Protein 2LT1 (pdb70)

Structure (mmCIF, N/CA/C/O backbone):
data_2LT1
#
_entry.id   2LT1
#
loop_
_atom_site.group_PDB
_atom_site.id
_atom_site.type_symbol
_atom_site.label_atom_id
_atom_site.label_alt_id
_atom_site.label_comp_id
_atom_site.label_asym_id
_atom_site.label_entity_id
_atom_site.label_seq_id
_atom_site.pdbx_PDB_ins_code
_atom_site.Cartn_x
_atom_site.Cartn_y
_atom_site.Cartn_z
_atom_site.occupancy
_atom_site.B_iso_or_equiv
_atom_site.auth_seq_id
_atom_site.auth_comp_id
_atom_site.auth_asym_id
_atom_site.auth_atom_id
_atom_site.pdbx_PDB_model_num
ATOM 1 N N . ALA A 1 1 ? -13.438 17.058 -4.491 1.00 0.00 1 ALA A N 1
ATOM 2 C CA . ALA A 1 1 ? -12.615 17.085 -5.724 1.00 0.00 1 ALA A CA 1
ATOM 3 C C . ALA A 1 1 ? -11.891 15.751 -5.941 1.00 0.00 1 ALA A C 1
ATOM 4 O O . ALA A 1 1 ? -11.588 15.036 -4.982 1.00 0.00 1 ALA A O 1
ATOM 13 N N . GLY A 1 2 ? -11.613 15.413 -7.206 1.00 0.00 2 GLY A N 1
ATOM 14 C CA . GLY A 1 2 ? -11.056 14.123 -7.640 1.00 0.00 2 GLY A CA 1
ATOM 15 C C . GLY A 1 2 ? -12.089 12.985 -7.618 1.00 0.00 2 GLY A C 1
ATOM 16 O O . GLY A 1 2 ? -13.070 13.025 -6.869 1.00 0.00 2 GLY A O 1
ATOM 20 N N . HIS A 1 3 ? -11.872 11.952 -8.440 1.00 0.00 3 HIS A N 1
ATOM 21 C CA . HIS A 1 3 ? -12.715 10.744 -8.451 1.00 0.00 3 HIS A CA 1
ATOM 22 C C . HIS A 1 3 ? -12.339 9.816 -7.286 1.00 0.00 3 HIS A C 1
ATOM 23 O O . HIS A 1 3 ? -11.164 9.701 -6.927 1.00 0.00 3 HIS A O 1
ATOM 38 N N . MET A 1 4 ? -13.333 9.145 -6.702 1.00 0.00 4 MET A N 1
ATOM 39 C CA . MET A 1 4 ? -13.123 8.155 -5.637 1.00 0.00 4 MET A CA 1
ATOM 40 C C . MET A 1 4 ? -12.539 6.828 -6.169 1.00 0.00 4 MET A C 1
ATOM 41 O O . MET A 1 4 ? -12.614 6.557 -7.373 1.00 0.00 4 MET A O 1
ATOM 55 N N . PRO A 1 5 ? -11.980 5.979 -5.282 1.00 0.00 5 PRO A N 1
ATOM 56 C CA . PRO A 1 5 ? -11.477 4.643 -5.609 1.00 0.00 5 PRO A CA 1
ATOM 57 C C . PRO A 1 5 ? -12.615 3.651 -5.927 1.00 0.00 5 PRO A C 1
ATOM 58 O O . PRO A 1 5 ? -13.026 2.847 -5.088 1.00 0.00 5 PRO A O 1
ATOM 69 N N . GLU A 1 6 ? -13.151 3.718 -7.150 1.00 0.00 6 GLU A N 1
ATOM 70 C CA . GLU A 1 6 ? -14.168 2.782 -7.658 1.00 0.00 6 GLU A CA 1
ATOM 71 C C . GLU A 1 6 ? -13.578 1.379 -7.939 1.00 0.00 6 GLU A C 1
ATOM 72 O O . GLU A 1 6 ? -12.360 1.189 -7.876 1.00 0.00 6 GLU A O 1
ATOM 84 N N . GLY A 1 7 ? -14.428 0.407 -8.305 1.00 0.00 7 GLY A N 1
ATOM 85 C CA . GLY A 1 7 ? -14.029 -0.975 -8.603 1.00 0.00 7 GLY A CA 1
ATOM 86 C C . GLY A 1 7 ? -14.581 -1.534 -9.913 1.00 0.00 7 GLY A C 1
ATOM 87 O O . GLY A 1 7 ? -15.794 -1.553 -10.132 1.00 0.00 7 GLY A O 1
ATOM 91 N N . SER A 1 8 ? -13.671 -1.997 -10.780 1.00 0.00 8 SER A N 1
ATOM 92 C CA . SER A 1 8 ? -13.968 -2.553 -12.113 1.00 0.00 8 SER A CA 1
ATOM 93 C C . SER A 1 8 ? -12.919 -3.577 -12.610 1.00 0.00 8 SER A C 1
ATOM 94 O O . SER A 1 8 ? -12.823 -3.853 -13.809 1.00 0.00 8 SER A O 1
ATOM 102 N N . ALA A 1 9 ? -12.113 -4.136 -11.697 1.00 0.00 9 ALA A N 1
ATOM 103 C CA . ALA A 1 9 ? -11.012 -5.074 -11.967 1.00 0.00 9 ALA A CA 1
ATOM 104 C C . ALA A 1 9 ? -11.182 -6.413 -11.207 1.00 0.00 9 ALA A C 1
ATOM 105 O O . ALA A 1 9 ? -12.246 -6.692 -10.643 1.00 0.00 9 ALA A O 1
ATOM 112 N N . SER A 1 10 ? -10.144 -7.256 -11.216 1.00 0.00 10 SER A N 1
ATOM 113 C CA . SER A 1 10 ? -10.047 -8.531 -10.479 1.00 0.00 10 SER A CA 1
ATOM 114 C C . SER A 1 10 ? -10.123 -8.346 -8.948 1.00 0.00 10 SER A C 1
ATOM 115 O O . SER A 1 10 ? -10.182 -7.222 -8.450 1.00 0.00 10 SER A O 1
ATOM 123 N N . LEU A 1 11 ? -10.106 -9.444 -8.181 1.00 0.00 11 LEU A N 1
ATOM 124 C CA . LEU A 1 11 ? -10.145 -9.418 -6.709 1.00 0.00 11 LEU A CA 1
ATOM 125 C C . LEU A 1 11 ? -8.871 -8.795 -6.116 1.00 0.00 11 LEU A C 1
ATOM 126 O O . LEU A 1 11 ? -8.916 -7.670 -5.628 1.00 0.00 11 LEU A O 1
ATOM 142 N N . GLN A 1 12 ? -7.743 -9.511 -6.147 1.00 0.00 12 GLN A N 1
ATOM 143 C CA . GLN A 1 12 ? -6.446 -9.020 -5.661 1.00 0.00 12 GLN A CA 1
ATOM 144 C C . GLN A 1 12 ? -6.040 -7.698 -6.330 1.00 0.00 12 GLN A C 1
ATOM 145 O O . GLN A 1 12 ? -6.227 -7.505 -7.536 1.00 0.00 12 GLN A O 1
ATOM 159 N N . LEU A 1 13 ? -5.456 -6.795 -5.537 1.00 0.00 13 LEU A N 1
ATOM 160 C CA . LEU A 1 13 ? -4.919 -5.523 -6.015 1.00 0.00 13 LEU A CA 1
ATOM 161 C C . LEU A 1 13 ? -3.758 -5.744 -7.007 1.00 0.00 13 LEU A C 1
ATOM 162 O O . LEU A 1 13 ? -2.987 -6.699 -6.878 1.00 0.00 13 LEU A O 1
ATOM 178 N N . ALA A 1 14 ? -3.612 -4.831 -7.967 1.00 0.00 14 ALA A N 1
ATOM 179 C CA . ALA A 1 14 ? -2.568 -4.831 -8.990 1.00 0.00 14 ALA A CA 1
ATOM 180 C C . ALA A 1 14 ? -1.850 -3.468 -9.085 1.00 0.00 14 ALA A C 1
ATOM 181 O O . ALA A 1 14 ? -2.164 -2.517 -8.364 1.00 0.00 14 ALA A O 1
ATOM 188 N N . VAL A 1 15 ? -0.860 -3.360 -9.972 1.00 0.00 15 VAL A N 1
ATOM 189 C CA . VAL A 1 15 ? -0.162 -2.093 -10.245 1.00 0.00 15 VAL A CA 1
ATOM 190 C C . VAL A 1 15 ? -1.111 -1.087 -10.912 1.00 0.00 15 VAL A C 1
ATOM 191 O O . VAL A 1 15 ? -1.832 -1.425 -11.852 1.00 0.00 15 VAL A O 1
ATOM 204 N N . GLY A 1 16 ? -1.118 0.155 -10.417 1.00 0.00 16 GLY A N 1
ATOM 205 C CA . GLY A 1 16 ? -1.978 1.245 -10.902 1.00 0.00 16 GLY A CA 1
ATOM 206 C C . GLY A 1 16 ? -3.373 1.295 -10.270 1.00 0.00 16 GLY A C 1
ATOM 207 O O . GLY A 1 16 ? -4.167 2.175 -10.606 1.00 0.00 16 GLY A O 1
ATOM 211 N N . ASP A 1 17 ? -3.683 0.369 -9.360 1.00 0.00 17 ASP A N 1
ATOM 212 C CA . ASP A 1 17 ? -4.930 0.347 -8.595 1.00 0.00 17 ASP A CA 1
ATOM 213 C C . ASP A 1 17 ? -5.049 1.548 -7.627 1.00 0.00 17 ASP A C 1
ATOM 214 O O . ASP A 1 17 ? -4.098 2.316 -7.421 1.00 0.00 17 ASP A O 1
ATOM 223 N N . ARG A 1 18 ? -6.225 1.713 -7.016 1.00 0.00 18 ARG A N 1
ATOM 224 C CA . ARG A 1 18 ? -6.568 2.820 -6.123 1.00 0.00 18 ARG A CA 1
ATOM 225 C C . ARG A 1 18 ? -6.628 2.363 -4.671 1.00 0.00 18 ARG A C 1
ATOM 226 O O . ARG A 1 18 ? -7.067 1.255 -4.366 1.00 0.00 18 ARG A O 1
ATOM 247 N N . VAL A 1 19 ? -6.201 3.240 -3.767 1.00 0.00 19 VAL A N 1
ATOM 248 C CA . VAL A 1 19 ? -6.117 2.947 -2.331 1.00 0.00 19 VAL A CA 1
ATOM 249 C C . VAL A 1 19 ? -6.596 4.151 -1.531 1.00 0.00 19 VAL A C 1
ATOM 250 O O . VAL A 1 19 ? -6.392 5.302 -1.923 1.00 0.00 19 VAL A O 1
ATOM 263 N N . VAL A 1 20 ? -7.254 3.885 -0.411 1.00 0.00 20 VAL A N 1
ATOM 264 C CA . VAL A 1 20 ? -7.716 4.897 0.540 1.00 0.00 20 VAL A CA 1
ATOM 265 C C . VAL A 1 20 ? -7.433 4.424 1.959 1.00 0.00 20 VAL A C 1
ATOM 266 O O . VAL A 1 20 ? -7.534 3.239 2.277 1.00 0.00 20 VAL A O 1
ATOM 279 N N . TYR A 1 21 ? -7.016 5.356 2.804 1.00 0.00 21 TYR A N 1
ATOM 280 C CA . TYR A 1 21 ? -6.762 5.131 4.220 1.00 0.00 21 TYR A CA 1
ATOM 281 C C . TYR A 1 21 ? -8.011 5.441 5.065 1.00 0.00 21 TYR A C 1
ATOM 282 O O . TYR A 1 21 ? -8.885 6.196 4.626 1.00 0.00 21 TYR A O 1
ATOM 300 N N . PRO A 1 22 ? -8.083 4.942 6.313 1.00 0.00 22 PRO A N 1
ATOM 301 C CA . PRO A 1 22 ? -9.204 5.218 7.215 1.00 0.00 22 PRO A CA 1
ATOM 302 C C . PRO A 1 22 ? -9.278 6.691 7.679 1.00 0.00 22 PRO A C 1
ATOM 303 O O . PRO A 1 22 ? -10.311 7.114 8.200 1.00 0.00 22 PRO A O 1
ATOM 314 N N . ASN A 1 23 ? -8.209 7.478 7.475 1.00 0.00 23 ASN A N 1
ATOM 315 C CA . ASN A 1 23 ? 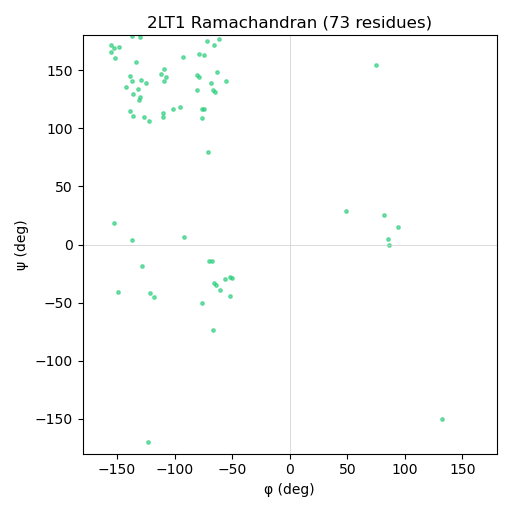-8.114 8.912 7.797 1.00 0.00 23 ASN A CA 1
ATOM 316 C C . ASN A 1 23 ? -7.191 9.720 6.850 1.00 0.00 23 ASN A C 1
ATOM 317 O O . ASN A 1 23 ? -7.534 10.842 6.476 1.00 0.00 23 ASN A O 1
ATOM 328 N N . GLN A 1 24 ? -6.028 9.169 6.466 1.00 0.00 24 GLN A N 1
ATOM 329 C CA . GLN A 1 24 ? -4.949 9.828 5.693 1.00 0.00 24 GLN A CA 1
ATOM 330 C C . GLN A 1 24 ? -5.427 10.495 4.386 1.00 0.00 24 GLN A C 1
ATOM 331 O O . GLN A 1 24 ? -5.027 11.621 4.078 1.00 0.00 24 GLN A O 1
ATOM 345 N N . GLY A 1 25 ? -6.274 9.798 3.621 1.00 0.00 25 GLY A N 1
ATOM 346 C CA . GLY A 1 25 ? -6.817 10.226 2.327 1.00 0.00 25 GLY A CA 1
ATOM 347 C C . GLY A 1 25 ? -6.704 9.124 1.273 1.00 0.00 25 GLY A C 1
ATOM 348 O O . GLY A 1 25 ? -6.756 7.940 1.608 1.00 0.00 25 GLY A O 1
ATOM 352 N N . VAL A 1 26 ? -6.570 9.506 0.002 1.00 0.00 26 VAL A N 1
ATOM 353 C CA . VAL A 1 26 ? -6.471 8.600 -1.160 1.00 0.00 26 VAL A CA 1
ATOM 354 C C . VAL A 1 26 ? -5.074 8.668 -1.790 1.00 0.00 26 VAL A C 1
ATOM 355 O O . VAL A 1 26 ? -4.455 9.733 -1.803 1.00 0.00 26 VAL A O 1
ATOM 368 N N . CYS A 1 27 ? -4.584 7.548 -2.329 1.00 0.00 27 CYS A N 1
ATOM 369 C CA . CYS A 1 27 ? -3.317 7.428 -3.068 1.00 0.00 27 CYS A CA 1
ATOM 370 C C . CYS A 1 27 ? -3.503 6.545 -4.330 1.00 0.00 27 CYS A C 1
ATOM 371 O O . CYS A 1 27 ? -4.599 6.042 -4.601 1.00 0.00 27 CYS A O 1
ATOM 379 N N . ARG A 1 28 ? -2.434 6.345 -5.115 1.00 0.00 28 ARG A N 1
ATOM 380 C CA . ARG A 1 28 ? -2.429 5.550 -6.360 1.00 0.00 28 ARG A CA 1
ATOM 381 C C . ARG A 1 28 ? -1.197 4.648 -6.426 1.00 0.00 28 ARG A C 1
ATOM 382 O O . ARG A 1 28 ? -0.082 5.106 -6.182 1.00 0.00 28 ARG A O 1
ATOM 403 N N . VAL A 1 29 ? -1.383 3.357 -6.696 1.00 0.00 29 VAL A N 1
ATOM 404 C CA . VAL A 1 29 ? -0.289 2.361 -6.701 1.00 0.00 29 VAL A CA 1
ATOM 405 C C . VAL A 1 29 ? 0.664 2.613 -7.877 1.00 0.00 29 VAL A C 1
ATOM 406 O O . VAL A 1 29 ? 0.220 2.918 -8.985 1.00 0.00 29 VAL A O 1
ATOM 419 N N . SER A 1 30 ? 1.973 2.479 -7.642 1.00 0.00 30 SER A N 1
ATOM 420 C CA . SER A 1 30 ? 3.027 2.696 -8.648 1.00 0.00 30 SER A CA 1
ATOM 421 C C . SER A 1 30 ? 3.845 1.432 -8.927 1.00 0.00 30 SER A C 1
ATOM 422 O O . SER A 1 30 ? 4.074 1.094 -10.089 1.00 0.00 30 SER A O 1
ATOM 430 N N . ALA A 1 31 ? 4.259 0.713 -7.879 1.00 0.00 31 ALA A N 1
ATOM 431 C CA . ALA A 1 31 ? 4.967 -0.564 -7.978 1.00 0.00 31 ALA A CA 1
ATOM 432 C C . ALA A 1 31 ? 4.699 -1.441 -6.744 1.00 0.00 31 ALA A C 1
ATOM 433 O O . ALA A 1 31 ? 4.276 -0.949 -5.700 1.00 0.00 31 ALA A O 1
ATOM 440 N N . ILE A 1 32 ? 4.934 -2.748 -6.850 1.00 0.00 32 ILE A N 1
ATOM 441 C CA . ILE A 1 32 ? 4.733 -3.725 -5.768 1.00 0.00 32 ILE A CA 1
ATOM 442 C C . ILE A 1 32 ? 5.861 -4.759 -5.826 1.00 0.00 32 ILE A C 1
ATOM 443 O O . ILE A 1 32 ? 6.197 -5.244 -6.909 1.00 0.00 32 ILE A O 1
ATOM 459 N N . ASP A 1 33 ? 6.441 -5.112 -4.677 1.00 0.00 33 ASP A N 1
ATOM 460 C CA . ASP A 1 33 ? 7.463 -6.162 -4.575 1.00 0.00 33 ASP A CA 1
ATOM 461 C C . ASP A 1 33 ? 7.396 -6.891 -3.218 1.00 0.00 33 ASP A C 1
ATOM 462 O O . ASP A 1 33 ? 6.691 -6.457 -2.308 1.00 0.00 33 ASP A O 1
ATOM 471 N N . VAL A 1 34 ? 8.117 -8.002 -3.053 1.00 0.00 34 VAL A N 1
ATOM 472 C CA . VAL A 1 34 ? 8.191 -8.749 -1.781 1.00 0.00 34 VAL A CA 1
ATOM 473 C C . VAL A 1 34 ? 9.578 -8.589 -1.154 1.00 0.00 34 VAL A C 1
ATOM 474 O O . VAL A 1 34 ? 10.590 -8.600 -1.860 1.00 0.00 34 VAL A O 1
ATOM 487 N N . LYS A 1 35 ? 9.647 -8.440 0.173 1.00 0.00 35 LYS A N 1
ATOM 488 C CA . LYS A 1 35 ? 10.915 -8.346 0.918 1.00 0.00 35 LYS A CA 1
ATOM 489 C C . LYS A 1 35 ? 10.772 -8.841 2.351 1.00 0.00 35 LYS A C 1
ATOM 490 O O . LYS A 1 35 ? 9.660 -9.059 2.823 1.00 0.00 35 LYS A O 1
ATOM 509 N N . GLU A 1 36 ? 11.901 -9.001 3.036 1.00 0.00 36 GLU A N 1
ATOM 510 C CA . GLU A 1 36 ? 11.985 -9.365 4.452 1.00 0.00 36 GLU A CA 1
ATOM 511 C C . GLU A 1 36 ? 12.288 -8.115 5.292 1.00 0.00 36 GLU A C 1
ATOM 512 O O . GLU A 1 36 ? 13.334 -7.484 5.119 1.00 0.00 36 GLU A O 1
ATOM 524 N N . VAL A 1 37 ? 11.362 -7.725 6.172 1.00 0.00 37 VAL A N 1
ATOM 525 C CA . VAL A 1 37 ? 11.540 -6.611 7.128 1.00 0.00 37 VAL A CA 1
ATOM 526 C C . VAL A 1 37 ? 11.290 -7.111 8.548 1.00 0.00 37 VAL A C 1
ATOM 527 O O . VAL A 1 37 ? 10.381 -7.910 8.763 1.00 0.00 37 VAL A O 1
ATOM 540 N N . ALA A 1 38 ? 12.097 -6.675 9.521 1.00 0.00 38 ALA A N 1
ATOM 541 C CA . ALA A 1 38 ? 11.996 -7.074 10.934 1.00 0.00 38 ALA A CA 1
ATOM 542 C C . ALA A 1 38 ? 11.877 -8.609 11.170 1.00 0.00 38 ALA A C 1
ATOM 543 O O . ALA A 1 38 ? 11.270 -9.053 12.148 1.00 0.00 38 ALA A O 1
ATOM 550 N N . GLY A 1 39 ? 12.446 -9.427 10.271 1.00 0.00 39 GLY A N 1
ATOM 551 C CA . GLY A 1 39 ? 12.359 -10.895 10.291 1.00 0.00 39 GLY A CA 1
ATOM 552 C C . GLY A 1 39 ? 11.074 -11.489 9.686 1.00 0.00 39 GLY A C 1
ATOM 553 O O . GLY A 1 39 ? 10.676 -12.590 10.072 1.00 0.00 39 GLY A O 1
ATOM 557 N N . GLN A 1 40 ? 10.401 -10.780 8.769 1.00 0.00 40 GLN A N 1
ATOM 558 C CA . GLN A 1 40 ? 9.092 -11.129 8.203 1.00 0.00 40 GLN A CA 1
ATOM 559 C C . GLN A 1 40 ? 9.047 -10.864 6.691 1.00 0.00 40 GLN A C 1
ATOM 560 O O . GLN A 1 40 ? 9.142 -9.714 6.255 1.00 0.00 40 GLN A O 1
ATOM 574 N N . LYS A 1 41 ? 8.900 -11.927 5.890 1.00 0.00 41 LYS A N 1
ATOM 575 C CA . LYS A 1 41 ? 8.815 -11.863 4.423 1.00 0.00 41 LYS A CA 1
ATOM 576 C C . LYS A 1 41 ? 7.367 -11.833 3.940 1.00 0.00 41 LYS A C 1
ATOM 577 O O . LYS A 1 41 ? 6.618 -12.777 4.203 1.00 0.00 41 LYS A O 1
ATOM 596 N N . LEU A 1 42 ? 6.964 -10.758 3.258 1.00 0.00 42 LEU A N 1
ATOM 597 C CA . LEU A 1 42 ? 5.614 -10.618 2.695 1.00 0.00 42 LEU A CA 1
ATOM 598 C C . LEU A 1 42 ? 5.593 -9.638 1.500 1.00 0.00 42 LEU A C 1
ATOM 599 O O . LEU A 1 42 ? 6.592 -8.973 1.214 1.00 0.00 42 LEU A O 1
ATOM 615 N N . THR A 1 43 ? 4.466 -9.550 0.789 1.00 0.00 43 THR A N 1
ATOM 616 C CA . THR A 1 43 ? 4.257 -8.598 -0.319 1.00 0.00 43 THR A CA 1
ATOM 617 C C . THR A 1 43 ? 4.041 -7.177 0.203 1.00 0.00 43 THR A C 1
ATOM 618 O O . THR A 1 43 ? 3.041 -6.899 0.859 1.00 0.00 43 THR A O 1
ATOM 629 N N . PHE A 1 44 ? 4.937 -6.247 -0.120 1.00 0.00 44 PHE A N 1
ATOM 630 C CA . PHE A 1 44 ? 4.853 -4.840 0.272 1.00 0.00 44 PHE A CA 1
ATOM 631 C C . PHE A 1 44 ? 4.550 -3.969 -0.950 1.00 0.00 44 PHE A C 1
ATOM 632 O O . PHE A 1 44 ? 5.338 -3.851 -1.892 1.00 0.00 44 PHE A O 1
ATOM 649 N N . VAL A 1 45 ? 3.362 -3.371 -0.947 1.00 0.00 45 VAL A N 1
ATOM 650 C CA . VAL A 1 45 ? 2.895 -2.495 -2.027 1.00 0.00 45 VAL A CA 1
ATOM 651 C C . VAL A 1 45 ? 3.481 -1.092 -1.887 1.00 0.00 45 VAL A C 1
ATOM 652 O O . VAL A 1 45 ? 3.652 -0.617 -0.770 1.00 0.00 45 VAL A O 1
ATOM 665 N N . THR A 1 46 ? 3.769 -0.408 -2.995 1.00 0.00 46 THR A N 1
ATOM 666 C CA . THR A 1 46 ? 4.319 0.958 -2.989 1.00 0.00 46 THR A CA 1
ATOM 667 C C . THR A 1 46 ? 3.466 1.895 -3.844 1.00 0.00 46 THR A C 1
ATOM 668 O O . THR A 1 46 ? 3.410 1.796 -5.074 1.00 0.00 46 THR A O 1
ATOM 679 N N . MET A 1 47 ? 2.768 2.811 -3.179 1.00 0.00 47 MET A N 1
ATOM 680 C CA . MET A 1 47 ? 1.865 3.787 -3.784 1.00 0.00 47 MET A CA 1
ATOM 681 C C . MET A 1 47 ? 2.467 5.189 -3.689 1.00 0.00 47 MET A C 1
ATOM 682 O O . MET A 1 47 ? 3.233 5.488 -2.771 1.00 0.00 47 MET A O 1
ATOM 696 N N . ARG A 1 48 ? 2.131 6.060 -4.642 1.00 0.00 48 ARG A N 1
ATOM 697 C CA . ARG A 1 48 ? 2.669 7.423 -4.757 1.00 0.00 48 ARG A CA 1
ATOM 698 C C . ARG A 1 48 ? 1.540 8.395 -5.069 1.00 0.00 48 ARG A C 1
ATOM 699 O O . ARG A 1 48 ? 0.948 8.338 -6.147 1.00 0.00 48 ARG A O 1
ATOM 720 N N . ARG A 1 49 ? 1.193 9.252 -4.107 1.00 0.00 49 ARG A N 1
ATOM 721 C CA . ARG A 1 49 ? 0.156 10.269 -4.290 1.00 0.00 49 ARG A CA 1
ATOM 722 C C . ARG A 1 49 ? 0.715 11.421 -5.128 1.00 0.00 49 ARG A C 1
ATOM 723 O O . ARG A 1 49 ? 1.477 12.250 -4.636 1.00 0.00 49 ARG A O 1
ATOM 744 N N . GLU A 1 50 ? 0.253 11.537 -6.367 1.00 0.00 50 GLU A N 1
ATOM 745 C CA . GLU A 1 50 ? 0.609 12.628 -7.292 1.00 0.00 50 GLU A CA 1
ATOM 746 C C . GLU A 1 50 ? 0.025 14.000 -6.892 1.00 0.00 50 GLU A C 1
ATOM 747 O O . GLU A 1 50 ? 0.468 15.035 -7.392 1.00 0.00 50 GLU A O 1
ATOM 759 N N . GLU A 1 51 ? -0.938 14.020 -5.962 1.00 0.00 51 GLU A N 1
ATOM 760 C CA . GLU A 1 51 ? -1.585 15.228 -5.426 1.00 0.00 51 GLU A CA 1
ATOM 761 C C . GLU A 1 51 ? -0.587 16.184 -4.736 1.00 0.00 51 GLU A C 1
ATOM 762 O O . GLU A 1 51 ? -0.688 17.403 -4.881 1.00 0.00 51 GLU A O 1
ATOM 774 N N . ASP A 1 52 ? 0.380 15.626 -3.994 1.00 0.00 52 ASP A N 1
ATOM 775 C CA . ASP A 1 52 ? 1.450 16.353 -3.281 1.00 0.00 52 ASP A CA 1
ATOM 776 C C . ASP A 1 52 ? 2.873 15.824 -3.578 1.00 0.00 52 ASP A C 1
ATOM 777 O O . ASP A 1 52 ? 3.859 16.531 -3.358 1.00 0.00 52 ASP A O 1
ATOM 786 N N . GLY A 1 53 ? 3.000 14.594 -4.093 1.00 0.00 53 GLY A N 1
ATOM 787 C CA . GLY A 1 53 ? 4.273 13.922 -4.391 1.00 0.00 53 GLY A CA 1
ATOM 788 C C . GLY A 1 53 ? 4.797 13.010 -3.271 1.00 0.00 53 GLY A C 1
ATOM 789 O O . GLY A 1 53 ? 5.976 12.648 -3.279 1.00 0.00 53 GLY A O 1
ATOM 793 N N . ALA A 1 54 ? 3.954 12.651 -2.295 1.00 0.00 54 ALA A N 1
ATOM 794 C CA . ALA A 1 54 ? 4.285 11.711 -1.220 1.00 0.00 54 ALA A CA 1
ATOM 795 C C . ALA A 1 54 ? 4.222 10.244 -1.684 1.00 0.00 54 ALA A C 1
ATOM 796 O O . ALA A 1 54 ? 3.599 9.917 -2.697 1.00 0.00 54 ALA A O 1
ATOM 803 N N . VAL A 1 55 ? 4.815 9.344 -0.897 1.00 0.00 55 VAL A N 1
ATOM 804 C CA . VAL A 1 55 ? 4.789 7.890 -1.106 1.00 0.00 55 VAL A CA 1
ATOM 805 C C . VAL A 1 55 ? 4.356 7.170 0.169 1.00 0.00 55 VAL A C 1
ATOM 806 O O . VAL A 1 55 ? 4.725 7.569 1.276 1.00 0.00 55 VAL A O 1
ATOM 819 N N . VAL A 1 56 ? 3.569 6.106 0.014 1.00 0.00 56 VAL A N 1
ATOM 820 C CA . VAL A 1 56 ? 3.082 5.251 1.102 1.00 0.00 56 VAL A CA 1
ATOM 821 C C . VAL A 1 56 ? 3.317 3.789 0.720 1.00 0.00 56 VAL A C 1
ATOM 822 O O . VAL A 1 56 ? 3.051 3.380 -0.410 1.00 0.00 56 VAL A O 1
ATOM 835 N N . MET A 1 57 ? 3.853 2.999 1.646 1.00 0.00 57 MET A N 1
ATOM 836 C CA . MET A 1 57 ? 4.088 1.565 1.470 1.00 0.00 57 MET A CA 1
ATOM 837 C C . MET A 1 57 ? 3.507 0.817 2.660 1.00 0.00 57 MET A C 1
ATOM 838 O O . MET A 1 57 ? 3.810 1.154 3.806 1.00 0.00 57 MET A O 1
ATOM 852 N N . VAL A 1 58 ? 2.664 -0.182 2.386 1.00 0.00 58 VAL A N 1
ATOM 853 C CA . VAL A 1 58 ? 2.037 -1.040 3.403 1.00 0.00 58 VAL A CA 1
ATOM 854 C C . VAL A 1 58 ? 2.124 -2.527 3.022 1.00 0.00 58 VAL A C 1
ATOM 855 O O . VAL A 1 58 ? 2.274 -2.876 1.849 1.00 0.00 58 VAL A O 1
ATOM 868 N N . PRO A 1 59 ? 2.047 -3.429 4.006 1.00 0.00 59 PRO A N 1
ATOM 869 C CA . PRO A 1 59 ? 2.039 -4.872 3.780 1.00 0.00 59 PRO A CA 1
ATOM 870 C C . PRO A 1 59 ? 0.705 -5.430 3.264 1.00 0.00 59 PRO A C 1
ATOM 871 O O . PRO A 1 59 ? -0.277 -5.445 3.998 1.00 0.00 59 PRO A O 1
ATOM 882 N N . GLU A 1 60 ? 0.658 -5.997 2.057 1.00 0.00 60 GLU A N 1
ATOM 883 C CA . GLU A 1 60 ? -0.568 -6.604 1.496 1.00 0.00 60 GLU A CA 1
ATOM 884 C C . GLU A 1 60 ? -1.083 -7.820 2.286 1.00 0.00 60 GLU A C 1
ATOM 885 O O . GLU A 1 60 ? -2.290 -8.011 2.415 1.00 0.00 60 GLU A O 1
ATOM 897 N N . GLY A 1 61 ? -0.181 -8.630 2.849 1.00 0.00 61 GLY A N 1
ATOM 898 C CA . GLY A 1 61 ? -0.521 -9.787 3.695 1.00 0.00 61 GLY A CA 1
ATOM 899 C C . GLY A 1 61 ? -0.590 -9.485 5.193 1.00 0.00 61 GLY A C 1
ATOM 900 O O . GLY A 1 61 ? -0.737 -10.407 5.997 1.00 0.00 61 GLY A O 1
ATOM 904 N N . LYS A 1 62 ? -0.481 -8.206 5.575 1.00 0.00 62 LYS A N 1
ATOM 905 C CA . LYS A 1 62 ? -0.499 -7.731 6.970 1.00 0.00 62 LYS A CA 1
ATOM 906 C C . LYS A 1 62 ? -1.351 -6.477 7.182 1.00 0.00 62 LYS A C 1
ATOM 907 O O . LYS A 1 62 ? -1.430 -5.988 8.305 1.00 0.00 62 LYS A O 1
ATOM 926 N N . VAL A 1 63 ? -2.044 -5.990 6.144 1.00 0.00 63 VAL A N 1
ATOM 927 C CA . VAL A 1 63 ? -2.983 -4.854 6.197 1.00 0.00 63 VAL A CA 1
ATOM 928 C C . VAL A 1 63 ? -4.011 -4.967 7.324 1.00 0.00 63 VAL A C 1
ATOM 929 O O . VAL A 1 63 ? -4.439 -3.952 7.871 1.00 0.00 63 VAL A O 1
ATOM 942 N N . LEU A 1 64 ? -4.352 -6.198 7.715 1.00 0.00 64 LEU A N 1
ATOM 943 C CA . LEU A 1 64 ? -5.255 -6.526 8.817 1.00 0.00 64 LEU A CA 1
ATOM 944 C C . LEU A 1 64 ? -4.795 -5.906 10.157 1.00 0.00 64 LEU A C 1
ATOM 945 O O . LEU A 1 64 ? -5.627 -5.573 11.003 1.00 0.00 64 LEU A O 1
ATOM 961 N N . ALA A 1 65 ? -3.480 -5.721 10.338 1.00 0.00 65 ALA A N 1
ATOM 962 C CA . ALA A 1 65 ? -2.857 -5.081 11.497 1.00 0.00 65 ALA A CA 1
ATOM 963 C C . ALA A 1 65 ? -2.992 -3.541 11.466 1.00 0.00 65 ALA A C 1
ATOM 964 O O . ALA A 1 65 ? -3.420 -2.936 12.451 1.00 0.00 65 ALA A O 1
ATOM 971 N N . ILE A 1 66 ? -2.643 -2.903 10.337 1.00 0.00 66 ILE A N 1
ATOM 972 C CA . ILE A 1 66 ? -2.761 -1.442 10.129 1.00 0.00 66 ILE A CA 1
ATOM 973 C C . ILE A 1 66 ? -4.231 -0.983 10.127 1.00 0.00 66 ILE A C 1
ATOM 974 O O . ILE A 1 66 ? -4.544 0.123 10.569 1.00 0.00 66 ILE A O 1
ATOM 990 N N . GLY A 1 67 ? -5.141 -1.833 9.639 1.00 0.00 67 GLY A N 1
ATOM 991 C CA . GLY A 1 67 ? -6.570 -1.545 9.473 1.00 0.00 67 GLY A CA 1
ATOM 992 C C . GLY A 1 67 ? -6.918 -0.837 8.155 1.00 0.00 67 GLY A C 1
ATOM 993 O O . GLY A 1 67 ? -8.073 -0.464 7.943 1.00 0.00 67 GLY A O 1
ATOM 997 N N . VAL A 1 68 ? -5.936 -0.637 7.267 1.00 0.00 68 VAL A N 1
ATOM 998 C CA . VAL A 1 68 ? -6.119 -0.064 5.924 1.00 0.00 68 VAL A CA 1
ATOM 999 C C . VAL A 1 68 ? -6.620 -1.123 4.940 1.00 0.00 68 VAL A C 1
ATOM 1000 O O . VAL A 1 68 ? -6.081 -2.224 4.885 1.00 0.00 68 VAL A O 1
ATOM 1013 N N . ARG A 1 69 ? -7.647 -0.813 4.145 1.00 0.00 69 ARG A N 1
ATOM 1014 C CA . ARG A 1 69 ? -8.153 -1.700 3.086 1.00 0.00 69 ARG A CA 1
ATOM 1015 C C . ARG A 1 69 ? -7.800 -1.085 1.738 1.00 0.00 69 ARG A C 1
ATOM 1016 O O . ARG A 1 69 ? -8.356 -0.068 1.332 1.00 0.00 69 ARG A O 1
ATOM 1037 N N . LYS A 1 70 ? -6.856 -1.719 1.041 1.00 0.00 70 LYS A N 1
ATOM 1038 C CA . LYS A 1 70 ? -6.424 -1.319 -0.300 1.00 0.00 70 LYS A CA 1
ATOM 1039 C C . LYS A 1 70 ? -6.618 -2.486 -1.262 1.00 0.00 70 LYS A C 1
ATOM 1040 O O . LYS A 1 70 ? -5.838 -3.433 -1.272 1.00 0.00 70 LYS A O 1
ATOM 1059 N N . VAL A 1 71 ? -7.626 -2.388 -2.121 1.00 0.00 71 VAL A N 1
ATOM 1060 C CA . VAL A 1 71 ? -7.989 -3.415 -3.110 1.00 0.00 71 VAL A CA 1
ATOM 1061 C C . VAL A 1 71 ? -8.739 -2.754 -4.275 1.00 0.00 71 VAL A C 1
ATOM 1062 O O . VAL A 1 71 ? -9.235 -1.635 -4.133 1.00 0.00 71 VAL A O 1
ATOM 1075 N N . ALA A 1 72 ? -8.888 -3.461 -5.400 1.00 0.00 72 ALA A N 1
ATOM 1076 C CA . ALA A 1 72 ? -9.667 -3.012 -6.557 1.00 0.00 72 ALA A CA 1
ATOM 1077 C C . ALA A 1 72 ? -11.096 -2.568 -6.204 1.00 0.00 72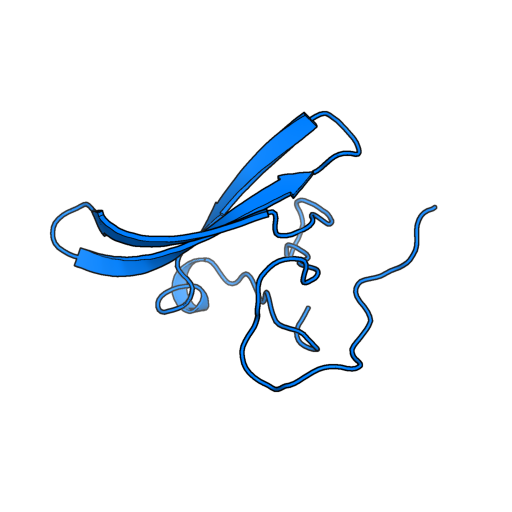 ALA A C 1
ATOM 1078 O O . ALA A 1 72 ? -11.640 -1.709 -6.887 1.00 0.00 72 ALA A O 1
ATOM 1085 N N . SER A 1 73 ? -11.693 -3.115 -5.138 1.00 0.00 73 SER A N 1
ATOM 1086 C CA . SER A 1 73 ? -13.022 -2.728 -4.639 1.00 0.00 73 SER A CA 1
ATOM 1087 C C . SER A 1 73 ? -13.003 -2.225 -3.185 1.00 0.00 73 SER A C 1
ATOM 1088 O O . SER A 1 73 ? -13.664 -1.235 -2.867 1.00 0.00 73 SER A O 1
ATOM 1096 N N . ALA A 1 74 ? -12.239 -2.878 -2.295 1.00 0.00 74 ALA A N 1
ATOM 1097 C CA . ALA A 1 74 ? -12.136 -2.513 -0.878 1.00 0.00 74 ALA A CA 1
ATOM 1098 C C . ALA A 1 74 ? -11.499 -1.124 -0.649 1.00 0.00 74 ALA A C 1
ATOM 1099 O O . ALA A 1 74 ? -10.426 -0.812 -1.175 1.00 0.00 74 ALA A O 1
ATOM 1106 N N . GLU A 1 75 ? -12.166 -0.327 0.191 1.00 0.00 75 GLU A N 1
ATOM 1107 C CA . GLU A 1 75 ? -11.781 1.003 0.695 1.00 0.00 75 GLU A CA 1
ATOM 1108 C C . GLU A 1 75 ? -11.542 0.985 2.221 1.00 0.00 75 GLU A C 1
ATOM 1109 O O . GLU A 1 75 ? -12.339 0.333 2.937 1.00 0.00 75 GLU A O 1
ATOM 1122 N N . ALA A 1 1 ? -13.335 19.262 -6.825 1.00 0.00 1 ALA A N 2
ATOM 1123 C CA . ALA A 1 1 ? -14.114 19.177 -5.565 1.00 0.00 1 ALA A CA 2
ATOM 1124 C C . ALA A 1 1 ? -13.592 18.052 -4.659 1.00 0.00 1 ALA A C 2
ATOM 1125 O O . ALA A 1 1 ? -12.923 18.338 -3.663 1.00 0.00 1 ALA A O 2
ATOM 1134 N N . GLY A 1 2 ? -13.859 16.779 -4.985 1.00 0.00 2 GLY A N 2
ATOM 1135 C CA . GLY A 1 2 ? -13.434 15.612 -4.195 1.00 0.00 2 GLY A CA 2
ATOM 1136 C C . GLY A 1 2 ? -13.379 14.327 -5.024 1.00 0.00 2 GLY A C 2
ATOM 1137 O O . GLY A 1 2 ? -14.417 13.845 -5.485 1.00 0.00 2 GLY A O 2
ATOM 1141 N N . HIS A 1 3 ? -12.177 13.773 -5.230 1.00 0.00 3 HIS A N 2
ATOM 1142 C CA . HIS A 1 3 ? -11.969 12.486 -5.911 1.00 0.00 3 HIS A CA 2
ATOM 1143 C C . HIS A 1 3 ? -11.922 11.336 -4.899 1.00 0.00 3 HIS A C 2
ATOM 1144 O O . HIS A 1 3 ? -10.935 11.163 -4.180 1.00 0.00 3 HIS A O 2
ATOM 1159 N N . MET A 1 4 ? -12.995 10.547 -4.852 1.00 0.00 4 MET A N 2
ATOM 1160 C CA . MET A 1 4 ? -13.105 9.335 -4.031 1.00 0.00 4 MET A CA 2
ATOM 1161 C C . MET A 1 4 ? -12.539 8.114 -4.786 1.00 0.00 4 MET A C 2
ATOM 1162 O O . MET A 1 4 ? -12.408 8.155 -6.015 1.00 0.00 4 MET A O 2
ATOM 1176 N N . PRO A 1 5 ? -12.217 7.011 -4.083 1.00 0.00 5 PRO A N 2
ATOM 1177 C CA . PRO A 1 5 ? -11.776 5.772 -4.717 1.00 0.00 5 PRO A CA 2
ATOM 1178 C C . PRO A 1 5 ? -12.948 5.132 -5.483 1.00 0.00 5 PRO A C 2
ATOM 1179 O O . PRO A 1 5 ? -14.078 5.082 -4.992 1.00 0.00 5 PRO A O 2
ATOM 1190 N N . GLU A 1 6 ? -12.673 4.663 -6.700 1.00 0.00 6 GLU A N 2
ATOM 1191 C CA . GLU A 1 6 ? -13.599 3.954 -7.600 1.00 0.00 6 GLU A CA 2
ATOM 1192 C C . GLU A 1 6 ? -12.867 2.831 -8.357 1.00 0.00 6 GLU A C 2
ATOM 1193 O O . GLU A 1 6 ? -11.634 2.768 -8.363 1.00 0.00 6 GLU A O 2
ATOM 1205 N N . GLY A 1 7 ? -13.612 1.963 -9.038 1.00 0.00 7 GLY A N 2
ATOM 1206 C CA . GLY A 1 7 ? -13.094 0.827 -9.809 1.00 0.00 7 GLY A CA 2
ATOM 1207 C C . GLY A 1 7 ? -14.233 -0.015 -10.393 1.00 0.00 7 GLY A C 2
ATOM 1208 O O . GLY A 1 7 ? -15.287 0.526 -10.739 1.00 0.00 7 GLY A O 2
ATOM 1212 N N . SER A 1 8 ? -14.026 -1.330 -10.517 1.00 0.00 8 SER A N 2
ATOM 1213 C CA . SER A 1 8 ? -15.029 -2.272 -11.041 1.00 0.00 8 SER A CA 2
ATOM 1214 C C . SER A 1 8 ? -15.191 -3.501 -10.130 1.00 0.00 8 SER A C 2
ATOM 1215 O O . SER A 1 8 ? -16.176 -3.595 -9.392 1.00 0.00 8 SER A O 2
ATOM 1223 N N . ALA A 1 9 ? -14.223 -4.425 -10.145 1.00 0.00 9 ALA A N 2
ATOM 1224 C CA . ALA A 1 9 ? -14.165 -5.635 -9.315 1.00 0.00 9 ALA A CA 2
ATOM 1225 C C . ALA A 1 9 ? -12.752 -6.252 -9.366 1.00 0.00 9 ALA A C 2
ATOM 1226 O O . ALA A 1 9 ? -12.283 -6.643 -10.440 1.00 0.00 9 ALA A O 2
ATOM 1233 N N . SER A 1 10 ? -12.077 -6.337 -8.214 1.00 0.00 10 SER A N 2
ATOM 1234 C CA . SER A 1 10 ? -10.728 -6.921 -8.074 1.00 0.00 10 SER A CA 2
ATOM 1235 C C . SER A 1 10 ? -10.560 -7.613 -6.713 1.00 0.00 10 SER A C 2
ATOM 1236 O O . SER A 1 10 ? -11.271 -7.283 -5.759 1.00 0.00 10 SER A O 2
ATOM 1244 N N . LEU A 1 11 ? -9.603 -8.547 -6.605 1.00 0.00 11 LEU A N 2
ATOM 1245 C CA . LEU A 1 11 ? -9.316 -9.313 -5.381 1.00 0.00 11 LEU A CA 2
ATOM 1246 C C . LEU A 1 11 ? -7.908 -8.996 -4.846 1.00 0.00 11 LEU A C 2
ATOM 1247 O O . LEU A 1 11 ? -7.767 -8.326 -3.820 1.00 0.00 11 LEU A O 2
ATOM 1263 N N . GLN A 1 12 ? -6.867 -9.468 -5.538 1.00 0.00 12 GLN A N 2
ATOM 1264 C CA . GLN A 1 12 ? -5.459 -9.192 -5.229 1.00 0.00 12 GLN A CA 2
ATOM 1265 C C . GLN A 1 12 ? -5.039 -7.788 -5.698 1.00 0.00 12 GLN A C 2
ATOM 1266 O O . GLN A 1 12 ? -5.517 -7.293 -6.722 1.00 0.00 12 GLN A O 2
ATOM 1280 N N . LEU A 1 13 ? -4.105 -7.167 -4.975 1.00 0.00 13 LEU A N 2
ATOM 1281 C CA . LEU A 1 13 ? -3.504 -5.875 -5.323 1.00 0.00 13 LEU A CA 2
ATOM 1282 C C . LEU A 1 13 ? -2.375 -6.056 -6.344 1.00 0.00 13 LEU A C 2
ATOM 1283 O O . LEU A 1 13 ? -1.458 -6.856 -6.141 1.00 0.00 13 LEU A O 2
ATOM 1299 N N . ALA A 1 14 ? -2.437 -5.285 -7.427 1.00 0.00 14 ALA A N 2
ATOM 1300 C CA . ALA A 1 14 ? -1.440 -5.239 -8.494 1.00 0.00 14 ALA A CA 2
ATOM 1301 C C . ALA A 1 14 ? -1.226 -3.799 -9.002 1.00 0.00 14 ALA A C 2
ATOM 1302 O O . ALA A 1 14 ? -1.921 -2.863 -8.595 1.00 0.00 14 ALA A O 2
ATOM 1309 N N . VAL A 1 15 ? -0.257 -3.609 -9.900 1.00 0.00 15 VAL A N 2
ATOM 1310 C CA . VAL A 1 15 ? 0.040 -2.306 -10.519 1.00 0.00 15 VAL A CA 2
ATOM 1311 C C . VAL A 1 15 ? -1.173 -1.787 -11.304 1.00 0.00 15 VAL A C 2
ATOM 1312 O O . VAL A 1 15 ? -1.730 -2.492 -12.148 1.00 0.00 15 VAL A O 2
ATOM 1325 N N . GLY A 1 16 ? -1.599 -0.558 -10.996 1.00 0.00 16 GLY A N 2
ATOM 1326 C CA . GLY A 1 16 ? -2.781 0.095 -11.571 1.00 0.00 16 GLY A CA 2
ATOM 1327 C C . GLY A 1 16 ? -4.078 -0.071 -10.763 1.00 0.00 16 GLY A C 2
ATOM 1328 O O . GLY A 1 16 ? -5.074 0.578 -11.087 1.00 0.00 16 GLY A O 2
ATOM 1332 N N . ASP A 1 17 ? -4.097 -0.916 -9.725 1.00 0.00 17 ASP A N 2
ATOM 1333 C CA . ASP A 1 17 ? -5.254 -1.063 -8.826 1.00 0.00 17 ASP A CA 2
ATOM 1334 C C . ASP A 1 17 ? -5.422 0.177 -7.914 1.00 0.00 17 ASP A C 2
ATOM 1335 O O . ASP A 1 17 ? -4.524 1.026 -7.817 1.00 0.00 17 ASP A O 2
ATOM 1344 N N . ARG A 1 18 ? -6.567 0.294 -7.232 1.00 0.00 18 ARG A N 2
ATOM 1345 C CA . ARG A 1 18 ? -6.882 1.419 -6.340 1.00 0.00 18 ARG A CA 2
ATOM 1346 C C . ARG A 1 18 ? -6.494 1.124 -4.894 1.00 0.00 18 ARG A C 2
ATOM 1347 O O . ARG A 1 18 ? -6.513 -0.019 -4.435 1.00 0.00 18 ARG A O 2
ATOM 1368 N N . VAL A 1 19 ? -6.178 2.186 -4.160 1.00 0.00 19 VAL A N 2
ATOM 1369 C CA . VAL A 1 19 ? -5.804 2.145 -2.748 1.00 0.00 19 VAL A CA 2
ATOM 1370 C C . VAL A 1 19 ? -6.169 3.451 -2.059 1.00 0.00 19 VAL A C 2
ATOM 1371 O O . VAL A 1 19 ? -5.875 4.543 -2.536 1.00 0.00 19 VAL A O 2
ATOM 1384 N N . VAL A 1 20 ? -6.850 3.322 -0.931 1.00 0.00 20 VAL A N 2
ATOM 1385 C CA . VAL A 1 20 ? -7.228 4.408 -0.032 1.00 0.00 20 VAL A CA 2
ATOM 1386 C C . VAL A 1 20 ? -6.983 3.952 1.411 1.00 0.00 20 VAL A C 2
ATOM 1387 O O . VAL A 1 20 ? -6.927 2.753 1.694 1.00 0.00 20 VAL A O 2
ATOM 1400 N N . TYR A 1 21 ? -6.788 4.904 2.316 1.00 0.00 21 TYR A N 2
ATOM 1401 C CA . TYR A 1 21 ? -6.640 4.678 3.758 1.00 0.00 21 TYR A CA 2
ATOM 1402 C C . TYR A 1 21 ? -7.940 5.001 4.512 1.00 0.00 21 TYR A C 2
ATOM 1403 O O . TYR A 1 21 ? -8.721 5.836 4.045 1.00 0.00 21 TYR A O 2
ATOM 1421 N N . PRO A 1 22 ? -8.137 4.461 5.728 1.00 0.00 22 PRO A N 2
ATOM 1422 C CA . PRO A 1 22 ? -9.366 4.644 6.491 1.00 0.00 22 PRO A CA 2
ATOM 1423 C C . PRO A 1 22 ? -9.549 6.093 6.971 1.00 0.00 22 PRO A C 2
ATOM 1424 O O . PRO A 1 22 ? -10.677 6.504 7.249 1.00 0.00 22 PRO A O 2
ATOM 1435 N N . ASN A 1 23 ? -8.461 6.879 7.054 1.00 0.00 23 ASN A N 2
ATOM 1436 C CA . ASN A 1 23 ? -8.477 8.296 7.432 1.00 0.00 23 ASN A CA 2
ATOM 1437 C C . ASN A 1 23 ? -7.201 9.060 6.972 1.00 0.00 23 ASN A C 2
ATOM 1438 O O . ASN A 1 23 ? -6.540 9.710 7.786 1.00 0.00 23 ASN A O 2
ATOM 1449 N N . GLN A 1 24 ? -6.815 8.968 5.688 1.00 0.00 24 GLN A N 2
ATOM 1450 C CA . GLN A 1 24 ? -5.589 9.614 5.159 1.00 0.00 24 GLN A CA 2
ATOM 1451 C C . GLN A 1 24 ? -5.782 10.220 3.754 1.00 0.00 24 GLN A C 2
ATOM 1452 O O . GLN A 1 24 ? -5.657 11.434 3.588 1.00 0.00 24 GLN A O 2
ATOM 1466 N N . GLY A 1 25 ? -6.106 9.399 2.747 1.00 0.00 25 GLY A N 2
ATOM 1467 C CA . GLY A 1 25 ? -6.348 9.823 1.359 1.00 0.00 25 GLY A CA 2
ATOM 1468 C C . GLY A 1 25 ? -6.279 8.675 0.344 1.00 0.00 25 GLY A C 2
ATOM 1469 O O . GLY A 1 25 ? -5.962 7.536 0.699 1.00 0.00 25 GLY A O 2
ATOM 1473 N N . VAL A 1 26 ? -6.592 8.976 -0.921 1.00 0.00 26 VAL A N 2
ATOM 1474 C CA . VAL A 1 26 ? -6.518 8.046 -2.067 1.00 0.00 26 VAL A CA 2
ATOM 1475 C C . VAL A 1 26 ? -5.143 8.138 -2.736 1.00 0.00 26 VAL A C 2
ATOM 1476 O O . VAL A 1 26 ? -4.594 9.230 -2.906 1.00 0.00 26 VAL A O 2
ATOM 1489 N N . CYS A 1 27 ? -4.605 6.991 -3.147 1.00 0.00 27 CYS A N 2
ATOM 1490 C CA . CYS A 1 27 ? -3.324 6.834 -3.836 1.00 0.00 27 CYS A CA 2
ATOM 1491 C C . CYS A 1 27 ? -3.500 5.958 -5.096 1.00 0.00 27 CYS A C 2
ATOM 1492 O O . CYS A 1 27 ? -4.610 5.521 -5.419 1.00 0.00 27 CYS A O 2
ATOM 1500 N N . ARG A 1 28 ? -2.406 5.681 -5.818 1.00 0.00 28 ARG A N 2
ATOM 1501 C CA . ARG A 1 28 ? -2.399 4.805 -7.005 1.00 0.00 28 ARG A CA 2
ATOM 1502 C C . ARG A 1 28 ? -1.125 3.959 -7.044 1.00 0.00 28 ARG A C 2
ATOM 1503 O O . ARG A 1 28 ? -0.025 4.507 -6.947 1.00 0.00 28 ARG A O 2
ATOM 1524 N N . VAL A 1 29 ? -1.268 2.632 -7.111 1.00 0.00 29 VAL A N 2
ATOM 1525 C CA . VAL A 1 29 ? -0.136 1.681 -7.117 1.00 0.00 29 VAL A CA 2
ATOM 1526 C C . VAL A 1 29 ? 0.807 1.964 -8.292 1.00 0.00 29 VAL A C 2
ATOM 1527 O O . VAL A 1 29 ? 0.392 1.919 -9.451 1.00 0.00 29 VAL A O 2
ATOM 1540 N N . SER A 1 30 ? 2.077 2.241 -7.980 1.00 0.00 30 SER A N 2
ATOM 1541 C CA . SER A 1 30 ? 3.125 2.633 -8.936 1.00 0.00 30 SER A CA 2
ATOM 1542 C C . SER A 1 30 ? 4.262 1.601 -9.006 1.00 0.00 30 SER A C 2
ATOM 1543 O O . SER A 1 30 ? 4.801 1.353 -10.087 1.00 0.00 30 SER A O 2
ATOM 1551 N N . ALA A 1 31 ? 4.606 0.966 -7.879 1.00 0.00 31 ALA A N 2
ATOM 1552 C CA . ALA A 1 31 ? 5.591 -0.115 -7.786 1.00 0.00 31 ALA A CA 2
ATOM 1553 C C . ALA A 1 31 ? 5.216 -1.107 -6.665 1.00 0.00 31 ALA A C 2
ATOM 1554 O O . ALA A 1 31 ? 4.485 -0.761 -5.739 1.00 0.00 31 ALA A O 2
ATOM 1561 N N . ILE A 1 32 ? 5.711 -2.344 -6.719 1.00 0.00 32 ILE A N 2
ATOM 1562 C CA . ILE A 1 32 ? 5.522 -3.365 -5.671 1.00 0.00 32 ILE A CA 2
ATOM 1563 C C . ILE A 1 32 ? 6.818 -4.183 -5.557 1.00 0.00 32 ILE A C 2
ATOM 1564 O O . ILE A 1 32 ? 7.363 -4.627 -6.571 1.00 0.00 32 ILE A O 2
ATOM 1580 N N . ASP A 1 33 ? 7.307 -4.396 -4.335 1.00 0.00 33 ASP A N 2
ATOM 1581 C CA . ASP A 1 33 ? 8.472 -5.236 -4.022 1.00 0.00 33 ASP A CA 2
ATOM 1582 C C . ASP A 1 33 ? 8.229 -6.088 -2.762 1.00 0.00 33 ASP A C 2
ATOM 1583 O O . ASP A 1 33 ? 7.220 -5.936 -2.075 1.00 0.00 33 ASP A O 2
ATOM 1592 N N . VAL A 1 34 ? 9.140 -7.012 -2.453 1.00 0.00 34 VAL A N 2
ATOM 1593 C CA . VAL A 1 34 ? 9.064 -7.905 -1.281 1.00 0.00 34 VAL A CA 2
ATOM 1594 C C . VAL A 1 34 ? 10.391 -7.857 -0.522 1.00 0.00 34 VAL A C 2
ATOM 1595 O O . VAL A 1 34 ? 11.462 -7.896 -1.132 1.00 0.00 34 VAL A O 2
ATOM 1608 N N . LYS A 1 35 ? 10.323 -7.789 0.811 1.00 0.00 35 LYS A N 2
ATOM 1609 C CA . LYS A 1 35 ? 11.493 -7.787 1.714 1.00 0.00 35 LYS A CA 2
ATOM 1610 C C . LYS A 1 35 ? 11.209 -8.538 3.012 1.00 0.00 35 LYS A C 2
ATOM 1611 O O . LYS A 1 35 ? 10.052 -8.764 3.355 1.00 0.00 35 LYS A O 2
ATOM 1630 N N . GLU A 1 36 ? 12.260 -8.923 3.731 1.00 0.00 36 GLU A N 2
ATOM 1631 C CA . GLU A 1 36 ? 12.175 -9.562 5.050 1.00 0.00 36 GLU A CA 2
ATOM 1632 C C . GLU A 1 36 ? 12.192 -8.486 6.147 1.00 0.00 36 GLU A C 2
ATOM 1633 O O . GLU A 1 36 ? 13.172 -7.752 6.298 1.00 0.00 36 GLU A O 2
ATOM 1645 N N . VAL A 1 37 ? 11.098 -8.375 6.905 1.00 0.00 37 VAL A N 2
ATOM 1646 C CA . VAL A 1 37 ? 10.955 -7.485 8.069 1.00 0.00 37 VAL A CA 2
ATOM 1647 C C . VAL A 1 37 ? 10.837 -8.328 9.340 1.00 0.00 37 VAL A C 2
ATOM 1648 O O . VAL A 1 37 ? 10.039 -9.260 9.395 1.00 0.00 37 VAL A O 2
ATOM 1661 N N . ALA A 1 38 ? 11.659 -8.041 10.354 1.00 0.00 38 ALA A N 2
ATOM 1662 C CA . ALA A 1 38 ? 11.689 -8.758 11.638 1.00 0.00 38 ALA A CA 2
ATOM 1663 C C . ALA A 1 38 ? 11.768 -10.308 11.519 1.00 0.00 38 ALA A C 2
ATOM 1664 O O . ALA A 1 38 ? 11.273 -11.033 12.388 1.00 0.00 38 ALA A O 2
ATOM 1671 N N . GLY A 1 39 ? 12.376 -10.827 10.441 1.00 0.00 39 GLY A N 2
ATOM 1672 C CA . GLY A 1 39 ? 12.447 -12.265 10.131 1.00 0.00 39 GLY A CA 2
ATOM 1673 C C . GLY A 1 39 ? 11.208 -12.849 9.424 1.00 0.00 39 GLY A C 2
ATOM 1674 O O . GLY A 1 39 ? 10.959 -14.052 9.528 1.00 0.00 39 GLY A O 2
ATOM 1678 N N . GLN A 1 40 ? 10.416 -12.022 8.729 1.00 0.00 40 GLN A N 2
ATOM 1679 C CA . GLN A 1 40 ? 9.216 -12.401 7.969 1.00 0.00 40 GLN A CA 2
ATOM 1680 C C . GLN A 1 40 ? 9.155 -11.664 6.625 1.00 0.00 40 GLN A C 2
ATOM 1681 O O . GLN A 1 40 ? 9.107 -10.433 6.581 1.00 0.00 40 GLN A O 2
ATOM 1695 N N . LYS A 1 41 ? 9.170 -12.410 5.515 1.00 0.00 41 LYS A N 2
ATOM 1696 C CA . LYS A 1 41 ? 9.030 -11.863 4.157 1.00 0.00 41 LYS A CA 2
ATOM 1697 C C . LYS A 1 41 ? 7.559 -11.709 3.765 1.00 0.00 41 LYS A C 2
ATOM 1698 O O . LYS A 1 41 ? 6.770 -12.626 4.007 1.00 0.00 41 LYS A O 2
ATOM 1717 N N . LEU A 1 42 ? 7.185 -10.578 3.156 1.00 0.00 42 LEU A N 2
ATOM 1718 C CA . LEU A 1 42 ? 5.811 -10.341 2.689 1.00 0.00 42 LEU A CA 2
ATOM 1719 C C . LEU A 1 42 ? 5.766 -9.319 1.529 1.00 0.00 42 LEU A C 2
ATOM 1720 O O . LEU A 1 42 ? 6.693 -8.529 1.356 1.00 0.00 42 LEU A O 2
ATOM 1736 N N . THR A 1 43 ? 4.691 -9.319 0.737 1.00 0.00 43 THR A N 2
ATOM 1737 C CA . THR A 1 43 ? 4.488 -8.376 -0.383 1.00 0.00 43 THR A CA 2
ATOM 1738 C C . THR A 1 43 ? 4.252 -6.949 0.111 1.00 0.00 43 THR A C 2
ATOM 1739 O O . THR A 1 43 ? 3.254 -6.702 0.777 1.00 0.00 43 THR A O 2
ATOM 1750 N N . PHE A 1 44 ? 5.124 -5.990 -0.201 1.00 0.00 44 PHE A N 2
ATOM 1751 C CA . PHE A 1 44 ? 4.939 -4.573 0.131 1.00 0.00 44 PHE A CA 2
ATOM 1752 C C . PHE A 1 44 ? 4.538 -3.770 -1.114 1.00 0.00 44 PHE A C 2
ATOM 1753 O O . PHE A 1 44 ? 5.316 -3.611 -2.059 1.00 0.00 44 PHE A O 2
ATOM 1770 N N . VAL A 1 45 ? 3.308 -3.260 -1.114 1.00 0.00 45 VAL A N 2
ATOM 1771 C CA . VAL A 1 45 ? 2.768 -2.431 -2.198 1.00 0.00 45 VAL A CA 2
ATOM 1772 C C . VAL A 1 45 ? 3.169 -0.962 -2.009 1.00 0.00 45 VAL A C 2
ATOM 1773 O O . VAL A 1 45 ? 3.093 -0.447 -0.891 1.00 0.00 45 VAL A O 2
ATOM 1786 N N . THR A 1 46 ? 3.580 -0.279 -3.085 1.00 0.00 46 THR A N 2
ATOM 1787 C CA . THR A 1 46 ? 4.056 1.119 -3.068 1.00 0.00 46 THR A CA 2
ATOM 1788 C C . THR A 1 46 ? 3.299 1.991 -4.071 1.00 0.00 46 THR A C 2
ATOM 1789 O O . THR A 1 46 ? 3.114 1.657 -5.245 1.00 0.00 46 THR A O 2
ATOM 1800 N N . MET A 1 47 ? 2.854 3.151 -3.607 1.00 0.00 47 MET A N 2
ATOM 1801 C CA . MET A 1 47 ? 2.008 4.084 -4.347 1.00 0.00 47 MET A CA 2
ATOM 1802 C C . MET A 1 47 ? 2.583 5.494 -4.288 1.00 0.00 47 MET A C 2
ATOM 1803 O O . MET A 1 47 ? 3.376 5.809 -3.399 1.00 0.00 47 MET A O 2
ATOM 1817 N N . ARG A 1 48 ? 2.139 6.358 -5.204 1.00 0.00 48 ARG A N 2
ATOM 1818 C CA . ARG A 1 48 ? 2.571 7.757 -5.319 1.00 0.00 48 ARG A CA 2
ATOM 1819 C C . ARG A 1 48 ? 1.362 8.680 -5.429 1.00 0.00 48 ARG A C 2
ATOM 1820 O O . ARG A 1 48 ? 0.708 8.733 -6.472 1.00 0.00 48 ARG A O 2
ATOM 1841 N N . ARG A 1 49 ? 1.028 9.360 -4.326 1.00 0.00 49 ARG A N 2
ATOM 1842 C CA . ARG A 1 49 ? -0.073 10.334 -4.272 1.00 0.00 49 ARG A CA 2
ATOM 1843 C C . ARG A 1 49 ? 0.360 11.672 -4.859 1.00 0.00 49 ARG A C 2
ATOM 1844 O O . ARG A 1 49 ? 1.112 12.423 -4.241 1.00 0.00 49 ARG A O 2
ATOM 1865 N N . GLU A 1 50 ? -0.176 11.994 -6.032 1.00 0.00 50 GLU A N 2
ATOM 1866 C CA . GLU A 1 50 ? 0.081 13.248 -6.760 1.00 0.00 50 GLU A CA 2
ATOM 1867 C C . GLU A 1 50 ? -0.408 14.494 -5.992 1.00 0.00 50 GLU A C 2
ATOM 1868 O O . GLU A 1 50 ? 0.070 15.602 -6.233 1.00 0.00 50 GLU A O 2
ATOM 1880 N N . GLU A 1 51 ? -1.331 14.310 -5.041 1.00 0.00 51 GLU A N 2
ATOM 1881 C CA . GLU A 1 51 ? -1.954 15.359 -4.221 1.00 0.00 51 GLU A CA 2
ATOM 1882 C C . GLU A 1 51 ? -0.936 16.181 -3.403 1.00 0.00 51 GLU A C 2
ATOM 1883 O O . GLU A 1 51 ? -1.057 17.404 -3.302 1.00 0.00 51 GLU A O 2
ATOM 1895 N N . ASP A 1 52 ? 0.098 15.520 -2.870 1.00 0.00 52 ASP A N 2
ATOM 1896 C CA . ASP A 1 52 ? 1.232 16.129 -2.147 1.00 0.00 52 ASP A CA 2
ATOM 1897 C C . ASP A 1 52 ? 2.603 15.669 -2.692 1.00 0.00 52 ASP A C 2
ATOM 1898 O O . ASP A 1 52 ? 3.651 16.022 -2.143 1.00 0.00 52 ASP A O 2
ATOM 1907 N N . GLY A 1 53 ? 2.611 14.8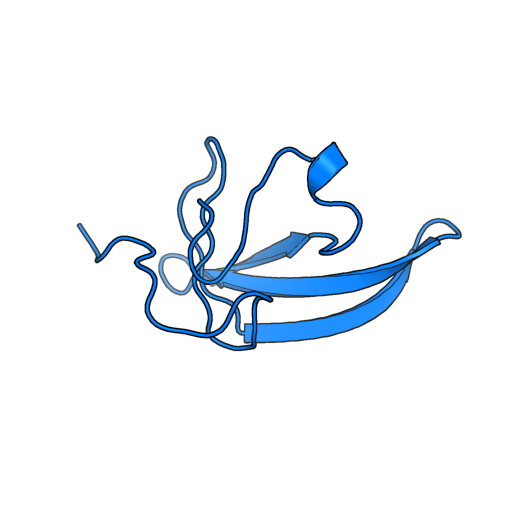74 -3.769 1.00 0.00 53 GLY A N 2
ATOM 1908 C CA . GLY A 1 53 ? 3.799 14.245 -4.355 1.00 0.00 53 GLY A CA 2
ATOM 1909 C C . GLY A 1 53 ? 4.498 13.254 -3.417 1.00 0.00 53 GLY A C 2
ATOM 1910 O O . GLY A 1 53 ? 5.722 13.115 -3.488 1.00 0.00 53 GLY A O 2
ATOM 1914 N N . ALA A 1 54 ? 3.754 12.597 -2.517 1.00 0.00 54 ALA A N 2
ATOM 1915 C CA . ALA A 1 54 ? 4.324 11.712 -1.496 1.00 0.00 54 ALA A CA 2
ATOM 1916 C C . ALA A 1 54 ? 4.237 10.238 -1.920 1.00 0.00 54 ALA A C 2
ATOM 1917 O O . ALA A 1 54 ? 3.572 9.898 -2.903 1.00 0.00 54 ALA A O 2
ATOM 1924 N N . VAL A 1 55 ? 4.865 9.350 -1.147 1.00 0.00 55 VAL A N 2
ATOM 1925 C CA . VAL A 1 55 ? 4.790 7.896 -1.353 1.00 0.00 55 VAL A CA 2
ATOM 1926 C C . VAL A 1 55 ? 4.080 7.211 -0.186 1.00 0.00 55 VAL A C 2
ATOM 1927 O O . VAL A 1 55 ? 4.223 7.616 0.970 1.00 0.00 55 VAL A O 2
ATOM 1940 N N . VAL A 1 56 ? 3.314 6.164 -0.490 1.00 0.00 56 VAL A N 2
ATOM 1941 C CA . VAL A 1 56 ? 2.604 5.321 0.483 1.00 0.00 56 VAL A CA 2
ATOM 1942 C C . VAL A 1 56 ? 3.034 3.878 0.257 1.00 0.00 56 VAL A C 2
ATOM 1943 O O . VAL A 1 56 ? 2.761 3.310 -0.795 1.00 0.00 56 VAL A O 2
ATOM 1956 N N . MET A 1 57 ? 3.761 3.308 1.218 1.00 0.00 57 MET A N 2
ATOM 1957 C CA . MET A 1 57 ? 4.266 1.935 1.172 1.00 0.00 57 MET A CA 2
ATOM 1958 C C . MET A 1 57 ? 3.722 1.146 2.359 1.00 0.00 57 MET A C 2
ATOM 1959 O O . MET A 1 57 ? 3.974 1.513 3.511 1.00 0.00 57 MET A O 2
ATOM 1973 N N . VAL A 1 58 ? 2.963 0.082 2.087 1.00 0.00 58 VAL A N 2
ATOM 1974 C CA . VAL A 1 58 ? 2.351 -0.757 3.129 1.00 0.00 58 VAL A CA 2
ATOM 1975 C C . VAL A 1 58 ? 2.466 -2.257 2.828 1.00 0.00 58 VAL A C 2
ATOM 1976 O O . VAL A 1 58 ? 2.615 -2.657 1.670 1.00 0.00 58 VAL A O 2
ATOM 1989 N N . PRO A 1 59 ? 2.363 -3.110 3.857 1.00 0.00 59 PRO A N 2
ATOM 1990 C CA . PRO A 1 59 ? 2.388 -4.560 3.698 1.00 0.00 59 PRO A CA 2
ATOM 1991 C C . PRO A 1 59 ? 1.063 -5.173 3.214 1.00 0.00 59 PRO A C 2
ATOM 1992 O O . PRO A 1 59 ? 0.103 -5.257 3.972 1.00 0.00 59 PRO A O 2
ATOM 2003 N N . GLU A 1 60 ? 1.008 -5.707 1.995 1.00 0.00 60 GLU A N 2
ATOM 2004 C CA . GLU A 1 60 ? -0.189 -6.358 1.427 1.00 0.00 60 GLU A CA 2
ATOM 2005 C C . GLU A 1 60 ? -0.661 -7.589 2.229 1.00 0.00 60 GLU A C 2
ATOM 2006 O O . GLU A 1 60 ? -1.859 -7.827 2.366 1.00 0.00 60 GLU A O 2
ATOM 2018 N N . GLY A 1 61 ? 0.272 -8.360 2.796 1.00 0.00 61 GLY A N 2
ATOM 2019 C CA . GLY A 1 61 ? -0.014 -9.528 3.649 1.00 0.00 61 GLY A CA 2
ATOM 2020 C C . GLY A 1 61 ? -0.093 -9.229 5.149 1.00 0.00 61 GLY A C 2
ATOM 2021 O O . GLY A 1 61 ? -0.217 -10.159 5.949 1.00 0.00 61 GLY A O 2
ATOM 2025 N N . LYS A 1 62 ? -0.018 -7.950 5.541 1.00 0.00 62 LYS A N 2
ATOM 2026 C CA . LYS A 1 62 ? -0.042 -7.487 6.941 1.00 0.00 62 LYS A CA 2
ATOM 2027 C C . LYS A 1 62 ? -0.955 -6.275 7.165 1.00 0.00 62 LYS A C 2
ATOM 2028 O O . LYS A 1 62 ? -1.085 -5.830 8.301 1.00 0.00 62 LYS A O 2
ATOM 2047 N N . VAL A 1 63 ? -1.647 -5.778 6.130 1.00 0.00 63 VAL A N 2
ATOM 2048 C CA . VAL A 1 63 ? -2.620 -4.667 6.191 1.00 0.00 63 VAL A CA 2
ATOM 2049 C C . VAL A 1 63 ? -3.670 -4.816 7.289 1.00 0.00 63 VAL A C 2
ATOM 2050 O O . VAL A 1 63 ? -4.145 -3.819 7.828 1.00 0.00 63 VAL A O 2
ATOM 2063 N N . LEU A 1 64 ? -3.985 -6.059 7.656 1.00 0.00 64 LEU A N 2
ATOM 2064 C CA . LEU A 1 64 ? -4.891 -6.432 8.738 1.00 0.00 64 LEU A CA 2
ATOM 2065 C C . LEU A 1 64 ? -4.465 -5.817 10.090 1.00 0.00 64 LEU A C 2
ATOM 2066 O O . LEU A 1 64 ? -5.317 -5.438 10.895 1.00 0.00 64 LEU A O 2
ATOM 2082 N N . ALA A 1 65 ? -3.152 -5.686 10.324 1.00 0.00 65 ALA A N 2
ATOM 2083 C CA . ALA A 1 65 ? -2.551 -5.074 11.510 1.00 0.00 65 ALA A CA 2
ATOM 2084 C C . ALA A 1 65 ? -2.724 -3.542 11.538 1.00 0.00 65 ALA A C 2
ATOM 2085 O O . ALA A 1 65 ? -3.149 -2.985 12.553 1.00 0.00 65 ALA A O 2
ATOM 2092 N N . ILE A 1 66 ? -2.411 -2.855 10.428 1.00 0.00 66 ILE A N 2
ATOM 2093 C CA . ILE A 1 66 ? -2.596 -1.397 10.280 1.00 0.00 66 ILE A CA 2
ATOM 2094 C C . ILE A 1 66 ? -4.094 -1.017 10.244 1.00 0.00 66 ILE A C 2
ATOM 2095 O O . ILE A 1 66 ? -4.474 0.076 10.667 1.00 0.00 66 ILE A O 2
ATOM 2111 N N . GLY A 1 67 ? -4.959 -1.928 9.781 1.00 0.00 67 GLY A N 2
ATOM 2112 C CA . GLY A 1 67 ? -6.410 -1.735 9.648 1.00 0.00 67 GLY A CA 2
ATOM 2113 C C . GLY A 1 67 ? -6.824 -1.006 8.362 1.00 0.00 67 GLY A C 2
ATOM 2114 O O . GLY A 1 67 ? -7.919 -0.444 8.293 1.00 0.00 67 GLY A O 2
ATOM 2118 N N . VAL A 1 68 ? -5.947 -0.985 7.353 1.00 0.00 68 VAL A N 2
ATOM 2119 C CA . VAL A 1 68 ? -6.106 -0.268 6.074 1.00 0.00 68 VAL A CA 2
ATOM 2120 C C . VAL A 1 68 ? -6.671 -1.191 4.993 1.00 0.00 68 VAL A C 2
ATOM 2121 O O . VAL A 1 68 ? -6.088 -2.237 4.703 1.00 0.00 68 VAL A O 2
ATOM 2134 N N . ARG A 1 69 ? -7.803 -0.834 4.378 1.00 0.00 69 ARG A N 2
ATOM 2135 C CA . ARG A 1 69 ? -8.450 -1.638 3.326 1.00 0.00 69 ARG A CA 2
ATOM 2136 C C . ARG A 1 69 ? -8.258 -0.946 1.981 1.00 0.00 69 ARG A C 2
ATOM 2137 O O . ARG A 1 69 ? -8.851 0.094 1.732 1.00 0.00 69 ARG A O 2
ATOM 2158 N N . LYS A 1 70 ? -7.430 -1.505 1.098 1.00 0.00 70 LYS A N 2
ATOM 2159 C CA . LYS A 1 70 ? -7.169 -0.904 -0.221 1.00 0.00 70 LYS A CA 2
ATOM 2160 C C . LYS A 1 70 ? -7.975 -1.617 -1.304 1.00 0.00 70 LYS A C 2
ATOM 2161 O O . LYS A 1 70 ? -7.667 -2.740 -1.687 1.00 0.00 70 LYS A O 2
ATOM 2180 N N . VAL A 1 71 ? -9.019 -0.957 -1.798 1.00 0.00 71 VAL A N 2
ATOM 2181 C CA . VAL A 1 71 ? -9.949 -1.532 -2.782 1.00 0.00 71 VAL A CA 2
ATOM 2182 C C . VAL A 1 71 ? -10.600 -0.415 -3.611 1.00 0.00 71 VAL A C 2
ATOM 2183 O O . VAL A 1 71 ? -10.396 0.773 -3.354 1.00 0.00 71 VAL A O 2
ATOM 2196 N N . ALA A 1 72 ? -11.420 -0.790 -4.594 1.00 0.00 72 ALA A N 2
ATOM 2197 C CA . ALA A 1 72 ? -12.211 0.122 -5.422 1.00 0.00 72 ALA A CA 2
ATOM 2198 C C . ALA A 1 72 ? -13.249 0.959 -4.634 1.00 0.00 72 ALA A C 2
ATOM 2199 O O . ALA A 1 72 ? -13.687 1.991 -5.132 1.00 0.00 72 ALA A O 2
ATOM 2206 N N . SER A 1 73 ? -13.628 0.541 -3.417 1.00 0.00 73 SER A N 2
ATOM 2207 C CA . SER A 1 73 ? -14.578 1.241 -2.527 1.00 0.00 73 SER A CA 2
ATOM 2208 C C . SER A 1 73 ? -14.141 1.246 -1.056 1.00 0.00 73 SER A C 2
ATOM 2209 O O . SER A 1 73 ? -14.123 2.308 -0.431 1.00 0.00 73 SER A O 2
ATOM 2217 N N . ALA A 1 74 ? -13.807 0.077 -0.491 1.00 0.00 74 ALA A N 2
ATOM 2218 C CA . ALA A 1 74 ? -13.309 -0.061 0.883 1.00 0.00 74 ALA A CA 2
ATOM 2219 C C . ALA A 1 74 ? -12.054 0.800 1.146 1.00 0.00 74 ALA A C 2
ATOM 2220 O O . ALA A 1 74 ? -11.235 0.999 0.244 1.00 0.00 74 ALA A O 2
ATOM 2227 N N . GLU A 1 75 ? -11.931 1.284 2.390 1.00 0.00 75 GLU A N 2
ATOM 2228 C CA . GLU A 1 75 ? -10.870 2.162 2.925 1.00 0.00 75 GLU A CA 2
ATOM 2229 C C . GLU A 1 75 ? -10.288 1.662 4.266 1.00 0.00 75 GLU A C 2
ATOM 2230 O O . GLU A 1 75 ? -11.065 1.148 5.107 1.00 0.00 75 GLU A O 2
ATOM 2243 N N . ALA A 1 1 ? -15.200 14.691 4.369 1.00 0.00 1 ALA A N 3
ATOM 2244 C CA . ALA A 1 1 ? -16.081 15.008 3.217 1.00 0.00 1 ALA A CA 3
ATOM 2245 C C . ALA A 1 1 ? -15.251 15.488 2.020 1.00 0.00 1 ALA A C 3
ATOM 2246 O O . ALA A 1 1 ? -14.348 16.313 2.182 1.00 0.00 1 ALA A O 3
ATOM 2255 N N . GLY A 1 2 ? -15.536 14.977 0.817 1.00 0.00 2 GLY A N 3
ATOM 2256 C CA . GLY A 1 2 ? -14.821 15.300 -0.429 1.00 0.00 2 GLY A CA 3
ATOM 2257 C C . GLY A 1 2 ? -14.967 14.210 -1.500 1.00 0.00 2 GLY A C 3
ATOM 2258 O O . GLY A 1 2 ? -15.788 13.298 -1.359 1.00 0.00 2 GLY A O 3
ATOM 2262 N N . HIS A 1 3 ? -14.176 14.297 -2.578 1.00 0.00 3 HIS A N 3
ATOM 2263 C CA . HIS A 1 3 ? -14.118 13.277 -3.641 1.00 0.00 3 HIS A CA 3
ATOM 2264 C C . HIS A 1 3 ? -13.758 11.888 -3.087 1.00 0.00 3 HIS A C 3
ATOM 2265 O O . HIS A 1 3 ? -12.819 11.742 -2.301 1.00 0.00 3 HIS A O 3
ATOM 2280 N N . MET A 1 4 ? -14.499 10.868 -3.522 1.00 0.00 4 MET A N 3
ATOM 2281 C CA . MET A 1 4 ? -14.278 9.454 -3.191 1.00 0.00 4 MET A CA 3
ATOM 2282 C C . MET A 1 4 ? -13.306 8.764 -4.173 1.00 0.00 4 MET A C 3
ATOM 2283 O O . MET A 1 4 ? -13.061 9.280 -5.268 1.00 0.00 4 MET A O 3
ATOM 2297 N N . PRO A 1 5 ? -12.756 7.589 -3.809 1.00 0.00 5 PRO A N 3
ATOM 2298 C CA . PRO A 1 5 ? -11.906 6.777 -4.681 1.00 0.00 5 PRO A CA 3
ATOM 2299 C C . PRO A 1 5 ? -12.737 6.106 -5.789 1.00 0.00 5 PRO A C 3
ATOM 2300 O O . PRO A 1 5 ? -13.707 5.398 -5.514 1.00 0.00 5 PRO A O 3
ATOM 2311 N N . GLU A 1 6 ? -12.359 6.326 -7.050 1.00 0.00 6 GLU A N 3
ATOM 2312 C CA . GLU A 1 6 ? -13.018 5.762 -8.239 1.00 0.00 6 GLU A CA 3
ATOM 2313 C C . GLU A 1 6 ? -11.970 5.220 -9.229 1.00 0.00 6 GLU A C 3
ATOM 2314 O O . GLU A 1 6 ? -11.133 5.974 -9.733 1.00 0.00 6 GLU A O 3
ATOM 2326 N N . GLY A 1 7 ? -11.986 3.908 -9.480 1.00 0.00 7 GLY A N 3
ATOM 2327 C CA . GLY A 1 7 ? -11.050 3.201 -10.363 1.00 0.00 7 GLY A CA 3
ATOM 2328 C C . GLY A 1 7 ? -11.556 1.815 -10.783 1.00 0.00 7 GLY A C 3
ATOM 2329 O O . GLY A 1 7 ? -12.707 1.457 -10.518 1.00 0.00 7 GLY A O 3
ATOM 2333 N N . SER A 1 8 ? -10.702 1.041 -11.456 1.00 0.00 8 SER A N 3
ATOM 2334 C CA . SER A 1 8 ? -10.976 -0.301 -12.001 1.00 0.00 8 SER A CA 3
ATOM 2335 C C . SER A 1 8 ? -11.398 -1.315 -10.917 1.00 0.00 8 SER A C 3
ATOM 2336 O O . SER A 1 8 ? -10.548 -1.908 -10.253 1.00 0.00 8 SER A O 3
ATOM 2344 N N . ALA A 1 9 ? -12.704 -1.517 -10.712 1.00 0.00 9 ALA A N 3
ATOM 2345 C CA . ALA A 1 9 ? -13.232 -2.395 -9.660 1.00 0.00 9 ALA A CA 3
ATOM 2346 C C . ALA A 1 9 ? -12.790 -3.864 -9.842 1.00 0.00 9 ALA A C 3
ATOM 2347 O O . ALA A 1 9 ? -12.985 -4.452 -10.912 1.00 0.00 9 ALA A O 3
ATOM 2354 N N . SER A 1 10 ? -12.193 -4.461 -8.803 1.00 0.00 10 SER A N 3
ATOM 2355 C CA . SER A 1 10 ? -11.740 -5.862 -8.784 1.00 0.00 10 SER A CA 3
ATOM 2356 C C . SER A 1 10 ? -11.684 -6.439 -7.359 1.00 0.00 10 SER A C 3
ATOM 2357 O O . SER A 1 10 ? -11.823 -5.704 -6.377 1.00 0.00 10 SER A O 3
ATOM 2365 N N . LEU A 1 11 ? -11.487 -7.757 -7.239 1.00 0.00 11 LEU A N 3
ATOM 2366 C CA . LEU A 1 11 ? -11.339 -8.471 -5.963 1.00 0.00 11 LEU A CA 3
ATOM 2367 C C . LEU A 1 11 ? -9.915 -8.313 -5.400 1.00 0.00 11 LEU A C 3
ATOM 2368 O O . LEU A 1 11 ? -9.725 -7.791 -4.300 1.00 0.00 11 LEU A O 3
ATOM 2384 N N . GLN A 1 12 ? -8.921 -8.798 -6.150 1.00 0.00 12 GLN A N 3
ATOM 2385 C CA . GLN A 1 12 ? -7.492 -8.715 -5.828 1.00 0.00 12 GLN A CA 3
ATOM 2386 C C . GLN A 1 12 ? -6.921 -7.313 -6.128 1.00 0.00 12 GLN A C 3
ATOM 2387 O O . GLN A 1 12 ? -7.626 -6.442 -6.645 1.00 0.00 12 GLN A O 3
ATOM 2401 N N . LEU A 1 13 ? -5.637 -7.094 -5.825 1.00 0.00 13 LEU A N 3
ATOM 2402 C CA . LEU A 1 13 ? -4.932 -5.825 -6.041 1.00 0.00 13 LEU A CA 3
ATOM 2403 C C . LEU A 1 13 ? -3.765 -6.015 -7.023 1.00 0.00 13 LEU A C 3
ATOM 2404 O O . LEU A 1 13 ? -2.896 -6.866 -6.813 1.00 0.00 13 LEU A O 3
ATOM 2420 N N . ALA A 1 14 ? -3.762 -5.226 -8.098 1.00 0.00 14 ALA A N 3
ATOM 2421 C CA . ALA A 1 14 ? -2.741 -5.209 -9.148 1.00 0.00 14 ALA A CA 3
ATOM 2422 C C . ALA A 1 14 ? -2.209 -3.787 -9.415 1.00 0.00 14 ALA A C 3
ATOM 2423 O O . ALA A 1 14 ? -2.758 -2.790 -8.938 1.00 0.00 14 ALA A O 3
ATOM 2430 N N . VAL A 1 15 ? -1.132 -3.677 -10.195 1.00 0.00 15 VAL A N 3
ATOM 2431 C CA . VAL A 1 15 ? -0.521 -2.385 -10.554 1.00 0.00 15 VAL A CA 3
ATOM 2432 C C . VAL A 1 15 ? -1.496 -1.535 -11.382 1.00 0.00 15 VAL A C 3
ATOM 2433 O O . VAL A 1 15 ? -2.088 -2.012 -12.352 1.00 0.00 15 VAL A O 3
ATOM 2446 N N . GLY A 1 16 ? -1.672 -0.272 -10.982 1.00 0.00 16 GLY A N 3
ATOM 2447 C CA . GLY A 1 16 ? -2.597 0.689 -11.595 1.00 0.00 16 GLY A CA 3
ATOM 2448 C C . GLY A 1 16 ? -3.989 0.739 -10.950 1.00 0.00 16 GLY A C 3
ATOM 2449 O O . GLY A 1 16 ? -4.776 1.627 -11.282 1.00 0.00 16 GLY A O 3
ATOM 2453 N N . ASP A 1 17 ? -4.313 -0.183 -10.036 1.00 0.00 17 ASP A N 3
ATOM 2454 C CA . ASP A 1 17 ? -5.575 -0.157 -9.287 1.00 0.00 17 ASP A CA 3
ATOM 2455 C C . ASP A 1 17 ? -5.616 1.052 -8.319 1.00 0.00 17 ASP A C 3
ATOM 2456 O O . ASP A 1 17 ? -4.574 1.574 -7.900 1.00 0.00 17 ASP A O 3
ATOM 2465 N N . ARG A 1 18 ? -6.818 1.517 -7.963 1.00 0.00 18 ARG A N 3
ATOM 2466 C CA . ARG A 1 18 ? -7.020 2.586 -6.971 1.00 0.00 18 ARG A CA 3
ATOM 2467 C C . ARG A 1 18 ? -6.792 2.043 -5.563 1.00 0.00 18 ARG A C 3
ATOM 2468 O O . ARG A 1 18 ? -6.917 0.843 -5.314 1.00 0.00 18 ARG A O 3
ATOM 2489 N N . VAL A 1 19 ? -6.482 2.948 -4.639 1.00 0.00 19 VAL A N 3
ATOM 2490 C CA . VAL A 1 19 ? -6.238 2.647 -3.227 1.00 0.00 19 VAL A CA 3
ATOM 2491 C C . VAL A 1 19 ? -6.653 3.826 -2.351 1.00 0.00 19 VAL A C 3
ATOM 2492 O O . VAL A 1 19 ? -6.384 4.982 -2.675 1.00 0.00 19 VAL A O 3
ATOM 2505 N N . VAL A 1 20 ? -7.297 3.540 -1.225 1.00 0.00 20 VAL A N 3
ATOM 2506 C CA . VAL A 1 20 ? -7.735 4.521 -0.224 1.00 0.00 20 VAL A CA 3
ATOM 2507 C C . VAL A 1 20 ? -7.433 3.989 1.183 1.00 0.00 20 VAL A C 3
ATOM 2508 O O . VAL A 1 20 ? -7.258 2.788 1.377 1.00 0.00 20 VAL A O 3
ATOM 2521 N N . TYR A 1 21 ? -7.333 4.881 2.165 1.00 0.00 21 TYR A N 3
ATOM 2522 C CA . TYR A 1 21 ? -7.153 4.552 3.583 1.00 0.00 21 TYR A CA 3
ATOM 2523 C C . TYR A 1 21 ? -8.467 4.705 4.376 1.00 0.00 21 TYR A C 3
ATOM 2524 O O . TYR A 1 21 ? -9.354 5.458 3.960 1.00 0.00 21 TYR A O 3
ATOM 2542 N N . PRO A 1 22 ? -8.580 4.077 5.560 1.00 0.00 22 PRO A N 3
ATOM 2543 C CA . PRO A 1 22 ? -9.796 4.077 6.366 1.00 0.00 22 PRO A CA 3
ATOM 2544 C C . PRO A 1 22 ? -10.099 5.463 6.955 1.00 0.00 22 PRO A C 3
ATOM 2545 O O . PRO A 1 22 ? -11.266 5.796 7.176 1.00 0.00 22 PRO A O 3
ATOM 2556 N N . ASN A 1 23 ? -9.063 6.285 7.186 1.00 0.00 23 ASN A N 3
ATOM 2557 C CA . ASN A 1 23 ? -9.187 7.651 7.703 1.00 0.00 23 ASN A CA 3
ATOM 2558 C C . ASN A 1 23 ? -7.950 8.532 7.381 1.00 0.00 23 ASN A C 3
ATOM 2559 O O . ASN A 1 23 ? -7.307 9.063 8.291 1.00 0.00 23 ASN A O 3
ATOM 2570 N N . GLN A 1 24 ? -7.568 8.658 6.098 1.00 0.00 24 GLN A N 3
ATOM 2571 C CA . GLN A 1 24 ? -6.345 9.381 5.677 1.00 0.00 24 GLN A CA 3
ATOM 2572 C C . GLN A 1 24 ? -6.491 10.087 4.313 1.00 0.00 24 GLN A C 3
ATOM 2573 O O . GLN A 1 24 ? -6.376 11.313 4.241 1.00 0.00 24 GLN A O 3
ATOM 2587 N N . GLY A 1 25 ? -6.754 9.336 3.236 1.00 0.00 25 GLY A N 3
ATOM 2588 C CA . GLY A 1 25 ? -6.869 9.849 1.862 1.00 0.00 25 GLY A CA 3
ATOM 2589 C C . GLY A 1 25 ? -6.749 8.759 0.787 1.00 0.00 25 GLY A C 3
ATOM 2590 O O . GLY A 1 25 ? -6.709 7.567 1.099 1.00 0.00 25 GLY A O 3
ATOM 2594 N N . VAL A 1 26 ? -6.707 9.176 -0.482 1.00 0.00 26 VAL A N 3
ATOM 2595 C CA . VAL A 1 26 ? -6.516 8.328 -1.677 1.00 0.00 26 VAL A CA 3
ATOM 2596 C C . VAL A 1 26 ? -5.061 8.395 -2.172 1.00 0.00 26 VAL A C 3
ATOM 2597 O O . VAL A 1 26 ? -4.423 9.449 -2.093 1.00 0.00 26 VAL A O 3
ATOM 2610 N N . CYS A 1 27 ? -4.532 7.283 -2.692 1.00 0.00 27 CYS A N 3
ATOM 2611 C CA . CYS A 1 27 ? -3.194 7.176 -3.303 1.00 0.00 27 CYS A CA 3
ATOM 2612 C C . CYS A 1 27 ? -3.283 6.451 -4.667 1.00 0.00 27 CYS A C 3
ATOM 2613 O O . CYS A 1 27 ? -4.381 6.118 -5.126 1.00 0.00 27 CYS A O 3
ATOM 2621 N N . ARG A 1 28 ? -2.146 6.188 -5.330 1.00 0.00 28 ARG A N 3
ATOM 2622 C CA . ARG A 1 28 ? -2.094 5.446 -6.609 1.00 0.00 28 ARG A CA 3
ATOM 2623 C C . ARG A 1 28 ? -0.937 4.439 -6.632 1.00 0.00 28 ARG A C 3
ATOM 2624 O O . ARG A 1 28 ? 0.206 4.814 -6.374 1.00 0.00 28 ARG A O 3
ATOM 2645 N N . VAL A 1 29 ? -1.223 3.162 -6.893 1.00 0.00 29 VAL A N 3
ATOM 2646 C CA . VAL A 1 29 ? -0.219 2.070 -6.940 1.00 0.00 29 VAL A CA 3
ATOM 2647 C C . VAL A 1 29 ? 0.770 2.294 -8.089 1.00 0.00 29 VAL A C 3
ATOM 2648 O O . VAL A 1 29 ? 0.356 2.615 -9.205 1.00 0.00 29 VAL A O 3
ATOM 2661 N N . SER A 1 30 ? 2.065 2.093 -7.830 1.00 0.00 30 SER A N 3
ATOM 2662 C CA . SER A 1 30 ? 3.148 2.251 -8.812 1.00 0.00 30 SER A CA 3
ATOM 2663 C C . SER A 1 30 ? 3.872 0.936 -9.123 1.00 0.00 30 SER A C 3
ATOM 2664 O O . SER A 1 30 ? 4.096 0.620 -10.294 1.00 0.00 30 SER A O 3
ATOM 2672 N N . ALA A 1 31 ? 4.204 0.150 -8.094 1.00 0.00 31 ALA A N 3
ATOM 2673 C CA . ALA A 1 31 ? 4.839 -1.166 -8.178 1.00 0.00 31 ALA A CA 3
ATOM 2674 C C . ALA A 1 31 ? 4.582 -1.981 -6.894 1.00 0.00 31 ALA A C 3
ATOM 2675 O O . ALA A 1 31 ? 4.199 -1.425 -5.866 1.00 0.00 31 ALA A O 3
ATOM 2682 N N . ILE A 1 32 ? 4.793 -3.300 -6.924 1.00 0.00 32 ILE A N 3
ATOM 2683 C CA . ILE A 1 32 ? 4.611 -4.203 -5.771 1.00 0.00 32 ILE A CA 3
ATOM 2684 C C . ILE A 1 32 ? 5.721 -5.265 -5.788 1.00 0.00 32 ILE A C 3
ATOM 2685 O O . ILE A 1 32 ? 5.981 -5.866 -6.833 1.00 0.00 32 ILE A O 3
ATOM 2701 N N . ASP A 1 33 ? 6.372 -5.513 -4.648 1.00 0.00 33 ASP A N 3
ATOM 2702 C CA . ASP A 1 33 ? 7.395 -6.563 -4.505 1.00 0.00 33 ASP A CA 3
ATOM 2703 C C . ASP A 1 33 ? 7.410 -7.186 -3.097 1.00 0.00 33 ASP A C 3
ATOM 2704 O O . ASP A 1 33 ? 6.810 -6.649 -2.166 1.00 0.00 33 ASP A O 3
ATOM 2713 N N . VAL A 1 34 ? 8.103 -8.314 -2.913 1.00 0.00 34 VAL A N 3
ATOM 2714 C CA . VAL A 1 34 ? 8.275 -8.964 -1.596 1.00 0.00 34 VAL A CA 3
ATOM 2715 C C . VAL A 1 34 ? 9.676 -8.693 -1.037 1.00 0.00 34 VAL A C 3
ATOM 2716 O O . VAL A 1 34 ? 10.657 -8.675 -1.787 1.00 0.00 34 VAL A O 3
ATOM 2729 N N . LYS A 1 35 ? 9.787 -8.481 0.282 1.00 0.00 35 LYS A N 3
ATOM 2730 C CA . LYS A 1 35 ? 11.069 -8.302 0.989 1.00 0.00 35 LYS A CA 3
ATOM 2731 C C . LYS A 1 35 ? 10.974 -8.686 2.464 1.00 0.00 35 LYS A C 3
ATOM 2732 O O . LYS A 1 35 ? 9.882 -8.905 2.982 1.00 0.00 35 LYS A O 3
ATOM 2751 N N . GLU A 1 36 ? 12.122 -8.751 3.134 1.00 0.00 36 GLU A N 3
ATOM 2752 C CA . GLU A 1 36 ? 12.268 -8.997 4.574 1.00 0.00 36 GLU A CA 3
ATOM 2753 C C . GLU A 1 36 ? 12.566 -7.673 5.295 1.00 0.00 36 GLU A C 3
ATOM 2754 O O . GLU A 1 36 ? 13.589 -7.035 5.032 1.00 0.00 36 GLU A O 3
ATOM 2766 N N . VAL A 1 37 ? 11.664 -7.233 6.178 1.00 0.00 37 VAL A N 3
ATOM 2767 C CA . VAL A 1 37 ? 11.856 -6.038 7.027 1.00 0.00 37 VAL A CA 3
ATOM 2768 C C . VAL A 1 37 ? 11.635 -6.398 8.494 1.00 0.00 37 VAL A C 3
ATOM 2769 O O . VAL A 1 37 ? 10.721 -7.160 8.808 1.00 0.00 37 VAL A O 3
ATOM 2782 N N . ALA A 1 38 ? 12.483 -5.890 9.393 1.00 0.00 38 ALA A N 3
ATOM 2783 C CA . ALA A 1 38 ? 12.450 -6.167 10.837 1.00 0.00 38 ALA A CA 3
ATOM 2784 C C . ALA A 1 38 ? 12.341 -7.676 11.207 1.00 0.00 38 ALA A C 3
ATOM 2785 O O . ALA A 1 38 ? 11.786 -8.032 12.251 1.00 0.00 38 ALA A O 3
ATOM 2792 N N . GLY A 1 39 ? 12.863 -8.568 10.352 1.00 0.00 39 GLY A N 3
ATOM 2793 C CA . GLY A 1 39 ? 12.789 -10.028 10.502 1.00 0.00 39 GLY A CA 3
ATOM 2794 C C . GLY A 1 39 ? 11.501 -10.683 9.978 1.00 0.00 39 GLY A C 3
ATOM 2795 O O . GLY A 1 39 ? 11.151 -11.774 10.436 1.00 0.00 39 GLY A O 3
ATOM 2799 N N . GLN A 1 40 ? 10.775 -10.042 9.052 1.00 0.00 40 GLN A N 3
ATOM 2800 C CA . GLN A 1 40 ? 9.462 -10.476 8.557 1.00 0.00 40 GLN A CA 3
ATOM 2801 C C . GLN A 1 40 ? 9.360 -10.345 7.030 1.00 0.00 40 GLN A C 3
ATOM 2802 O O . GLN A 1 40 ? 9.410 -9.236 6.489 1.00 0.00 40 GLN A O 3
ATOM 2816 N N . LYS A 1 41 ? 9.250 -11.486 6.331 1.00 0.00 41 LYS A N 3
ATOM 2817 C CA . LYS A 1 41 ? 9.180 -11.575 4.863 1.00 0.00 41 LYS A CA 3
ATOM 2818 C C . LYS A 1 41 ? 7.736 -11.621 4.367 1.00 0.00 41 LYS A C 3
ATOM 2819 O O . LYS A 1 41 ? 7.016 -12.572 4.679 1.00 0.00 41 LYS A O 3
ATOM 2838 N N . LEU A 1 42 ? 7.307 -10.607 3.612 1.00 0.00 42 LEU A N 3
ATOM 2839 C CA . LEU A 1 42 ? 5.960 -10.546 3.030 1.00 0.00 42 LEU A CA 3
ATOM 2840 C C . LEU A 1 42 ? 5.907 -9.616 1.795 1.00 0.00 42 LEU A C 3
ATOM 2841 O O . LEU A 1 42 ? 6.887 -8.941 1.470 1.00 0.00 42 LEU A O 3
ATOM 2857 N N . THR A 1 43 ? 4.771 -9.583 1.094 1.00 0.00 43 THR A N 3
ATOM 2858 C CA . THR A 1 43 ? 4.506 -8.681 -0.045 1.00 0.00 43 THR A CA 3
ATOM 2859 C C . THR A 1 43 ? 4.261 -7.243 0.427 1.00 0.00 43 THR A C 3
ATOM 2860 O O . THR A 1 43 ? 3.265 -6.975 1.091 1.00 0.00 43 THR A O 3
ATOM 2871 N N . PHE A 1 44 ? 5.111 -6.289 0.055 1.00 0.00 44 PHE A N 3
ATOM 2872 C CA . PHE A 1 44 ? 4.964 -4.866 0.385 1.00 0.00 44 PHE A CA 3
ATOM 2873 C C . PHE A 1 44 ? 4.603 -4.070 -0.878 1.00 0.00 44 PHE A C 3
ATOM 2874 O O . PHE A 1 44 ? 5.388 -3.980 -1.828 1.00 0.00 44 PHE A O 3
ATOM 2891 N N . VAL A 1 45 ? 3.386 -3.519 -0.915 1.00 0.00 45 VAL A N 3
ATOM 2892 C CA . VAL A 1 45 ? 2.928 -2.691 -2.044 1.00 0.00 45 VAL A CA 3
ATOM 2893 C C . VAL A 1 45 ? 3.601 -1.319 -2.022 1.00 0.00 45 VAL A C 3
ATOM 2894 O O . VAL A 1 45 ? 3.901 -0.810 -0.946 1.00 0.00 45 VAL A O 3
ATOM 2907 N N . THR A 1 46 ? 3.798 -0.685 -3.177 1.00 0.00 46 THR A N 3
ATOM 2908 C CA . THR A 1 46 ? 4.375 0.665 -3.282 1.00 0.00 46 THR A CA 3
ATOM 2909 C C . THR A 1 46 ? 3.459 1.573 -4.096 1.00 0.00 46 THR A C 3
ATOM 2910 O O . THR A 1 46 ? 3.127 1.293 -5.251 1.00 0.00 46 THR A O 3
ATOM 2921 N N . MET A 1 47 ? 3.019 2.663 -3.475 1.00 0.00 47 MET A N 3
ATOM 2922 C CA . MET A 1 47 ? 2.133 3.671 -4.047 1.00 0.00 47 MET A CA 3
ATOM 2923 C C . MET A 1 47 ? 2.771 5.062 -3.954 1.00 0.00 47 MET A C 3
ATOM 2924 O O . MET A 1 47 ? 3.642 5.310 -3.115 1.00 0.00 47 MET A O 3
ATOM 2938 N N . ARG A 1 48 ? 2.304 5.987 -4.793 1.00 0.00 48 ARG A N 3
ATOM 2939 C CA . ARG A 1 48 ? 2.786 7.370 -4.911 1.00 0.00 48 ARG A CA 3
ATOM 2940 C C . ARG A 1 48 ? 1.606 8.336 -5.014 1.00 0.00 48 ARG A C 3
ATOM 2941 O O . ARG A 1 48 ? 0.850 8.300 -5.985 1.00 0.00 48 ARG A O 3
ATOM 2962 N N . ARG A 1 49 ? 1.397 9.156 -3.980 1.00 0.00 49 ARG A N 3
ATOM 2963 C CA . ARG A 1 49 ? 0.346 10.188 -3.967 1.00 0.00 49 ARG A CA 3
ATOM 2964 C C . ARG A 1 49 ? 0.873 11.477 -4.597 1.00 0.00 49 ARG A C 3
ATOM 2965 O O . ARG A 1 49 ? 1.653 12.210 -3.991 1.00 0.00 49 ARG A O 3
ATOM 2986 N N . GLU A 1 50 ? 0.383 11.806 -5.790 1.00 0.00 50 GLU A N 3
ATOM 2987 C CA . GLU A 1 50 ? 0.751 13.037 -6.510 1.00 0.00 50 GLU A CA 3
ATOM 2988 C C . GLU A 1 50 ? 0.296 14.324 -5.792 1.00 0.00 50 GLU A C 3
ATOM 2989 O O . GLU A 1 50 ? 0.837 15.402 -6.041 1.00 0.00 50 GLU A O 3
ATOM 3001 N N . GLU A 1 51 ? -0.661 14.210 -4.865 1.00 0.00 51 GLU A N 3
ATOM 3002 C CA . GLU A 1 51 ? -1.238 15.309 -4.079 1.00 0.00 51 GLU A CA 3
ATOM 3003 C C . GLU A 1 51 ? -0.197 16.063 -3.224 1.00 0.00 51 GLU A C 3
ATOM 3004 O O . GLU A 1 51 ? -0.284 17.282 -3.075 1.00 0.00 51 GLU A O 3
ATOM 3016 N N . ASP A 1 52 ? 0.789 15.349 -2.667 1.00 0.00 52 ASP A N 3
ATOM 3017 C CA . ASP A 1 52 ? 1.924 15.918 -1.910 1.00 0.00 52 ASP A CA 3
ATOM 3018 C C . ASP A 1 52 ? 3.294 15.406 -2.415 1.00 0.00 52 ASP A C 3
ATOM 3019 O O . ASP A 1 52 ? 4.341 15.725 -1.848 1.00 0.00 52 ASP A O 3
ATOM 3028 N N . GLY A 1 53 ? 3.297 14.593 -3.481 1.00 0.00 53 GLY A N 3
ATOM 3029 C CA . GLY A 1 53 ? 4.469 13.889 -4.010 1.00 0.00 53 GLY A CA 3
ATOM 3030 C C . GLY A 1 53 ? 5.057 12.843 -3.052 1.00 0.00 53 GLY A C 3
ATOM 3031 O O . GLY A 1 53 ? 6.252 12.553 -3.139 1.00 0.00 53 GLY A O 3
ATOM 3035 N N . ALA A 1 54 ? 4.259 12.306 -2.117 1.00 0.00 54 ALA A N 3
ATOM 3036 C CA . ALA A 1 54 ? 4.745 11.359 -1.108 1.00 0.00 54 ALA A CA 3
ATOM 3037 C C . ALA A 1 54 ? 4.617 9.905 -1.594 1.00 0.00 54 ALA A C 3
ATOM 3038 O O . ALA A 1 54 ? 4.001 9.623 -2.626 1.00 0.00 54 ALA A O 3
ATOM 3045 N N . VAL A 1 55 ? 5.152 8.968 -0.811 1.00 0.00 55 VAL A N 3
ATOM 3046 C CA . VAL A 1 55 ? 5.036 7.524 -1.055 1.00 0.00 55 VAL A CA 3
ATOM 3047 C C . VAL A 1 55 ? 4.294 6.846 0.094 1.00 0.00 55 VAL A C 3
ATOM 3048 O O . VAL A 1 55 ? 4.442 7.220 1.259 1.00 0.00 55 VAL A O 3
ATOM 3061 N N . VAL A 1 56 ? 3.490 5.840 -0.244 1.00 0.00 56 VAL A N 3
ATOM 3062 C CA . VAL A 1 56 ? 2.723 5.013 0.695 1.00 0.00 56 VAL A CA 3
ATOM 3063 C C . VAL A 1 56 ? 3.074 3.556 0.415 1.00 0.00 56 VAL A C 3
ATOM 3064 O O . VAL A 1 56 ? 2.785 3.038 -0.661 1.00 0.00 56 VAL A O 3
ATOM 3077 N N . MET A 1 57 ? 3.757 2.908 1.358 1.00 0.00 57 MET A N 3
ATOM 3078 C CA . MET A 1 57 ? 4.120 1.492 1.283 1.00 0.00 57 MET A CA 3
ATOM 3079 C C . MET A 1 57 ? 3.621 0.760 2.524 1.00 0.00 57 MET A C 3
ATOM 3080 O O . MET A 1 57 ? 4.001 1.098 3.647 1.00 0.00 57 MET A O 3
ATOM 3094 N N . VAL A 1 58 ? 2.751 -0.229 2.305 1.00 0.00 58 VAL A N 3
ATOM 3095 C CA . VAL A 1 58 ? 2.146 -1.060 3.355 1.00 0.00 58 VAL A CA 3
ATOM 3096 C C . VAL A 1 58 ? 2.226 -2.558 3.016 1.00 0.00 58 VAL A C 3
ATOM 3097 O O . VAL A 1 58 ? 2.337 -2.935 1.846 1.00 0.00 58 VAL A O 3
ATOM 3110 N N . PRO A 1 59 ? 2.166 -3.430 4.032 1.00 0.00 59 PRO A N 3
ATOM 3111 C CA . PRO A 1 59 ? 2.220 -4.882 3.869 1.00 0.00 59 PRO A CA 3
ATOM 3112 C C . PRO A 1 59 ? 0.912 -5.542 3.397 1.00 0.00 59 PRO A C 3
ATOM 3113 O O . PRO A 1 59 ? -0.038 -5.638 4.165 1.00 0.00 59 PRO A O 3
ATOM 3124 N N . GLU A 1 60 ? 0.861 -6.116 2.193 1.00 0.00 60 GLU A N 3
ATOM 3125 C CA . GLU A 1 60 ? -0.325 -6.817 1.649 1.00 0.00 60 GLU A CA 3
ATOM 3126 C C . GLU A 1 60 ? -0.778 -8.035 2.478 1.00 0.00 60 GLU A C 3
ATOM 3127 O O . GLU A 1 60 ? -1.974 -8.293 2.597 1.00 0.00 60 GLU A O 3
ATOM 3139 N N . GLY A 1 61 ? 0.160 -8.770 3.085 1.00 0.00 61 GLY A N 3
ATOM 3140 C CA . GLY A 1 61 ? -0.127 -9.919 3.963 1.00 0.00 61 GLY A CA 3
ATOM 3141 C C . GLY A 1 61 ? -0.245 -9.578 5.451 1.00 0.00 61 GLY A C 3
ATOM 3142 O O . GLY A 1 61 ? -0.372 -10.484 6.277 1.00 0.00 61 GLY A O 3
ATOM 3146 N N . LYS A 1 62 ? -0.195 -8.287 5.801 1.00 0.00 62 LYS A N 3
ATOM 3147 C CA . LYS A 1 62 ? -0.228 -7.775 7.182 1.00 0.00 62 LYS A CA 3
ATOM 3148 C C . LYS A 1 62 ? -1.128 -6.541 7.349 1.00 0.00 62 LYS A C 3
ATOM 3149 O O . LYS A 1 62 ? -1.242 -6.029 8.459 1.00 0.00 62 LYS A O 3
ATOM 3168 N N . VAL A 1 63 ? -1.824 -6.094 6.293 1.00 0.00 63 VAL A N 3
ATOM 3169 C CA . VAL A 1 63 ? -2.801 -4.986 6.314 1.00 0.00 63 VAL A CA 3
ATOM 3170 C C . VAL A 1 63 ? -3.844 -5.114 7.423 1.00 0.00 63 VAL A C 3
ATOM 3171 O O . VAL A 1 63 ? -4.319 -4.106 7.941 1.00 0.00 63 VAL A O 3
ATOM 3184 N N . LEU A 1 64 ? -4.162 -6.349 7.817 1.00 0.00 64 LEU A N 3
ATOM 3185 C CA . LEU A 1 64 ? -5.091 -6.698 8.889 1.00 0.00 64 LEU A CA 3
ATOM 3186 C C . LEU A 1 64 ? -4.671 -6.090 10.247 1.00 0.00 64 LEU A C 3
ATOM 3187 O O . LEU A 1 64 ? -5.527 -5.787 11.080 1.00 0.00 64 LEU A O 3
ATOM 3203 N N . ALA A 1 65 ? -3.365 -5.878 10.455 1.00 0.00 65 ALA A N 3
ATOM 3204 C CA . ALA A 1 65 ? -2.773 -5.238 11.631 1.00 0.00 65 ALA A CA 3
ATOM 3205 C C . ALA A 1 65 ? -2.974 -3.708 11.634 1.00 0.00 65 ALA A C 3
ATOM 3206 O O . ALA A 1 65 ? -3.455 -3.146 12.622 1.00 0.00 65 ALA A O 3
ATOM 3213 N N . ILE A 1 66 ? -2.616 -3.028 10.534 1.00 0.00 66 ILE A N 3
ATOM 3214 C CA . ILE A 1 66 ? -2.784 -1.568 10.368 1.00 0.00 66 ILE A CA 3
ATOM 3215 C C . ILE A 1 66 ? -4.277 -1.181 10.265 1.00 0.00 66 ILE A C 3
ATOM 3216 O O . ILE A 1 66 ? -4.679 -0.100 10.701 1.00 0.00 66 ILE A O 3
ATOM 3232 N N . GLY A 1 67 ? -5.110 -2.069 9.711 1.00 0.00 67 GLY A N 3
ATOM 3233 C CA . GLY A 1 67 ? -6.546 -1.876 9.475 1.00 0.00 67 GLY A CA 3
ATOM 3234 C C . GLY A 1 67 ? -6.886 -1.194 8.139 1.00 0.00 67 GLY A C 3
ATOM 3235 O O . GLY A 1 67 ? -8.033 -0.798 7.937 1.00 0.00 67 GLY A O 3
ATOM 3239 N N . VAL A 1 68 ? -5.907 -1.038 7.239 1.00 0.00 68 VAL A N 3
ATOM 3240 C CA . VAL A 1 68 ? -6.013 -0.287 5.971 1.00 0.00 68 VAL A CA 3
ATOM 3241 C C . VAL A 1 68 ? -6.300 -1.233 4.803 1.00 0.00 68 VAL A C 3
ATOM 3242 O O . VAL A 1 68 ? -5.554 -2.182 4.572 1.00 0.00 68 VAL A O 3
ATOM 3255 N N . ARG A 1 69 ? -7.383 -1.015 4.055 1.00 0.00 69 ARG A N 3
ATOM 3256 C CA . ARG A 1 69 ? -7.755 -1.845 2.897 1.00 0.00 69 ARG A CA 3
ATOM 3257 C C . ARG A 1 69 ? -7.478 -1.034 1.641 1.00 0.00 69 ARG A C 3
ATOM 3258 O O . ARG A 1 69 ? -8.179 -0.072 1.360 1.00 0.00 69 ARG A O 3
ATOM 3279 N N . LYS A 1 70 ? -6.455 -1.413 0.871 1.00 0.00 70 LYS A N 3
ATOM 3280 C CA . LYS A 1 70 ? -6.071 -0.664 -0.334 1.00 0.00 70 LYS A CA 3
ATOM 3281 C C . LYS A 1 70 ? -6.705 -1.376 -1.520 1.00 0.00 70 LYS A C 3
ATOM 3282 O O . LYS A 1 70 ? -6.246 -2.455 -1.889 1.00 0.00 70 LYS A O 3
ATOM 3301 N N . VAL A 1 71 ? -7.748 -0.770 -2.081 1.00 0.00 71 VAL A N 3
ATOM 3302 C CA . VAL A 1 71 ? -8.588 -1.307 -3.170 1.00 0.00 71 VAL A CA 3
ATOM 3303 C C . VAL A 1 71 ? -9.327 -0.170 -3.902 1.00 0.00 71 VAL A C 3
ATOM 3304 O O . VAL A 1 71 ? -9.353 0.969 -3.429 1.00 0.00 71 VAL A O 3
ATOM 3317 N N . ALA A 1 72 ? -9.996 -0.482 -5.020 1.00 0.00 72 ALA A N 3
ATOM 3318 C CA . ALA A 1 72 ? -10.774 0.459 -5.837 1.00 0.00 72 ALA A CA 3
ATOM 3319 C C . ALA A 1 72 ? -11.961 1.140 -5.116 1.00 0.00 72 ALA A C 3
ATOM 3320 O O . ALA A 1 72 ? -12.501 2.129 -5.614 1.00 0.00 72 ALA A O 3
ATOM 3327 N N . SER A 1 73 ? -12.388 0.595 -3.971 1.00 0.00 73 SER A N 3
ATOM 3328 C CA . SER A 1 73 ? -13.574 0.992 -3.195 1.00 0.00 73 SER A CA 3
ATOM 3329 C C . SER A 1 73 ? -13.355 0.804 -1.684 1.00 0.00 73 SER A C 3
ATOM 3330 O O . SER A 1 73 ? -13.497 1.767 -0.926 1.00 0.00 73 SER A O 3
ATOM 3338 N N . ALA A 1 74 ? -12.995 -0.412 -1.241 1.00 0.00 74 ALA A N 3
ATOM 3339 C CA . ALA A 1 74 ? -12.660 -0.713 0.157 1.00 0.00 74 ALA A CA 3
ATOM 3340 C C . ALA A 1 74 ? -11.541 0.194 0.704 1.00 0.00 74 ALA A C 3
ATOM 3341 O O . ALA A 1 74 ? -10.620 0.550 -0.034 1.00 0.00 74 ALA A O 3
ATOM 3348 N N . GLU A 1 75 ? -11.652 0.542 1.994 1.00 0.00 75 GLU A N 3
ATOM 3349 C CA . GLU A 1 75 ? -10.821 1.490 2.761 1.00 0.00 75 GLU A CA 3
ATOM 3350 C C . GLU A 1 75 ? -10.314 0.927 4.100 1.00 0.00 75 GLU A C 3
ATOM 3351 O O . GLU A 1 75 ? -9.128 1.162 4.418 1.00 0.00 75 GLU A O 3
ATOM 3364 N N . ALA A 1 1 ? -15.203 20.735 -7.052 1.00 0.00 1 ALA A N 4
ATOM 3365 C CA . ALA A 1 1 ? -14.472 19.668 -7.775 1.00 0.00 1 ALA A CA 4
ATOM 3366 C C . ALA A 1 1 ? -13.689 18.790 -6.787 1.00 0.00 1 ALA A C 4
ATOM 3367 O O . ALA A 1 1 ? -12.545 19.087 -6.436 1.00 0.00 1 ALA A O 4
ATOM 3376 N N . GLY A 1 2 ? -14.320 17.708 -6.315 1.00 0.00 2 GLY A N 4
ATOM 3377 C CA . GLY A 1 2 ? -13.777 16.771 -5.323 1.00 0.00 2 GLY A CA 4
ATOM 3378 C C . GLY A 1 2 ? -14.187 15.331 -5.624 1.00 0.00 2 GLY A C 4
ATOM 3379 O O . GLY A 1 2 ? -15.112 14.801 -5.003 1.00 0.00 2 GLY A O 4
ATOM 3383 N N . HIS A 1 3 ? -13.520 14.702 -6.601 1.00 0.00 3 HIS A N 4
ATOM 3384 C CA . HIS A 1 3 ? -13.729 13.289 -6.956 1.00 0.00 3 HIS A CA 4
ATOM 3385 C C . HIS A 1 3 ? -13.346 12.354 -5.797 1.00 0.00 3 HIS A C 4
ATOM 3386 O O . HIS A 1 3 ? -12.473 12.672 -4.985 1.00 0.00 3 HIS A O 4
ATOM 3401 N N . MET A 1 4 ? -13.974 11.179 -5.753 1.00 0.00 4 MET A N 4
ATOM 3402 C CA . MET A 1 4 ? -13.774 10.143 -4.729 1.00 0.00 4 MET A CA 4
ATOM 3403 C C . MET A 1 4 ? -13.077 8.895 -5.303 1.00 0.00 4 MET A C 4
ATOM 3404 O O . MET A 1 4 ? -13.137 8.660 -6.515 1.00 0.00 4 MET A O 4
ATOM 3418 N N . PRO A 1 5 ? -12.424 8.077 -4.454 1.00 0.00 5 PRO A N 4
ATOM 3419 C CA . PRO A 1 5 ? -11.791 6.833 -4.879 1.00 0.00 5 PRO A CA 4
ATOM 3420 C C . PRO A 1 5 ? -12.859 5.796 -5.254 1.00 0.00 5 PRO A C 4
ATOM 3421 O O . PRO A 1 5 ? -13.712 5.442 -4.441 1.00 0.00 5 PRO A O 4
ATOM 3432 N N . GLU A 1 6 ? -12.828 5.332 -6.503 1.00 0.00 6 GLU A N 4
ATOM 3433 C CA . GLU A 1 6 ? -13.771 4.348 -7.052 1.00 0.00 6 GLU A CA 4
ATOM 3434 C C . GLU A 1 6 ? -13.055 3.310 -7.935 1.00 0.00 6 GLU A C 4
ATOM 3435 O O . GLU A 1 6 ? -11.917 3.530 -8.360 1.00 0.00 6 GLU A O 4
ATOM 3447 N N . GLY A 1 7 ? -13.721 2.195 -8.245 1.00 0.00 7 GLY A N 4
ATOM 3448 C CA . GLY A 1 7 ? -13.183 1.153 -9.127 1.00 0.00 7 GLY A CA 4
ATOM 3449 C C . GLY A 1 7 ? -13.220 1.533 -10.615 1.00 0.00 7 GLY A C 4
ATOM 3450 O O . GLY A 1 7 ? -13.855 2.518 -11.010 1.00 0.00 7 GLY A O 4
ATOM 3454 N N . SER A 1 8 ? -12.574 0.709 -11.448 1.00 0.00 8 SER A N 4
ATOM 3455 C CA . SER A 1 8 ? -12.498 0.884 -12.909 1.00 0.00 8 SER A CA 4
ATOM 3456 C C . SER A 1 8 ? -12.808 -0.429 -13.644 1.00 0.00 8 SER A C 4
ATOM 3457 O O . SER A 1 8 ? -13.930 -0.609 -14.126 1.00 0.00 8 SER A O 4
ATOM 3465 N N . ALA A 1 9 ? -11.840 -1.352 -13.722 1.00 0.00 9 ALA A N 4
ATOM 3466 C CA . ALA A 1 9 ? -11.953 -2.651 -14.402 1.00 0.00 9 ALA A CA 4
ATOM 3467 C C . ALA A 1 9 ? -10.917 -3.681 -13.881 1.00 0.00 9 ALA A C 4
ATOM 3468 O O . ALA A 1 9 ? -10.227 -4.344 -14.662 1.00 0.00 9 ALA A O 4
ATOM 3475 N N . SER A 1 10 ? -10.801 -3.815 -12.554 1.00 0.00 10 SER A N 4
ATOM 3476 C CA . SER A 1 10 ? -9.865 -4.724 -11.859 1.00 0.00 10 SER A CA 4
ATOM 3477 C C . SER A 1 10 ? -10.562 -5.579 -10.789 1.00 0.00 10 SER A C 4
ATOM 3478 O O . SER A 1 10 ? -11.679 -5.274 -10.363 1.00 0.00 10 SER A O 4
ATOM 3486 N N . LEU A 1 11 ? -9.888 -6.648 -10.344 1.00 0.00 11 LEU A N 4
ATOM 3487 C CA . LEU A 1 11 ? -10.391 -7.623 -9.357 1.00 0.00 11 LEU A CA 4
ATOM 3488 C C . LEU A 1 11 ? -9.560 -7.653 -8.065 1.00 0.00 11 LEU A C 4
ATOM 3489 O O . LEU A 1 11 ? -10.105 -7.845 -6.977 1.00 0.00 11 LEU A O 4
ATOM 3505 N N . GLN A 1 12 ? -8.246 -7.450 -8.186 1.00 0.00 12 GLN A N 4
ATOM 3506 C CA . GLN A 1 12 ? -7.267 -7.429 -7.097 1.00 0.00 12 GLN A CA 4
ATOM 3507 C C . GLN A 1 12 ? -6.368 -6.190 -7.198 1.00 0.00 12 GLN A C 4
ATOM 3508 O O . GLN A 1 12 ? -6.327 -5.510 -8.226 1.00 0.00 12 GLN A O 4
ATOM 3522 N N . LEU A 1 13 ? -5.621 -5.908 -6.130 1.00 0.00 13 LEU A N 4
ATOM 3523 C CA . LEU A 1 13 ? -4.655 -4.814 -6.076 1.00 0.00 13 LEU A CA 4
ATOM 3524 C C . LEU A 1 13 ? -3.499 -5.050 -7.075 1.00 0.00 13 LEU A C 4
ATOM 3525 O O . LEU A 1 13 ? -2.818 -6.078 -7.023 1.00 0.00 13 LEU A O 4
ATOM 3541 N N . ALA A 1 14 ? -3.290 -4.094 -7.982 1.00 0.00 14 ALA A N 4
ATOM 3542 C CA . ALA A 1 14 ? -2.232 -4.073 -9.000 1.00 0.00 14 ALA A CA 4
ATOM 3543 C C . ALA A 1 14 ? -1.742 -2.637 -9.302 1.00 0.00 14 ALA A C 4
ATOM 3544 O O . ALA A 1 14 ? -2.278 -1.663 -8.774 1.00 0.00 14 ALA A O 4
ATOM 3551 N N . VAL A 1 15 ? -0.726 -2.483 -10.161 1.00 0.00 15 VAL A N 4
ATOM 3552 C CA . VAL A 1 15 ? -0.195 -1.167 -10.577 1.00 0.00 15 VAL A CA 4
ATOM 3553 C C . VAL A 1 15 ? -1.274 -0.302 -11.243 1.00 0.00 15 VAL A C 4
ATOM 3554 O O . VAL A 1 15 ? -1.982 -0.755 -12.144 1.00 0.00 15 VAL A O 4
ATOM 3567 N N . GLY A 1 16 ? -1.416 0.940 -10.774 1.00 0.00 16 GLY A N 4
ATOM 3568 C CA . GLY A 1 16 ? -2.408 1.912 -11.243 1.00 0.00 16 GLY A CA 4
ATOM 3569 C C . GLY A 1 16 ? -3.776 1.790 -10.560 1.00 0.00 16 GLY A C 4
ATOM 3570 O O . GLY A 1 16 ? -4.659 2.609 -10.822 1.00 0.00 16 GLY A O 4
ATOM 3574 N N . ASP A 1 17 ? -3.973 0.782 -9.704 1.00 0.00 17 ASP A N 4
ATOM 3575 C CA . ASP A 1 17 ? -5.220 0.568 -8.967 1.00 0.00 17 ASP A CA 4
ATOM 3576 C C . ASP A 1 17 ? -5.489 1.676 -7.921 1.00 0.00 17 ASP A C 4
ATOM 3577 O O . ASP A 1 17 ? -4.594 2.438 -7.531 1.00 0.00 17 ASP A O 4
ATOM 3586 N N . ARG A 1 18 ? -6.747 1.785 -7.482 1.00 0.00 18 ARG A N 4
ATOM 3587 C CA . ARG A 1 18 ? -7.264 2.839 -6.600 1.00 0.00 18 ARG A CA 4
ATOM 3588 C C . ARG A 1 18 ? -7.287 2.402 -5.145 1.00 0.00 18 ARG A C 4
ATOM 3589 O O . ARG A 1 18 ? -7.915 1.403 -4.802 1.00 0.00 18 ARG A O 4
ATOM 3610 N N . VAL A 1 19 ? -6.629 3.179 -4.284 1.00 0.00 19 VAL A N 4
ATOM 3611 C CA . VAL A 1 19 ? -6.463 2.849 -2.865 1.00 0.00 19 VAL A CA 4
ATOM 3612 C C . VAL A 1 19 ? -6.621 4.089 -1.995 1.00 0.00 19 VAL A C 4
ATOM 3613 O O . VAL A 1 19 ? -6.166 5.173 -2.349 1.00 0.00 19 VAL A O 4
ATOM 3626 N N . VAL A 1 20 ? -7.288 3.952 -0.855 1.00 0.00 20 VAL A N 4
ATOM 3627 C CA . VAL A 1 20 ? -7.477 5.034 0.122 1.00 0.00 20 VAL A CA 4
ATOM 3628 C C . VAL A 1 20 ? -7.265 4.513 1.539 1.00 0.00 20 VAL A C 4
ATOM 3629 O O . VAL A 1 20 ? -7.539 3.350 1.838 1.00 0.00 20 VAL A O 4
ATOM 3642 N N . TYR A 1 21 ? -6.706 5.347 2.409 1.00 0.00 21 TYR A N 4
ATOM 3643 C CA . TYR A 1 21 ? -6.542 5.016 3.827 1.00 0.00 21 TYR A CA 4
ATOM 3644 C C . TYR A 1 21 ? -7.897 5.107 4.567 1.00 0.00 21 TYR A C 4
ATOM 3645 O O . TYR A 1 21 ? -8.810 5.792 4.102 1.00 0.00 21 TYR A O 4
ATOM 3663 N N . PRO A 1 22 ? -8.041 4.475 5.747 1.00 0.00 22 PRO A N 4
ATOM 3664 C CA . PRO A 1 22 ? -9.286 4.486 6.509 1.00 0.00 22 PRO A CA 4
ATOM 3665 C C . PRO A 1 22 ? -9.615 5.882 7.068 1.00 0.00 22 PRO A C 4
ATOM 3666 O O . PRO A 1 22 ? -10.789 6.190 7.280 1.00 0.00 22 PRO A O 4
ATOM 3677 N N . ASN A 1 23 ? -8.597 6.735 7.284 1.00 0.00 23 ASN A N 4
ATOM 3678 C CA . ASN A 1 23 ? -8.753 8.105 7.787 1.00 0.00 23 ASN A CA 4
ATOM 3679 C C . ASN A 1 23 ? -7.543 9.027 7.469 1.00 0.00 23 ASN A C 4
ATOM 3680 O O . ASN A 1 23 ? -7.012 9.685 8.366 1.00 0.00 23 ASN A O 4
ATOM 3691 N N . GLN A 1 24 ? -7.065 9.062 6.213 1.00 0.00 24 GLN A N 4
ATOM 3692 C CA . GLN A 1 24 ? -5.851 9.816 5.820 1.00 0.00 24 GLN A CA 4
ATOM 3693 C C . GLN A 1 24 ? -5.998 10.537 4.466 1.00 0.00 24 GLN A C 4
ATOM 3694 O O . GLN A 1 24 ? -5.969 11.769 4.415 1.00 0.00 24 GLN A O 4
ATOM 3708 N N . GLY A 1 25 ? -6.165 9.789 3.369 1.00 0.00 25 GLY A N 4
ATOM 3709 C CA . GLY A 1 25 ? -6.318 10.314 2.007 1.00 0.00 25 GLY A CA 4
ATOM 3710 C C . GLY A 1 25 ? -6.161 9.240 0.925 1.00 0.00 25 GLY A C 4
ATOM 3711 O O . GLY A 1 25 ? -5.829 8.085 1.216 1.00 0.00 25 GLY A O 4
ATOM 3715 N N . VAL A 1 26 ? -6.441 9.616 -0.325 1.00 0.00 26 VAL A N 4
ATOM 3716 C CA . VAL A 1 26 ? -6.390 8.730 -1.505 1.00 0.00 26 VAL A CA 4
ATOM 3717 C C . VAL A 1 26 ? -4.972 8.662 -2.072 1.00 0.00 26 VAL A C 4
ATOM 3718 O O . VAL A 1 26 ? -4.274 9.675 -2.131 1.00 0.00 26 VAL A O 4
ATOM 3731 N N . CYS A 1 27 ? -4.572 7.480 -2.539 1.00 0.00 27 CYS A N 4
ATOM 3732 C CA . CYS A 1 27 ? -3.296 7.205 -3.195 1.00 0.00 27 CYS A CA 4
ATOM 3733 C C . CYS A 1 27 ? -3.502 6.414 -4.504 1.00 0.00 27 CYS A C 4
ATOM 3734 O O . CYS A 1 27 ? -4.607 5.961 -4.820 1.00 0.00 27 CYS A O 4
ATOM 3742 N N . ARG A 1 28 ? -2.422 6.228 -5.267 1.00 0.00 28 ARG A N 4
ATOM 3743 C CA . ARG A 1 28 ? -2.394 5.545 -6.565 1.00 0.00 28 ARG A CA 4
ATOM 3744 C C . ARG A 1 28 ? -1.227 4.562 -6.622 1.00 0.00 28 ARG A C 4
ATOM 3745 O O . ARG A 1 28 ? -0.073 4.951 -6.445 1.00 0.00 28 ARG A O 4
ATOM 3766 N N . VAL A 1 29 ? -1.513 3.274 -6.798 1.00 0.00 29 VAL A N 4
ATOM 3767 C CA . VAL A 1 29 ? -0.479 2.211 -6.775 1.00 0.00 29 VAL A CA 4
ATOM 3768 C C . VAL A 1 29 ? 0.560 2.430 -7.883 1.00 0.00 29 VAL A C 4
ATOM 3769 O O . VAL A 1 29 ? 0.182 2.622 -9.039 1.00 0.00 29 VAL A O 4
ATOM 3782 N N . SER A 1 30 ? 1.856 2.372 -7.557 1.00 0.00 30 SER A N 4
ATOM 3783 C CA . SER A 1 30 ? 2.954 2.593 -8.524 1.00 0.00 30 SER A CA 4
ATOM 3784 C C . SER A 1 30 ? 3.779 1.339 -8.823 1.00 0.00 30 SER A C 4
ATOM 3785 O O . SER A 1 30 ? 4.115 1.083 -9.980 1.00 0.00 30 SER A O 4
ATOM 3793 N N . ALA A 1 31 ? 4.108 0.557 -7.793 1.00 0.00 31 ALA A N 4
ATOM 3794 C CA . ALA A 1 31 ? 4.860 -0.693 -7.882 1.00 0.00 31 ALA A CA 4
ATOM 3795 C C . ALA A 1 31 ? 4.630 -1.559 -6.633 1.00 0.00 31 ALA A C 4
ATOM 3796 O O . ALA A 1 31 ? 4.159 -1.082 -5.599 1.00 0.00 31 ALA A O 4
ATOM 3803 N N . ILE A 1 32 ? 4.951 -2.849 -6.720 1.00 0.00 32 ILE A N 4
ATOM 3804 C CA . ILE A 1 32 ? 4.764 -3.828 -5.640 1.00 0.00 32 ILE A CA 4
ATOM 3805 C C . ILE A 1 32 ? 5.931 -4.822 -5.661 1.00 0.00 32 ILE A C 4
ATOM 3806 O O . ILE A 1 32 ? 6.316 -5.303 -6.729 1.00 0.00 32 ILE A O 4
ATOM 3822 N N . ASP A 1 33 ? 6.486 -5.149 -4.493 1.00 0.00 33 ASP A N 4
ATOM 3823 C CA . ASP A 1 33 ? 7.546 -6.154 -4.331 1.00 0.00 33 ASP A CA 4
ATOM 3824 C C . ASP A 1 33 ? 7.465 -6.859 -2.966 1.00 0.00 33 ASP A C 4
ATOM 3825 O O . ASP A 1 33 ? 6.824 -6.382 -2.036 1.00 0.00 33 ASP A O 4
ATOM 3834 N N . VAL A 1 34 ? 8.137 -8.002 -2.823 1.00 0.00 34 VAL A N 4
ATOM 3835 C CA . VAL A 1 34 ? 8.249 -8.755 -1.560 1.00 0.00 34 VAL A CA 4
ATOM 3836 C C . VAL A 1 34 ? 9.659 -8.598 -0.987 1.00 0.00 34 VAL A C 4
ATOM 3837 O O . VAL A 1 34 ? 10.645 -8.566 -1.730 1.00 0.00 34 VAL A O 4
ATOM 3850 N N . LYS A 1 35 ? 9.764 -8.485 0.342 1.00 0.00 35 LYS A N 4
ATOM 3851 C CA . LYS A 1 35 ? 11.031 -8.405 1.092 1.00 0.00 35 LYS A CA 4
ATOM 3852 C C . LYS A 1 35 ? 10.861 -8.955 2.507 1.00 0.00 35 LYS A C 4
ATOM 3853 O O . LYS A 1 35 ? 9.738 -9.164 2.962 1.00 0.00 35 LYS A O 4
ATOM 3872 N N . GLU A 1 36 ? 11.975 -9.167 3.201 1.00 0.00 36 GLU A N 4
ATOM 3873 C CA . GLU A 1 36 ? 12.032 -9.598 4.602 1.00 0.00 36 GLU A CA 4
ATOM 3874 C C . GLU A 1 36 ? 12.335 -8.390 5.497 1.00 0.00 36 GLU A C 4
ATOM 3875 O O . GLU A 1 36 ? 13.372 -7.742 5.334 1.00 0.00 36 GLU A O 4
ATOM 3887 N N . VAL A 1 37 ? 11.426 -8.053 6.415 1.00 0.00 37 VAL A N 4
ATOM 3888 C CA . VAL A 1 37 ? 11.614 -6.987 7.419 1.00 0.00 37 VAL A CA 4
ATOM 3889 C C . VAL A 1 37 ? 11.488 -7.572 8.823 1.00 0.00 37 VAL A C 4
ATOM 3890 O O . VAL A 1 37 ? 10.573 -8.347 9.084 1.00 0.00 37 VAL A O 4
ATOM 3903 N N . ALA A 1 38 ? 12.425 -7.247 9.718 1.00 0.00 38 ALA A N 4
ATOM 3904 C CA . ALA A 1 38 ? 12.481 -7.747 11.100 1.00 0.00 38 ALA A CA 4
ATOM 3905 C C . ALA A 1 38 ? 12.332 -9.290 11.242 1.00 0.00 38 ALA A C 4
ATOM 3906 O O . ALA A 1 38 ? 11.835 -9.786 12.258 1.00 0.00 38 ALA A O 4
ATOM 3913 N N . GLY A 1 39 ? 12.754 -10.059 10.226 1.00 0.00 39 GLY A N 4
ATOM 3914 C CA . GLY A 1 39 ? 12.592 -11.519 10.158 1.00 0.00 39 GLY A CA 4
ATOM 3915 C C . GLY A 1 39 ? 11.215 -12.007 9.663 1.00 0.00 39 GLY A C 4
ATOM 3916 O O . GLY A 1 39 ? 10.789 -13.104 10.033 1.00 0.00 39 GLY A O 4
ATOM 3920 N N . GLN A 1 40 ? 10.500 -11.207 8.862 1.00 0.00 40 GLN A N 4
ATOM 3921 C CA . GLN A 1 40 ? 9.157 -11.482 8.326 1.00 0.00 40 GLN A CA 4
ATOM 3922 C C . GLN A 1 40 ? 9.074 -11.126 6.834 1.00 0.00 40 GLN A C 4
ATOM 3923 O O . GLN A 1 40 ? 9.185 -9.956 6.460 1.00 0.00 40 GLN A O 4
ATOM 3937 N N . LYS A 1 41 ? 8.897 -12.140 5.977 1.00 0.00 41 LYS A N 4
ATOM 3938 C CA . LYS A 1 41 ? 8.774 -11.999 4.518 1.00 0.00 41 LYS A CA 4
ATOM 3939 C C . LYS A 1 41 ? 7.313 -11.910 4.088 1.00 0.00 41 LYS A C 4
ATOM 3940 O O . LYS A 1 41 ? 6.539 -12.827 4.377 1.00 0.00 41 LYS A O 4
ATOM 3959 N N . LEU A 1 42 ? 6.925 -10.823 3.419 1.00 0.00 42 LEU A N 4
ATOM 3960 C CA . LEU A 1 42 ? 5.552 -10.635 2.932 1.00 0.00 42 LEU A CA 4
ATOM 3961 C C . LEU A 1 42 ? 5.503 -9.636 1.756 1.00 0.00 42 LEU A C 4
ATOM 3962 O O . LEU A 1 42 ? 6.440 -8.861 1.553 1.00 0.00 42 LEU A O 4
ATOM 3978 N N . THR A 1 43 ? 4.425 -9.640 0.972 1.00 0.00 43 THR A N 4
ATOM 3979 C CA . THR A 1 43 ? 4.233 -8.709 -0.157 1.00 0.00 43 THR A CA 4
ATOM 3980 C C . THR A 1 43 ? 4.048 -7.276 0.354 1.00 0.00 43 THR A C 4
ATOM 3981 O O . THR A 1 43 ? 3.061 -6.990 1.024 1.00 0.00 43 THR A O 4
ATOM 3992 N N . PHE A 1 44 ? 4.948 -6.350 0.035 1.00 0.00 44 PHE A N 4
ATOM 3993 C CA . PHE A 1 44 ? 4.832 -4.931 0.381 1.00 0.00 44 PHE A CA 4
ATOM 3994 C C . PHE A 1 44 ? 4.439 -4.118 -0.859 1.00 0.00 44 PHE A C 4
ATOM 3995 O O . PHE A 1 44 ? 5.184 -4.007 -1.837 1.00 0.00 44 PHE A O 4
ATOM 4012 N N . VAL A 1 45 ? 3.235 -3.556 -0.825 1.00 0.00 45 VAL A N 4
ATOM 4013 C CA . VAL A 1 45 ? 2.713 -2.697 -1.890 1.00 0.00 45 VAL A CA 4
ATOM 4014 C C . VAL A 1 45 ? 3.220 -1.267 -1.710 1.00 0.00 45 VAL A C 4
ATOM 4015 O O . VAL A 1 45 ? 3.302 -0.783 -0.581 1.00 0.00 45 VAL A O 4
ATOM 4028 N N . THR A 1 46 ? 3.557 -0.582 -2.804 1.00 0.00 46 THR A N 4
ATOM 4029 C CA . THR A 1 46 ? 4.085 0.791 -2.802 1.00 0.00 46 THR A CA 4
ATOM 4030 C C . THR A 1 46 ? 3.187 1.694 -3.643 1.00 0.00 46 THR A C 4
ATOM 4031 O O . THR A 1 46 ? 3.068 1.542 -4.862 1.00 0.00 46 THR A O 4
ATOM 4042 N N . MET A 1 47 ? 2.516 2.628 -2.973 1.00 0.00 47 MET A N 4
ATOM 4043 C CA . MET A 1 47 ? 1.589 3.573 -3.594 1.00 0.00 47 MET A CA 4
ATOM 4044 C C . MET A 1 47 ? 2.171 4.978 -3.516 1.00 0.00 47 MET A C 4
ATOM 4045 O O . MET A 1 47 ? 2.957 5.289 -2.618 1.00 0.00 47 MET A O 4
ATOM 4059 N N . ARG A 1 48 ? 1.760 5.850 -4.433 1.00 0.00 48 ARG A N 4
ATOM 4060 C CA . ARG A 1 48 ? 2.198 7.249 -4.505 1.00 0.00 48 ARG A CA 4
ATOM 4061 C C . ARG A 1 48 ? 0.995 8.155 -4.709 1.00 0.00 48 ARG A C 4
ATOM 4062 O O . ARG A 1 48 ? -0.031 7.716 -5.224 1.00 0.00 48 ARG A O 4
ATOM 4083 N N . ARG A 1 49 ? 1.092 9.415 -4.299 1.00 0.00 49 ARG A N 4
ATOM 4084 C CA . ARG A 1 49 ? 0.018 10.402 -4.480 1.00 0.00 49 ARG A CA 4
ATOM 4085 C C . ARG A 1 49 ? 0.562 11.556 -5.300 1.00 0.00 49 ARG A C 4
ATOM 4086 O O . ARG A 1 49 ? 1.347 12.355 -4.798 1.00 0.00 49 ARG A O 4
ATOM 4107 N N . GLU A 1 50 ? 0.114 11.670 -6.547 1.00 0.00 50 GLU A N 4
ATOM 4108 C CA . GLU A 1 50 ? 0.517 12.766 -7.445 1.00 0.00 50 GLU A CA 4
ATOM 4109 C C . GLU A 1 50 ? -0.021 14.136 -6.980 1.00 0.00 50 GLU A C 4
ATOM 4110 O O . GLU A 1 50 ? 0.552 15.176 -7.308 1.00 0.00 50 GLU A O 4
ATOM 4122 N N . GLU A 1 51 ? -1.063 14.122 -6.137 1.00 0.00 51 GLU A N 4
ATOM 4123 C CA . GLU A 1 51 ? -1.690 15.281 -5.484 1.00 0.00 51 GLU A CA 4
ATOM 4124 C C . GLU A 1 51 ? -0.667 16.188 -4.767 1.00 0.00 51 GLU A C 4
ATOM 4125 O O . GLU A 1 51 ? -0.675 17.404 -4.968 1.00 0.00 51 GLU A O 4
ATOM 4137 N N . ASP A 1 52 ? 0.247 15.591 -3.986 1.00 0.00 52 ASP A N 4
ATOM 4138 C CA . ASP A 1 52 ? 1.293 16.283 -3.207 1.00 0.00 52 ASP A CA 4
ATOM 4139 C C . ASP A 1 52 ? 2.726 15.802 -3.538 1.00 0.00 52 ASP A C 4
ATOM 4140 O O . ASP A 1 52 ? 3.693 16.513 -3.253 1.00 0.00 52 ASP A O 4
ATOM 4149 N N . GLY A 1 53 ? 2.885 14.617 -4.141 1.00 0.00 53 GLY A N 4
ATOM 4150 C CA . GLY A 1 53 ? 4.174 13.997 -4.473 1.00 0.00 53 GLY A CA 4
ATOM 4151 C C . GLY A 1 53 ? 4.792 13.169 -3.334 1.00 0.00 53 GLY A C 4
ATOM 4152 O O . GLY A 1 53 ? 6.011 13.186 -3.156 1.00 0.00 53 GLY A O 4
ATOM 4156 N N . ALA A 1 54 ? 3.967 12.451 -2.564 1.00 0.00 54 ALA A N 4
ATOM 4157 C CA . ALA A 1 54 ? 4.382 11.567 -1.462 1.00 0.00 54 ALA A CA 4
ATOM 4158 C C . ALA A 1 54 ? 4.169 10.080 -1.801 1.00 0.00 54 ALA A C 4
ATOM 4159 O O . ALA A 1 54 ? 3.454 9.745 -2.748 1.00 0.00 54 ALA A O 4
ATOM 4166 N N . VAL A 1 55 ? 4.757 9.183 -1.000 1.00 0.00 55 VAL A N 4
ATOM 4167 C CA . VAL A 1 55 ? 4.645 7.723 -1.141 1.00 0.00 55 VAL A CA 4
ATOM 4168 C C . VAL A 1 55 ? 4.258 7.059 0.183 1.00 0.00 55 VAL A C 4
ATOM 4169 O O . VAL A 1 55 ? 4.646 7.516 1.260 1.00 0.00 55 VAL A O 4
ATOM 4182 N N . VAL A 1 56 ? 3.496 5.970 0.097 1.00 0.00 56 VAL A N 4
ATOM 4183 C CA . VAL A 1 56 ? 3.025 5.145 1.217 1.00 0.00 56 VAL A CA 4
ATOM 4184 C C . VAL A 1 56 ? 3.172 3.669 0.849 1.00 0.00 56 VAL A C 4
ATOM 4185 O O . VAL A 1 56 ? 2.520 3.163 -0.066 1.00 0.00 56 VAL A O 4
ATOM 4198 N N . MET A 1 57 ? 4.080 2.978 1.534 1.00 0.00 57 MET A N 4
ATOM 4199 C CA . MET A 1 57 ? 4.309 1.544 1.387 1.00 0.00 57 MET A CA 4
ATOM 4200 C C . MET A 1 57 ? 3.788 0.795 2.610 1.00 0.00 57 MET A C 4
ATOM 4201 O O . MET A 1 57 ? 4.147 1.116 3.745 1.00 0.00 57 MET A O 4
ATOM 4215 N N . VAL A 1 58 ? 2.905 -0.177 2.378 1.00 0.00 58 VAL A N 4
ATOM 4216 C CA . VAL A 1 58 ? 2.273 -0.980 3.433 1.00 0.00 58 VAL A CA 4
ATOM 4217 C C . VAL A 1 58 ? 2.342 -2.479 3.104 1.00 0.00 58 VAL A C 4
ATOM 4218 O O . VAL A 1 58 ? 2.473 -2.864 1.939 1.00 0.00 58 VAL A O 4
ATOM 4231 N N . PRO A 1 59 ? 2.250 -3.347 4.117 1.00 0.00 59 PRO A N 4
ATOM 4232 C CA . PRO A 1 59 ? 2.236 -4.795 3.935 1.00 0.00 59 PRO A CA 4
ATOM 4233 C C . PRO A 1 59 ? 0.891 -5.367 3.460 1.00 0.00 59 PRO A C 4
ATOM 4234 O O . PRO A 1 59 ? -0.067 -5.387 4.223 1.00 0.00 59 PRO A O 4
ATOM 4245 N N . GLU A 1 60 ? 0.808 -5.939 2.259 1.00 0.00 60 GLU A N 4
ATOM 4246 C CA . GLU A 1 60 ? -0.430 -6.546 1.724 1.00 0.00 60 GLU A CA 4
ATOM 4247 C C . GLU A 1 60 ? -0.944 -7.744 2.546 1.00 0.00 60 GLU A C 4
ATOM 4248 O O . GLU A 1 60 ? -2.150 -7.915 2.712 1.00 0.00 60 GLU A O 4
ATOM 4260 N N . GLY A 1 61 ? -0.041 -8.561 3.099 1.00 0.00 61 GLY A N 4
ATOM 4261 C CA . GLY A 1 61 ? -0.378 -9.706 3.963 1.00 0.00 61 GLY A CA 4
ATOM 4262 C C . GLY A 1 61 ? -0.416 -9.391 5.460 1.00 0.00 61 GLY A C 4
ATOM 4263 O O . GLY A 1 61 ? -0.571 -10.301 6.276 1.00 0.00 61 GLY A O 4
ATOM 4267 N N . LYS A 1 62 ? -0.275 -8.111 5.828 1.00 0.00 62 LYS A N 4
ATOM 4268 C CA . LYS A 1 62 ? -0.257 -7.612 7.215 1.00 0.00 62 LYS A CA 4
ATOM 4269 C C . LYS A 1 62 ? -1.103 -6.343 7.404 1.00 0.00 62 LYS A C 4
ATOM 4270 O O . LYS A 1 62 ? -1.150 -5.816 8.512 1.00 0.00 62 LYS A O 4
ATOM 4289 N N . VAL A 1 63 ? -1.822 -5.881 6.367 1.00 0.00 63 VAL A N 4
ATOM 4290 C CA . VAL A 1 63 ? -2.751 -4.731 6.394 1.00 0.00 63 VAL A CA 4
ATOM 4291 C C . VAL A 1 63 ? -3.752 -4.797 7.546 1.00 0.00 63 VAL A C 4
ATOM 4292 O O . VAL A 1 63 ? -4.145 -3.765 8.086 1.00 0.00 63 VAL A O 4
ATOM 4305 N N . LEU A 1 64 ? -4.108 -6.016 7.961 1.00 0.00 64 LEU A N 4
ATOM 4306 C CA . LEU A 1 64 ? -4.989 -6.324 9.083 1.00 0.00 64 LEU A CA 4
ATOM 4307 C C . LEU A 1 64 ? -4.517 -5.676 10.403 1.00 0.00 64 LEU A C 4
ATOM 4308 O O . LEU A 1 64 ? -5.341 -5.334 11.253 1.00 0.00 64 LEU A O 4
ATOM 4324 N N . ALA A 1 65 ? -3.201 -5.481 10.566 1.00 0.00 65 ALA A N 4
ATOM 4325 C CA . ALA A 1 65 ? -2.570 -4.842 11.722 1.00 0.00 65 ALA A CA 4
ATOM 4326 C C . ALA A 1 65 ? -2.714 -3.304 11.700 1.00 0.00 65 ALA A C 4
ATOM 4327 O O . ALA A 1 65 ? -3.139 -2.702 12.688 1.00 0.00 65 ALA A O 4
ATOM 4334 N N . ILE A 1 66 ? -2.367 -2.665 10.572 1.00 0.00 66 ILE A N 4
ATOM 4335 C CA . ILE A 1 66 ? -2.489 -1.207 10.360 1.00 0.00 66 ILE A CA 4
ATOM 4336 C C . ILE A 1 66 ? -3.968 -0.767 10.339 1.00 0.00 66 ILE A C 4
ATOM 4337 O O . ILE A 1 66 ? -4.300 0.335 10.780 1.00 0.00 66 ILE A O 4
ATOM 4353 N N . GLY A 1 67 ? -4.861 -1.628 9.840 1.00 0.00 67 GLY A N 4
ATOM 4354 C CA . GLY A 1 67 ? -6.295 -1.369 9.668 1.00 0.00 67 GLY A CA 4
ATOM 4355 C C . GLY A 1 67 ? -6.660 -0.729 8.322 1.00 0.00 67 GLY A C 4
ATOM 4356 O O . GLY A 1 67 ? -7.820 -0.373 8.106 1.00 0.00 67 GLY A O 4
ATOM 4360 N N . VAL A 1 68 ? -5.688 -0.559 7.418 1.00 0.00 68 VAL A N 4
ATOM 4361 C CA . VAL A 1 68 ? -5.887 0.030 6.083 1.00 0.00 68 VAL A CA 4
ATOM 4362 C C . VAL A 1 68 ? -6.413 -1.012 5.094 1.00 0.00 68 VAL A C 4
ATOM 4363 O O . VAL A 1 68 ? -5.919 -2.134 5.049 1.00 0.00 68 VAL A O 4
ATOM 4376 N N . ARG A 1 69 ? -7.386 -0.645 4.257 1.00 0.00 69 ARG A N 4
ATOM 4377 C CA . ARG A 1 69 ? -7.928 -1.509 3.194 1.00 0.00 69 ARG A CA 4
ATOM 4378 C C . ARG A 1 69 ? -7.682 -0.888 1.822 1.00 0.00 69 ARG A C 4
ATOM 4379 O O . ARG A 1 69 ? -8.264 0.136 1.478 1.00 0.00 69 ARG A O 4
ATOM 4400 N N . LYS A 1 70 ? -6.778 -1.508 1.059 1.00 0.00 70 LYS A N 4
ATOM 4401 C CA . LYS A 1 70 ? -6.384 -1.136 -0.305 1.00 0.00 70 LYS A CA 4
ATOM 4402 C C . LYS A 1 70 ? -6.585 -2.331 -1.233 1.00 0.00 70 LYS A C 4
ATOM 4403 O O . LYS A 1 70 ? -5.800 -3.275 -1.212 1.00 0.00 70 LYS A O 4
ATOM 4422 N N . VAL A 1 71 ? -7.617 -2.270 -2.073 1.00 0.00 71 VAL A N 4
ATOM 4423 C CA . VAL A 1 71 ? -7.944 -3.305 -3.079 1.00 0.00 71 VAL A CA 4
ATOM 4424 C C . VAL A 1 71 ? -8.722 -2.656 -4.238 1.00 0.00 71 VAL A C 4
ATOM 4425 O O . VAL A 1 71 ? -9.257 -1.561 -4.071 1.00 0.00 71 VAL A O 4
ATOM 4438 N N . ALA A 1 72 ? -8.888 -3.363 -5.362 1.00 0.00 72 ALA A N 4
ATOM 4439 C CA . ALA A 1 72 ? -9.674 -2.937 -6.530 1.00 0.00 72 ALA A CA 4
ATOM 4440 C C . ALA A 1 72 ? -11.126 -2.498 -6.232 1.00 0.00 72 ALA A C 4
ATOM 4441 O O . ALA A 1 72 ? -11.737 -1.812 -7.055 1.00 0.00 72 ALA A O 4
ATOM 4448 N N . SER A 1 73 ? -11.673 -2.898 -5.076 1.00 0.00 73 SER A N 4
ATOM 4449 C CA . SER A 1 73 ? -13.001 -2.510 -4.578 1.00 0.00 73 SER A CA 4
ATOM 4450 C C . SER A 1 73 ? -12.967 -1.877 -3.177 1.00 0.00 73 SER A C 4
ATOM 4451 O O . SER A 1 73 ? -13.873 -1.122 -2.822 1.00 0.00 73 SER A O 4
ATOM 4459 N N . ALA A 1 74 ? -11.948 -2.189 -2.363 1.00 0.00 74 ALA A N 4
ATOM 4460 C CA . ALA A 1 74 ? -11.773 -1.659 -1.012 1.00 0.00 74 ALA A CA 4
ATOM 4461 C C . ALA A 1 74 ? -11.310 -0.191 -1.046 1.00 0.00 74 ALA A C 4
ATOM 4462 O O . ALA A 1 74 ? -10.127 0.104 -1.244 1.00 0.00 74 ALA A O 4
ATOM 4469 N N . GLU A 1 75 ? -12.274 0.717 -0.871 1.00 0.00 75 GLU A N 4
ATOM 4470 C CA . GLU A 1 75 ? -12.102 2.176 -0.865 1.00 0.00 75 GLU A CA 4
ATOM 4471 C C . GLU A 1 75 ? -12.636 2.792 0.455 1.00 0.00 75 GLU A C 4
ATOM 4472 O O . GLU A 1 75 ? -13.674 3.494 0.450 1.00 0.00 75 GLU A O 4
ATOM 4485 N N . ALA A 1 1 ? -9.129 14.390 1.682 1.00 0.00 1 ALA A N 5
ATOM 4486 C CA . ALA A 1 1 ? -10.046 13.444 1.002 1.00 0.00 1 ALA A CA 5
ATOM 4487 C C . ALA A 1 1 ? -10.929 14.186 -0.012 1.00 0.00 1 ALA A C 5
ATOM 4488 O O . ALA A 1 1 ? -11.850 14.908 0.378 1.00 0.00 1 ALA A O 5
ATOM 4497 N N . GLY A 1 2 ? -10.642 14.035 -1.313 1.00 0.00 2 GLY A N 5
ATOM 4498 C CA . GLY A 1 2 ? -11.418 14.631 -2.418 1.00 0.00 2 GLY A CA 5
ATOM 4499 C C . GLY A 1 2 ? -12.509 13.679 -2.919 1.00 0.00 2 GLY A C 5
ATOM 4500 O O . GLY A 1 2 ? -13.537 13.501 -2.261 1.00 0.00 2 GLY A O 5
ATOM 4504 N N . HIS A 1 3 ? -12.289 13.056 -4.084 1.00 0.00 3 HIS A N 5
ATOM 4505 C CA . HIS A 1 3 ? -13.177 12.034 -4.666 1.00 0.00 3 HIS A CA 5
ATOM 4506 C C . HIS A 1 3 ? -12.730 10.637 -4.219 1.00 0.00 3 HIS A C 5
ATOM 4507 O O . HIS A 1 3 ? -11.531 10.393 -4.102 1.00 0.00 3 HIS A O 5
ATOM 4522 N N . MET A 1 4 ? -13.681 9.726 -4.000 1.00 0.00 4 MET A N 5
ATOM 4523 C CA . MET A 1 4 ? -13.452 8.309 -3.668 1.00 0.00 4 MET A CA 5
ATOM 4524 C C . MET A 1 4 ? -12.566 7.586 -4.708 1.00 0.00 4 MET A C 5
ATOM 4525 O O . MET A 1 4 ? -12.525 7.998 -5.874 1.00 0.00 4 MET A O 5
ATOM 4539 N N . PRO A 1 5 ? -11.866 6.499 -4.322 1.00 0.00 5 PRO A N 5
ATOM 4540 C CA . PRO A 1 5 ? -10.952 5.780 -5.206 1.00 0.00 5 PRO A CA 5
ATOM 4541 C C . PRO A 1 5 ? -11.734 5.036 -6.306 1.00 0.00 5 PRO A C 5
ATOM 4542 O O . PRO A 1 5 ? -12.560 4.168 -6.025 1.00 0.00 5 PRO A O 5
ATOM 4553 N N . GLU A 1 6 ? -11.485 5.387 -7.569 1.00 0.00 6 GLU A N 5
ATOM 4554 C CA . GLU A 1 6 ? -12.125 4.781 -8.746 1.00 0.00 6 GLU A CA 5
ATOM 4555 C C . GLU A 1 6 ? -11.943 3.248 -8.790 1.00 0.00 6 GLU A C 5
ATOM 4556 O O . GLU A 1 6 ? -10.821 2.738 -8.792 1.00 0.00 6 GLU A O 5
ATOM 4568 N N . GLY A 1 7 ? -13.050 2.505 -8.818 1.00 0.00 7 GLY A N 5
ATOM 4569 C CA . GLY A 1 7 ? -13.058 1.046 -8.926 1.00 0.00 7 GLY A CA 5
ATOM 4570 C C . GLY A 1 7 ? -14.411 0.437 -8.546 1.00 0.00 7 GLY A C 5
ATOM 4571 O O . GLY A 1 7 ? -15.200 1.040 -7.812 1.00 0.00 7 GLY A O 5
ATOM 4575 N N . SER A 1 8 ? -14.688 -0.760 -9.070 1.00 0.00 8 SER A N 5
ATOM 4576 C CA . SER A 1 8 ? -15.964 -1.477 -8.884 1.00 0.00 8 SER A CA 5
ATOM 4577 C C . SER A 1 8 ? -15.803 -3.006 -8.850 1.00 0.00 8 SER A C 5
ATOM 4578 O O . SER A 1 8 ? -16.531 -3.694 -8.129 1.00 0.00 8 SER A O 5
ATOM 4586 N N . ALA A 1 9 ? -14.844 -3.549 -9.611 1.00 0.00 9 ALA A N 5
ATOM 4587 C CA . ALA A 1 9 ? -14.492 -4.972 -9.614 1.00 0.00 9 ALA A CA 5
ATOM 4588 C C . ALA A 1 9 ? -13.809 -5.406 -8.290 1.00 0.00 9 ALA A C 5
ATOM 4589 O O . ALA A 1 9 ? -13.323 -4.568 -7.532 1.00 0.00 9 ALA A O 5
ATOM 4596 N N . SER A 1 10 ? -13.715 -6.718 -8.042 1.00 0.00 10 SER A N 5
ATOM 4597 C CA . SER A 1 10 ? -13.123 -7.329 -6.833 1.00 0.00 10 SER A CA 5
ATOM 4598 C C . SER A 1 10 ? -12.112 -8.426 -7.199 1.00 0.00 10 SER A C 5
ATOM 4599 O O . SER A 1 10 ? -12.474 -9.597 -7.337 1.00 0.00 10 SER A O 5
ATOM 4607 N N . LEU A 1 11 ? -10.841 -8.043 -7.373 1.00 0.00 11 LEU A N 5
ATOM 4608 C CA . LEU A 1 11 ? -9.707 -8.931 -7.683 1.00 0.00 11 LEU A CA 5
ATOM 4609 C C . LEU A 1 11 ? -8.447 -8.546 -6.875 1.00 0.00 11 LEU A C 5
ATOM 4610 O O . LEU A 1 11 ? -8.461 -7.595 -6.087 1.00 0.00 11 LEU A O 5
ATOM 4626 N N . GLN A 1 12 ? -7.357 -9.298 -7.065 1.00 0.00 12 GLN A N 5
ATOM 4627 C CA . GLN A 1 12 ? -6.039 -9.031 -6.469 1.00 0.00 12 GLN A CA 5
ATOM 4628 C C . GLN A 1 12 ? -5.505 -7.646 -6.861 1.00 0.00 12 GLN A C 5
ATOM 4629 O O . GLN A 1 12 ? -5.806 -7.110 -7.932 1.00 0.00 12 GLN A O 5
ATOM 4643 N N . LEU A 1 13 ? -4.664 -7.090 -5.991 1.00 0.00 13 LEU A N 5
ATOM 4644 C CA . LEU A 1 13 ? -4.037 -5.793 -6.190 1.00 0.00 13 LEU A CA 5
ATOM 4645 C C . LEU A 1 13 ? -2.858 -5.892 -7.179 1.00 0.00 13 LEU A C 5
ATOM 4646 O O . LEU A 1 13 ? -1.912 -6.652 -6.961 1.00 0.00 13 LEU A O 5
ATOM 4662 N N . ALA A 1 14 ? -2.917 -5.108 -8.257 1.00 0.00 14 ALA A N 5
ATOM 4663 C CA . ALA A 1 14 ? -1.871 -4.960 -9.269 1.00 0.00 14 ALA A CA 5
ATOM 4664 C C . ALA A 1 14 ? -1.396 -3.497 -9.399 1.00 0.00 14 ALA A C 5
ATOM 4665 O O . ALA A 1 14 ? -2.006 -2.566 -8.868 1.00 0.00 14 ALA A O 5
ATOM 4672 N N . VAL A 1 15 ? -0.297 -3.284 -10.125 1.00 0.00 15 VAL A N 5
ATOM 4673 C CA . VAL A 1 15 ? 0.248 -1.944 -10.402 1.00 0.00 15 VAL A CA 5
ATOM 4674 C C . VAL A 1 15 ? -0.766 -1.099 -11.184 1.00 0.00 15 VAL A C 5
ATOM 4675 O O . VAL A 1 15 ? -1.319 -1.544 -12.191 1.00 0.00 15 VAL A O 5
ATOM 4688 N N . GLY A 1 16 ? -1.018 0.120 -10.704 1.00 0.00 16 GLY A N 5
ATOM 4689 C CA . GLY A 1 16 ? -1.987 1.062 -11.274 1.00 0.00 16 GLY A CA 5
ATOM 4690 C C . GLY A 1 16 ? -3.393 0.979 -10.667 1.00 0.00 16 GLY A C 5
ATOM 4691 O O . GLY A 1 16 ? -4.241 1.807 -11.006 1.00 0.00 16 GLY A O 5
ATOM 4695 N N . ASP A 1 17 ? -3.668 0.002 -9.792 1.00 0.00 17 ASP A N 5
ATOM 4696 C CA . ASP A 1 17 ? -4.951 -0.084 -9.085 1.00 0.00 17 ASP A CA 5
ATOM 4697 C C . ASP A 1 17 ? -5.081 1.060 -8.053 1.00 0.00 17 ASP A C 5
ATOM 4698 O O . ASP A 1 17 ? -4.161 1.863 -7.842 1.00 0.00 17 ASP A O 5
ATOM 4707 N N . ARG A 1 18 ? -6.236 1.137 -7.395 1.00 0.00 18 ARG A N 5
ATOM 4708 C CA . ARG A 1 18 ? -6.542 2.151 -6.392 1.00 0.00 18 ARG A CA 5
ATOM 4709 C C . ARG A 1 18 ? -6.161 1.725 -4.979 1.00 0.00 18 ARG A C 5
ATOM 4710 O O . ARG A 1 18 ? -5.798 0.579 -4.697 1.00 0.00 18 ARG A O 5
ATOM 4731 N N . VAL A 1 19 ? -6.230 2.698 -4.079 1.00 0.00 19 VAL A N 5
ATOM 4732 C CA . VAL A 1 19 ? -6.013 2.543 -2.642 1.00 0.00 19 VAL A CA 5
ATOM 4733 C C . VAL A 1 19 ? -6.616 3.720 -1.876 1.00 0.00 19 VAL A C 5
ATOM 4734 O O . VAL A 1 19 ? -6.688 4.845 -2.377 1.00 0.00 19 VAL A O 5
ATOM 4747 N N . VAL A 1 20 ? -7.044 3.439 -0.651 1.00 0.00 20 VAL A N 5
ATOM 4748 C CA . VAL A 1 20 ? -7.566 4.382 0.336 1.00 0.00 20 VAL A CA 5
ATOM 4749 C C . VAL A 1 20 ? -6.782 4.179 1.632 1.00 0.00 20 VAL A C 5
ATOM 4750 O O . VAL A 1 20 ? -6.187 3.122 1.849 1.00 0.00 20 VAL A O 5
ATOM 4763 N N . TYR A 1 21 ? -6.808 5.170 2.513 1.00 0.00 21 TYR A N 5
ATOM 4764 C CA . TYR A 1 21 ? -6.182 5.137 3.830 1.00 0.00 21 TYR A CA 5
ATOM 4765 C C . TYR A 1 21 ? -7.201 5.475 4.933 1.00 0.00 21 TYR A C 5
ATOM 4766 O O . TYR A 1 21 ? -8.156 6.214 4.673 1.00 0.00 21 TYR A O 5
ATOM 4784 N N . PRO A 1 22 ? -6.987 5.010 6.180 1.00 0.00 22 PRO A N 5
ATOM 4785 C CA . PRO A 1 22 ? -7.882 5.295 7.308 1.00 0.00 22 PRO A CA 5
ATOM 4786 C C . PRO A 1 22 ? -7.825 6.761 7.793 1.00 0.00 22 PRO A C 5
ATOM 4787 O O . PRO A 1 22 ? -8.670 7.176 8.588 1.00 0.00 22 PRO A O 5
ATOM 4798 N N . ASN A 1 23 ? -6.859 7.554 7.304 1.00 0.00 23 ASN A N 5
ATOM 4799 C CA . ASN A 1 23 ? -6.678 8.984 7.590 1.00 0.00 23 ASN A CA 5
ATOM 4800 C C . ASN A 1 23 ? -6.420 9.824 6.319 1.00 0.00 23 ASN A C 5
ATOM 4801 O O . ASN A 1 23 ? -7.195 10.736 6.028 1.00 0.00 23 ASN A O 5
ATOM 4812 N N . GLN A 1 24 ? -5.342 9.536 5.572 1.00 0.00 24 GLN A N 5
ATOM 4813 C CA . GLN A 1 24 ? -4.903 10.297 4.382 1.00 0.00 24 GLN A CA 5
ATOM 4814 C C . GLN A 1 24 ? -6.024 10.484 3.341 1.00 0.00 24 GLN A C 5
ATOM 4815 O O . GLN A 1 24 ? -6.312 11.610 2.927 1.00 0.00 24 GLN A O 5
ATOM 4829 N N . GLY A 1 25 ? -6.640 9.380 2.908 1.00 0.00 25 GLY A N 5
ATOM 4830 C CA . GLY A 1 25 ? -7.639 9.328 1.838 1.00 0.00 25 GLY A CA 5
ATOM 4831 C C . GLY A 1 25 ? -7.132 8.541 0.630 1.00 0.00 25 GLY A C 5
ATOM 4832 O O . GLY A 1 25 ? -6.417 7.551 0.786 1.00 0.00 25 GLY A O 5
ATOM 4836 N N . VAL A 1 26 ? -7.556 8.933 -0.570 1.00 0.00 26 VAL A N 5
ATOM 4837 C CA . VAL A 1 26 ? -7.205 8.254 -1.831 1.00 0.00 26 VAL A CA 5
ATOM 4838 C C . VAL A 1 26 ? -5.735 8.439 -2.221 1.00 0.00 26 VAL A C 5
ATOM 4839 O O . VAL A 1 26 ? -5.156 9.509 -2.027 1.00 0.00 26 VAL A O 5
ATOM 4852 N N . CYS A 1 27 ? -5.155 7.397 -2.818 1.00 0.00 27 CYS A N 5
ATOM 4853 C CA . CYS A 1 27 ? -3.775 7.335 -3.314 1.00 0.00 27 CYS A CA 5
ATOM 4854 C C . CYS A 1 27 ? -3.708 6.547 -4.645 1.00 0.00 27 CYS A C 5
ATOM 4855 O O . CYS A 1 27 ? -4.722 6.020 -5.118 1.00 0.00 27 CYS A O 5
ATOM 4863 N N . ARG A 1 28 ? -2.516 6.444 -5.256 1.00 0.00 28 ARG A N 5
ATOM 4864 C CA . ARG A 1 28 ? -2.282 5.738 -6.533 1.00 0.00 28 ARG A CA 5
ATOM 4865 C C . ARG A 1 28 ? -1.071 4.807 -6.456 1.00 0.00 28 ARG A C 5
ATOM 4866 O O . ARG A 1 28 ? 0.001 5.220 -6.014 1.00 0.00 28 ARG A O 5
ATOM 4887 N N . VAL A 1 29 ? -1.224 3.547 -6.860 1.00 0.00 29 VAL A N 5
ATOM 4888 C CA . VAL A 1 29 ? -0.131 2.554 -6.840 1.00 0.00 29 VAL A CA 5
ATOM 4889 C C . VAL A 1 29 ? 0.896 2.846 -7.943 1.00 0.00 29 VAL A C 5
ATOM 4890 O O . VAL A 1 29 ? 0.528 3.225 -9.054 1.00 0.00 29 VAL A O 5
ATOM 4903 N N . SER A 1 30 ? 2.182 2.631 -7.642 1.00 0.00 30 SER A N 5
ATOM 4904 C CA . SER A 1 30 ? 3.317 2.826 -8.559 1.00 0.00 30 SER A CA 5
ATOM 4905 C C . SER A 1 30 ? 4.065 1.525 -8.853 1.00 0.00 30 SER A C 5
ATOM 4906 O O . SER A 1 30 ? 4.376 1.251 -10.014 1.00 0.00 30 SER A O 5
ATOM 4914 N N . ALA A 1 31 ? 4.342 0.717 -7.827 1.00 0.00 31 ALA A N 5
ATOM 4915 C CA . ALA A 1 31 ? 5.010 -0.577 -7.951 1.00 0.00 31 ALA A CA 5
ATOM 4916 C C . ALA A 1 31 ? 4.674 -1.477 -6.746 1.00 0.00 31 ALA A C 5
ATOM 4917 O O . ALA A 1 31 ? 4.261 -0.985 -5.698 1.00 0.00 31 ALA A O 5
ATOM 4924 N N . ILE A 1 32 ? 4.830 -2.796 -6.869 1.00 0.00 32 ILE A N 5
ATOM 4925 C CA . ILE A 1 32 ? 4.587 -3.762 -5.779 1.00 0.00 32 ILE A CA 5
ATOM 4926 C C . ILE A 1 32 ? 5.635 -4.874 -5.862 1.00 0.00 32 ILE A C 5
ATOM 4927 O O . ILE A 1 32 ? 5.881 -5.406 -6.946 1.00 0.00 32 ILE A O 5
ATOM 4943 N N . ASP A 1 33 ? 6.246 -5.238 -4.732 1.00 0.00 33 ASP A N 5
ATOM 4944 C CA . ASP A 1 33 ? 7.199 -6.351 -4.654 1.00 0.00 33 ASP A CA 5
ATOM 4945 C C . ASP A 1 33 ? 7.177 -7.033 -3.271 1.00 0.00 33 ASP A C 5
ATOM 4946 O O . ASP A 1 33 ? 6.573 -6.524 -2.327 1.00 0.00 33 ASP A O 5
ATOM 4955 N N . VAL A 1 34 ? 7.831 -8.188 -3.125 1.00 0.00 34 VAL A N 5
ATOM 4956 C CA . VAL A 1 34 ? 7.963 -8.888 -1.831 1.00 0.00 34 VAL A CA 5
ATOM 4957 C C . VAL A 1 34 ? 9.366 -8.687 -1.251 1.00 0.00 34 VAL A C 5
ATOM 4958 O O . VAL A 1 34 ? 10.351 -8.673 -1.995 1.00 0.00 34 VAL A O 5
ATOM 4971 N N . LYS A 1 35 ? 9.475 -8.537 0.075 1.00 0.00 35 LYS A N 5
ATOM 4972 C CA . LYS A 1 35 ? 10.763 -8.415 0.780 1.00 0.00 35 LYS A CA 5
ATOM 4973 C C . LYS A 1 35 ? 10.664 -8.869 2.238 1.00 0.00 35 LYS A C 5
ATOM 4974 O O . LYS A 1 35 ? 9.569 -9.125 2.732 1.00 0.00 35 LYS A O 5
ATOM 4993 N N . GLU A 1 36 ? 11.805 -8.943 2.921 1.00 0.00 36 GLU A N 5
ATOM 4994 C CA . GLU A 1 36 ? 11.930 -9.254 4.352 1.00 0.00 36 GLU A CA 5
ATOM 4995 C C . GLU A 1 36 ? 12.244 -7.976 5.147 1.00 0.00 36 GLU A C 5
ATOM 4996 O O . GLU A 1 36 ? 13.289 -7.353 4.939 1.00 0.00 36 GLU A O 5
ATOM 5008 N N . VAL A 1 37 ? 11.343 -7.566 6.046 1.00 0.00 37 VAL A N 5
ATOM 5009 C CA . VAL A 1 37 ? 11.542 -6.423 6.962 1.00 0.00 37 VAL A CA 5
ATOM 5010 C C . VAL A 1 37 ? 11.311 -6.865 8.405 1.00 0.00 37 VAL A C 5
ATOM 5011 O O . VAL A 1 37 ? 10.381 -7.620 8.676 1.00 0.00 37 VAL A O 5
ATOM 5024 N N . ALA A 1 38 ? 12.162 -6.419 9.334 1.00 0.00 38 ALA A N 5
ATOM 5025 C CA . ALA A 1 38 ? 12.110 -6.759 10.764 1.00 0.00 38 ALA A CA 5
ATOM 5026 C C . ALA A 1 38 ? 11.970 -8.279 11.066 1.00 0.00 38 ALA A C 5
ATOM 5027 O O . ALA A 1 38 ? 11.390 -8.672 12.084 1.00 0.00 38 ALA A O 5
ATOM 5034 N N . GLY A 1 39 ? 12.482 -9.141 10.176 1.00 0.00 39 GLY A N 5
ATOM 5035 C CA . GLY A 1 39 ? 12.348 -10.603 10.247 1.00 0.00 39 GLY A CA 5
ATOM 5036 C C . GLY A 1 39 ? 11.010 -11.164 9.727 1.00 0.00 39 GLY A C 5
ATOM 5037 O O . GLY A 1 39 ? 10.564 -12.208 10.210 1.00 0.00 39 GLY A O 5
ATOM 5041 N N . GLN A 1 40 ? 10.342 -10.483 8.784 1.00 0.00 40 GLN A N 5
ATOM 5042 C CA . GLN A 1 40 ? 9.026 -10.846 8.237 1.00 0.00 40 GLN A CA 5
ATOM 5043 C C . GLN A 1 40 ? 8.969 -10.660 6.711 1.00 0.00 40 GLN A C 5
ATOM 5044 O O . GLN A 1 40 ? 9.103 -9.541 6.207 1.00 0.00 40 GLN A O 5
ATOM 5058 N N . LYS A 1 41 ? 8.794 -11.768 5.974 1.00 0.00 41 LYS A N 5
ATOM 5059 C CA . LYS A 1 41 ? 8.782 -11.839 4.501 1.00 0.00 41 LYS A CA 5
ATOM 5060 C C . LYS A 1 41 ? 7.354 -11.853 3.956 1.00 0.00 41 LYS A C 5
ATOM 5061 O O . LYS A 1 41 ? 6.630 -12.828 4.169 1.00 0.00 41 LYS A O 5
ATOM 5080 N N . LEU A 1 42 ? 6.934 -10.778 3.286 1.00 0.00 42 LEU A N 5
ATOM 5081 C CA . LEU A 1 42 ? 5.583 -10.654 2.720 1.00 0.00 42 LEU A CA 5
ATOM 5082 C C . LEU A 1 42 ? 5.550 -9.663 1.535 1.00 0.00 42 LEU A C 5
ATOM 5083 O O . LEU A 1 42 ? 6.548 -9.000 1.240 1.00 0.00 42 LEU A O 5
ATOM 5099 N N . THR A 1 43 ? 4.416 -9.567 0.836 1.00 0.00 43 THR A N 5
ATOM 5100 C CA . THR A 1 43 ? 4.194 -8.602 -0.258 1.00 0.00 43 THR A CA 5
ATOM 5101 C C . THR A 1 43 ? 4.004 -7.185 0.287 1.00 0.00 43 THR A C 5
ATOM 5102 O O . THR A 1 43 ? 3.009 -6.905 0.953 1.00 0.00 43 THR A O 5
ATOM 5113 N N . PHE A 1 44 ? 4.903 -6.255 -0.037 1.00 0.00 44 PHE A N 5
ATOM 5114 C CA . PHE A 1 44 ? 4.801 -4.846 0.358 1.00 0.00 44 PHE A CA 5
ATOM 5115 C C . PHE A 1 44 ? 4.475 -3.990 -0.870 1.00 0.00 44 PHE A C 5
ATOM 5116 O O . PHE A 1 44 ? 5.262 -3.873 -1.814 1.00 0.00 44 PHE A O 5
ATOM 5133 N N . VAL A 1 45 ? 3.277 -3.410 -0.873 1.00 0.00 45 VAL A N 5
ATOM 5134 C CA . VAL A 1 45 ? 2.825 -2.500 -1.932 1.00 0.00 45 VAL A CA 5
ATOM 5135 C C . VAL A 1 45 ? 3.537 -1.150 -1.817 1.00 0.00 45 VAL A C 5
ATOM 5136 O O . VAL A 1 45 ? 3.824 -0.699 -0.708 1.00 0.00 45 VAL A O 5
ATOM 5149 N N . THR A 1 46 ? 3.809 -0.485 -2.942 1.00 0.00 46 THR A N 5
ATOM 5150 C CA . THR A 1 46 ? 4.413 0.856 -2.975 1.00 0.00 46 THR A CA 5
ATOM 5151 C C . THR A 1 46 ? 3.555 1.802 -3.815 1.00 0.00 46 THR A C 5
ATOM 5152 O O . THR A 1 46 ? 3.469 1.709 -5.044 1.00 0.00 46 THR A O 5
ATOM 5163 N N . MET A 1 47 ? 2.911 2.747 -3.140 1.00 0.00 47 MET A N 5
ATOM 5164 C CA . MET A 1 47 ? 2.053 3.766 -3.730 1.00 0.00 47 MET A CA 5
ATOM 5165 C C . MET A 1 47 ? 2.679 5.151 -3.569 1.00 0.00 47 MET A C 5
ATOM 5166 O O . MET A 1 47 ? 3.607 5.354 -2.781 1.00 0.00 47 MET A O 5
ATOM 5180 N N . ARG A 1 48 ? 2.153 6.117 -4.318 1.00 0.00 48 ARG A N 5
ATOM 5181 C CA . ARG A 1 48 ? 2.590 7.513 -4.309 1.00 0.00 48 ARG A CA 5
ATOM 5182 C C . ARG A 1 48 ? 1.388 8.439 -4.465 1.00 0.00 48 ARG A C 5
ATOM 5183 O O . ARG A 1 48 ? 0.653 8.360 -5.451 1.00 0.00 48 ARG A O 5
ATOM 5204 N N . ARG A 1 49 ? 1.129 9.268 -3.451 1.00 0.00 49 ARG A N 5
ATOM 5205 C CA . ARG A 1 49 ? 0.031 10.239 -3.471 1.00 0.00 49 ARG A CA 5
ATOM 5206 C C . ARG A 1 49 ? 0.425 11.392 -4.396 1.00 0.00 49 ARG A C 5
ATOM 5207 O O . ARG A 1 49 ? 1.238 12.234 -4.023 1.00 0.00 49 ARG A O 5
ATOM 5228 N N . GLU A 1 50 ? -0.213 11.492 -5.561 1.00 0.00 50 GLU A N 5
ATOM 5229 C CA . GLU A 1 50 ? 0.051 12.573 -6.529 1.00 0.00 50 GLU A CA 5
ATOM 5230 C C . GLU A 1 50 ? -0.449 13.955 -6.059 1.00 0.00 50 GLU A C 5
ATOM 5231 O O . GLU A 1 50 ? -0.040 14.985 -6.596 1.00 0.00 50 GLU A O 5
ATOM 5243 N N . GLU A 1 51 ? -1.296 13.988 -5.022 1.00 0.00 51 GLU A N 5
ATOM 5244 C CA . GLU A 1 51 ? -1.838 15.197 -4.380 1.00 0.00 51 GLU A CA 5
ATOM 5245 C C . GLU A 1 51 ? -0.733 16.139 -3.847 1.00 0.00 51 GLU A C 5
ATOM 5246 O O . GLU A 1 51 ? -0.831 17.358 -3.981 1.00 0.00 51 GLU A O 5
ATOM 5258 N N . ASP A 1 52 ? 0.330 15.563 -3.263 1.00 0.00 52 ASP A N 5
ATOM 5259 C CA . ASP A 1 52 ? 1.514 16.261 -2.712 1.00 0.00 52 ASP A CA 5
ATOM 5260 C C . ASP A 1 52 ? 2.871 15.724 -3.212 1.00 0.00 52 ASP A C 5
ATOM 5261 O O . ASP A 1 52 ? 3.876 16.435 -3.133 1.00 0.00 52 ASP A O 5
ATOM 5270 N N . GLY A 1 53 ? 2.927 14.485 -3.713 1.00 0.00 53 GLY A N 5
ATOM 5271 C CA . GLY A 1 53 ? 4.157 13.795 -4.125 1.00 0.00 53 GLY A CA 5
ATOM 5272 C C . GLY A 1 53 ? 4.794 12.895 -3.052 1.00 0.00 53 GLY A C 5
ATOM 5273 O O . GLY A 1 53 ? 5.957 12.511 -3.193 1.00 0.00 53 GLY A O 5
ATOM 5277 N N . ALA A 1 54 ? 4.073 12.567 -1.973 1.00 0.00 54 ALA A N 5
ATOM 5278 C CA . ALA A 1 54 ? 4.522 11.640 -0.926 1.00 0.00 54 ALA A CA 5
ATOM 5279 C C . ALA A 1 54 ? 4.421 10.163 -1.359 1.00 0.00 54 ALA A C 5
ATOM 5280 O O . ALA A 1 54 ? 3.689 9.827 -2.291 1.00 0.00 54 ALA A O 5
ATOM 5287 N N . VAL A 1 55 ? 5.107 9.267 -0.641 1.00 0.00 55 VAL A N 5
ATOM 5288 C CA . VAL A 1 55 ? 5.044 7.806 -0.843 1.00 0.00 55 VAL A CA 5
ATOM 5289 C C . VAL A 1 55 ? 4.291 7.142 0.310 1.00 0.00 55 VAL A C 5
ATOM 5290 O O . VAL A 1 55 ? 4.343 7.603 1.453 1.00 0.00 55 VAL A O 5
ATOM 5303 N N . VAL A 1 56 ? 3.588 6.051 0.013 1.00 0.00 56 VAL A N 5
ATOM 5304 C CA . VAL A 1 56 ? 2.772 5.281 0.960 1.00 0.00 56 VAL A CA 5
ATOM 5305 C C . VAL A 1 56 ? 3.001 3.802 0.673 1.00 0.00 56 VAL A C 5
ATOM 5306 O O . VAL A 1 56 ? 2.642 3.321 -0.397 1.00 0.00 56 VAL A O 5
ATOM 5319 N N . MET A 1 57 ? 3.633 3.079 1.594 1.00 0.00 57 MET A N 5
ATOM 5320 C CA . MET A 1 57 ? 3.890 1.645 1.464 1.00 0.00 57 MET A CA 5
ATOM 5321 C C . MET A 1 57 ? 3.349 0.858 2.659 1.00 0.00 57 MET A C 5
ATOM 5322 O O . MET A 1 57 ? 3.551 1.248 3.812 1.00 0.00 57 MET A O 5
ATOM 5336 N N . VAL A 1 58 ? 2.626 -0.231 2.381 1.00 0.00 58 VAL A N 5
ATOM 5337 C CA . VAL A 1 58 ? 2.001 -1.091 3.400 1.00 0.00 58 VAL A CA 5
ATOM 5338 C C . VAL A 1 58 ? 2.117 -2.581 3.048 1.00 0.00 58 VAL A C 5
ATOM 5339 O O . VAL A 1 58 ? 2.299 -2.941 1.883 1.00 0.00 58 VAL A O 5
ATOM 5352 N N . PRO A 1 59 ? 2.027 -3.474 4.041 1.00 0.00 59 PRO A N 5
ATOM 5353 C CA . PRO A 1 59 ? 2.023 -4.920 3.833 1.00 0.00 59 PRO A CA 5
ATOM 5354 C C . PRO A 1 59 ? 0.680 -5.493 3.347 1.00 0.00 59 PRO A C 5
ATOM 5355 O O . PRO A 1 59 ? -0.288 -5.507 4.099 1.00 0.00 59 PRO A O 5
ATOM 5366 N N . GLU A 1 60 ? 0.608 -6.068 2.146 1.00 0.00 60 GLU A N 5
ATOM 5367 C CA . GLU A 1 60 ? -0.633 -6.665 1.606 1.00 0.00 60 GLU A CA 5
ATOM 5368 C C . GLU A 1 60 ? -1.148 -7.883 2.399 1.00 0.00 60 GLU A C 5
ATOM 5369 O O . GLU A 1 60 ? -2.356 -8.072 2.533 1.00 0.00 60 GLU A O 5
ATOM 5381 N N . GLY A 1 61 ? -0.251 -8.697 2.966 1.00 0.00 61 GLY A N 5
ATOM 5382 C CA . GLY A 1 61 ? -0.609 -9.846 3.819 1.00 0.00 61 GLY A CA 5
ATOM 5383 C C . GLY A 1 61 ? -0.689 -9.530 5.315 1.00 0.00 61 GLY A C 5
ATOM 5384 O O . GLY A 1 61 ? -0.858 -10.442 6.126 1.00 0.00 61 GLY A O 5
ATOM 5388 N N . LYS A 1 62 ? -0.569 -8.248 5.685 1.00 0.00 62 LYS A N 5
ATOM 5389 C CA . LYS A 1 62 ? -0.575 -7.758 7.074 1.00 0.00 62 LYS A CA 5
ATOM 5390 C C . LYS A 1 62 ? -1.406 -6.481 7.261 1.00 0.00 62 LYS A C 5
ATOM 5391 O O . LYS A 1 62 ? -1.484 -5.979 8.378 1.00 0.00 62 LYS A O 5
ATOM 5410 N N . VAL A 1 63 ? -2.078 -5.978 6.214 1.00 0.00 63 VAL A N 5
ATOM 5411 C CA . VAL A 1 63 ? -2.981 -4.810 6.252 1.00 0.00 63 VAL A CA 5
ATOM 5412 C C . VAL A 1 63 ? -4.013 -4.880 7.379 1.00 0.00 63 VAL A C 5
ATOM 5413 O O . VAL A 1 63 ? -4.403 -3.849 7.927 1.00 0.00 63 VAL A O 5
ATOM 5426 N N . LEU A 1 64 ? -4.400 -6.098 7.769 1.00 0.00 64 LEU A N 5
ATOM 5427 C CA . LEU A 1 64 ? -5.317 -6.402 8.867 1.00 0.00 64 LEU A CA 5
ATOM 5428 C C . LEU A 1 64 ? -4.853 -5.797 10.213 1.00 0.00 64 LEU A C 5
ATOM 5429 O O . LEU A 1 64 ? -5.686 -5.447 11.051 1.00 0.00 64 LEU A O 5
ATOM 5445 N N . ALA A 1 65 ? -3.536 -5.639 10.411 1.00 0.00 65 ALA A N 5
ATOM 5446 C CA . ALA A 1 65 ? -2.913 -5.000 11.572 1.00 0.00 65 ALA A CA 5
ATOM 5447 C C . ALA A 1 65 ? -3.004 -3.458 11.533 1.00 0.00 65 ALA A C 5
ATOM 5448 O O . ALA A 1 65 ? -3.435 -2.842 12.510 1.00 0.00 65 ALA A O 5
ATOM 5455 N N . ILE A 1 66 ? -2.605 -2.827 10.417 1.00 0.00 66 ILE A N 5
ATOM 5456 C CA . ILE A 1 66 ? -2.672 -1.361 10.223 1.00 0.00 66 ILE A CA 5
ATOM 5457 C C . ILE A 1 66 ? -4.128 -0.860 10.198 1.00 0.00 66 ILE A C 5
ATOM 5458 O O . ILE A 1 66 ? -4.420 0.250 10.649 1.00 0.00 66 ILE A O 5
ATOM 5474 N N . GLY A 1 67 ? -5.051 -1.675 9.678 1.00 0.00 67 GLY A N 5
ATOM 5475 C CA . GLY A 1 67 ? -6.465 -1.343 9.471 1.00 0.00 67 GLY A CA 5
ATOM 5476 C C . GLY A 1 67 ? -6.756 -0.665 8.124 1.00 0.00 67 GLY A C 5
ATOM 5477 O O . GLY A 1 67 ? -7.907 -0.331 7.838 1.00 0.00 67 GLY A O 5
ATOM 5481 N N . VAL A 1 68 ? -5.730 -0.451 7.291 1.00 0.00 68 VAL A N 5
ATOM 5482 C CA . VAL A 1 68 ? -5.859 0.086 5.930 1.00 0.00 68 VAL A CA 5
ATOM 5483 C C . VAL A 1 68 ? -6.441 -0.973 4.994 1.00 0.00 68 VAL A C 5
ATOM 5484 O O . VAL A 1 68 ? -5.877 -2.052 4.849 1.00 0.00 68 VAL A O 5
ATOM 5497 N N . ARG A 1 69 ? -7.561 -0.685 4.325 1.00 0.00 69 ARG A N 5
ATOM 5498 C CA . ARG A 1 69 ? -8.153 -1.586 3.321 1.00 0.00 69 ARG A CA 5
ATOM 5499 C C . ARG A 1 69 ? -7.896 -1.013 1.937 1.00 0.00 69 ARG A C 5
ATOM 5500 O O . ARG A 1 69 ? -8.489 -0.004 1.575 1.00 0.00 69 ARG A O 5
ATOM 5521 N N . LYS A 1 70 ? -7.018 -1.657 1.164 1.00 0.00 70 LYS A N 5
ATOM 5522 C CA . LYS A 1 70 ? -6.679 -1.241 -0.203 1.00 0.00 70 LYS A CA 5
ATOM 5523 C C . LYS A 1 70 ? -7.080 -2.326 -1.198 1.00 0.00 70 LYS A C 5
ATOM 5524 O O . LYS A 1 70 ? -6.417 -3.352 -1.304 1.00 0.00 70 LYS A O 5
ATOM 5543 N N . VAL A 1 71 ? -8.150 -2.081 -1.955 1.00 0.00 71 VAL A N 5
ATOM 5544 C CA . VAL A 1 71 ? -8.649 -3.001 -3.004 1.00 0.00 71 VAL A CA 5
ATOM 5545 C C . VAL A 1 71 ? -9.417 -2.200 -4.064 1.00 0.00 71 VAL A C 5
ATOM 5546 O O . VAL A 1 71 ? -9.791 -1.050 -3.832 1.00 0.00 71 VAL A O 5
ATOM 5559 N N . ALA A 1 72 ? -9.696 -2.813 -5.215 1.00 0.00 72 ALA A N 5
ATOM 5560 C CA . ALA A 1 72 ? -10.507 -2.233 -6.285 1.00 0.00 72 ALA A CA 5
ATOM 5561 C C . ALA A 1 72 ? -11.918 -1.800 -5.795 1.00 0.00 72 ALA A C 5
ATOM 5562 O O . ALA A 1 72 ? -12.452 -0.810 -6.291 1.00 0.00 72 ALA A O 5
ATOM 5569 N N . SER A 1 73 ? -12.497 -2.487 -4.795 1.00 0.00 73 SER A N 5
ATOM 5570 C CA . SER A 1 73 ? -13.782 -2.126 -4.157 1.00 0.00 73 SER A CA 5
ATOM 5571 C C . SER A 1 73 ? -13.605 -1.489 -2.773 1.00 0.00 73 SER A C 5
ATOM 5572 O O . SER A 1 73 ? -14.330 -0.552 -2.441 1.00 0.00 73 SER A O 5
ATOM 5580 N N . ALA A 1 74 ? -12.687 -2.011 -1.949 1.00 0.00 74 ALA A N 5
ATOM 5581 C CA . ALA A 1 74 ? -12.428 -1.550 -0.583 1.00 0.00 74 ALA A CA 5
ATOM 5582 C C . ALA A 1 74 ? -11.943 -0.088 -0.564 1.00 0.00 74 ALA A C 5
ATOM 5583 O O . ALA A 1 74 ? -10.820 0.219 -0.974 1.00 0.00 74 ALA A O 5
ATOM 5590 N N . GLU A 1 75 ? -12.831 0.806 -0.124 1.00 0.00 75 GLU A N 5
ATOM 5591 C CA . GLU A 1 75 ? -12.700 2.270 -0.180 1.00 0.00 75 GLU A CA 5
ATOM 5592 C C . GLU A 1 75 ? -13.114 2.983 1.133 1.00 0.00 75 GLU A C 5
ATOM 5593 O O . GLU A 1 75 ? -13.131 4.234 1.161 1.00 0.00 75 GLU A O 5
ATOM 5606 N N . ALA A 1 1 ? -12.276 17.444 -11.773 1.00 0.00 1 ALA A N 6
ATOM 5607 C CA . ALA A 1 1 ? -12.478 18.128 -10.471 1.00 0.00 1 ALA A CA 6
ATOM 5608 C C . ALA A 1 1 ? -12.019 17.249 -9.298 1.00 0.00 1 ALA A C 6
ATOM 5609 O O . ALA A 1 1 ? -11.044 17.587 -8.623 1.00 0.00 1 ALA A O 6
ATOM 5618 N N . GLY A 1 2 ? -12.693 16.116 -9.048 1.00 0.00 2 GLY A N 6
ATOM 5619 C CA . GLY A 1 2 ? -12.374 15.184 -7.957 1.00 0.00 2 GLY A CA 6
ATOM 5620 C C . GLY A 1 2 ? -13.104 13.847 -8.091 1.00 0.00 2 GLY A C 6
ATOM 5621 O O . GLY A 1 2 ? -13.869 13.468 -7.202 1.00 0.00 2 GLY A O 6
ATOM 5625 N N . HIS A 1 3 ? -12.889 13.134 -9.205 1.00 0.00 3 HIS A N 6
ATOM 5626 C CA . HIS A 1 3 ? -13.436 11.787 -9.447 1.00 0.00 3 HIS A CA 6
ATOM 5627 C C . HIS A 1 3 ? -12.989 10.810 -8.349 1.00 0.00 3 HIS A C 6
ATOM 5628 O O . HIS A 1 3 ? -11.793 10.538 -8.210 1.00 0.00 3 HIS A O 6
ATOM 5643 N N . MET A 1 4 ? -13.942 10.309 -7.558 1.00 0.00 4 MET A N 6
ATOM 5644 C CA . MET A 1 4 ? -13.687 9.342 -6.482 1.00 0.00 4 MET A CA 6
ATOM 5645 C C . MET A 1 4 ? -13.001 8.053 -6.991 1.00 0.00 4 MET A C 6
ATOM 5646 O O . MET A 1 4 ? -13.145 7.698 -8.167 1.00 0.00 4 MET A O 6
ATOM 5660 N N . PRO A 1 5 ? -12.289 7.323 -6.110 1.00 0.00 5 PRO A N 6
ATOM 5661 C CA . PRO A 1 5 ? -11.643 6.058 -6.452 1.00 0.00 5 PRO A CA 6
ATOM 5662 C C . PRO A 1 5 ? -12.678 4.982 -6.836 1.00 0.00 5 PRO A C 6
ATOM 5663 O O . PRO A 1 5 ? -13.625 4.726 -6.092 1.00 0.00 5 PRO A O 6
ATOM 5674 N N . GLU A 1 6 ? -12.500 4.357 -8.005 1.00 0.00 6 GLU A N 6
ATOM 5675 C CA . GLU A 1 6 ? -13.337 3.266 -8.539 1.00 0.00 6 GLU A CA 6
ATOM 5676 C C . GLU A 1 6 ? -12.499 2.214 -9.294 1.00 0.00 6 GLU A C 6
ATOM 5677 O O . GLU A 1 6 ? -11.417 2.513 -9.812 1.00 0.00 6 GLU A O 6
ATOM 5689 N N . GLY A 1 7 ? -13.030 0.992 -9.409 1.00 0.00 7 GLY A N 6
ATOM 5690 C CA . GLY A 1 7 ? -12.433 -0.143 -10.124 1.00 0.00 7 GLY A CA 6
ATOM 5691 C C . GLY A 1 7 ? -13.279 -1.425 -10.041 1.00 0.00 7 GLY A C 6
ATOM 5692 O O . GLY A 1 7 ? -14.375 -1.431 -9.469 1.00 0.00 7 GLY A O 6
ATOM 5696 N N . SER A 1 8 ? -12.784 -2.508 -10.650 1.00 0.00 8 SER A N 6
ATOM 5697 C CA . SER A 1 8 ? -13.369 -3.867 -10.615 1.00 0.00 8 SER A CA 6
ATOM 5698 C C . SER A 1 8 ? -13.198 -4.546 -9.236 1.00 0.00 8 SER A C 6
ATOM 5699 O O . SER A 1 8 ? -12.765 -3.909 -8.278 1.00 0.00 8 SER A O 6
ATOM 5707 N N . ALA A 1 9 ? -13.527 -5.838 -9.098 1.00 0.00 9 ALA A N 6
ATOM 5708 C CA . ALA A 1 9 ? -13.360 -6.601 -7.852 1.00 0.00 9 ALA A CA 6
ATOM 5709 C C . ALA A 1 9 ? -12.516 -7.878 -8.068 1.00 0.00 9 ALA A C 6
ATOM 5710 O O . ALA A 1 9 ? -12.920 -8.784 -8.804 1.00 0.00 9 ALA A O 6
ATOM 5717 N N . SER A 1 10 ? -11.338 -7.938 -7.437 1.00 0.00 10 SER A N 6
ATOM 5718 C CA . SER A 1 10 ? -10.369 -9.053 -7.502 1.00 0.00 10 SER A CA 6
ATOM 5719 C C . SER A 1 10 ? -9.666 -9.273 -6.150 1.00 0.00 10 SER A C 6
ATOM 5720 O O . SER A 1 10 ? -9.795 -8.449 -5.240 1.00 0.00 10 SER A O 6
ATOM 5728 N N . LEU A 1 11 ? -8.910 -10.371 -6.013 1.00 0.00 11 LEU A N 6
ATOM 5729 C CA . LEU A 1 11 ? -8.110 -10.700 -4.820 1.00 0.00 11 LEU A CA 6
ATOM 5730 C C . LEU A 1 11 ? -6.911 -9.742 -4.670 1.00 0.00 11 LEU A C 6
ATOM 5731 O O . LEU A 1 11 ? -6.918 -8.854 -3.815 1.00 0.00 11 LEU A O 6
ATOM 5747 N N . GLN A 1 12 ? -5.876 -9.935 -5.492 1.00 0.00 12 GLN A N 6
ATOM 5748 C CA . GLN A 1 12 ? -4.694 -9.070 -5.564 1.00 0.00 12 GLN A CA 6
ATOM 5749 C C . GLN A 1 12 ? -4.977 -7.795 -6.375 1.00 0.00 12 GLN A C 6
ATOM 5750 O O . GLN A 1 12 ? -5.928 -7.727 -7.159 1.00 0.00 12 GLN A O 6
ATOM 5764 N N . LEU A 1 13 ? -4.118 -6.788 -6.196 1.00 0.00 13 LEU A N 6
ATOM 5765 C CA . LEU A 1 13 ? -4.145 -5.531 -6.945 1.00 0.00 13 LEU A CA 6
ATOM 5766 C C . LEU A 1 13 ? -3.156 -5.525 -8.121 1.00 0.00 13 LEU A C 6
ATOM 5767 O O . LEU A 1 13 ? -2.283 -6.388 -8.235 1.00 0.00 13 LEU A O 6
ATOM 5783 N N . ALA A 1 14 ? -3.301 -4.519 -8.985 1.00 0.00 14 ALA A N 6
ATOM 5784 C CA . ALA A 1 14 ? -2.441 -4.243 -10.133 1.00 0.00 14 ALA A CA 6
ATOM 5785 C C . ALA A 1 14 ? -1.906 -2.801 -10.091 1.00 0.00 14 ALA A C 6
ATOM 5786 O O . ALA A 1 14 ? -2.399 -1.953 -9.344 1.00 0.00 14 ALA A O 6
ATOM 5793 N N . VAL A 1 15 ? -0.902 -2.508 -10.916 1.00 0.00 15 VAL A N 6
ATOM 5794 C CA . VAL A 1 15 ? -0.346 -1.156 -11.074 1.00 0.00 15 VAL A CA 6
ATOM 5795 C C . VAL A 1 15 ? -1.376 -0.236 -11.745 1.00 0.00 15 VAL A C 6
ATOM 5796 O O . VAL A 1 15 ? -1.982 -0.591 -12.757 1.00 0.00 15 VAL A O 6
ATOM 5809 N N . GLY A 1 16 ? -1.575 0.950 -11.167 1.00 0.00 16 GLY A N 6
ATOM 5810 C CA . GLY A 1 16 ? -2.523 1.974 -11.614 1.00 0.00 16 GLY A CA 6
ATOM 5811 C C . GLY A 1 16 ? -3.894 1.922 -10.929 1.00 0.00 16 GLY A C 6
ATOM 5812 O O . GLY A 1 16 ? -4.734 2.781 -11.201 1.00 0.00 16 GLY A O 6
ATOM 5816 N N . ASP A 1 17 ? -4.148 0.941 -10.057 1.00 0.00 17 ASP A N 6
ATOM 5817 C CA . ASP A 1 17 ? -5.438 0.815 -9.374 1.00 0.00 17 ASP A CA 6
ATOM 5818 C C . ASP A 1 17 ? -5.603 1.825 -8.224 1.00 0.00 17 ASP A C 6
ATOM 5819 O O . ASP A 1 17 ? -4.631 2.252 -7.588 1.00 0.00 17 ASP A O 6
ATOM 5828 N N . ARG A 1 18 ? -6.858 2.183 -7.945 1.00 0.00 18 ARG A N 6
ATOM 5829 C CA . ARG A 1 18 ? -7.258 3.160 -6.925 1.00 0.00 18 ARG A CA 6
ATOM 5830 C C . ARG A 1 18 ? -7.420 2.509 -5.553 1.00 0.00 18 ARG A C 6
ATOM 5831 O O . ARG A 1 18 ? -8.042 1.455 -5.430 1.00 0.00 18 ARG A O 6
ATOM 5852 N N . VAL A 1 19 ? -6.881 3.162 -4.521 1.00 0.00 19 VAL A N 6
ATOM 5853 C CA . VAL A 1 19 ? -6.882 2.681 -3.129 1.00 0.00 19 VAL A CA 6
ATOM 5854 C C . VAL A 1 19 ? -7.056 3.842 -2.142 1.00 0.00 19 VAL A C 6
ATOM 5855 O O . VAL A 1 19 ? -6.430 4.889 -2.294 1.00 0.00 19 VAL A O 6
ATOM 5868 N N . VAL A 1 20 ? -7.906 3.687 -1.124 1.00 0.00 20 VAL A N 6
ATOM 5869 C CA . VAL A 1 20 ? -8.083 4.687 -0.048 1.00 0.00 20 VAL A CA 6
ATOM 5870 C C . VAL A 1 20 ? -7.367 4.256 1.237 1.00 0.00 20 VAL A C 6
ATOM 5871 O O . VAL A 1 20 ? -6.977 3.097 1.388 1.00 0.00 20 VAL A O 6
ATOM 5884 N N . TYR A 1 21 ? -7.200 5.189 2.174 1.00 0.00 21 TYR A N 6
ATOM 5885 C CA . TYR A 1 21 ? -6.625 4.961 3.502 1.00 0.00 21 TYR A CA 6
ATOM 5886 C C . TYR A 1 21 ? -7.557 5.454 4.623 1.00 0.00 21 TYR A C 6
ATOM 5887 O O . TYR A 1 21 ? -8.386 6.340 4.389 1.00 0.00 21 TYR A O 6
ATOM 5905 N N . PRO A 1 22 ? -7.398 4.939 5.858 1.00 0.00 22 PRO A N 6
ATOM 5906 C CA . PRO A 1 22 ? -8.241 5.304 6.995 1.00 0.00 22 PRO A CA 6
ATOM 5907 C C . PRO A 1 22 ? -7.971 6.733 7.497 1.00 0.00 22 PRO A C 6
ATOM 5908 O O . PRO A 1 22 ? -8.913 7.459 7.820 1.00 0.00 22 PRO A O 6
ATOM 5919 N N . ASN A 1 23 ? -6.696 7.150 7.554 1.00 0.00 23 ASN A N 6
ATOM 5920 C CA . ASN A 1 23 ? -6.266 8.469 8.051 1.00 0.00 23 ASN A CA 6
ATOM 5921 C C . ASN A 1 23 ? -4.982 8.992 7.345 1.00 0.00 23 ASN A C 6
ATOM 5922 O O . ASN A 1 23 ? -4.148 9.670 7.948 1.00 0.00 23 ASN A O 6
ATOM 5933 N N . GLN A 1 24 ? -4.802 8.648 6.060 1.00 0.00 24 GLN A N 6
ATOM 5934 C CA . GLN A 1 24 ? -3.595 8.931 5.247 1.00 0.00 24 GLN A CA 6
ATOM 5935 C C . GLN A 1 24 ? -3.892 9.582 3.872 1.00 0.00 24 GLN A C 6
ATOM 5936 O O . GLN A 1 24 ? -3.026 10.264 3.316 1.00 0.00 24 GLN A O 6
ATOM 5950 N N . GLY A 1 25 ? -5.107 9.407 3.335 1.00 0.00 25 GLY A N 6
ATOM 5951 C CA . GLY A 1 25 ? -5.587 9.963 2.057 1.00 0.00 25 GLY A CA 6
ATOM 5952 C C . GLY A 1 25 ? -5.652 8.945 0.904 1.00 0.00 25 GLY A C 6
ATOM 5953 O O . GLY A 1 25 ? -5.133 7.834 1.000 1.00 0.00 25 GLY A O 6
ATOM 5957 N N . VAL A 1 26 ? -6.300 9.311 -0.207 1.00 0.00 26 VAL A N 6
ATOM 5958 C CA . VAL A 1 26 ? -6.392 8.469 -1.422 1.00 0.00 26 VAL A CA 6
ATOM 5959 C C . VAL A 1 26 ? -5.007 8.308 -2.066 1.00 0.00 26 VAL A C 6
ATOM 5960 O O . VAL A 1 26 ? -4.302 9.295 -2.268 1.00 0.00 26 VAL A O 6
ATOM 5973 N N . CYS A 1 27 ? -4.639 7.081 -2.434 1.00 0.00 27 CYS A N 6
ATOM 5974 C CA . CYS A 1 27 ? -3.383 6.713 -3.095 1.00 0.00 27 CYS A CA 6
ATOM 5975 C C . CYS A 1 27 ? -3.647 5.999 -4.441 1.00 0.00 27 CYS A C 6
ATOM 5976 O O . CYS A 1 27 ? -4.796 5.784 -4.846 1.00 0.00 27 CYS A O 6
ATOM 5984 N N . ARG A 1 28 ? -2.574 5.608 -5.143 1.00 0.00 28 ARG A N 6
ATOM 5985 C CA . ARG A 1 28 ? -2.619 4.859 -6.412 1.00 0.00 28 ARG A CA 6
ATOM 5986 C C . ARG A 1 28 ? -1.455 3.868 -6.493 1.00 0.00 28 ARG A C 6
ATOM 5987 O O . ARG A 1 28 ? -0.306 4.293 -6.393 1.00 0.00 28 ARG A O 6
ATOM 6008 N N . VAL A 1 29 ? -1.729 2.567 -6.627 1.00 0.00 29 VAL A N 6
ATOM 6009 C CA . VAL A 1 29 ? -0.691 1.507 -6.656 1.00 0.00 29 VAL A CA 6
ATOM 6010 C C . VAL A 1 29 ? 0.313 1.748 -7.792 1.00 0.00 29 VAL A C 6
ATOM 6011 O O . VAL A 1 29 ? -0.089 1.883 -8.946 1.00 0.00 29 VAL A O 6
ATOM 6024 N N . SER A 1 30 ? 1.612 1.774 -7.482 1.00 0.00 30 SER A N 6
ATOM 6025 C CA . SER A 1 30 ? 2.700 2.057 -8.439 1.00 0.00 30 SER A CA 6
ATOM 6026 C C . SER A 1 30 ? 3.610 0.850 -8.704 1.00 0.00 30 SER A C 6
ATOM 6027 O O . SER A 1 30 ? 4.061 0.653 -9.833 1.00 0.00 30 SER A O 6
ATOM 6035 N N . ALA A 1 31 ? 3.876 0.034 -7.681 1.00 0.00 31 ALA A N 6
ATOM 6036 C CA . ALA A 1 31 ? 4.636 -1.216 -7.753 1.00 0.00 31 ALA A CA 6
ATOM 6037 C C . ALA A 1 31 ? 4.212 -2.173 -6.624 1.00 0.00 31 ALA A C 6
ATOM 6038 O O . ALA A 1 31 ? 3.644 -1.752 -5.616 1.00 0.00 31 ALA A O 6
ATOM 6045 N N . ILE A 1 32 ? 4.484 -3.470 -6.787 1.00 0.00 32 ILE A N 6
ATOM 6046 C CA . ILE A 1 32 ? 4.153 -4.526 -5.819 1.00 0.00 32 ILE A CA 6
ATOM 6047 C C . ILE A 1 32 ? 5.279 -5.569 -5.827 1.00 0.00 32 ILE A C 6
ATOM 6048 O O . ILE A 1 32 ? 5.543 -6.186 -6.862 1.00 0.00 32 ILE A O 6
ATOM 6064 N N . ASP A 1 33 ? 5.963 -5.760 -4.695 1.00 0.00 33 ASP A N 6
ATOM 6065 C CA . ASP A 1 33 ? 7.027 -6.765 -4.545 1.00 0.00 33 ASP A CA 6
ATOM 6066 C C . ASP A 1 33 ? 7.041 -7.384 -3.136 1.00 0.00 33 ASP A C 6
ATOM 6067 O O . ASP A 1 33 ? 6.335 -6.913 -2.242 1.00 0.00 33 ASP A O 6
ATOM 6076 N N . VAL A 1 34 ? 7.844 -8.429 -2.910 1.00 0.00 34 VAL A N 6
ATOM 6077 C CA . VAL A 1 34 ? 8.017 -9.059 -1.586 1.00 0.00 34 VAL A CA 6
ATOM 6078 C C . VAL A 1 34 ? 9.424 -8.819 -1.031 1.00 0.00 34 VAL A C 6
ATOM 6079 O O . VAL A 1 34 ? 10.405 -8.834 -1.782 1.00 0.00 34 VAL A O 6
ATOM 6092 N N . LYS A 1 35 ? 9.535 -8.599 0.285 1.00 0.00 35 LYS A N 6
ATOM 6093 C CA . LYS A 1 35 ? 10.817 -8.447 0.997 1.00 0.00 35 LYS A CA 6
ATOM 6094 C C . LYS A 1 35 ? 10.698 -8.802 2.479 1.00 0.00 35 LYS A C 6
ATOM 6095 O O . LYS A 1 35 ? 9.597 -8.982 2.992 1.00 0.00 35 LYS A O 6
ATOM 6114 N N . GLU A 1 36 ? 11.838 -8.878 3.162 1.00 0.00 36 GLU A N 6
ATOM 6115 C CA . GLU A 1 36 ? 11.963 -9.100 4.608 1.00 0.00 36 GLU A CA 6
ATOM 6116 C C . GLU A 1 36 ? 12.282 -7.770 5.306 1.00 0.00 36 GLU A C 6
ATOM 6117 O O . GLU A 1 36 ? 13.299 -7.137 5.007 1.00 0.00 36 GLU A O 6
ATOM 6129 N N . VAL A 1 37 ? 11.400 -7.314 6.199 1.00 0.00 37 VAL A N 6
ATOM 6130 C CA . VAL A 1 37 ? 11.619 -6.109 7.026 1.00 0.00 37 VAL A CA 6
ATOM 6131 C C . VAL A 1 37 ? 11.347 -6.435 8.492 1.00 0.00 37 VAL A C 6
ATOM 6132 O O . VAL A 1 37 ? 10.399 -7.157 8.797 1.00 0.00 37 VAL A O 6
ATOM 6145 N N . ALA A 1 38 ? 12.196 -5.947 9.402 1.00 0.00 38 ALA A N 6
ATOM 6146 C CA . ALA A 1 38 ? 12.131 -6.209 10.847 1.00 0.00 38 ALA A CA 6
ATOM 6147 C C . ALA A 1 38 ? 11.965 -7.708 11.229 1.00 0.00 38 ALA A C 6
ATOM 6148 O O . ALA A 1 38 ? 11.381 -8.037 12.267 1.00 0.00 38 ALA A O 6
ATOM 6155 N N . GLY A 1 39 ? 12.474 -8.626 10.393 1.00 0.00 39 GLY A N 6
ATOM 6156 C CA . GLY A 1 39 ? 12.360 -10.081 10.564 1.00 0.00 39 GLY A CA 6
ATOM 6157 C C . GLY A 1 39 ? 11.059 -10.709 10.035 1.00 0.00 39 GLY A C 6
ATOM 6158 O O . GLY A 1 39 ? 10.679 -11.787 10.500 1.00 0.00 39 GLY A O 6
ATOM 6162 N N . GLN A 1 40 ? 10.354 -10.059 9.099 1.00 0.00 40 GLN A N 6
ATOM 6163 C CA . GLN A 1 40 ? 9.032 -10.460 8.599 1.00 0.00 40 GLN A CA 6
ATOM 6164 C C . GLN A 1 40 ? 8.963 -10.347 7.066 1.00 0.00 40 GLN A C 6
ATOM 6165 O O . GLN A 1 40 ? 9.064 -9.250 6.511 1.00 0.00 40 GLN A O 6
ATOM 6179 N N . LYS A 1 41 ? 8.833 -11.493 6.378 1.00 0.00 41 LYS A N 6
ATOM 6180 C CA . LYS A 1 41 ? 8.813 -11.613 4.908 1.00 0.00 41 LYS A CA 6
ATOM 6181 C C . LYS A 1 41 ? 7.387 -11.651 4.360 1.00 0.00 41 LYS A C 6
ATOM 6182 O O . LYS A 1 41 ? 6.653 -12.603 4.638 1.00 0.00 41 LYS A O 6
ATOM 6201 N N . LEU A 1 42 ? 6.984 -10.629 3.601 1.00 0.00 42 LEU A N 6
ATOM 6202 C CA . LEU A 1 42 ? 5.647 -10.546 2.999 1.00 0.00 42 LEU A CA 6
ATOM 6203 C C . LEU A 1 42 ? 5.620 -9.592 1.781 1.00 0.00 42 LEU A C 6
ATOM 6204 O O . LEU A 1 42 ? 6.615 -8.928 1.479 1.00 0.00 42 LEU A O 6
ATOM 6220 N N . THR A 1 43 ? 4.492 -9.531 1.069 1.00 0.00 43 THR A N 6
ATOM 6221 C CA . THR A 1 43 ? 4.262 -8.601 -0.050 1.00 0.00 43 THR A CA 6
ATOM 6222 C C . THR A 1 43 ? 4.050 -7.172 0.454 1.00 0.00 43 THR A C 6
ATOM 6223 O O . THR A 1 43 ? 3.054 -6.897 1.114 1.00 0.00 43 THR A O 6
ATOM 6234 N N . PHE A 1 44 ? 4.928 -6.232 0.116 1.00 0.00 44 PHE A N 6
ATOM 6235 C CA . PHE A 1 44 ? 4.781 -4.814 0.452 1.00 0.00 44 PHE A CA 6
ATOM 6236 C C . PHE A 1 44 ? 4.458 -4.022 -0.815 1.00 0.00 44 PHE A C 6
ATOM 6237 O O . PHE A 1 44 ? 5.264 -3.940 -1.747 1.00 0.00 44 PHE A O 6
ATOM 6254 N N . VAL A 1 45 ? 3.245 -3.474 -0.874 1.00 0.00 45 VAL A N 6
ATOM 6255 C CA . VAL A 1 45 ? 2.829 -2.602 -1.981 1.00 0.00 45 VAL A CA 6
ATOM 6256 C C . VAL A 1 45 ? 3.568 -1.263 -1.899 1.00 0.00 45 VAL A C 6
ATOM 6257 O O . VAL A 1 45 ? 3.926 -0.806 -0.812 1.00 0.00 45 VAL A O 6
ATOM 6270 N N . THR A 1 46 ? 3.788 -0.624 -3.045 1.00 0.00 46 THR A N 6
ATOM 6271 C CA . THR A 1 46 ? 4.392 0.710 -3.170 1.00 0.00 46 THR A CA 6
ATOM 6272 C C . THR A 1 46 ? 3.479 1.607 -3.995 1.00 0.00 46 THR A C 6
ATOM 6273 O O . THR A 1 46 ? 3.065 1.248 -5.099 1.00 0.00 46 THR A O 6
ATOM 6284 N N . MET A 1 47 ? 3.168 2.784 -3.468 1.00 0.00 47 MET A N 6
ATOM 6285 C CA . MET A 1 47 ? 2.332 3.802 -4.094 1.00 0.00 47 MET A CA 6
ATOM 6286 C C . MET A 1 47 ? 2.834 5.203 -3.740 1.00 0.00 47 MET A C 6
ATOM 6287 O O . MET A 1 47 ? 3.659 5.389 -2.841 1.00 0.00 47 MET A O 6
ATOM 6301 N N . ARG A 1 48 ? 2.330 6.208 -4.456 1.00 0.00 48 ARG A N 6
ATOM 6302 C CA . ARG A 1 48 ? 2.605 7.626 -4.200 1.00 0.00 48 ARG A CA 6
ATOM 6303 C C . ARG A 1 48 ? 1.391 8.491 -4.529 1.00 0.00 48 ARG A C 6
ATOM 6304 O O . ARG A 1 48 ? 0.667 8.230 -5.491 1.00 0.00 48 ARG A O 6
ATOM 6325 N N . ARG A 1 49 ? 1.157 9.506 -3.699 1.00 0.00 49 ARG A N 6
ATOM 6326 C CA . ARG A 1 49 ? 0.064 10.482 -3.842 1.00 0.00 49 ARG A CA 6
ATOM 6327 C C . ARG A 1 49 ? 0.403 11.535 -4.894 1.00 0.00 49 ARG A C 6
ATOM 6328 O O . ARG A 1 49 ? 1.423 12.212 -4.791 1.00 0.00 49 ARG A O 6
ATOM 6349 N N . GLU A 1 50 ? -0.469 11.688 -5.888 1.00 0.00 50 GLU A N 6
ATOM 6350 C CA . GLU A 1 50 ? -0.337 12.680 -6.964 1.00 0.00 50 GLU A CA 6
ATOM 6351 C C . GLU A 1 50 ? -0.379 14.138 -6.457 1.00 0.00 50 GLU A C 6
ATOM 6352 O O . GLU A 1 50 ? 0.412 14.970 -6.905 1.00 0.00 50 GLU A O 6
ATOM 6364 N N . GLU A 1 51 ? -1.258 14.447 -5.496 1.00 0.00 51 GLU A N 6
ATOM 6365 C CA . GLU A 1 51 ? -1.381 15.785 -4.892 1.00 0.00 51 GLU A CA 6
ATOM 6366 C C . GLU A 1 51 ? -0.423 15.990 -3.703 1.00 0.00 51 GLU A C 6
ATOM 6367 O O . GLU A 1 51 ? 0.272 17.006 -3.628 1.00 0.00 51 GLU A O 6
ATOM 6379 N N . ASP A 1 52 ? -0.350 15.021 -2.779 1.00 0.00 52 ASP A N 6
ATOM 6380 C CA . ASP A 1 52 ? 0.484 15.117 -1.566 1.00 0.00 52 ASP A CA 6
ATOM 6381 C C . ASP A 1 52 ? 1.994 15.002 -1.867 1.00 0.00 52 ASP A C 6
ATOM 6382 O O . ASP A 1 52 ? 2.826 15.452 -1.076 1.00 0.00 52 ASP A O 6
ATOM 6391 N N . GLY A 1 53 ? 2.355 14.409 -3.014 1.00 0.00 53 GLY A N 6
ATOM 6392 C CA . GLY A 1 53 ? 3.732 14.200 -3.484 1.00 0.00 53 GLY A CA 6
ATOM 6393 C C . GLY A 1 53 ? 4.563 13.228 -2.633 1.00 0.00 53 GLY A C 6
ATOM 6394 O O . GLY A 1 53 ? 5.786 13.172 -2.778 1.00 0.00 53 GLY A O 6
ATOM 6398 N N . ALA A 1 54 ? 3.916 12.483 -1.731 1.00 0.00 54 ALA A N 6
ATOM 6399 C CA . ALA A 1 54 ? 4.541 11.679 -0.685 1.00 0.00 54 ALA A CA 6
ATOM 6400 C C . ALA A 1 54 ? 4.415 10.169 -0.947 1.00 0.00 54 ALA A C 6
ATOM 6401 O O . ALA A 1 54 ? 3.394 9.687 -1.455 1.00 0.00 54 ALA A O 6
ATOM 6408 N N . VAL A 1 55 ? 5.449 9.422 -0.548 1.00 0.00 55 VAL A N 6
ATOM 6409 C CA . VAL A 1 55 ? 5.521 7.955 -0.660 1.00 0.00 55 VAL A CA 6
ATOM 6410 C C . VAL A 1 55 ? 4.559 7.263 0.306 1.00 0.00 55 VAL A C 6
ATOM 6411 O O . VAL A 1 55 ? 4.253 7.792 1.380 1.00 0.00 55 VAL A O 6
ATOM 6424 N N . VAL A 1 56 ? 4.084 6.075 -0.068 1.00 0.00 56 VAL A N 6
ATOM 6425 C CA . VAL A 1 56 ? 3.183 5.227 0.723 1.00 0.00 56 VAL A CA 6
ATOM 6426 C C . VAL A 1 56 ? 3.532 3.760 0.468 1.00 0.00 56 VAL A C 6
ATOM 6427 O O . VAL A 1 56 ? 3.577 3.315 -0.679 1.00 0.00 56 VAL A O 6
ATOM 6440 N N . MET A 1 57 ? 3.834 3.005 1.526 1.00 0.00 57 MET A N 6
ATOM 6441 C CA . MET A 1 57 ? 4.148 1.573 1.445 1.00 0.00 57 MET A CA 6
ATOM 6442 C C . MET A 1 57 ? 3.532 0.838 2.637 1.00 0.00 57 MET A C 6
ATOM 6443 O O . MET A 1 57 ? 3.829 1.174 3.787 1.00 0.00 57 MET A O 6
ATOM 6457 N N . VAL A 1 58 ? 2.673 -0.152 2.376 1.00 0.00 58 VAL A N 6
ATOM 6458 C CA . VAL A 1 58 ? 2.042 -0.991 3.412 1.00 0.00 58 VAL A CA 6
ATOM 6459 C C . VAL A 1 58 ? 2.119 -2.486 3.078 1.00 0.00 58 VAL A C 6
ATOM 6460 O O . VAL A 1 58 ? 2.264 -2.864 1.911 1.00 0.00 58 VAL A O 6
ATOM 6473 N N . PRO A 1 59 ? 2.018 -3.358 4.091 1.00 0.00 59 PRO A N 6
ATOM 6474 C CA . PRO A 1 59 ? 2.034 -4.806 3.913 1.00 0.00 59 PRO A CA 6
ATOM 6475 C C . PRO A 1 59 ? 0.714 -5.411 3.412 1.00 0.00 59 PRO A C 6
ATOM 6476 O O . PRO A 1 59 ? -0.261 -5.466 4.153 1.00 0.00 59 PRO A O 6
ATOM 6487 N N . GLU A 1 60 ? 0.676 -5.976 2.208 1.00 0.00 60 GLU A N 6
ATOM 6488 C CA . GLU A 1 60 ? -0.518 -6.614 1.621 1.00 0.00 60 GLU A CA 6
ATOM 6489 C C . GLU A 1 60 ? -1.060 -7.811 2.429 1.00 0.00 60 GLU A C 6
ATOM 6490 O O . GLU A 1 60 ? -2.272 -7.995 2.533 1.00 0.00 60 GLU A O 6
ATOM 6502 N N . GLY A 1 61 ? -0.179 -8.617 3.031 1.00 0.00 61 GLY A N 6
ATOM 6503 C CA . GLY A 1 61 ? -0.547 -9.754 3.895 1.00 0.00 61 GLY A CA 6
ATOM 6504 C C . GLY A 1 61 ? -0.648 -9.423 5.386 1.00 0.00 61 GLY A C 6
ATOM 6505 O O . GLY A 1 61 ? -0.838 -10.328 6.201 1.00 0.00 61 GLY A O 6
ATOM 6509 N N . LYS A 1 62 ? -0.516 -8.141 5.750 1.00 0.00 62 LYS A N 6
ATOM 6510 C CA . LYS A 1 62 ? -0.542 -7.643 7.136 1.00 0.00 62 LYS A CA 6
ATOM 6511 C C . LYS A 1 62 ? -1.392 -6.375 7.305 1.00 0.00 62 LYS A C 6
ATOM 6512 O O . LYS A 1 62 ? -1.492 -5.872 8.419 1.00 0.00 62 LYS A O 6
ATOM 6531 N N . VAL A 1 63 ? -2.062 -5.887 6.249 1.00 0.00 63 VAL A N 6
ATOM 6532 C CA . VAL A 1 63 ? -2.988 -4.735 6.274 1.00 0.00 63 VAL A CA 6
ATOM 6533 C C . VAL A 1 63 ? -4.032 -4.828 7.388 1.00 0.00 63 VAL A C 6
ATOM 6534 O O . VAL A 1 63 ? -4.440 -3.807 7.937 1.00 0.00 63 VAL A O 6
ATOM 6547 N N . LEU A 1 64 ? -4.410 -6.053 7.764 1.00 0.00 64 LEU A N 6
ATOM 6548 C CA . LEU A 1 64 ? -5.341 -6.375 8.844 1.00 0.00 64 LEU A CA 6
ATOM 6549 C C . LEU A 1 64 ? -4.889 -5.804 10.208 1.00 0.00 64 LEU A C 6
ATOM 6550 O O . LEU A 1 64 ? -5.726 -5.489 11.056 1.00 0.00 64 LEU A O 6
ATOM 6566 N N . ALA A 1 65 ? -3.574 -5.645 10.411 1.00 0.00 65 ALA A N 6
ATOM 6567 C CA . ALA A 1 65 ? -2.955 -5.048 11.596 1.00 0.00 65 ALA A CA 6
ATOM 6568 C C . ALA A 1 65 ? -3.074 -3.510 11.616 1.00 0.00 65 ALA A C 6
ATOM 6569 O O . ALA A 1 65 ? -3.497 -2.934 12.622 1.00 0.00 65 ALA A O 6
ATOM 6576 N N . ILE A 1 66 ? -2.707 -2.836 10.516 1.00 0.00 66 ILE A N 6
ATOM 6577 C CA . ILE A 1 66 ? -2.792 -1.367 10.376 1.00 0.00 66 ILE A CA 6
ATOM 6578 C C . ILE A 1 66 ? -4.258 -0.891 10.298 1.00 0.00 66 ILE A C 6
ATOM 6579 O O . ILE A 1 66 ? -4.596 0.186 10.791 1.00 0.00 66 ILE A O 6
ATOM 6595 N N . GLY A 1 67 ? -5.138 -1.696 9.693 1.00 0.00 67 GLY A N 6
ATOM 6596 C CA . GLY A 1 67 ? -6.546 -1.379 9.420 1.00 0.00 67 GLY A CA 6
ATOM 6597 C C . GLY A 1 67 ? -6.788 -0.704 8.060 1.00 0.00 67 GLY A C 6
ATOM 6598 O O . GLY A 1 67 ? -7.922 -0.328 7.755 1.00 0.00 67 GLY A O 6
ATOM 6602 N N . VAL A 1 68 ? -5.745 -0.530 7.240 1.00 0.00 68 VAL A N 6
ATOM 6603 C CA . VAL A 1 68 ? -5.826 0.055 5.888 1.00 0.00 68 VAL A CA 6
ATOM 6604 C C . VAL A 1 68 ? -6.509 -0.912 4.916 1.00 0.00 68 VAL A C 6
ATOM 6605 O O . VAL A 1 68 ? -6.100 -2.065 4.797 1.00 0.00 68 VAL A O 6
ATOM 6618 N N . ARG A 1 69 ? -7.563 -0.477 4.215 1.00 0.00 69 ARG A N 6
ATOM 6619 C CA . ARG A 1 69 ? -8.222 -1.297 3.182 1.00 0.00 69 ARG A CA 6
ATOM 6620 C C . ARG A 1 69 ? -7.924 -0.702 1.816 1.00 0.00 69 ARG A C 6
ATOM 6621 O O . ARG A 1 69 ? -8.452 0.346 1.453 1.00 0.00 69 ARG A O 6
ATOM 6642 N N . LYS A 1 70 ? -7.095 -1.426 1.062 1.00 0.00 70 LYS A N 6
ATOM 6643 C CA . LYS A 1 70 ? -6.647 -1.087 -0.291 1.00 0.00 70 LYS A CA 6
ATOM 6644 C C . LYS A 1 70 ? -6.809 -2.310 -1.193 1.00 0.00 70 LYS A C 6
ATOM 6645 O O . LYS A 1 70 ? -6.010 -3.240 -1.133 1.00 0.00 70 LYS A O 6
ATOM 6664 N N . VAL A 1 71 ? -7.798 -2.296 -2.080 1.00 0.00 71 VAL A N 6
ATOM 6665 C CA . VAL A 1 71 ? -8.099 -3.395 -3.027 1.00 0.00 71 VAL A CA 6
ATOM 6666 C C . VAL A 1 71 ? -8.802 -2.782 -4.245 1.00 0.00 71 VAL A C 6
ATOM 6667 O O . VAL A 1 71 ? -9.248 -1.639 -4.171 1.00 0.00 71 VAL A O 6
ATOM 6680 N N . ALA A 1 72 ? -8.966 -3.525 -5.342 1.00 0.00 72 ALA A N 6
ATOM 6681 C CA . ALA A 1 72 ? -9.675 -3.054 -6.538 1.00 0.00 72 ALA A CA 6
ATOM 6682 C C . ALA A 1 72 ? -11.092 -2.514 -6.220 1.00 0.00 72 ALA A C 6
ATOM 6683 O O . ALA A 1 72 ? -11.533 -1.542 -6.834 1.00 0.00 72 ALA A O 6
ATOM 6690 N N . SER A 1 73 ? -11.761 -3.111 -5.218 1.00 0.00 73 SER A N 6
ATOM 6691 C CA . SER A 1 73 ? -13.084 -2.714 -4.702 1.00 0.00 73 SER A CA 6
ATOM 6692 C C . SER A 1 73 ? -13.046 -1.972 -3.347 1.00 0.00 73 SER A C 6
ATOM 6693 O O . SER A 1 73 ? -14.025 -1.331 -2.959 1.00 0.00 73 SER A O 6
ATOM 6701 N N . ALA A 1 74 ? -11.930 -2.047 -2.605 1.00 0.00 74 ALA A N 6
ATOM 6702 C CA . ALA A 1 74 ? -11.757 -1.408 -1.295 1.00 0.00 74 ALA A CA 6
ATOM 6703 C C . ALA A 1 74 ? -11.246 0.035 -1.465 1.00 0.00 74 ALA A C 6
ATOM 6704 O O . ALA A 1 74 ? -10.042 0.304 -1.536 1.00 0.00 74 ALA A O 6
ATOM 6711 N N . GLU A 1 75 ? -12.209 0.950 -1.585 1.00 0.00 75 GLU A N 6
ATOM 6712 C CA . GLU A 1 75 ? -12.064 2.363 -1.967 1.00 0.00 75 GLU A CA 6
ATOM 6713 C C . GLU A 1 75 ? -12.948 3.323 -1.134 1.00 0.00 75 GLU A C 6
ATOM 6714 O O . GLU A 1 75 ? -13.768 2.847 -0.312 1.00 0.00 75 GLU A O 6
ATOM 6727 N N . ALA A 1 1 ? -15.749 17.520 -11.522 1.00 0.00 1 ALA A N 7
ATOM 6728 C CA . ALA A 1 1 ? -14.527 16.854 -11.004 1.00 0.00 1 ALA A CA 7
ATOM 6729 C C . ALA A 1 1 ? -14.845 16.020 -9.748 1.00 0.00 1 ALA A C 7
ATOM 6730 O O . ALA A 1 1 ? -16.018 15.803 -9.430 1.00 0.00 1 ALA A O 7
ATOM 6739 N N . GLY A 1 2 ? -13.824 15.519 -9.039 1.00 0.00 2 GLY A N 7
ATOM 6740 C CA . GLY A 1 2 ? -13.980 14.685 -7.834 1.00 0.00 2 GLY A CA 7
ATOM 6741 C C . GLY A 1 2 ? -14.007 13.178 -8.117 1.00 0.00 2 GLY A C 7
ATOM 6742 O O . GLY A 1 2 ? -14.824 12.456 -7.542 1.00 0.00 2 GLY A O 7
ATOM 6746 N N . HIS A 1 3 ? -13.135 12.690 -9.009 1.00 0.00 3 HIS A N 7
ATOM 6747 C CA . HIS A 1 3 ? -12.970 11.260 -9.333 1.00 0.00 3 HIS A CA 7
ATOM 6748 C C . HIS A 1 3 ? -12.507 10.459 -8.098 1.00 0.00 3 HIS A C 7
ATOM 6749 O O . HIS A 1 3 ? -11.343 10.554 -7.696 1.00 0.00 3 HIS A O 7
ATOM 6764 N N . MET A 1 4 ? -13.400 9.673 -7.489 1.00 0.00 4 MET A N 7
ATOM 6765 C CA . MET A 1 4 ? -13.097 8.826 -6.320 1.00 0.00 4 MET A CA 7
ATOM 6766 C C . MET A 1 4 ? -12.314 7.540 -6.682 1.00 0.00 4 MET A C 7
ATOM 6767 O O . MET A 1 4 ? -12.271 7.143 -7.851 1.00 0.00 4 MET A O 7
ATOM 6781 N N . PRO A 1 5 ? -11.704 6.862 -5.685 1.00 0.00 5 PRO A N 7
ATOM 6782 C CA . PRO A 1 5 ? -11.018 5.579 -5.860 1.00 0.00 5 PRO A CA 7
ATOM 6783 C C . PRO A 1 5 ? -11.998 4.422 -6.130 1.00 0.00 5 PRO A C 7
ATOM 6784 O O . PRO A 1 5 ? -12.588 3.854 -5.213 1.00 0.00 5 PRO A O 7
ATOM 6795 N N . GLU A 1 6 ? -12.165 4.066 -7.405 1.00 0.00 6 GLU A N 7
ATOM 6796 C CA . GLU A 1 6 ? -13.021 2.973 -7.896 1.00 0.00 6 GLU A CA 7
ATOM 6797 C C . GLU A 1 6 ? -12.376 2.242 -9.094 1.00 0.00 6 GLU A C 7
ATOM 6798 O O . GLU A 1 6 ? -11.467 2.777 -9.739 1.00 0.00 6 GLU A O 7
ATOM 6810 N N . GLY A 1 7 ? -12.832 1.021 -9.403 1.00 0.00 7 GLY A N 7
ATOM 6811 C CA . GLY A 1 7 ? -12.238 0.174 -10.450 1.00 0.00 7 GLY A CA 7
ATOM 6812 C C . GLY A 1 7 ? -12.658 -1.301 -10.405 1.00 0.00 7 GLY A C 7
ATOM 6813 O O . GLY A 1 7 ? -11.932 -2.145 -9.880 1.00 0.00 7 GLY A O 7
ATOM 6817 N N . SER A 1 8 ? -13.819 -1.627 -10.977 1.00 0.00 8 SER A N 7
ATOM 6818 C CA . SER A 1 8 ? -14.369 -2.990 -11.089 1.00 0.00 8 SER A CA 7
ATOM 6819 C C . SER A 1 8 ? -13.751 -3.813 -12.237 1.00 0.00 8 SER A C 7
ATOM 6820 O O . SER A 1 8 ? -14.142 -3.666 -13.399 1.00 0.00 8 SER A O 7
ATOM 6828 N N . ALA A 1 9 ? -12.781 -4.682 -11.924 1.00 0.00 9 ALA A N 7
ATOM 6829 C CA . ALA A 1 9 ? -12.156 -5.619 -12.868 1.00 0.00 9 ALA A CA 7
ATOM 6830 C C . ALA A 1 9 ? -11.612 -6.876 -12.152 1.00 0.00 9 ALA A C 7
ATOM 6831 O O . ALA A 1 9 ? -12.270 -7.920 -12.130 1.00 0.00 9 ALA A O 7
ATOM 6838 N N . SER A 1 10 ? -10.412 -6.780 -11.572 1.00 0.00 10 SER A N 7
ATOM 6839 C CA . SER A 1 10 ? -9.731 -7.822 -10.789 1.00 0.00 10 SER A CA 7
ATOM 6840 C C . SER A 1 10 ? -10.260 -7.931 -9.346 1.00 0.00 10 SER A C 7
ATOM 6841 O O . SER A 1 10 ? -11.089 -7.127 -8.905 1.00 0.00 10 SER A O 7
ATOM 6849 N N . LEU A 1 11 ? -9.793 -8.948 -8.609 1.00 0.00 11 LEU A N 7
ATOM 6850 C CA . LEU A 1 11 ? -10.161 -9.205 -7.209 1.00 0.00 11 LEU A CA 7
ATOM 6851 C C . LEU A 1 11 ? -9.128 -8.600 -6.245 1.00 0.00 11 LEU A C 7
ATOM 6852 O O . LEU A 1 11 ? -9.437 -7.662 -5.511 1.00 0.00 11 LEU A O 7
ATOM 6868 N N . GLN A 1 12 ? -7.903 -9.136 -6.247 1.00 0.00 12 GLN A N 7
ATOM 6869 C CA . GLN A 1 12 ? -6.767 -8.659 -5.450 1.00 0.00 12 GLN A CA 7
ATOM 6870 C C . GLN A 1 12 ? -6.191 -7.333 -5.994 1.00 0.00 12 GLN A C 7
ATOM 6871 O O . GLN A 1 12 ? -6.545 -6.878 -7.084 1.00 0.00 12 GLN A O 7
ATOM 6885 N N . LEU A 1 13 ? -5.275 -6.717 -5.241 1.00 0.00 13 LEU A N 7
ATOM 6886 C CA . LEU A 1 13 ? -4.580 -5.491 -5.640 1.00 0.00 13 LEU A CA 7
ATOM 6887 C C . LEU A 1 13 ? -3.520 -5.770 -6.728 1.00 0.00 13 LEU A C 7
ATOM 6888 O O . LEU A 1 13 ? -2.732 -6.711 -6.608 1.00 0.00 13 LEU A O 7
ATOM 6904 N N . ALA A 1 14 ? -3.500 -4.950 -7.783 1.00 0.00 14 ALA A N 7
ATOM 6905 C CA . ALA A 1 14 ? -2.528 -4.986 -8.881 1.00 0.00 14 ALA A CA 7
ATOM 6906 C C . ALA A 1 14 ? -2.110 -3.571 -9.344 1.00 0.00 14 ALA A C 7
ATOM 6907 O O . ALA A 1 14 ? -2.677 -2.564 -8.913 1.00 0.00 14 ALA A O 7
ATOM 6914 N N . VAL A 1 15 ? -1.119 -3.474 -10.237 1.00 0.00 15 VAL A N 7
ATOM 6915 C CA . VAL A 1 15 ? -0.641 -2.192 -10.794 1.00 0.00 15 VAL A CA 7
ATOM 6916 C C . VAL A 1 15 ? -1.770 -1.452 -11.525 1.00 0.00 15 VAL A C 7
ATOM 6917 O O . VAL A 1 15 ? -2.494 -2.038 -12.333 1.00 0.00 15 VAL A O 7
ATOM 6930 N N . GLY A 1 16 ? -1.926 -0.158 -11.228 1.00 0.00 16 GLY A N 7
ATOM 6931 C CA . GLY A 1 16 ? -2.972 0.713 -11.778 1.00 0.00 16 GLY A CA 7
ATOM 6932 C C . GLY A 1 16 ? -4.295 0.708 -10.999 1.00 0.00 16 GLY A C 7
ATOM 6933 O O . GLY A 1 16 ? -5.180 1.504 -11.316 1.00 0.00 16 GLY A O 7
ATOM 6937 N N . ASP A 1 17 ? -4.444 -0.154 -9.988 1.00 0.00 17 ASP A N 7
ATOM 6938 C CA . ASP A 1 17 ? -5.617 -0.194 -9.106 1.00 0.00 17 ASP A CA 7
ATOM 6939 C C . ASP A 1 17 ? -5.706 1.038 -8.167 1.00 0.00 17 ASP A C 7
ATOM 6940 O O . ASP A 1 17 ? -4.826 1.909 -8.169 1.00 0.00 17 ASP A O 7
ATOM 6949 N N . ARG A 1 18 ? -6.774 1.138 -7.362 1.00 0.00 18 ARG A N 7
ATOM 6950 C CA . ARG A 1 18 ? -7.081 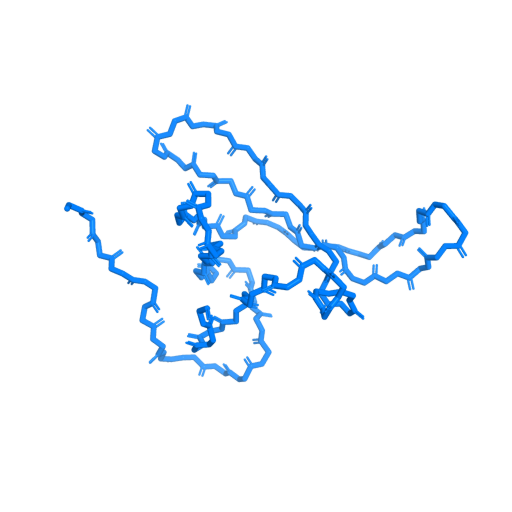2.283 -6.489 1.00 0.00 18 ARG A CA 7
ATOM 6951 C C . ARG A 1 18 ? -7.148 1.877 -5.023 1.00 0.00 18 ARG A C 7
ATOM 6952 O O . ARG A 1 18 ? -7.782 0.890 -4.655 1.00 0.00 18 ARG A O 7
ATOM 6973 N N . VAL A 1 19 ? -6.501 2.684 -4.187 1.00 0.00 19 VAL A N 7
ATOM 6974 C CA . VAL A 1 19 ? -6.310 2.436 -2.754 1.00 0.00 19 VAL A CA 7
ATOM 6975 C C . VAL A 1 19 ? -6.495 3.738 -1.983 1.00 0.00 19 VAL A C 7
ATOM 6976 O O . VAL A 1 19 ? -6.033 4.796 -2.408 1.00 0.00 19 VAL A O 7
ATOM 6989 N N . VAL A 1 20 ? -7.200 3.681 -0.859 1.00 0.00 20 VAL A N 7
ATOM 6990 C CA . VAL A 1 20 ? -7.409 4.825 0.038 1.00 0.00 20 VAL A CA 7
ATOM 6991 C C . VAL A 1 20 ? -7.247 4.389 1.491 1.00 0.00 20 VAL A C 7
ATOM 6992 O O . VAL A 1 20 ? -7.664 3.297 1.882 1.00 0.00 20 VAL A O 7
ATOM 7005 N N . TYR A 1 21 ? -6.594 5.225 2.293 1.00 0.00 21 TYR A N 7
ATOM 7006 C CA . TYR A 1 21 ? -6.455 4.993 3.732 1.00 0.00 21 TYR A CA 7
ATOM 7007 C C . TYR A 1 21 ? -7.794 5.155 4.479 1.00 0.00 21 TYR A C 7
ATOM 7008 O O . TYR A 1 21 ? -8.700 5.836 3.990 1.00 0.00 21 TYR A O 7
ATOM 7026 N N . PRO A 1 22 ? -7.922 4.599 5.699 1.00 0.00 22 PRO A N 7
ATOM 7027 C CA . PRO A 1 22 ? -9.165 4.647 6.463 1.00 0.00 22 PRO A CA 7
ATOM 7028 C C . PRO A 1 22 ? -9.499 6.070 6.948 1.00 0.00 22 PRO A C 7
ATOM 7029 O O . PRO A 1 22 ? -10.677 6.392 7.116 1.00 0.00 22 PRO A O 7
ATOM 7040 N N . ASN A 1 23 ? -8.485 6.927 7.146 1.00 0.00 23 ASN A N 7
ATOM 7041 C CA . ASN A 1 23 ? -8.650 8.326 7.564 1.00 0.00 23 ASN A CA 7
ATOM 7042 C C . ASN A 1 23 ? -7.438 9.229 7.203 1.00 0.00 23 ASN A C 7
ATOM 7043 O O . ASN A 1 23 ? -6.930 9.958 8.059 1.00 0.00 23 ASN A O 7
ATOM 7054 N N . GLN A 1 24 ? -6.937 9.165 5.959 1.00 0.00 24 GLN A N 7
ATOM 7055 C CA . GLN A 1 24 ? -5.712 9.877 5.528 1.00 0.00 24 GLN A CA 7
ATOM 7056 C C . GLN A 1 24 ? -5.849 10.522 4.133 1.00 0.00 24 GLN A C 7
ATOM 7057 O O . GLN A 1 24 ? -5.813 11.749 4.016 1.00 0.00 24 GLN A O 7
ATOM 7071 N N . GLY A 1 25 ? -6.025 9.715 3.079 1.00 0.00 25 GLY A N 7
ATOM 7072 C CA . GLY A 1 25 ? -6.209 10.165 1.692 1.00 0.00 25 GLY A CA 7
ATOM 7073 C C . GLY A 1 25 ? -6.109 9.030 0.665 1.00 0.00 25 GLY A C 7
ATOM 7074 O O . GLY A 1 25 ? -5.713 7.907 0.995 1.00 0.00 25 GLY A O 7
ATOM 7078 N N . VAL A 1 26 ? -6.499 9.317 -0.581 1.00 0.00 26 VAL A N 7
ATOM 7079 C CA . VAL A 1 26 ? -6.385 8.402 -1.733 1.00 0.00 26 VAL A CA 7
ATOM 7080 C C . VAL A 1 26 ? -4.949 8.354 -2.270 1.00 0.00 26 VAL A C 7
ATOM 7081 O O . VAL A 1 26 ? -4.237 9.362 -2.259 1.00 0.00 26 VAL A O 7
ATOM 7094 N N . CYS A 1 27 ? -4.535 7.190 -2.775 1.00 0.00 27 CYS A N 7
ATOM 7095 C CA . CYS A 1 27 ? -3.240 6.952 -3.416 1.00 0.00 27 CYS A CA 7
ATOM 7096 C C . CYS A 1 27 ? -3.410 6.239 -4.773 1.00 0.00 27 CYS A C 7
ATOM 7097 O O . CYS A 1 27 ? -4.507 5.809 -5.145 1.00 0.00 27 CYS A O 7
ATOM 7105 N N . ARG A 1 28 ? -2.303 6.084 -5.508 1.00 0.00 28 ARG A N 7
ATOM 7106 C CA . ARG A 1 28 ? -2.248 5.508 -6.861 1.00 0.00 28 ARG A CA 7
ATOM 7107 C C . ARG A 1 28 ? -1.121 4.479 -6.971 1.00 0.00 28 ARG A C 7
ATOM 7108 O O . ARG A 1 28 ? 0.045 4.814 -6.763 1.00 0.00 28 ARG A O 7
ATOM 7129 N N . VAL A 1 29 ? -1.474 3.224 -7.248 1.00 0.00 29 VAL A N 7
ATOM 7130 C CA . VAL A 1 29 ? -0.543 2.083 -7.346 1.00 0.00 29 VAL A CA 7
ATOM 7131 C C . VAL A 1 29 ? 0.407 2.247 -8.534 1.00 0.00 29 VAL A C 7
ATOM 7132 O O . VAL A 1 29 ? -0.028 2.246 -9.687 1.00 0.00 29 VAL A O 7
ATOM 7145 N N . SER A 1 30 ? 1.703 2.369 -8.238 1.00 0.00 30 SER A N 7
ATOM 7146 C CA . SER A 1 30 ? 2.772 2.613 -9.222 1.00 0.00 30 SER A CA 7
ATOM 7147 C C . SER A 1 30 ? 3.646 1.376 -9.451 1.00 0.00 30 SER A C 7
ATOM 7148 O O . SER A 1 30 ? 3.907 1.001 -10.595 1.00 0.00 30 SER A O 7
ATOM 7156 N N . ALA A 1 31 ? 4.091 0.738 -8.366 1.00 0.00 31 ALA A N 7
ATOM 7157 C CA . ALA A 1 31 ? 4.904 -0.479 -8.348 1.00 0.00 31 ALA A CA 7
ATOM 7158 C C . ALA A 1 31 ? 4.587 -1.318 -7.096 1.00 0.00 31 ALA A C 7
ATOM 7159 O O . ALA A 1 31 ? 3.879 -0.871 -6.196 1.00 0.00 31 ALA A O 7
ATOM 7166 N N . ILE A 1 32 ? 5.087 -2.552 -7.037 1.00 0.00 32 ILE A N 7
ATOM 7167 C CA . ILE A 1 32 ? 4.960 -3.462 -5.886 1.00 0.00 32 ILE A CA 7
ATOM 7168 C C . ILE A 1 32 ? 6.228 -4.331 -5.816 1.00 0.00 32 ILE A C 7
ATOM 7169 O O . ILE A 1 32 ? 6.724 -4.778 -6.855 1.00 0.00 32 ILE A O 7
ATOM 7185 N N . ASP A 1 33 ? 6.749 -4.598 -4.615 1.00 0.00 33 ASP A N 7
ATOM 7186 C CA . ASP A 1 33 ? 7.903 -5.488 -4.394 1.00 0.00 33 ASP A CA 7
ATOM 7187 C C . ASP A 1 33 ? 7.732 -6.369 -3.136 1.00 0.00 33 ASP A C 7
ATOM 7188 O O . ASP A 1 33 ? 6.775 -6.204 -2.376 1.00 0.00 33 ASP A O 7
ATOM 7197 N N . VAL A 1 34 ? 8.650 -7.312 -2.896 1.00 0.00 34 VAL A N 7
ATOM 7198 C CA . VAL A 1 34 ? 8.656 -8.200 -1.713 1.00 0.00 34 VAL A CA 7
ATOM 7199 C C . VAL A 1 34 ? 9.975 -8.074 -0.948 1.00 0.00 34 VAL A C 7
ATOM 7200 O O . VAL A 1 34 ? 11.044 -7.974 -1.556 1.00 0.00 34 VAL A O 7
ATOM 7213 N N . LYS A 1 35 ? 9.919 -8.090 0.390 1.00 0.00 35 LYS A N 7
ATOM 7214 C CA . LYS A 1 35 ? 11.105 -8.038 1.264 1.00 0.00 35 LYS A CA 7
ATOM 7215 C C . LYS A 1 35 ? 10.842 -8.651 2.639 1.00 0.00 35 LYS A C 7
ATOM 7216 O O . LYS A 1 35 ? 9.695 -8.914 2.993 1.00 0.00 35 LYS A O 7
ATOM 7235 N N . GLU A 1 36 ? 11.910 -8.884 3.398 1.00 0.00 36 GLU A N 7
ATOM 7236 C CA . GLU A 1 36 ? 11.878 -9.366 4.783 1.00 0.00 36 GLU A CA 7
ATOM 7237 C C . GLU A 1 36 ? 12.095 -8.173 5.726 1.00 0.00 36 GLU A C 7
ATOM 7238 O O . GLU A 1 36 ? 13.123 -7.493 5.650 1.00 0.00 36 GLU A O 7
ATOM 7250 N N . VAL A 1 37 ? 11.124 -7.897 6.599 1.00 0.00 37 VAL A N 7
ATOM 7251 C CA . VAL A 1 37 ? 11.201 -6.861 7.645 1.00 0.00 37 VAL A CA 7
ATOM 7252 C C . VAL A 1 37 ? 10.857 -7.488 8.994 1.00 0.00 37 VAL A C 7
ATOM 7253 O O . VAL A 1 37 ? 9.935 -8.297 9.076 1.00 0.00 37 VAL A O 7
ATOM 7266 N N . ALA A 1 38 ? 11.611 -7.159 10.048 1.00 0.00 38 ALA A N 7
ATOM 7267 C CA . ALA A 1 38 ? 11.442 -7.703 11.405 1.00 0.00 38 ALA A CA 7
ATOM 7268 C C . ALA A 1 38 ? 11.301 -9.252 11.477 1.00 0.00 38 ALA A C 7
ATOM 7269 O O . ALA A 1 38 ? 10.646 -9.784 12.380 1.00 0.00 38 ALA A O 7
ATOM 7276 N N . GLY A 1 39 ? 11.899 -9.987 10.528 1.00 0.00 39 GLY A N 7
ATOM 7277 C CA . GLY A 1 39 ? 11.799 -11.451 10.411 1.00 0.00 39 GLY A CA 7
ATOM 7278 C C . GLY A 1 39 ? 10.531 -11.972 9.706 1.00 0.00 39 GLY A C 7
ATOM 7279 O O . GLY A 1 39 ? 10.088 -13.085 10.001 1.00 0.00 39 GLY A O 7
ATOM 7283 N N . GLN A 1 40 ? 9.916 -11.184 8.814 1.00 0.00 40 GLN A N 7
ATOM 7284 C CA . GLN A 1 40 ? 8.653 -11.477 8.121 1.00 0.00 40 GLN A CA 7
ATOM 7285 C C . GLN A 1 40 ? 8.740 -11.085 6.636 1.00 0.00 40 GLN A C 7
ATOM 7286 O O . GLN A 1 40 ? 8.915 -9.906 6.315 1.00 0.00 40 GLN A O 7
ATOM 7300 N N . LYS A 1 41 ? 8.622 -12.064 5.727 1.00 0.00 41 LYS A N 7
ATOM 7301 C CA . LYS A 1 41 ? 8.676 -11.881 4.263 1.00 0.00 41 LYS A CA 7
ATOM 7302 C C . LYS A 1 41 ? 7.272 -11.772 3.670 1.00 0.00 41 LYS A C 7
ATOM 7303 O O . LYS A 1 41 ? 6.479 -12.707 3.810 1.00 0.00 41 LYS A O 7
ATOM 7322 N N . LEU A 1 42 ? 6.950 -10.643 3.036 1.00 0.00 42 LEU A N 7
ATOM 7323 C CA . LEU A 1 42 ? 5.633 -10.403 2.427 1.00 0.00 42 LEU A CA 7
ATOM 7324 C C . LEU A 1 42 ? 5.707 -9.364 1.284 1.00 0.00 42 LEU A C 7
ATOM 7325 O O . LEU A 1 42 ? 6.754 -8.754 1.050 1.00 0.00 42 LEU A O 7
ATOM 7341 N N . THR A 1 43 ? 4.602 -9.178 0.558 1.00 0.00 43 THR A N 7
ATOM 7342 C CA . THR A 1 43 ? 4.455 -8.185 -0.523 1.00 0.00 43 THR A CA 7
ATOM 7343 C C . THR A 1 43 ? 4.124 -6.791 0.021 1.00 0.00 43 THR A C 7
ATOM 7344 O O . THR A 1 43 ? 3.062 -6.591 0.608 1.00 0.00 43 THR A O 7
ATOM 7355 N N . PHE A 1 44 ? 5.002 -5.812 -0.180 1.00 0.00 44 PHE A N 7
ATOM 7356 C CA . PHE A 1 44 ? 4.780 -4.410 0.186 1.00 0.00 44 PHE A CA 7
ATOM 7357 C C . PHE A 1 44 ? 4.415 -3.602 -1.071 1.00 0.00 44 PHE A C 7
ATOM 7358 O O . PHE A 1 44 ? 5.227 -3.458 -1.989 1.00 0.00 44 PHE A O 7
ATOM 7375 N N . VAL A 1 45 ? 3.174 -3.105 -1.140 1.00 0.00 45 VAL A N 7
ATOM 7376 C CA . VAL A 1 45 ? 2.730 -2.222 -2.238 1.00 0.00 45 VAL A CA 7
ATOM 7377 C C . VAL A 1 45 ? 3.527 -0.915 -2.241 1.00 0.00 45 VAL A C 7
ATOM 7378 O O . VAL A 1 45 ? 3.930 -0.446 -1.177 1.00 0.00 45 VAL A O 7
ATOM 7391 N N . THR A 1 46 ? 3.763 -0.312 -3.409 1.00 0.00 46 THR A N 7
ATOM 7392 C CA . THR A 1 46 ? 4.460 0.981 -3.535 1.00 0.00 46 THR A CA 7
ATOM 7393 C C . THR A 1 46 ? 3.620 1.969 -4.350 1.00 0.00 46 THR A C 7
ATOM 7394 O O . THR A 1 46 ? 3.470 1.852 -5.571 1.00 0.00 46 THR A O 7
ATOM 7405 N N . MET A 1 47 ? 3.089 2.990 -3.683 1.00 0.00 47 MET A N 7
ATOM 7406 C CA . MET A 1 47 ? 2.228 4.007 -4.290 1.00 0.00 47 MET A CA 7
ATOM 7407 C C . MET A 1 47 ? 2.811 5.400 -4.058 1.00 0.00 47 MET A C 7
ATOM 7408 O O . MET A 1 47 ? 3.612 5.609 -3.140 1.00 0.00 47 MET A O 7
ATOM 7422 N N . ARG A 1 48 ? 2.388 6.370 -4.870 1.00 0.00 48 ARG A N 7
ATOM 7423 C CA . ARG A 1 48 ? 2.762 7.783 -4.721 1.00 0.00 48 ARG A CA 7
ATOM 7424 C C . ARG A 1 48 ? 1.531 8.678 -4.778 1.00 0.00 48 ARG A C 7
ATOM 7425 O O . ARG A 1 48 ? 0.736 8.607 -5.716 1.00 0.00 48 ARG A O 7
ATOM 7446 N N . ARG A 1 49 ? 1.361 9.499 -3.740 1.00 0.00 49 ARG A N 7
ATOM 7447 C CA . ARG A 1 49 ? 0.306 10.510 -3.622 1.00 0.00 49 ARG A CA 7
ATOM 7448 C C . ARG A 1 49 ? 0.758 11.769 -4.359 1.00 0.00 49 ARG A C 7
ATOM 7449 O O . ARG A 1 49 ? 1.618 12.504 -3.878 1.00 0.00 49 ARG A O 7
ATOM 7470 N N . GLU A 1 50 ? 0.134 12.059 -5.497 1.00 0.00 50 GLU A N 7
ATOM 7471 C CA . GLU A 1 50 ? 0.417 13.259 -6.307 1.00 0.00 50 GLU A CA 7
ATOM 7472 C C . GLU A 1 50 ? 0.037 14.566 -5.579 1.00 0.00 50 GLU A C 7
ATOM 7473 O O . GLU A 1 50 ? 0.532 15.641 -5.918 1.00 0.00 50 GLU A O 7
ATOM 7485 N N . GLU A 1 51 ? -0.803 14.469 -4.542 1.00 0.00 51 GLU A N 7
ATOM 7486 C CA . GLU A 1 51 ? -1.260 15.567 -3.678 1.00 0.00 51 GLU A CA 7
ATOM 7487 C C . GLU A 1 51 ? -0.103 16.322 -2.990 1.00 0.00 51 GLU A C 7
ATOM 7488 O O . GLU A 1 51 ? -0.141 17.550 -2.887 1.00 0.00 51 GLU A O 7
ATOM 7500 N N . ASP A 1 52 ? 0.935 15.602 -2.542 1.00 0.00 52 ASP A N 7
ATOM 7501 C CA . ASP A 1 52 ? 2.149 16.164 -1.917 1.00 0.00 52 ASP A CA 7
ATOM 7502 C C . ASP A 1 52 ? 3.465 15.656 -2.551 1.00 0.00 52 ASP A C 7
ATOM 7503 O O . ASP A 1 52 ? 4.559 15.998 -2.097 1.00 0.00 52 ASP A O 7
ATOM 7512 N N . GLY A 1 53 ? 3.377 14.815 -3.591 1.00 0.00 53 GLY A N 7
ATOM 7513 C CA . GLY A 1 53 ? 4.505 14.103 -4.209 1.00 0.00 53 GLY A CA 7
ATOM 7514 C C . GLY A 1 53 ? 5.144 13.030 -3.312 1.00 0.00 53 GLY A C 7
ATOM 7515 O O . GLY A 1 53 ? 6.238 12.544 -3.613 1.00 0.00 53 GLY A O 7
ATOM 7519 N N . ALA A 1 54 ? 4.495 12.679 -2.197 1.00 0.00 54 ALA A N 7
ATOM 7520 C CA . ALA A 1 54 ? 4.979 11.731 -1.197 1.00 0.00 54 ALA A CA 7
ATOM 7521 C C . ALA A 1 54 ? 4.736 10.269 -1.604 1.00 0.00 54 ALA A C 7
ATOM 7522 O O . ALA A 1 54 ? 3.838 9.967 -2.396 1.00 0.00 54 ALA A O 7
ATOM 7529 N N . VAL A 1 55 ? 5.492 9.342 -1.011 1.00 0.00 55 VAL A N 7
ATOM 7530 C CA . VAL A 1 55 ? 5.310 7.893 -1.213 1.00 0.00 55 VAL A CA 7
ATOM 7531 C C . VAL A 1 55 ? 4.490 7.289 -0.071 1.00 0.00 55 VAL A C 7
ATOM 7532 O O . VAL A 1 55 ? 4.334 7.888 0.997 1.00 0.00 55 VAL A O 7
ATOM 7545 N N . VAL A 1 56 ? 3.939 6.100 -0.290 1.00 0.00 56 VAL A N 7
ATOM 7546 C CA . VAL A 1 56 ? 3.207 5.307 0.705 1.00 0.00 56 VAL A CA 7
ATOM 7547 C C . VAL A 1 56 ? 3.339 3.829 0.360 1.00 0.00 56 VAL A C 7
ATOM 7548 O O . VAL A 1 56 ? 3.010 3.399 -0.745 1.00 0.00 56 VAL A O 7
ATOM 7561 N N . MET A 1 57 ? 3.874 3.059 1.308 1.00 0.00 57 MET A N 7
ATOM 7562 C CA . MET A 1 57 ? 4.002 1.610 1.236 1.00 0.00 57 MET A CA 7
ATOM 7563 C C . MET A 1 57 ? 3.369 0.954 2.458 1.00 0.00 57 MET A C 7
ATOM 7564 O O . MET A 1 57 ? 3.571 1.405 3.589 1.00 0.00 57 MET A O 7
ATOM 7578 N N . VAL A 1 58 ? 2.599 -0.111 2.230 1.00 0.00 58 VAL A N 7
ATOM 7579 C CA . VAL A 1 58 ? 1.995 -0.925 3.292 1.00 0.00 58 VAL A CA 7
ATOM 7580 C C . VAL A 1 58 ? 2.104 -2.419 2.976 1.00 0.00 58 VAL A C 7
ATOM 7581 O O . VAL A 1 58 ? 2.191 -2.808 1.808 1.00 0.00 58 VAL A O 7
ATOM 7594 N N . PRO A 1 59 ? 2.101 -3.275 4.006 1.00 0.00 59 PRO A N 7
ATOM 7595 C CA . PRO A 1 59 ? 2.158 -4.723 3.843 1.00 0.00 59 PRO A CA 7
ATOM 7596 C C . PRO A 1 59 ? 0.842 -5.362 3.381 1.00 0.00 59 PRO A C 7
ATOM 7597 O O . PRO A 1 59 ? -0.129 -5.382 4.131 1.00 0.00 59 PRO A O 7
ATOM 7608 N N . GLU A 1 60 ? 0.804 -5.990 2.206 1.00 0.00 60 GLU A N 7
ATOM 7609 C CA . GLU A 1 60 ? -0.408 -6.645 1.686 1.00 0.00 60 GLU A CA 7
ATOM 7610 C C . GLU A 1 60 ? -0.964 -7.767 2.581 1.00 0.00 60 GLU A C 7
ATOM 7611 O O . GLU A 1 60 ? -2.177 -7.867 2.755 1.00 0.00 60 GLU A O 7
ATOM 7623 N N . GLY A 1 61 ? -0.096 -8.599 3.165 1.00 0.00 61 GLY A N 7
ATOM 7624 C CA . GLY A 1 61 ? -0.475 -9.691 4.079 1.00 0.00 61 GLY A CA 7
ATOM 7625 C C . GLY A 1 61 ? -0.496 -9.304 5.559 1.00 0.00 61 GLY A C 7
ATOM 7626 O O . GLY A 1 61 ? -0.666 -10.173 6.417 1.00 0.00 61 GLY A O 7
ATOM 7630 N N . LYS A 1 62 ? -0.324 -8.012 5.863 1.00 0.00 62 LYS A N 7
ATOM 7631 C CA . LYS A 1 62 ? -0.284 -7.459 7.227 1.00 0.00 62 LYS A CA 7
ATOM 7632 C C . LYS A 1 62 ? -1.138 -6.201 7.401 1.00 0.00 62 LYS A C 7
ATOM 7633 O O . LYS A 1 62 ? -1.177 -5.659 8.502 1.00 0.00 62 LYS A O 7
ATOM 7652 N N . VAL A 1 63 ? -1.874 -5.767 6.368 1.00 0.00 63 VAL A N 7
ATOM 7653 C CA . VAL A 1 63 ? -2.821 -4.636 6.421 1.00 0.00 63 VAL A CA 7
ATOM 7654 C C . VAL A 1 63 ? -3.784 -4.698 7.610 1.00 0.00 63 VAL A C 7
ATOM 7655 O O . VAL A 1 63 ? -4.190 -3.659 8.125 1.00 0.00 63 VAL A O 7
ATOM 7668 N N . LEU A 1 64 ? -4.101 -5.908 8.081 1.00 0.00 64 LEU A N 7
ATOM 7669 C CA . LEU A 1 64 ? -4.953 -6.184 9.237 1.00 0.00 64 LEU A CA 7
ATOM 7670 C C . LEU A 1 64 ? -4.436 -5.513 10.530 1.00 0.00 64 LEU A C 7
ATOM 7671 O O . LEU A 1 64 ? -5.231 -5.159 11.402 1.00 0.00 64 LEU A O 7
ATOM 7687 N N . ALA A 1 65 ? -3.116 -5.312 10.645 1.00 0.00 65 ALA A N 7
ATOM 7688 C CA . ALA A 1 65 ? -2.452 -4.614 11.748 1.00 0.00 65 ALA A CA 7
ATOM 7689 C C . ALA A 1 65 ? -2.630 -3.083 11.676 1.00 0.00 65 ALA A C 7
ATOM 7690 O O . ALA A 1 65 ? -3.025 -2.459 12.663 1.00 0.00 65 ALA A O 7
ATOM 7697 N N . ILE A 1 66 ? -2.345 -2.469 10.518 1.00 0.00 66 ILE A N 7
ATOM 7698 C CA . ILE A 1 66 ? -2.491 -1.016 10.289 1.00 0.00 66 ILE A CA 7
ATOM 7699 C C . ILE A 1 66 ? -3.975 -0.593 10.279 1.00 0.00 66 ILE A C 7
ATOM 7700 O O . ILE A 1 66 ? -4.320 0.508 10.711 1.00 0.00 66 ILE A O 7
ATOM 7716 N N . GLY A 1 67 ? -4.858 -1.468 9.790 1.00 0.00 67 GLY A N 7
ATOM 7717 C CA . GLY A 1 67 ? -6.291 -1.226 9.600 1.00 0.00 67 GLY A CA 7
ATOM 7718 C C . GLY A 1 67 ? -6.656 -0.622 8.235 1.00 0.00 67 GLY A C 7
ATOM 7719 O O . GLY A 1 67 ? -7.830 -0.334 7.994 1.00 0.00 67 GLY A O 7
ATOM 7723 N N . VAL A 1 68 ? -5.683 -0.412 7.337 1.00 0.00 68 VAL A N 7
ATOM 7724 C CA . VAL A 1 68 ? -5.916 0.127 5.983 1.00 0.00 68 VAL A CA 7
ATOM 7725 C C . VAL A 1 68 ? -6.398 -0.975 5.046 1.00 0.00 68 VAL A C 7
ATOM 7726 O O . VAL A 1 68 ? -5.685 -1.950 4.825 1.00 0.00 68 VAL A O 7
ATOM 7739 N N . ARG A 1 69 ? -7.561 -0.806 4.417 1.00 0.00 69 ARG A N 7
ATOM 7740 C CA . ARG A 1 69 ? -8.071 -1.750 3.412 1.00 0.00 69 ARG A CA 7
ATOM 7741 C C . ARG A 1 69 ? -7.774 -1.191 2.019 1.00 0.00 69 ARG A C 7
ATOM 7742 O O . ARG A 1 69 ? -8.387 -0.223 1.576 1.00 0.00 69 ARG A O 7
ATOM 7763 N N . LYS A 1 70 ? -6.833 -1.832 1.322 1.00 0.00 70 LYS A N 7
ATOM 7764 C CA . LYS A 1 70 ? -6.432 -1.522 -0.060 1.00 0.00 70 LYS A CA 7
ATOM 7765 C C . LYS A 1 70 ? -6.770 -2.710 -0.965 1.00 0.00 70 LYS A C 7
ATOM 7766 O O . LYS A 1 70 ? -6.085 -3.730 -0.929 1.00 0.00 70 LYS A O 7
ATOM 7785 N N . VAL A 1 71 ? -7.812 -2.564 -1.787 1.00 0.00 71 VAL A N 7
ATOM 7786 C CA . VAL A 1 71 ? -8.334 -3.582 -2.733 1.00 0.00 71 VAL A CA 7
ATOM 7787 C C . VAL A 1 71 ? -9.207 -2.886 -3.794 1.00 0.00 71 VAL A C 7
ATOM 7788 O O . VAL A 1 71 ? -9.808 -1.851 -3.503 1.00 0.00 71 VAL A O 7
ATOM 7801 N N . ALA A 1 72 ? -9.390 -3.509 -4.962 1.00 0.00 72 ALA A N 7
ATOM 7802 C CA . ALA A 1 72 ? -10.246 -3.042 -6.064 1.00 0.00 72 ALA A CA 7
ATOM 7803 C C . ALA A 1 72 ? -11.711 -2.739 -5.675 1.00 0.00 72 ALA A C 7
ATOM 7804 O O . ALA A 1 72 ? -12.372 -1.926 -6.323 1.00 0.00 72 ALA A O 7
ATOM 7811 N N . SER A 1 73 ? -12.209 -3.377 -4.608 1.00 0.00 73 SER A N 7
ATOM 7812 C CA . SER A 1 73 ? -13.582 -3.261 -4.091 1.00 0.00 73 SER A CA 7
ATOM 7813 C C . SER A 1 73 ? -13.642 -2.899 -2.591 1.00 0.00 73 SER A C 7
ATOM 7814 O O . SER A 1 73 ? -14.703 -2.996 -1.969 1.00 0.00 73 SER A O 7
ATOM 7822 N N . ALA A 1 74 ? -12.513 -2.497 -1.991 1.00 0.00 74 ALA A N 7
ATOM 7823 C CA . ALA A 1 74 ? -12.424 -2.067 -0.591 1.00 0.00 74 ALA A CA 7
ATOM 7824 C C . ALA A 1 74 ? -12.872 -0.608 -0.396 1.00 0.00 74 ALA A C 7
ATOM 7825 O O . ALA A 1 74 ? -13.887 -0.354 0.259 1.00 0.00 74 ALA A O 7
ATOM 7832 N N . GLU A 1 75 ? -12.099 0.335 -0.953 1.00 0.00 75 GLU A N 7
ATOM 7833 C CA . GLU A 1 75 ? -12.149 1.783 -0.664 1.00 0.00 75 GLU A CA 7
ATOM 7834 C C . GLU A 1 75 ? -12.244 2.088 0.860 1.00 0.00 75 GLU A C 7
ATOM 7835 O O . GLU A 1 75 ? -11.435 1.513 1.624 1.00 0.00 75 GLU A O 7
ATOM 7848 N N . ALA A 1 1 ? -11.775 18.981 -11.135 1.00 0.00 1 ALA A N 8
ATOM 7849 C CA . ALA A 1 1 ? -11.750 17.501 -11.011 1.00 0.00 1 ALA A CA 8
ATOM 7850 C C . ALA A 1 1 ? -11.692 17.061 -9.540 1.00 0.00 1 ALA A C 8
ATOM 7851 O O . ALA A 1 1 ? -11.268 17.827 -8.671 1.00 0.00 1 ALA A O 8
ATOM 7860 N N . GLY A 1 2 ? -12.113 15.821 -9.249 1.00 0.00 2 GLY A N 8
ATOM 7861 C CA . GLY A 1 2 ? -12.101 15.237 -7.896 1.00 0.00 2 GLY A CA 8
ATOM 7862 C C . GLY A 1 2 ? -12.875 13.917 -7.777 1.00 0.00 2 GLY A C 8
ATOM 7863 O O . GLY A 1 2 ? -13.779 13.799 -6.945 1.00 0.00 2 GLY A O 8
ATOM 7867 N N . HIS A 1 3 ? -12.548 12.925 -8.617 1.00 0.00 3 HIS A N 8
ATOM 7868 C CA . HIS A 1 3 ? -13.199 11.599 -8.640 1.00 0.00 3 HIS A CA 8
ATOM 7869 C C . HIS A 1 3 ? -12.830 10.755 -7.408 1.00 0.00 3 HIS A C 8
ATOM 7870 O O . HIS A 1 3 ? -11.652 10.657 -7.048 1.00 0.00 3 HIS A O 8
ATOM 7885 N N . MET A 1 4 ? -13.814 10.095 -6.797 1.00 0.00 4 MET A N 8
ATOM 7886 C CA . MET A 1 4 ? -13.611 9.192 -5.653 1.00 0.00 4 MET A CA 8
ATOM 7887 C C . MET A 1 4 ? -13.100 7.791 -6.058 1.00 0.00 4 MET A C 8
ATOM 7888 O O . MET A 1 4 ? -13.176 7.423 -7.234 1.00 0.00 4 MET A O 8
ATOM 7902 N N . PRO A 1 5 ? -12.570 7.001 -5.099 1.00 0.00 5 PRO A N 8
ATOM 7903 C CA . PRO A 1 5 ? -12.149 5.622 -5.327 1.00 0.00 5 PRO A CA 8
ATOM 7904 C C . PRO A 1 5 ? -13.391 4.731 -5.486 1.00 0.00 5 PRO A C 8
ATOM 7905 O O . PRO A 1 5 ? -14.099 4.434 -4.520 1.00 0.00 5 PRO A O 8
ATOM 7916 N N . GLU A 1 6 ? -13.687 4.353 -6.728 1.00 0.00 6 GLU A N 8
ATOM 7917 C CA . GLU A 1 6 ? -14.803 3.478 -7.109 1.00 0.00 6 GLU A CA 8
ATOM 7918 C C . GLU A 1 6 ? -14.383 2.453 -8.181 1.00 0.00 6 GLU A C 8
ATOM 7919 O O . GLU A 1 6 ? -13.368 2.623 -8.867 1.00 0.00 6 GLU A O 8
ATOM 7931 N N . GLY A 1 7 ? -15.168 1.385 -8.335 1.00 0.00 7 GLY A N 8
ATOM 7932 C CA . GLY A 1 7 ? -14.912 0.280 -9.267 1.00 0.00 7 GLY A CA 8
ATOM 7933 C C . GLY A 1 7 ? -16.097 -0.684 -9.399 1.00 0.00 7 GLY A C 8
ATOM 7934 O O . GLY A 1 7 ? -17.155 -0.479 -8.795 1.00 0.00 7 GLY A O 8
ATOM 7938 N N . SER A 1 8 ? -15.924 -1.733 -10.205 1.00 0.00 8 SER A N 8
ATOM 7939 C CA . SER A 1 8 ? -16.981 -2.706 -10.538 1.00 0.00 8 SER A CA 8
ATOM 7940 C C . SER A 1 8 ? -17.112 -3.837 -9.506 1.00 0.00 8 SER A C 8
ATOM 7941 O O . SER A 1 8 ? -18.225 -4.163 -9.084 1.00 0.00 8 SER A O 8
ATOM 7949 N N . ALA A 1 9 ? -15.989 -4.441 -9.101 1.00 0.00 9 ALA A N 8
ATOM 7950 C CA . ALA A 1 9 ? -15.906 -5.549 -8.139 1.00 0.00 9 ALA A CA 8
ATOM 7951 C C . ALA A 1 9 ? -14.595 -5.523 -7.319 1.00 0.00 9 ALA A C 8
ATOM 7952 O O . ALA A 1 9 ? -13.642 -4.812 -7.648 1.00 0.00 9 ALA A O 8
ATOM 7959 N N . SER A 1 10 ? -14.547 -6.325 -6.248 1.00 0.00 10 SER A N 8
ATOM 7960 C CA . SER A 1 10 ? -13.392 -6.504 -5.356 1.00 0.00 10 SER A CA 8
ATOM 7961 C C . SER A 1 10 ? -12.444 -7.594 -5.882 1.00 0.00 10 SER A C 8
ATOM 7962 O O . SER A 1 10 ? -12.709 -8.790 -5.725 1.00 0.00 10 SER A O 8
ATOM 7970 N N . LEU A 1 11 ? -11.344 -7.183 -6.524 1.00 0.00 11 LEU A N 8
ATOM 7971 C CA . LEU A 1 11 ? -10.272 -8.051 -7.044 1.00 0.00 11 LEU A CA 8
ATOM 7972 C C . LEU A 1 11 ? -8.957 -7.880 -6.248 1.00 0.00 11 LEU A C 8
ATOM 7973 O O . LEU A 1 11 ? -8.812 -6.956 -5.442 1.00 0.00 11 LEU A O 8
ATOM 7989 N N . GLN A 1 12 ? -7.993 -8.782 -6.471 1.00 0.00 12 GLN A N 8
ATOM 7990 C CA . GLN A 1 12 ? -6.669 -8.776 -5.827 1.00 0.00 12 GLN A CA 8
ATOM 7991 C C . GLN A 1 12 ? -5.834 -7.548 -6.248 1.00 0.00 12 GLN A C 8
ATOM 7992 O O . GLN A 1 12 ? -5.888 -7.118 -7.405 1.00 0.00 12 GLN A O 8
ATOM 8006 N N . LEU A 1 13 ? -5.055 -6.983 -5.320 1.00 0.00 13 LEU A N 8
ATOM 8007 C CA . LEU A 1 13 ? -4.284 -5.751 -5.526 1.00 0.00 13 LEU A CA 8
ATOM 8008 C C . LEU A 1 13 ? -3.131 -5.957 -6.528 1.00 0.00 13 LEU A C 8
ATOM 8009 O O . LEU A 1 13 ? -2.243 -6.786 -6.315 1.00 0.00 13 LEU A O 8
ATOM 8025 N N . ALA A 1 14 ? -3.144 -5.196 -7.620 1.00 0.00 14 ALA A N 8
ATOM 8026 C CA . ALA A 1 14 ? -2.147 -5.247 -8.692 1.00 0.00 14 ALA A CA 8
ATOM 8027 C C . ALA A 1 14 ? -1.779 -3.847 -9.225 1.00 0.00 14 ALA A C 8
ATOM 8028 O O . ALA A 1 14 ? -2.389 -2.837 -8.861 1.00 0.00 14 ALA A O 8
ATOM 8035 N N . VAL A 1 15 ? -0.772 -3.781 -10.102 1.00 0.00 15 VAL A N 8
ATOM 8036 C CA . VAL A 1 15 ? -0.326 -2.538 -10.757 1.00 0.00 15 VAL A CA 8
ATOM 8037 C C . VAL A 1 15 ? -1.468 -1.925 -11.580 1.00 0.00 15 VAL A C 8
ATOM 8038 O O . VAL A 1 15 ? -2.081 -2.599 -12.411 1.00 0.00 15 VAL A O 8
ATOM 8051 N N . GLY A 1 16 ? -1.767 -0.649 -11.325 1.00 0.00 16 GLY A N 8
ATOM 8052 C CA . GLY A 1 16 ? -2.854 0.105 -11.960 1.00 0.00 16 GLY A CA 8
ATOM 8053 C C . GLY A 1 16 ? -4.175 0.115 -11.178 1.00 0.00 16 GLY A C 8
ATOM 8054 O O . GLY A 1 16 ? -5.093 0.844 -11.560 1.00 0.00 16 GLY A O 8
ATOM 8058 N N . ASP A 1 17 ? -4.304 -0.673 -10.102 1.00 0.00 17 ASP A N 8
ATOM 8059 C CA . ASP A 1 17 ? -5.489 -0.650 -9.233 1.00 0.00 17 ASP A CA 8
ATOM 8060 C C . ASP A 1 17 ? -5.527 0.642 -8.377 1.00 0.00 17 ASP A C 8
ATOM 8061 O O . ASP A 1 17 ? -4.559 1.411 -8.317 1.00 0.00 17 ASP A O 8
ATOM 8070 N N . ARG A 1 18 ? -6.651 0.895 -7.704 1.00 0.00 18 ARG A N 8
ATOM 8071 C CA . ARG A 1 18 ? -6.856 2.011 -6.767 1.00 0.00 18 ARG A CA 8
ATOM 8072 C C . ARG A 1 18 ? -6.441 1.647 -5.344 1.00 0.00 18 ARG A C 8
ATOM 8073 O O . ARG A 1 18 ? -6.396 0.479 -4.956 1.00 0.00 18 ARG A O 8
ATOM 8094 N N . VAL A 1 19 ? -6.186 2.684 -4.550 1.00 0.00 19 VAL A N 8
ATOM 8095 C CA . VAL A 1 19 ? -5.870 2.585 -3.125 1.00 0.00 19 VAL A CA 8
ATOM 8096 C C . VAL A 1 19 ? -6.331 3.844 -2.396 1.00 0.00 19 VAL A C 8
ATOM 8097 O O . VAL A 1 19 ? -6.076 4.969 -2.822 1.00 0.00 19 VAL A O 8
ATOM 8110 N N . VAL A 1 20 ? -7.056 3.636 -1.303 1.00 0.00 20 VAL A N 8
ATOM 8111 C CA . VAL A 1 20 ? -7.528 4.665 -0.375 1.00 0.00 20 VAL A CA 8
ATOM 8112 C C . VAL A 1 20 ? -7.321 4.144 1.051 1.00 0.00 20 VAL A C 8
ATOM 8113 O O . VAL A 1 20 ? -7.432 2.945 1.303 1.00 0.00 20 VAL A O 8
ATOM 8126 N N . TYR A 1 21 ? -6.942 5.028 1.967 1.00 0.00 21 TYR A N 8
ATOM 8127 C CA . TYR A 1 21 ? -6.781 4.733 3.398 1.00 0.00 21 TYR A CA 8
ATOM 8128 C C . TYR A 1 21 ? -8.110 4.940 4.158 1.00 0.00 21 TYR A C 8
ATOM 8129 O O . TYR A 1 21 ? -8.974 5.685 3.687 1.00 0.00 21 TYR A O 8
ATOM 8147 N N . PRO A 1 22 ? -8.262 4.382 5.374 1.00 0.00 22 PRO A N 8
ATOM 8148 C CA . PRO A 1 22 ? -9.513 4.430 6.133 1.00 0.00 22 PRO A CA 8
ATOM 8149 C C . PRO A 1 22 ? -9.834 5.843 6.642 1.00 0.00 22 PRO A C 8
ATOM 8150 O O . PRO A 1 22 ? -11.004 6.186 6.823 1.00 0.00 22 PRO A O 8
ATOM 8161 N N . ASN A 1 23 ? -8.802 6.674 6.845 1.00 0.00 23 ASN A N 8
ATOM 8162 C CA . ASN A 1 23 ? -8.898 8.079 7.246 1.00 0.00 23 ASN A CA 8
ATOM 8163 C C . ASN A 1 23 ? -7.616 8.868 6.871 1.00 0.00 23 ASN A C 8
ATOM 8164 O O . ASN A 1 23 ? -6.892 9.347 7.746 1.00 0.00 23 ASN A O 8
ATOM 8175 N N . GLN A 1 24 ? -7.298 8.978 5.571 1.00 0.00 24 GLN A N 8
ATOM 8176 C CA . GLN A 1 24 ? -6.112 9.720 5.086 1.00 0.00 24 GLN A CA 8
ATOM 8177 C C . GLN A 1 24 ? -6.358 10.398 3.726 1.00 0.00 24 GLN A C 8
ATOM 8178 O O . GLN A 1 24 ? -6.329 11.627 3.635 1.00 0.00 24 GLN A O 8
ATOM 8192 N N . GLY A 1 25 ? -6.641 9.612 2.680 1.00 0.00 25 GLY A N 8
ATOM 8193 C CA . GLY A 1 25 ? -6.887 10.094 1.317 1.00 0.00 25 GLY A CA 8
ATOM 8194 C C . GLY A 1 25 ? -6.675 9.021 0.244 1.00 0.00 25 GLY A C 8
ATOM 8195 O O . GLY A 1 25 ? -6.363 7.864 0.547 1.00 0.00 25 GLY A O 8
ATOM 8199 N N . VAL A 1 26 ? -6.875 9.414 -1.016 1.00 0.00 26 VAL A N 8
ATOM 8200 C CA . VAL A 1 26 ? -6.643 8.591 -2.218 1.00 0.00 26 VAL A CA 8
ATOM 8201 C C . VAL A 1 26 ? -5.168 8.585 -2.635 1.00 0.00 26 VAL A C 8
ATOM 8202 O O . VAL A 1 26 ? -4.460 9.586 -2.496 1.00 0.00 26 VAL A O 8
ATOM 8215 N N . CYS A 1 27 ? -4.728 7.463 -3.204 1.00 0.00 27 CYS A N 8
ATOM 8216 C CA . CYS A 1 27 ? -3.378 7.205 -3.708 1.00 0.00 27 CYS A CA 8
ATOM 8217 C C . CYS A 1 27 ? -3.456 6.454 -5.059 1.00 0.00 27 CYS A C 8
ATOM 8218 O O . CYS A 1 27 ? -4.548 6.130 -5.543 1.00 0.00 27 CYS A O 8
ATOM 8226 N N . ARG A 1 28 ? -2.305 6.143 -5.669 1.00 0.00 28 ARG A N 8
ATOM 8227 C CA . ARG A 1 28 ? -2.188 5.344 -6.908 1.00 0.00 28 ARG A CA 8
ATOM 8228 C C . ARG A 1 28 ? -1.054 4.319 -6.780 1.00 0.00 28 ARG A C 8
ATOM 8229 O O . ARG A 1 28 ? 0.034 4.663 -6.312 1.00 0.00 28 ARG A O 8
ATOM 8250 N N . VAL A 1 29 ? -1.284 3.073 -7.202 1.00 0.00 29 VAL A N 8
ATOM 8251 C CA . VAL A 1 29 ? -0.255 2.009 -7.238 1.00 0.00 29 VAL A CA 8
ATOM 8252 C C . VAL A 1 29 ? 0.827 2.347 -8.269 1.00 0.00 29 VAL A C 8
ATOM 8253 O O . VAL A 1 29 ? 0.509 2.658 -9.419 1.00 0.00 29 VAL A O 8
ATOM 8266 N N . SER A 1 30 ? 2.101 2.270 -7.863 1.00 0.00 30 SER A N 8
ATOM 8267 C CA . SER A 1 30 ? 3.268 2.594 -8.702 1.00 0.00 30 SER A CA 8
ATOM 8268 C C . SER A 1 30 ? 4.140 1.358 -8.966 1.00 0.00 30 SER A C 8
ATOM 8269 O O . SER A 1 30 ? 4.437 1.048 -10.122 1.00 0.00 30 SER A O 8
ATOM 8277 N N . ALA A 1 31 ? 4.529 0.636 -7.909 1.00 0.00 31 ALA A N 8
ATOM 8278 C CA . ALA A 1 31 ? 5.283 -0.622 -7.958 1.00 0.00 31 ALA A CA 8
ATOM 8279 C C . ALA A 1 31 ? 4.983 -1.491 -6.720 1.00 0.00 31 ALA A C 8
ATOM 8280 O O . ALA A 1 31 ? 4.444 -1.004 -5.730 1.00 0.00 31 ALA A O 8
ATOM 8287 N N . ILE A 1 32 ? 5.327 -2.781 -6.745 1.00 0.00 32 ILE A N 8
ATOM 8288 C CA . ILE A 1 32 ? 5.139 -3.722 -5.623 1.00 0.00 32 ILE A CA 8
ATOM 8289 C C . ILE A 1 32 ? 6.314 -4.715 -5.608 1.00 0.00 32 ILE A C 8
ATOM 8290 O O . ILE A 1 32 ? 6.689 -5.237 -6.661 1.00 0.00 32 ILE A O 8
ATOM 8306 N N . ASP A 1 33 ? 6.903 -4.982 -4.438 1.00 0.00 33 ASP A N 8
ATOM 8307 C CA . ASP A 1 33 ? 7.992 -5.958 -4.259 1.00 0.00 33 ASP A CA 8
ATOM 8308 C C . ASP A 1 33 ? 7.883 -6.714 -2.913 1.00 0.00 33 ASP A C 8
ATOM 8309 O O . ASP A 1 33 ? 7.026 -6.403 -2.088 1.00 0.00 33 ASP A O 8
ATOM 8318 N N . VAL A 1 34 ? 8.735 -7.715 -2.668 1.00 0.00 34 VAL A N 8
ATOM 8319 C CA . VAL A 1 34 ? 8.795 -8.495 -1.412 1.00 0.00 34 VAL A CA 8
ATOM 8320 C C . VAL A 1 34 ? 10.205 -8.459 -0.815 1.00 0.00 34 VAL A C 8
ATOM 8321 O O . VAL A 1 34 ? 11.201 -8.572 -1.535 1.00 0.00 34 VAL A O 8
ATOM 8334 N N . LYS A 1 35 ? 10.287 -8.296 0.512 1.00 0.00 35 LYS A N 8
ATOM 8335 C CA . LYS A 1 35 ? 11.542 -8.267 1.283 1.00 0.00 35 LYS A CA 8
ATOM 8336 C C . LYS A 1 35 ? 11.351 -8.774 2.709 1.00 0.00 35 LYS A C 8
ATOM 8337 O O . LYS A 1 35 ? 10.258 -8.676 3.255 1.00 0.00 35 LYS A O 8
ATOM 8356 N N . GLU A 1 36 ? 12.406 -9.305 3.320 1.00 0.00 36 GLU A N 8
ATOM 8357 C CA . GLU A 1 36 ? 12.405 -9.738 4.726 1.00 0.00 36 GLU A CA 8
ATOM 8358 C C . GLU A 1 36 ? 12.615 -8.507 5.628 1.00 0.00 36 GLU A C 8
ATOM 8359 O O . GLU A 1 36 ? 13.670 -7.869 5.570 1.00 0.00 36 GLU A O 8
ATOM 8371 N N . VAL A 1 37 ? 11.623 -8.147 6.449 1.00 0.00 37 VAL A N 8
ATOM 8372 C CA . VAL A 1 37 ? 11.719 -7.060 7.444 1.00 0.00 37 VAL A CA 8
ATOM 8373 C C . VAL A 1 37 ? 11.517 -7.629 8.848 1.00 0.00 37 VAL A C 8
ATOM 8374 O O . VAL A 1 37 ? 10.615 -8.436 9.063 1.00 0.00 37 VAL A O 8
ATOM 8387 N N . ALA A 1 38 ? 12.375 -7.255 9.803 1.00 0.00 38 ALA A N 8
ATOM 8388 C CA . ALA A 1 38 ? 12.346 -7.738 11.192 1.00 0.00 38 ALA A CA 8
ATOM 8389 C C . ALA A 1 38 ? 12.257 -9.285 11.343 1.00 0.00 38 ALA A C 8
ATOM 8390 O O . ALA A 1 38 ? 11.702 -9.794 12.321 1.00 0.00 38 ALA A O 8
ATOM 8397 N N . GLY A 1 39 ? 12.791 -10.041 10.371 1.00 0.00 39 GLY A N 8
ATOM 8398 C CA . GLY A 1 39 ? 12.715 -11.510 10.310 1.00 0.00 39 GLY A CA 8
ATOM 8399 C C . GLY A 1 39 ? 11.443 -12.079 9.658 1.00 0.00 39 GLY A C 8
ATOM 8400 O O . GLY A 1 39 ? 11.092 -13.233 9.918 1.00 0.00 39 GLY A O 8
ATOM 8404 N N . GLN A 1 40 ? 10.723 -11.291 8.847 1.00 0.00 40 GLN A N 8
ATOM 8405 C CA . GLN A 1 40 ? 9.449 -11.655 8.216 1.00 0.00 40 GLN A CA 8
ATOM 8406 C C . GLN A 1 40 ? 9.333 -11.085 6.792 1.00 0.00 40 GLN A C 8
ATOM 8407 O O . GLN A 1 40 ? 9.282 -9.869 6.596 1.00 0.00 40 GLN A O 8
ATOM 8421 N N . LYS A 1 41 ? 9.302 -11.963 5.783 1.00 0.00 41 LYS A N 8
ATOM 8422 C CA . LYS A 1 41 ? 9.089 -11.608 4.365 1.00 0.00 41 LYS A CA 8
ATOM 8423 C C . LYS A 1 41 ? 7.615 -11.664 3.987 1.00 0.00 41 LYS A C 8
ATOM 8424 O O . LYS A 1 41 ? 6.929 -12.639 4.298 1.00 0.00 41 LYS A O 8
ATOM 8443 N N . LEU A 1 42 ? 7.145 -10.633 3.286 1.00 0.00 42 LEU A N 8
ATOM 8444 C CA . LEU A 1 42 ? 5.781 -10.546 2.762 1.00 0.00 42 LEU A CA 8
ATOM 8445 C C . LEU A 1 42 ? 5.707 -9.512 1.615 1.00 0.00 42 LEU A C 8
ATOM 8446 O O . LEU A 1 42 ? 6.608 -8.687 1.460 1.00 0.00 42 LEU A O 8
ATOM 8462 N N . THR A 1 43 ? 4.647 -9.538 0.809 1.00 0.00 43 THR A N 8
ATOM 8463 C CA . THR A 1 43 ? 4.435 -8.581 -0.295 1.00 0.00 43 THR A CA 8
ATOM 8464 C C . THR A 1 43 ? 4.208 -7.161 0.244 1.00 0.00 43 THR A C 8
ATOM 8465 O O . THR A 1 43 ? 3.209 -6.911 0.912 1.00 0.00 43 THR A O 8
ATOM 8476 N N . PHE A 1 44 ? 5.086 -6.203 -0.054 1.00 0.00 44 PHE A N 8
ATOM 8477 C CA . PHE A 1 44 ? 4.935 -4.794 0.326 1.00 0.00 44 PHE A CA 8
ATOM 8478 C C . PHE A 1 44 ? 4.527 -3.975 -0.905 1.00 0.00 44 PHE A C 8
ATOM 8479 O O . PHE A 1 44 ? 5.297 -3.834 -1.861 1.00 0.00 44 PHE A O 8
ATOM 8496 N N . VAL A 1 45 ? 3.304 -3.436 -0.896 1.00 0.00 45 VAL A N 8
ATOM 8497 C CA . VAL A 1 45 ? 2.813 -2.576 -1.985 1.00 0.00 45 VAL A CA 8
ATOM 8498 C C . VAL A 1 45 ? 3.445 -1.183 -1.885 1.00 0.00 45 VAL A C 8
ATOM 8499 O O . VAL A 1 45 ? 3.600 -0.676 -0.775 1.00 0.00 45 VAL A O 8
ATOM 8512 N N . THR A 1 46 ? 3.759 -0.531 -3.010 1.00 0.00 46 THR A N 8
ATOM 8513 C CA . THR A 1 46 ? 4.371 0.813 -3.049 1.00 0.00 46 THR A CA 8
ATOM 8514 C C . THR A 1 46 ? 3.544 1.765 -3.916 1.00 0.00 46 THR A C 8
ATOM 8515 O O . THR A 1 46 ? 3.420 1.611 -5.137 1.00 0.00 46 THR A O 8
ATOM 8526 N N . MET A 1 47 ? 2.941 2.764 -3.280 1.00 0.00 47 MET A N 8
ATOM 8527 C CA . MET A 1 47 ? 2.042 3.731 -3.905 1.00 0.00 47 MET A CA 8
ATOM 8528 C C . MET A 1 47 ? 2.572 5.147 -3.678 1.00 0.00 47 MET A C 8
ATOM 8529 O O . MET A 1 47 ? 3.442 5.386 -2.835 1.00 0.00 47 MET A O 8
ATOM 8543 N N . ARG A 1 48 ? 2.030 6.103 -4.428 1.00 0.00 48 ARG A N 8
ATOM 8544 C CA . ARG A 1 48 ? 2.327 7.533 -4.291 1.00 0.00 48 ARG A CA 8
ATOM 8545 C C . ARG A 1 48 ? 1.042 8.354 -4.331 1.00 0.00 48 ARG A C 8
ATOM 8546 O O . ARG A 1 48 ? 0.004 7.890 -4.815 1.00 0.00 48 ARG A O 8
ATOM 8567 N N . ARG A 1 49 ? 1.131 9.586 -3.828 1.00 0.00 49 ARG A N 8
ATOM 8568 C CA . ARG A 1 49 ? 0.069 10.598 -3.847 1.00 0.00 49 ARG A CA 8
ATOM 8569 C C . ARG A 1 49 ? 0.571 11.847 -4.559 1.00 0.00 49 ARG A C 8
ATOM 8570 O O . ARG A 1 49 ? 1.379 12.600 -4.022 1.00 0.00 49 ARG A O 8
ATOM 8591 N N . GLU A 1 50 ? 0.049 12.096 -5.758 1.00 0.00 50 GLU A N 8
ATOM 8592 C CA . GLU A 1 50 ? 0.362 13.301 -6.546 1.00 0.00 50 GLU A CA 8
ATOM 8593 C C . GLU A 1 50 ? -0.120 14.609 -5.881 1.00 0.00 50 GLU A C 8
ATOM 8594 O O . GLU A 1 50 ? 0.368 15.691 -6.204 1.00 0.00 50 GLU A O 8
ATOM 8606 N N . GLU A 1 51 ? -1.043 14.502 -4.917 1.00 0.00 51 GLU A N 8
ATOM 8607 C CA . GLU A 1 51 ? -1.627 15.591 -4.121 1.00 0.00 51 GLU A CA 8
ATOM 8608 C C . GLU A 1 51 ? -0.554 16.447 -3.417 1.00 0.00 51 GLU A C 8
ATOM 8609 O O . GLU A 1 51 ? -0.610 17.678 -3.446 1.00 0.00 51 GLU A O 8
ATOM 8621 N N . ASP A 1 52 ? 0.443 15.783 -2.817 1.00 0.00 52 ASP A N 8
ATOM 8622 C CA . ASP A 1 52 ? 1.566 16.377 -2.069 1.00 0.00 52 ASP A CA 8
ATOM 8623 C C . ASP A 1 52 ? 2.940 15.897 -2.586 1.00 0.00 52 ASP A C 8
ATOM 8624 O O . ASP A 1 52 ? 3.983 16.317 -2.080 1.00 0.00 52 ASP A O 8
ATOM 8633 N N . GLY A 1 53 ? 2.957 15.013 -3.593 1.00 0.00 53 GLY A N 8
ATOM 8634 C CA . GLY A 1 53 ? 4.158 14.360 -4.123 1.00 0.00 53 GLY A CA 8
ATOM 8635 C C . GLY A 1 53 ? 4.836 13.415 -3.120 1.00 0.00 53 GLY A C 8
ATOM 8636 O O . GLY A 1 53 ? 6.066 13.324 -3.106 1.00 0.00 53 GLY A O 8
ATOM 8640 N N . ALA A 1 54 ? 4.058 12.735 -2.269 1.00 0.00 54 ALA A N 8
ATOM 8641 C CA . ALA A 1 54 ? 4.565 11.859 -1.206 1.00 0.00 54 ALA A CA 8
ATOM 8642 C C . ALA A 1 54 ? 4.409 10.367 -1.559 1.00 0.00 54 ALA A C 8
ATOM 8643 O O . ALA A 1 54 ? 3.670 10.001 -2.478 1.00 0.00 54 ALA A O 8
ATOM 8650 N N . VAL A 1 55 ? 5.097 9.501 -0.809 1.00 0.00 55 VAL A N 8
ATOM 8651 C CA . VAL A 1 55 ? 5.076 8.036 -0.974 1.00 0.00 55 VAL A CA 8
ATOM 8652 C C . VAL A 1 55 ? 4.355 7.357 0.191 1.00 0.00 55 VAL A C 8
ATOM 8653 O O . VAL A 1 55 ? 4.290 7.896 1.300 1.00 0.00 55 VAL A O 8
ATOM 8666 N N . VAL A 1 56 ? 3.832 6.155 -0.045 1.00 0.00 56 VAL A N 8
ATOM 8667 C CA . VAL A 1 56 ? 3.184 5.311 0.968 1.00 0.00 56 VAL A CA 8
ATOM 8668 C C . VAL A 1 56 ? 3.357 3.844 0.591 1.00 0.00 56 VAL A C 8
ATOM 8669 O O . VAL A 1 56 ? 3.034 3.438 -0.523 1.00 0.00 56 VAL A O 8
ATOM 8682 N N . MET A 1 57 ? 3.894 3.039 1.505 1.00 0.00 57 MET A N 8
ATOM 8683 C CA . MET A 1 57 ? 4.030 1.594 1.339 1.00 0.00 57 MET A CA 8
ATOM 8684 C C . MET A 1 57 ? 3.488 0.854 2.561 1.00 0.00 57 MET A C 8
ATOM 8685 O O . MET A 1 57 ? 3.714 1.279 3.698 1.00 0.00 57 MET A O 8
ATOM 8699 N N . VAL A 1 58 ? 2.756 -0.240 2.331 1.00 0.00 58 VAL A N 8
ATOM 8700 C CA . VAL A 1 58 ? 2.189 -1.081 3.400 1.00 0.00 58 VAL A CA 8
ATOM 8701 C C . VAL A 1 58 ? 2.291 -2.573 3.053 1.00 0.00 58 VAL A C 8
ATOM 8702 O O . VAL A 1 58 ? 2.373 -2.938 1.875 1.00 0.00 58 VAL A O 8
ATOM 8715 N N . PRO A 1 59 ? 2.261 -3.453 4.063 1.00 0.00 59 PRO A N 8
ATOM 8716 C CA . PRO A 1 59 ? 2.274 -4.902 3.877 1.00 0.00 59 PRO A CA 8
ATOM 8717 C C . PRO A 1 59 ? 0.941 -5.505 3.405 1.00 0.00 59 PRO A C 8
ATOM 8718 O O . PRO A 1 59 ? -0.021 -5.535 4.163 1.00 0.00 59 PRO A O 8
ATOM 8729 N N . GLU A 1 60 ? 0.878 -6.096 2.211 1.00 0.00 60 GLU A N 8
ATOM 8730 C CA . GLU A 1 60 ? -0.345 -6.733 1.669 1.00 0.00 60 GLU A CA 8
ATOM 8731 C C . GLU A 1 60 ? -0.822 -7.951 2.489 1.00 0.00 60 GLU A C 8
ATOM 8732 O O . GLU A 1 60 ? -2.024 -8.177 2.625 1.00 0.00 60 GLU A O 8
ATOM 8744 N N . GLY A 1 61 ? 0.104 -8.717 3.078 1.00 0.00 61 GLY A N 8
ATOM 8745 C CA . GLY A 1 61 ? -0.189 -9.862 3.962 1.00 0.00 61 GLY A CA 8
ATOM 8746 C C . GLY A 1 61 ? -0.268 -9.516 5.452 1.00 0.00 61 GLY A C 8
ATOM 8747 O O . GLY A 1 61 ? -0.421 -10.416 6.281 1.00 0.00 61 GLY A O 8
ATOM 8751 N N . LYS A 1 62 ? -0.163 -8.227 5.805 1.00 0.00 62 LYS A N 8
ATOM 8752 C CA . LYS A 1 62 ? -0.158 -7.717 7.189 1.00 0.00 62 LYS A CA 8
ATOM 8753 C C . LYS A 1 62 ? -1.025 -6.460 7.369 1.00 0.00 62 LYS A C 8
ATOM 8754 O O . LYS A 1 62 ? -1.093 -5.941 8.479 1.00 0.00 62 LYS A O 8
ATOM 8773 N N . VAL A 1 63 ? -1.742 -6.001 6.329 1.00 0.00 63 VAL A N 8
ATOM 8774 C CA . VAL A 1 63 ? -2.697 -4.870 6.369 1.00 0.00 63 VAL A CA 8
ATOM 8775 C C . VAL A 1 63 ? -3.708 -4.982 7.509 1.00 0.00 63 VAL A C 8
ATOM 8776 O O . VAL A 1 63 ? -4.152 -3.965 8.038 1.00 0.00 63 VAL A O 8
ATOM 8789 N N . LEU A 1 64 ? -4.024 -6.212 7.928 1.00 0.00 64 LEU A N 8
ATOM 8790 C CA . LEU A 1 64 ? -4.908 -6.537 9.046 1.00 0.00 64 LEU A CA 8
ATOM 8791 C C . LEU A 1 64 ? -4.453 -5.876 10.368 1.00 0.00 64 LEU A C 8
ATOM 8792 O O . LEU A 1 64 ? -5.286 -5.541 11.212 1.00 0.00 64 LEU A O 8
ATOM 8808 N N . ALA A 1 65 ? -3.141 -5.661 10.537 1.00 0.00 65 ALA A N 8
ATOM 8809 C CA . ALA A 1 65 ? -2.524 -4.975 11.673 1.00 0.00 65 ALA A CA 8
ATOM 8810 C C . ALA A 1 65 ? -2.704 -3.442 11.617 1.00 0.00 65 ALA A C 8
ATOM 8811 O O . ALA A 1 65 ? -3.135 -2.833 12.599 1.00 0.00 65 ALA A O 8
ATOM 8818 N N . ILE A 1 66 ? -2.381 -2.810 10.477 1.00 0.00 66 ILE A N 8
ATOM 8819 C CA . ILE A 1 66 ? -2.529 -1.354 10.267 1.00 0.00 66 ILE A CA 8
ATOM 8820 C C . ILE A 1 66 ? -4.016 -0.937 10.226 1.00 0.00 66 ILE A C 8
ATOM 8821 O O . ILE A 1 66 ? -4.376 0.151 10.679 1.00 0.00 66 ILE A O 8
ATOM 8837 N N . GLY A 1 67 ? -4.892 -1.805 9.705 1.00 0.00 67 GLY A N 8
ATOM 8838 C CA . GLY A 1 67 ? -6.335 -1.583 9.532 1.00 0.00 67 GLY A CA 8
ATOM 8839 C C . GLY A 1 67 ? -6.726 -0.925 8.199 1.00 0.00 67 GLY A C 8
ATOM 8840 O O . GLY A 1 67 ? -7.900 -0.623 7.978 1.00 0.00 67 GLY A O 8
ATOM 8844 N N . VAL A 1 68 ? -5.756 -0.689 7.312 1.00 0.00 68 VAL A N 8
ATOM 8845 C CA . VAL A 1 68 ? -5.911 -0.042 5.994 1.00 0.00 68 VAL A CA 8
ATOM 8846 C C . VAL A 1 68 ? -6.393 -1.041 4.940 1.00 0.00 68 VAL A C 8
ATOM 8847 O O . VAL A 1 68 ? -5.761 -2.081 4.747 1.00 0.00 68 VAL A O 8
ATOM 8860 N N . ARG A 1 69 ? -7.495 -0.757 4.235 1.00 0.00 69 ARG A N 8
ATOM 8861 C CA . ARG A 1 69 ? -8.018 -1.629 3.167 1.00 0.00 69 ARG A CA 8
ATOM 8862 C C . ARG A 1 69 ? -7.930 -0.917 1.817 1.00 0.00 69 ARG A C 8
ATOM 8863 O O . ARG A 1 69 ? -8.708 -0.017 1.518 1.00 0.00 69 ARG A O 8
ATOM 8884 N N . LYS A 1 70 ? -7.022 -1.378 0.955 1.00 0.00 70 LYS A N 8
ATOM 8885 C CA . LYS A 1 70 ? -6.842 -0.828 -0.396 1.00 0.00 70 LYS A CA 8
ATOM 8886 C C . LYS A 1 70 ? -7.569 -1.688 -1.423 1.00 0.00 70 LYS A C 8
ATOM 8887 O O . LYS A 1 70 ? -7.143 -2.795 -1.736 1.00 0.00 70 LYS A O 8
ATOM 8906 N N . VAL A 1 71 ? -8.685 -1.176 -1.934 1.00 0.00 71 VAL A N 8
ATOM 8907 C CA . VAL A 1 71 ? -9.543 -1.836 -2.932 1.00 0.00 71 VAL A CA 8
ATOM 8908 C C . VAL A 1 71 ? -10.283 -0.754 -3.733 1.00 0.00 71 VAL A C 8
ATOM 8909 O O . VAL A 1 71 ? -10.274 0.424 -3.369 1.00 0.00 71 VAL A O 8
ATOM 8922 N N . ALA A 1 72 ? -10.959 -1.143 -4.814 1.00 0.00 72 ALA A N 8
ATOM 8923 C CA . ALA A 1 72 ? -11.799 -0.265 -5.627 1.00 0.00 72 ALA A CA 8
ATOM 8924 C C . ALA A 1 72 ? -12.991 0.350 -4.849 1.00 0.00 72 ALA A C 8
ATOM 8925 O O . ALA A 1 72 ? -13.505 1.382 -5.267 1.00 0.00 72 ALA A O 8
ATOM 8932 N N . SER A 1 73 ? -13.412 -0.248 -3.721 1.00 0.00 73 SER A N 8
ATOM 8933 C CA . SER A 1 73 ? -14.510 0.232 -2.851 1.00 0.00 73 SER A CA 8
ATOM 8934 C C . SER A 1 73 ? -14.148 0.334 -1.360 1.00 0.00 73 SER A C 8
ATOM 8935 O O . SER A 1 73 ? -14.566 1.289 -0.702 1.00 0.00 73 SER A O 8
ATOM 8943 N N . ALA A 1 74 ? -13.401 -0.631 -0.805 1.00 0.00 74 ALA A N 8
ATOM 8944 C CA . ALA A 1 74 ? -12.944 -0.594 0.591 1.00 0.00 74 ALA A CA 8
ATOM 8945 C C . ALA A 1 74 ? -11.986 0.586 0.868 1.00 0.00 74 ALA A C 8
ATOM 8946 O O . ALA A 1 74 ? -11.357 1.115 -0.051 1.00 0.00 74 ALA A O 8
ATOM 8953 N N . GLU A 1 75 ? -11.859 0.961 2.146 1.00 0.00 75 GLU A N 8
ATOM 8954 C CA . GLU A 1 75 ? -10.943 1.992 2.670 1.00 0.00 75 GLU A CA 8
ATOM 8955 C C . GLU A 1 75 ? -10.253 1.541 3.978 1.00 0.00 75 GLU A C 8
ATOM 8956 O O . GLU A 1 75 ? -10.931 0.941 4.846 1.00 0.00 75 GLU A O 8
ATOM 8969 N N . ALA A 1 1 ? -15.836 16.663 -6.965 1.00 0.00 1 ALA A N 9
ATOM 8970 C CA . ALA A 1 1 ? -14.521 17.281 -6.672 1.00 0.00 1 ALA A CA 9
ATOM 8971 C C . ALA A 1 1 ? -13.387 16.285 -6.952 1.00 0.00 1 ALA A C 9
ATOM 8972 O O . ALA A 1 1 ? -13.097 15.414 -6.126 1.00 0.00 1 ALA A O 9
ATOM 8981 N N . GLY A 1 2 ? -12.753 16.387 -8.127 1.00 0.00 2 GLY A N 9
ATOM 8982 C CA . GLY A 1 2 ? -11.717 15.446 -8.583 1.00 0.00 2 GLY A CA 9
ATOM 8983 C C . GLY A 1 2 ? -12.248 14.026 -8.828 1.00 0.00 2 GLY A C 9
ATOM 8984 O O . GLY A 1 2 ? -13.460 13.805 -8.925 1.00 0.00 2 GLY A O 9
ATOM 8988 N N . HIS A 1 3 ? -11.333 13.059 -8.953 1.00 0.00 3 HIS A N 9
ATOM 8989 C CA . HIS A 1 3 ? -11.647 11.627 -9.082 1.00 0.00 3 HIS A CA 9
ATOM 8990 C C . HIS A 1 3 ? -11.502 10.906 -7.737 1.00 0.00 3 HIS A C 9
ATOM 8991 O O . HIS A 1 3 ? -10.614 11.223 -6.941 1.00 0.00 3 HIS A O 9
ATOM 9006 N N . MET A 1 4 ? -12.348 9.900 -7.515 1.00 0.00 4 MET A N 9
ATOM 9007 C CA . MET A 1 4 ? -12.370 9.043 -6.320 1.00 0.00 4 MET A CA 9
ATOM 9008 C C . MET A 1 4 ? -11.944 7.594 -6.653 1.00 0.00 4 MET A C 9
ATOM 9009 O O . MET A 1 4 ? -12.043 7.177 -7.812 1.00 0.00 4 MET A O 9
ATOM 9023 N N . PRO A 1 5 ? -11.466 6.818 -5.662 1.00 0.00 5 PRO A N 9
ATOM 9024 C CA . PRO A 1 5 ? -11.115 5.405 -5.825 1.00 0.00 5 PRO A CA 9
ATOM 9025 C C . PRO A 1 5 ? -12.373 4.538 -5.989 1.00 0.00 5 PRO A C 9
ATOM 9026 O O . PRO A 1 5 ? -13.342 4.672 -5.238 1.00 0.00 5 PRO A O 9
ATOM 9037 N N . GLU A 1 6 ? -12.358 3.653 -6.985 1.00 0.00 6 GLU A N 9
ATOM 9038 C CA . GLU A 1 6 ? -13.438 2.718 -7.332 1.00 0.00 6 GLU A CA 9
ATOM 9039 C C . GLU A 1 6 ? -12.952 1.660 -8.343 1.00 0.00 6 GLU A C 9
ATOM 9040 O O . GLU A 1 6 ? -11.824 1.731 -8.842 1.00 0.00 6 GLU A O 9
ATOM 9052 N N . GLY A 1 7 ? -13.806 0.681 -8.652 1.00 0.00 7 GLY A N 9
ATOM 9053 C CA . GLY A 1 7 ? -13.554 -0.403 -9.609 1.00 0.00 7 GLY A CA 9
ATOM 9054 C C . GLY A 1 7 ? -14.218 -1.724 -9.201 1.00 0.00 7 GLY A C 9
ATOM 9055 O O . GLY A 1 7 ? -14.884 -1.813 -8.165 1.00 0.00 7 GLY A O 9
ATOM 9059 N N . SER A 1 8 ? -14.039 -2.755 -10.028 1.00 0.00 8 SER A N 9
ATOM 9060 C CA . SER A 1 8 ? -14.605 -4.102 -9.846 1.00 0.00 8 SER A CA 9
ATOM 9061 C C . SER A 1 8 ? -13.720 -5.175 -10.502 1.00 0.00 8 SER A C 9
ATOM 9062 O O . SER A 1 8 ? -13.501 -5.167 -11.716 1.00 0.00 8 SER A O 9
ATOM 9070 N N . ALA A 1 9 ? -13.165 -6.076 -9.686 1.00 0.00 9 ALA A N 9
ATOM 9071 C CA . ALA A 1 9 ? -12.299 -7.187 -10.101 1.00 0.00 9 ALA A CA 9
ATOM 9072 C C . ALA A 1 9 ? -12.140 -8.236 -8.974 1.00 0.00 9 ALA A C 9
ATOM 9073 O O . ALA A 1 9 ? -12.811 -8.165 -7.938 1.00 0.00 9 ALA A O 9
ATOM 9080 N N . SER A 1 10 ? -11.259 -9.220 -9.184 1.00 0.00 10 SER A N 9
ATOM 9081 C CA . SER A 1 10 ? -10.880 -10.253 -8.204 1.00 0.00 10 SER A CA 9
ATOM 9082 C C . SER A 1 10 ? -10.174 -9.653 -6.972 1.00 0.00 10 SER A C 9
ATOM 9083 O O . SER A 1 10 ? -9.806 -8.475 -6.946 1.00 0.00 10 SER A O 9
ATOM 9091 N N . LEU A 1 11 ? -9.931 -10.475 -5.945 1.00 0.00 11 LEU A N 9
ATOM 9092 C CA . LEU A 1 11 ? -9.310 -10.065 -4.676 1.00 0.00 11 LEU A CA 9
ATOM 9093 C C . LEU A 1 11 ? -7.768 -10.051 -4.753 1.00 0.00 11 LEU A C 9
ATOM 9094 O O . LEU A 1 11 ? -7.084 -10.714 -3.967 1.00 0.00 11 LEU A O 9
ATOM 9110 N N . GLN A 1 12 ? -7.210 -9.309 -5.714 1.00 0.00 12 GLN A N 9
ATOM 9111 C CA . GLN A 1 12 ? -5.763 -9.195 -5.928 1.00 0.00 12 GLN A CA 9
ATOM 9112 C C . GLN A 1 12 ? -5.371 -7.797 -6.433 1.00 0.00 12 GLN A C 9
ATOM 9113 O O . GLN A 1 12 ? -5.796 -7.371 -7.510 1.00 0.00 12 GLN A O 9
ATOM 9127 N N . LEU A 1 13 ? -4.571 -7.072 -5.647 1.00 0.00 13 LEU A N 9
ATOM 9128 C CA . LEU A 1 13 ? -4.038 -5.756 -6.008 1.00 0.00 13 LEU A CA 9
ATOM 9129 C C . LEU A 1 13 ? -2.939 -5.886 -7.080 1.00 0.00 13 LEU A C 9
ATOM 9130 O O . LEU A 1 13 ? -1.967 -6.624 -6.893 1.00 0.00 13 LEU A O 9
ATOM 9146 N N . ALA A 1 14 ? -3.081 -5.156 -8.187 1.00 0.00 14 ALA A N 9
ATOM 9147 C CA . ALA A 1 14 ? -2.118 -5.099 -9.288 1.00 0.00 14 ALA A CA 9
ATOM 9148 C C . ALA A 1 14 ? -1.672 -3.656 -9.602 1.00 0.00 14 ALA A C 9
ATOM 9149 O O . ALA A 1 14 ? -2.248 -2.682 -9.112 1.00 0.00 14 ALA A O 9
ATOM 9156 N N . VAL A 1 15 ? -0.645 -3.507 -10.443 1.00 0.00 15 VAL A N 9
ATOM 9157 C CA . VAL A 1 15 ? -0.151 -2.198 -10.904 1.00 0.00 15 VAL A CA 9
ATOM 9158 C C . VAL A 1 15 ? -1.254 -1.439 -11.653 1.00 0.00 15 VAL A C 9
ATOM 9159 O O . VAL A 1 15 ? -1.892 -1.978 -12.559 1.00 0.00 15 VAL A O 9
ATOM 9172 N N . GLY A 1 16 ? -1.486 -0.183 -11.261 1.00 0.00 16 GLY A N 9
ATOM 9173 C CA . GLY A 1 16 ? -2.503 0.706 -11.836 1.00 0.00 16 GLY A CA 9
ATOM 9174 C C . GLY A 1 16 ? -3.855 0.694 -11.112 1.00 0.00 16 GLY A C 9
ATOM 9175 O O . GLY A 1 16 ? -4.729 1.491 -11.461 1.00 0.00 16 GLY A O 9
ATOM 9179 N N . ASP A 1 17 ? -4.055 -0.185 -10.122 1.00 0.00 17 ASP A N 9
ATOM 9180 C CA . ASP A 1 17 ? -5.274 -0.199 -9.303 1.00 0.00 17 ASP A CA 9
ATOM 9181 C C . ASP A 1 17 ? -5.367 1.045 -8.385 1.00 0.00 17 ASP A C 9
ATOM 9182 O O . ASP A 1 17 ? -4.456 1.882 -8.328 1.00 0.00 17 ASP A O 9
ATOM 9191 N N . ARG A 1 18 ? -6.469 1.170 -7.644 1.00 0.00 18 ARG A N 9
ATOM 9192 C CA . ARG A 1 18 ? -6.755 2.275 -6.715 1.00 0.00 18 ARG A CA 9
ATOM 9193 C C . ARG A 1 18 ? -6.776 1.794 -5.272 1.00 0.00 18 ARG A C 9
ATOM 9194 O O . ARG A 1 18 ? -7.320 0.737 -4.960 1.00 0.00 18 ARG A O 9
ATOM 9215 N N . VAL A 1 19 ? -6.210 2.603 -4.383 1.00 0.00 19 VAL A N 9
ATOM 9216 C CA . VAL A 1 19 ? -6.100 2.306 -2.949 1.00 0.00 19 VAL A CA 9
ATOM 9217 C C . VAL A 1 19 ? -6.373 3.571 -2.146 1.00 0.00 19 VAL A C 9
ATOM 9218 O O . VAL A 1 19 ? -5.934 4.660 -2.511 1.00 0.00 19 VAL A O 9
ATOM 9231 N N . VAL A 1 20 ? -7.141 3.447 -1.071 1.00 0.00 20 VAL A N 9
ATOM 9232 C CA . VAL A 1 20 ? -7.467 4.549 -0.161 1.00 0.00 20 VAL A CA 9
ATOM 9233 C C . VAL A 1 20 ? -7.372 4.080 1.282 1.00 0.00 20 VAL A C 9
ATOM 9234 O O . VAL A 1 20 ? -7.771 2.965 1.612 1.00 0.00 20 VAL A O 9
ATOM 9247 N N . TYR A 1 21 ? -6.797 4.917 2.140 1.00 0.00 21 TYR A N 9
ATOM 9248 C CA . TYR A 1 21 ? -6.724 4.645 3.572 1.00 0.00 21 TYR A CA 9
ATOM 9249 C C . TYR A 1 21 ? -8.102 4.779 4.261 1.00 0.00 21 TYR A C 9
ATOM 9250 O O . TYR A 1 21 ? -8.992 5.462 3.747 1.00 0.00 21 TYR A O 9
ATOM 9268 N N . PRO A 1 22 ? -8.270 4.213 5.471 1.00 0.00 22 PRO A N 9
ATOM 9269 C CA . PRO A 1 22 ? -9.532 4.246 6.207 1.00 0.00 22 PRO A CA 9
ATOM 9270 C C . PRO A 1 22 ? -9.867 5.655 6.727 1.00 0.00 22 PRO A C 9
ATOM 9271 O O . PRO A 1 22 ? -11.042 5.992 6.870 1.00 0.00 22 PRO A O 9
ATOM 9282 N N . ASN A 1 23 ? -8.842 6.480 6.996 1.00 0.00 23 ASN A N 9
ATOM 9283 C CA . ASN A 1 23 ? -8.924 7.859 7.497 1.00 0.00 23 ASN A CA 9
ATOM 9284 C C . ASN A 1 23 ? -7.632 8.657 7.171 1.00 0.00 23 ASN A C 9
ATOM 9285 O O . ASN A 1 23 ? -6.890 9.057 8.072 1.00 0.00 23 ASN A O 9
ATOM 9296 N N . GLN A 1 24 ? -7.332 8.883 5.883 1.00 0.00 24 GLN A N 9
ATOM 9297 C CA . GLN A 1 24 ? -6.196 9.716 5.431 1.00 0.00 24 GLN A CA 9
ATOM 9298 C C . GLN A 1 24 ? -6.469 10.358 4.058 1.00 0.00 24 GLN A C 9
ATOM 9299 O O . GLN A 1 24 ? -6.676 11.569 3.965 1.00 0.00 24 GLN A O 9
ATOM 9313 N N . GLY A 1 25 ? -6.470 9.549 2.994 1.00 0.00 25 GLY A N 9
ATOM 9314 C CA . GLY A 1 25 ? -6.605 9.980 1.600 1.00 0.00 25 GLY A CA 9
ATOM 9315 C C . GLY A 1 25 ? -6.410 8.827 0.611 1.00 0.00 25 GLY A C 9
ATOM 9316 O O . GLY A 1 25 ? -6.081 7.701 1.000 1.00 0.00 25 GLY A O 9
ATOM 9320 N N . VAL A 1 26 ? -6.637 9.108 -0.674 1.00 0.00 26 VAL A N 9
ATOM 9321 C CA . VAL A 1 26 ? -6.424 8.173 -1.793 1.00 0.00 26 VAL A CA 9
ATOM 9322 C C . VAL A 1 26 ? -4.961 8.198 -2.249 1.00 0.00 26 VAL A C 9
ATOM 9323 O O . VAL A 1 26 ? -4.284 9.220 -2.149 1.00 0.00 26 VAL A O 9
ATOM 9336 N N . CYS A 1 27 ? -4.459 7.072 -2.749 1.00 0.00 27 CYS A N 9
ATOM 9337 C CA . CYS A 1 27 ? -3.125 6.914 -3.331 1.00 0.00 27 CYS A CA 9
ATOM 9338 C C . CYS A 1 27 ? -3.216 6.250 -4.716 1.00 0.00 27 CYS A C 9
ATOM 9339 O O . CYS A 1 27 ? -4.290 5.817 -5.149 1.00 0.00 27 CYS A O 9
ATOM 9347 N N . ARG A 1 28 ? -2.079 6.145 -5.413 1.00 0.00 28 ARG A N 9
ATOM 9348 C CA . ARG A 1 28 ? -1.993 5.573 -6.763 1.00 0.00 28 ARG A CA 9
ATOM 9349 C C . ARG A 1 28 ? -0.857 4.559 -6.853 1.00 0.00 28 ARG A C 9
ATOM 9350 O O . ARG A 1 28 ? 0.301 4.895 -6.599 1.00 0.00 28 ARG A O 9
ATOM 9371 N N . VAL A 1 29 ? -1.199 3.308 -7.160 1.00 0.00 29 VAL A N 9
ATOM 9372 C CA . VAL A 1 29 ? -0.242 2.196 -7.278 1.00 0.00 29 VAL A CA 9
ATOM 9373 C C . VAL A 1 29 ? 0.824 2.513 -8.327 1.00 0.00 29 VAL A C 9
ATOM 9374 O O . VAL A 1 29 ? 0.504 2.837 -9.472 1.00 0.00 29 VAL A O 9
ATOM 9387 N N . SER A 1 30 ? 2.090 2.398 -7.929 1.00 0.00 30 SER A N 9
ATOM 9388 C CA . SER A 1 30 ? 3.266 2.640 -8.773 1.00 0.00 30 SER A CA 9
ATOM 9389 C C . SER A 1 30 ? 4.011 1.335 -9.062 1.00 0.00 30 SER A C 9
ATOM 9390 O O . SER A 1 30 ? 4.245 1.002 -10.227 1.00 0.00 30 SER A O 9
ATOM 9398 N N . ALA A 1 31 ? 4.341 0.569 -8.019 1.00 0.00 31 ALA A N 9
ATOM 9399 C CA . ALA A 1 31 ? 5.005 -0.728 -8.113 1.00 0.00 31 ALA A CA 9
ATOM 9400 C C . ALA A 1 31 ? 4.652 -1.619 -6.908 1.00 0.00 31 ALA A C 9
ATOM 9401 O O . ALA A 1 31 ? 4.049 -1.162 -5.938 1.00 0.00 31 ALA A O 9
ATOM 9408 N N . ILE A 1 32 ? 5.017 -2.900 -6.960 1.00 0.00 32 ILE A N 9
ATOM 9409 C CA . ILE A 1 32 ? 4.854 -3.863 -5.860 1.00 0.00 32 ILE A CA 9
ATOM 9410 C C . ILE A 1 32 ? 6.044 -4.835 -5.884 1.00 0.00 32 ILE A C 9
ATOM 9411 O O . ILE A 1 32 ? 6.459 -5.286 -6.954 1.00 0.00 32 ILE A O 9
ATOM 9427 N N . ASP A 1 33 ? 6.587 -5.176 -4.713 1.00 0.00 33 ASP A N 9
ATOM 9428 C CA . ASP A 1 33 ? 7.662 -6.160 -4.542 1.00 0.00 33 ASP A CA 9
ATOM 9429 C C . ASP A 1 33 ? 7.588 -6.870 -3.177 1.00 0.00 33 ASP A C 9
ATOM 9430 O O . ASP A 1 33 ? 6.850 -6.453 -2.280 1.00 0.00 33 ASP A O 9
ATOM 9439 N N . VAL A 1 34 ? 8.343 -7.962 -3.018 1.00 0.00 34 VAL A N 9
ATOM 9440 C CA . VAL A 1 34 ? 8.457 -8.711 -1.754 1.00 0.00 34 VAL A CA 9
ATOM 9441 C C . VAL A 1 34 ? 9.817 -8.468 -1.096 1.00 0.00 34 VAL A C 9
ATOM 9442 O O . VAL A 1 34 ? 10.837 -8.366 -1.784 1.00 0.00 34 VAL A O 9
ATOM 9455 N N . LYS A 1 35 ? 9.842 -8.389 0.239 1.00 0.00 35 LYS A N 9
ATOM 9456 C CA . LYS A 1 35 ? 11.067 -8.256 1.047 1.00 0.00 35 LYS A CA 9
ATOM 9457 C C . LYS A 1 35 ? 10.870 -8.784 2.467 1.00 0.00 35 LYS A C 9
ATOM 9458 O O . LYS A 1 35 ? 9.748 -9.078 2.873 1.00 0.00 35 LYS A O 9
ATOM 9477 N N . GLU A 1 36 ? 11.963 -8.885 3.220 1.00 0.00 36 GLU A N 9
ATOM 9478 C CA . GLU A 1 36 ? 12.001 -9.266 4.637 1.00 0.00 36 GLU A CA 9
ATOM 9479 C C . GLU A 1 36 ? 12.292 -8.027 5.499 1.00 0.00 36 GLU A C 9
ATOM 9480 O O . GLU A 1 36 ? 13.356 -7.413 5.374 1.00 0.00 36 GLU A O 9
ATOM 9492 N N . VAL A 1 37 ? 11.343 -7.635 6.357 1.00 0.00 37 VAL A N 9
ATOM 9493 C CA . VAL A 1 37 ? 11.500 -6.536 7.333 1.00 0.00 37 VAL A CA 9
ATOM 9494 C C . VAL A 1 37 ? 11.181 -7.017 8.742 1.00 0.00 37 VAL A C 9
ATOM 9495 O O . VAL A 1 37 ? 10.225 -7.766 8.930 1.00 0.00 37 VAL A O 9
ATOM 9508 N N . ALA A 1 38 ? 11.977 -6.610 9.731 1.00 0.00 38 ALA A N 9
ATOM 9509 C CA . ALA A 1 38 ? 11.827 -6.994 11.143 1.00 0.00 38 ALA A CA 9
ATOM 9510 C C . ALA A 1 38 ? 11.642 -8.522 11.374 1.00 0.00 38 ALA A C 9
ATOM 9511 O O . ALA A 1 38 ? 10.994 -8.944 12.336 1.00 0.00 38 ALA A O 9
ATOM 9518 N N . GLY A 1 39 ? 12.202 -9.358 10.485 1.00 0.00 39 GLY A N 9
ATOM 9519 C CA . GLY A 1 39 ? 12.044 -10.819 10.480 1.00 0.00 39 GLY A CA 9
ATOM 9520 C C . GLY A 1 39 ? 10.737 -11.345 9.859 1.00 0.00 39 GLY A C 9
ATOM 9521 O O . GLY A 1 39 ? 10.275 -12.421 10.245 1.00 0.00 39 GLY A O 9
ATOM 9525 N N . GLN A 1 40 ? 10.119 -10.612 8.921 1.00 0.00 40 GLN A N 9
ATOM 9526 C CA . GLN A 1 40 ? 8.824 -10.927 8.299 1.00 0.00 40 GLN A CA 9
ATOM 9527 C C . GLN A 1 40 ? 8.896 -10.724 6.778 1.00 0.00 40 GLN A C 9
ATOM 9528 O O . GLN A 1 40 ? 9.059 -9.596 6.305 1.00 0.00 40 GLN A O 9
ATOM 9542 N N . LYS A 1 41 ? 8.781 -11.819 6.011 1.00 0.00 41 LYS A N 9
ATOM 9543 C CA . LYS A 1 41 ? 8.840 -11.827 4.540 1.00 0.00 41 LYS A CA 9
ATOM 9544 C C . LYS A 1 41 ? 7.441 -11.797 3.930 1.00 0.00 41 LYS A C 9
ATOM 9545 O O . LYS A 1 41 ? 6.672 -12.741 4.122 1.00 0.00 41 LYS A O 9
ATOM 9564 N N . LEU A 1 42 ? 7.098 -10.720 3.223 1.00 0.00 42 LEU A N 9
ATOM 9565 C CA . LEU A 1 42 ? 5.790 -10.568 2.576 1.00 0.00 42 LEU A CA 9
ATOM 9566 C C . LEU A 1 42 ? 5.841 -9.554 1.413 1.00 0.00 42 LEU A C 9
ATOM 9567 O O . LEU A 1 42 ? 6.858 -8.889 1.198 1.00 0.00 42 LEU A O 9
ATOM 9583 N N . THR A 1 43 ? 4.747 -9.438 0.659 1.00 0.00 43 THR A N 9
ATOM 9584 C CA . THR A 1 43 ? 4.583 -8.452 -0.420 1.00 0.00 43 THR A CA 9
ATOM 9585 C C . THR A 1 43 ? 4.218 -7.070 0.130 1.00 0.00 43 THR A C 9
ATOM 9586 O O . THR A 1 43 ? 3.139 -6.888 0.688 1.00 0.00 43 THR A O 9
ATOM 9597 N N . PHE A 1 44 ? 5.074 -6.071 -0.067 1.00 0.00 44 PHE A N 9
ATOM 9598 C CA . PHE A 1 44 ? 4.811 -4.680 0.309 1.00 0.00 44 PHE A CA 9
ATOM 9599 C C . PHE A 1 44 ? 4.428 -3.869 -0.937 1.00 0.00 44 PHE A C 9
ATOM 9600 O O . PHE A 1 44 ? 5.226 -3.720 -1.866 1.00 0.00 44 PHE A O 9
ATOM 9617 N N . VAL A 1 45 ? 3.182 -3.383 -0.991 1.00 0.00 45 VAL A N 9
ATOM 9618 C CA . VAL A 1 45 ? 2.715 -2.499 -2.075 1.00 0.00 45 VAL A CA 9
ATOM 9619 C C . VAL A 1 45 ? 3.430 -1.149 -2.020 1.00 0.00 45 VAL A C 9
ATOM 9620 O O . VAL A 1 45 ? 3.714 -0.661 -0.927 1.00 0.00 45 VAL A O 9
ATOM 9633 N N . THR A 1 46 ? 3.707 -0.534 -3.171 1.00 0.00 46 THR A N 9
ATOM 9634 C CA . THR A 1 46 ? 4.400 0.762 -3.280 1.00 0.00 46 THR A CA 9
ATOM 9635 C C . THR A 1 46 ? 3.592 1.749 -4.121 1.00 0.00 46 THR A C 9
ATOM 9636 O O . THR A 1 46 ? 3.447 1.600 -5.338 1.00 0.00 46 THR A O 9
ATOM 9647 N N . MET A 1 47 ? 3.035 2.774 -3.482 1.00 0.00 47 MET A N 9
ATOM 9648 C CA . MET A 1 47 ? 2.181 3.777 -4.121 1.00 0.00 47 MET A CA 9
ATOM 9649 C C . MET A 1 47 ? 2.746 5.181 -3.902 1.00 0.00 47 MET A C 9
ATOM 9650 O O . MET A 1 47 ? 3.542 5.407 -2.987 1.00 0.00 47 MET A O 9
ATOM 9664 N N . ARG A 1 48 ? 2.326 6.144 -4.729 1.00 0.00 48 ARG A N 9
ATOM 9665 C CA . ARG A 1 48 ? 2.687 7.562 -4.586 1.00 0.00 48 ARG A CA 9
ATOM 9666 C C . ARG A 1 48 ? 1.466 8.453 -4.758 1.00 0.00 48 ARG A C 9
ATOM 9667 O O . ARG A 1 48 ? 0.667 8.258 -5.674 1.00 0.00 48 ARG A O 9
ATOM 9688 N N . ARG A 1 49 ? 1.314 9.423 -3.858 1.00 0.00 49 ARG A N 9
ATOM 9689 C CA . ARG A 1 49 ? 0.253 10.434 -3.888 1.00 0.00 49 ARG A CA 9
ATOM 9690 C C . ARG A 1 49 ? 0.794 11.672 -4.597 1.00 0.00 49 ARG A C 9
ATOM 9691 O O . ARG A 1 49 ? 1.593 12.420 -4.035 1.00 0.00 49 ARG A O 9
ATOM 9712 N N . GLU A 1 50 ? 0.312 11.927 -5.809 1.00 0.00 50 GLU A N 9
ATOM 9713 C CA . GLU A 1 50 ? 0.642 13.127 -6.600 1.00 0.00 50 GLU A CA 9
ATOM 9714 C C . GLU A 1 50 ? 0.048 14.427 -6.024 1.00 0.00 50 GLU A C 9
ATOM 9715 O O . GLU A 1 50 ? 0.502 15.522 -6.353 1.00 0.00 50 GLU A O 9
ATOM 9727 N N . GLU A 1 51 ? -0.957 14.303 -5.145 1.00 0.00 51 GLU A N 9
ATOM 9728 C CA . GLU A 1 51 ? -1.641 15.405 -4.452 1.00 0.00 51 GLU A CA 9
ATOM 9729 C C . GLU A 1 51 ? -0.667 16.308 -3.675 1.00 0.00 51 GLU A C 9
ATOM 9730 O O . GLU A 1 51 ? -0.782 17.534 -3.722 1.00 0.00 51 GLU A O 9
ATOM 9742 N N . ASP A 1 52 ? 0.306 15.699 -2.988 1.00 0.00 52 ASP A N 9
ATOM 9743 C CA . ASP A 1 52 ? 1.362 16.377 -2.220 1.00 0.00 52 ASP A CA 9
ATOM 9744 C C . ASP A 1 52 ? 2.788 16.010 -2.683 1.00 0.00 52 ASP A C 9
ATOM 9745 O O . ASP A 1 52 ? 3.732 16.762 -2.427 1.00 0.00 52 ASP A O 9
ATOM 9754 N N . GLY A 1 53 ? 2.956 14.879 -3.381 1.00 0.00 53 GLY A N 9
ATOM 9755 C CA . GLY A 1 53 ? 4.243 14.358 -3.854 1.00 0.00 53 GLY A CA 9
ATOM 9756 C C . GLY A 1 53 ? 4.973 13.514 -2.804 1.00 0.00 53 GLY A C 9
ATOM 9757 O O . GLY A 1 53 ? 6.162 13.732 -2.556 1.00 0.00 53 GLY A O 9
ATOM 9761 N N . ALA A 1 54 ? 4.273 12.554 -2.188 1.00 0.00 54 ALA A N 9
ATOM 9762 C CA . ALA A 1 54 ? 4.810 11.634 -1.177 1.00 0.00 54 ALA A CA 9
ATOM 9763 C C . ALA A 1 54 ? 4.575 10.161 -1.550 1.00 0.00 54 ALA A C 9
ATOM 9764 O O . ALA A 1 54 ? 3.678 9.837 -2.331 1.00 0.00 54 ALA A O 9
ATOM 9771 N N . VAL A 1 55 ? 5.351 9.253 -0.951 1.00 0.00 55 VAL A N 9
ATOM 9772 C CA . VAL A 1 55 ? 5.216 7.796 -1.126 1.00 0.00 55 VAL A CA 9
ATOM 9773 C C . VAL A 1 55 ? 4.429 7.173 0.028 1.00 0.00 55 VAL A C 9
ATOM 9774 O O . VAL A 1 55 ? 4.318 7.753 1.109 1.00 0.00 55 VAL A O 9
ATOM 9787 N N . VAL A 1 56 ? 3.859 5.993 -0.188 1.00 0.00 56 VAL A N 9
ATOM 9788 C CA . VAL A 1 56 ? 3.153 5.194 0.823 1.00 0.00 56 VAL A CA 9
ATOM 9789 C C . VAL A 1 56 ? 3.292 3.715 0.484 1.00 0.00 56 VAL A C 9
ATOM 9790 O O . VAL A 1 56 ? 2.956 3.283 -0.619 1.00 0.00 56 VAL A O 9
ATOM 9803 N N . MET A 1 57 ? 3.834 2.945 1.426 1.00 0.00 57 MET A N 9
ATOM 9804 C CA . MET A 1 57 ? 3.966 1.499 1.322 1.00 0.00 57 MET A CA 9
ATOM 9805 C C . MET A 1 57 ? 3.360 0.805 2.539 1.00 0.00 57 MET A C 9
ATOM 9806 O O . MET A 1 57 ? 3.522 1.271 3.669 1.00 0.00 57 MET A O 9
ATOM 9820 N N . VAL A 1 58 ? 2.664 -0.309 2.307 1.00 0.00 58 VAL A N 9
ATOM 9821 C CA . VAL A 1 58 ? 2.060 -1.134 3.361 1.00 0.00 58 VAL A CA 9
ATOM 9822 C C . VAL A 1 58 ? 2.154 -2.626 3.028 1.00 0.00 58 VAL A C 9
ATOM 9823 O O . VAL A 1 58 ? 2.237 -3.003 1.855 1.00 0.00 58 VAL A O 9
ATOM 9836 N N . PRO A 1 59 ? 2.139 -3.493 4.049 1.00 0.00 59 PRO A N 9
ATOM 9837 C CA . PRO A 1 59 ? 2.178 -4.937 3.868 1.00 0.00 59 PRO A CA 9
ATOM 9838 C C . PRO A 1 59 ? 0.861 -5.549 3.381 1.00 0.00 59 PRO A C 9
ATOM 9839 O O . PRO A 1 59 ? -0.131 -5.516 4.103 1.00 0.00 59 PRO A O 9
ATOM 9850 N N . GLU A 1 60 ? 0.838 -6.208 2.223 1.00 0.00 60 GLU A N 9
ATOM 9851 C CA . GLU A 1 60 ? -0.377 -6.847 1.695 1.00 0.00 60 GLU A CA 9
ATOM 9852 C C . GLU A 1 60 ? -0.947 -7.971 2.582 1.00 0.00 60 GLU A C 9
ATOM 9853 O O . GLU A 1 60 ? -2.162 -8.071 2.738 1.00 0.00 60 GLU A O 9
ATOM 9865 N N . GLY A 1 61 ? -0.090 -8.810 3.175 1.00 0.00 61 GLY A N 9
ATOM 9866 C CA . GLY A 1 61 ? -0.481 -9.913 4.073 1.00 0.00 61 GLY A CA 9
ATOM 9867 C C . GLY A 1 61 ? -0.513 -9.549 5.559 1.00 0.00 61 GLY A C 9
ATOM 9868 O O . GLY A 1 61 ? -0.684 -10.426 6.408 1.00 0.00 61 GLY A O 9
ATOM 9872 N N . LYS A 1 62 ? -0.346 -8.260 5.874 1.00 0.00 62 LYS A N 9
ATOM 9873 C CA . LYS A 1 62 ? -0.318 -7.704 7.236 1.00 0.00 62 LYS A CA 9
ATOM 9874 C C . LYS A 1 62 ? -1.149 -6.419 7.362 1.00 0.00 62 LYS A C 9
ATOM 9875 O O . LYS A 1 62 ? -1.173 -5.826 8.438 1.00 0.00 62 LYS A O 9
ATOM 9894 N N . VAL A 1 63 ? -1.878 -6.010 6.312 1.00 0.00 63 VAL A N 9
ATOM 9895 C CA . VAL A 1 63 ? -2.806 -4.8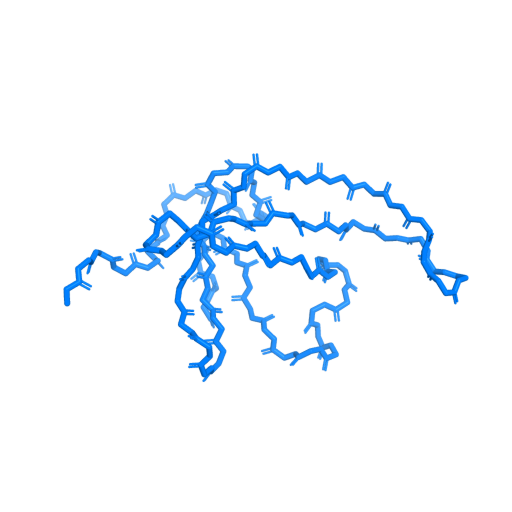60 6.312 1.00 0.00 63 VAL A CA 9
ATOM 9896 C C . VAL A 1 63 ? -3.786 -4.868 7.486 1.00 0.00 63 VAL A C 9
ATOM 9897 O O . VAL A 1 63 ? -4.178 -3.809 7.969 1.00 0.00 63 VAL A O 9
ATOM 9910 N N . LEU A 1 64 ? -4.134 -6.060 7.979 1.00 0.00 64 LEU A N 9
ATOM 9911 C CA . LEU A 1 64 ? -5.006 -6.293 9.129 1.00 0.00 64 LEU A CA 9
ATOM 9912 C C . LEU A 1 64 ? -4.476 -5.616 10.413 1.00 0.00 64 LEU A C 9
ATOM 9913 O O . LEU A 1 64 ? -5.262 -5.226 11.277 1.00 0.00 64 LEU A O 9
ATOM 9929 N N . ALA A 1 65 ? -3.150 -5.449 10.525 1.00 0.00 65 ALA A N 9
ATOM 9930 C CA . ALA A 1 65 ? -2.461 -4.782 11.630 1.00 0.00 65 ALA A CA 9
ATOM 9931 C C . ALA A 1 65 ? -2.598 -3.245 11.561 1.00 0.00 65 ALA A C 9
ATOM 9932 O O . ALA A 1 65 ? -2.991 -2.609 12.542 1.00 0.00 65 ALA A O 9
ATOM 9939 N N . ILE A 1 66 ? -2.290 -2.646 10.401 1.00 0.00 66 ILE A N 9
ATOM 9940 C CA . ILE A 1 66 ? -2.437 -1.199 10.145 1.00 0.00 66 ILE A CA 9
ATOM 9941 C C . ILE A 1 66 ? -3.925 -0.783 10.125 1.00 0.00 66 ILE A C 9
ATOM 9942 O O . ILE A 1 66 ? -4.269 0.342 10.491 1.00 0.00 66 ILE A O 9
ATOM 9958 N N . GLY A 1 67 ? -4.819 -1.697 9.730 1.00 0.00 67 GLY A N 9
ATOM 9959 C CA . GLY A 1 67 ? -6.260 -1.475 9.570 1.00 0.00 67 GLY A CA 9
ATOM 9960 C C . GLY A 1 67 ? -6.655 -0.881 8.210 1.00 0.00 67 GLY A C 9
ATOM 9961 O O . GLY A 1 67 ? -7.807 -0.490 8.023 1.00 0.00 67 GLY A O 9
ATOM 9965 N N . VAL A 1 68 ? -5.709 -0.789 7.266 1.00 0.00 68 VAL A N 9
ATOM 9966 C CA . VAL A 1 68 ? -5.881 -0.159 5.943 1.00 0.00 68 VAL A CA 9
ATOM 9967 C C . VAL A 1 68 ? -6.342 -1.171 4.903 1.00 0.00 68 VAL A C 9
ATOM 9968 O O . VAL A 1 68 ? -5.663 -2.168 4.673 1.00 0.00 68 VAL A O 9
ATOM 9981 N N . ARG A 1 69 ? -7.474 -0.941 4.229 1.00 0.00 69 ARG A N 9
ATOM 9982 C CA . ARG A 1 69 ? -7.944 -1.865 3.188 1.00 0.00 69 ARG A CA 9
ATOM 9983 C C . ARG A 1 69 ? -7.674 -1.260 1.812 1.00 0.00 69 ARG A C 9
ATOM 9984 O O . ARG A 1 69 ? -8.361 -0.350 1.351 1.00 0.00 69 ARG A O 9
ATOM 10005 N N . LYS A 1 70 ? -6.715 -1.857 1.102 1.00 0.00 70 LYS A N 9
ATOM 10006 C CA . LYS A 1 70 ? -6.342 -1.468 -0.263 1.00 0.00 70 LYS A CA 9
ATOM 10007 C C . LYS A 1 70 ? -6.964 -2.455 -1.251 1.00 0.00 70 LYS A C 9
ATOM 10008 O O . LYS A 1 70 ? -6.477 -3.575 -1.394 1.00 0.00 70 LYS A O 9
ATOM 10027 N N . VAL A 1 71 ? -8.003 -2.008 -1.965 1.00 0.00 71 VAL A N 9
ATOM 10028 C CA . VAL A 1 71 ? -8.733 -2.803 -2.979 1.00 0.00 71 VAL A CA 9
ATOM 10029 C C . VAL A 1 71 ? -9.316 -1.902 -4.079 1.00 0.00 71 VAL A C 9
ATOM 10030 O O . VAL A 1 71 ? -8.792 -1.892 -5.189 1.00 0.00 71 VAL A O 9
ATOM 10043 N N . ALA A 1 72 ? -10.413 -1.190 -3.776 1.00 0.00 72 ALA A N 9
ATOM 10044 C CA . ALA A 1 72 ? -11.165 -0.276 -4.655 1.00 0.00 72 ALA A CA 9
ATOM 10045 C C . ALA A 1 72 ? -12.335 0.393 -3.896 1.00 0.00 72 ALA A C 9
ATOM 10046 O O . ALA A 1 72 ? -12.528 1.604 -3.988 1.00 0.00 72 ALA A O 9
ATOM 10053 N N . SER A 1 73 ? -13.093 -0.409 -3.129 1.00 0.00 73 SER A N 9
ATOM 10054 C CA . SER A 1 73 ? -14.280 -0.008 -2.340 1.00 0.00 73 SER A CA 9
ATOM 10055 C C . SER A 1 73 ? -14.216 -0.426 -0.854 1.00 0.00 73 SER A C 9
ATOM 10056 O O . SER A 1 73 ? -15.133 -0.137 -0.083 1.00 0.00 73 SER A O 9
ATOM 10064 N N . ALA A 1 74 ? -13.146 -1.119 -0.442 1.00 0.00 74 ALA A N 9
ATOM 10065 C CA . ALA A 1 74 ? -12.953 -1.657 0.907 1.00 0.00 74 ALA A CA 9
ATOM 10066 C C . ALA A 1 74 ? -12.618 -0.566 1.953 1.00 0.00 74 ALA A C 9
ATOM 10067 O O . ALA A 1 74 ? -13.313 -0.468 2.964 1.00 0.00 74 ALA A O 9
ATOM 10074 N N . GLU A 1 75 ? -11.581 0.241 1.670 1.00 0.00 75 GLU A N 9
ATOM 10075 C CA . GLU A 1 75 ? -10.975 1.369 2.424 1.00 0.00 75 GLU A CA 9
ATOM 10076 C C . GLU A 1 75 ? -10.594 1.146 3.913 1.00 0.00 75 GLU A C 9
ATOM 10077 O O . GLU A 1 75 ? -9.382 1.228 4.219 1.00 0.00 75 GLU A O 9
ATOM 10090 N N . ALA A 1 1 ? -15.158 19.529 -5.932 1.00 0.00 1 ALA A N 10
ATOM 10091 C CA . ALA A 1 1 ? -14.028 18.636 -5.580 1.00 0.00 1 ALA A CA 10
ATOM 10092 C C . ALA A 1 1 ? -14.507 17.487 -4.676 1.00 0.00 1 ALA A C 10
ATOM 10093 O O . ALA A 1 1 ? -14.575 17.635 -3.453 1.00 0.00 1 ALA A O 10
ATOM 10102 N N . GLY A 1 2 ? -14.873 16.342 -5.269 1.00 0.00 2 GLY A N 10
ATOM 10103 C CA . GLY A 1 2 ? -15.446 15.187 -4.552 1.00 0.00 2 GLY A CA 10
ATOM 10104 C C . GLY A 1 2 ? -15.382 13.864 -5.326 1.00 0.00 2 GLY A C 10
ATOM 10105 O O . GLY A 1 2 ? -16.339 13.088 -5.306 1.00 0.00 2 GLY A O 10
ATOM 10109 N N . HIS A 1 3 ? -14.272 13.605 -6.029 1.00 0.00 3 HIS A N 10
ATOM 10110 C CA . HIS A 1 3 ? -14.031 12.358 -6.774 1.00 0.00 3 HIS A CA 10
ATOM 10111 C C . HIS A 1 3 ? -13.549 11.227 -5.852 1.00 0.00 3 HIS A C 10
ATOM 10112 O O . HIS A 1 3 ? -12.403 11.229 -5.396 1.00 0.00 3 HIS A O 10
ATOM 10127 N N . MET A 1 4 ? -14.432 10.266 -5.570 1.00 0.00 4 MET A N 10
ATOM 10128 C CA . MET A 1 4 ? -14.128 9.052 -4.796 1.00 0.00 4 MET A CA 10
ATOM 10129 C C . MET A 1 4 ? -13.160 8.104 -5.551 1.00 0.00 4 MET A C 10
ATOM 10130 O O . MET A 1 4 ? -13.025 8.204 -6.776 1.00 0.00 4 MET A O 10
ATOM 10144 N N . PRO A 1 5 ? -12.493 7.169 -4.846 1.00 0.00 5 PRO A N 10
ATOM 10145 C CA . PRO A 1 5 ? -11.538 6.217 -5.424 1.00 0.00 5 PRO A CA 10
ATOM 10146 C C . PRO A 1 5 ? -12.221 5.114 -6.266 1.00 0.00 5 PRO A C 10
ATOM 10147 O O . PRO A 1 5 ? -12.569 4.049 -5.755 1.00 0.00 5 PRO A O 10
ATOM 10158 N N . GLU A 1 6 ? -12.412 5.353 -7.571 1.00 0.00 6 GLU A N 10
ATOM 10159 C CA . GLU A 1 6 ? -12.951 4.365 -8.530 1.00 0.00 6 GLU A CA 10
ATOM 10160 C C . GLU A 1 6 ? -11.932 3.276 -8.934 1.00 0.00 6 GLU A C 10
ATOM 10161 O O . GLU A 1 6 ? -12.154 2.092 -8.681 1.00 0.00 6 GLU A O 10
ATOM 10173 N N . GLY A 1 7 ? -10.833 3.656 -9.597 1.00 0.00 7 GLY A N 10
ATOM 10174 C CA . GLY A 1 7 ? -9.792 2.740 -10.087 1.00 0.00 7 GLY A CA 10
ATOM 10175 C C . GLY A 1 7 ? -10.136 2.095 -11.433 1.00 0.00 7 GLY A C 10
ATOM 10176 O O . GLY A 1 7 ? -10.143 2.776 -12.461 1.00 0.00 7 GLY A O 10
ATOM 10180 N N . SER A 1 8 ? -10.400 0.784 -11.434 1.00 0.00 8 SER A N 10
ATOM 10181 C CA . SER A 1 8 ? -10.722 -0.014 -12.630 1.00 0.00 8 SER A CA 10
ATOM 10182 C C . SER A 1 8 ? -11.764 -1.110 -12.342 1.00 0.00 8 SER A C 10
ATOM 10183 O O . SER A 1 8 ? -12.154 -1.340 -11.193 1.00 0.00 8 SER A O 10
ATOM 10191 N N . ALA A 1 9 ? -12.225 -1.797 -13.390 1.00 0.00 9 ALA A N 10
ATOM 10192 C CA . ALA A 1 9 ? -13.222 -2.869 -13.345 1.00 0.00 9 ALA A CA 10
ATOM 10193 C C . ALA A 1 9 ? -12.598 -4.235 -12.968 1.00 0.00 9 ALA A C 10
ATOM 10194 O O . ALA A 1 9 ? -12.624 -5.191 -13.751 1.00 0.00 9 ALA A O 10
ATOM 10201 N N . SER A 1 10 ? -12.049 -4.327 -11.752 1.00 0.00 10 SER A N 10
ATOM 10202 C CA . SER A 1 10 ? -11.392 -5.524 -11.192 1.00 0.00 10 SER A CA 10
ATOM 10203 C C . SER A 1 10 ? -11.699 -5.694 -9.694 1.00 0.00 10 SER A C 10
ATOM 10204 O O . SER A 1 10 ? -12.228 -4.782 -9.055 1.00 0.00 10 SER A O 10
ATOM 10212 N N . LEU A 1 11 ? -11.347 -6.853 -9.122 1.00 0.00 11 LEU A N 10
ATOM 10213 C CA . LEU A 1 11 ? -11.464 -7.156 -7.683 1.00 0.00 11 LEU A CA 10
ATOM 10214 C C . LEU A 1 11 ? -10.084 -7.218 -7.008 1.00 0.00 11 LEU A C 10
ATOM 10215 O O . LEU A 1 11 ? -9.898 -6.660 -5.925 1.00 0.00 11 LEU A O 10
ATOM 10231 N N . GLN A 1 12 ? -9.121 -7.899 -7.640 1.00 0.00 12 GLN A N 10
ATOM 10232 C CA . GLN A 1 12 ? -7.728 -7.996 -7.183 1.00 0.00 12 GLN A CA 10
ATOM 10233 C C . GLN A 1 12 ? -6.995 -6.643 -7.286 1.00 0.00 12 GLN A C 10
ATOM 10234 O O . GLN A 1 12 ? -7.484 -5.697 -7.909 1.00 0.00 12 GLN A O 10
ATOM 10248 N N . LEU A 1 13 ? -5.792 -6.565 -6.710 1.00 0.00 13 LEU A N 10
ATOM 10249 C CA . LEU A 1 13 ? -4.946 -5.369 -6.689 1.00 0.00 13 LEU A CA 10
ATOM 10250 C C . LEU A 1 13 ? -3.742 -5.525 -7.636 1.00 0.00 13 LEU A C 10
ATOM 10251 O O . LEU A 1 13 ? -2.995 -6.502 -7.545 1.00 0.00 13 LEU A O 10
ATOM 10267 N N . ALA A 1 14 ? -3.557 -4.559 -8.537 1.00 0.00 14 ALA A N 10
ATOM 10268 C CA . ALA A 1 14 ? -2.444 -4.477 -9.487 1.00 0.00 14 ALA A CA 10
ATOM 10269 C C . ALA A 1 14 ? -1.939 -3.027 -9.671 1.00 0.00 14 ALA A C 10
ATOM 10270 O O . ALA A 1 14 ? -2.484 -2.077 -9.101 1.00 0.00 14 ALA A O 10
ATOM 10277 N N . VAL A 1 15 ? -0.887 -2.843 -10.475 1.00 0.00 15 VAL A N 10
ATOM 10278 C CA . VAL A 1 15 ? -0.334 -1.521 -10.827 1.00 0.00 15 VAL A CA 10
ATOM 10279 C C . VAL A 1 15 ? -1.392 -0.657 -11.526 1.00 0.00 15 VAL A C 10
ATOM 10280 O O . VAL A 1 15 ? -2.044 -1.102 -12.474 1.00 0.00 15 VAL A O 10
ATOM 10293 N N . GLY A 1 16 ? -1.578 0.576 -11.045 1.00 0.00 16 GLY A N 10
ATOM 10294 C CA . GLY A 1 16 ? -2.575 1.530 -11.546 1.00 0.00 16 GLY A CA 10
ATOM 10295 C C . GLY A 1 16 ? -3.964 1.422 -10.900 1.00 0.00 16 GLY A C 10
ATOM 10296 O O . GLY A 1 16 ? -4.834 2.242 -11.203 1.00 0.00 16 GLY A O 10
ATOM 10300 N N . ASP A 1 17 ? -4.202 0.439 -10.023 1.00 0.00 17 ASP A N 10
ATOM 10301 C CA . ASP A 1 17 ? -5.462 0.321 -9.277 1.00 0.00 17 ASP A CA 10
ATOM 10302 C C . ASP A 1 17 ? -5.595 1.429 -8.203 1.00 0.00 17 ASP A C 10
ATOM 10303 O O . ASP A 1 17 ? -4.617 2.110 -7.860 1.00 0.00 17 ASP A O 10
ATOM 10312 N N . ARG A 1 18 ? -6.802 1.620 -7.656 1.00 0.00 18 ARG A N 10
ATOM 10313 C CA . ARG A 1 18 ? -7.073 2.591 -6.585 1.00 0.00 18 ARG A CA 10
ATOM 10314 C C . ARG A 1 18 ? -6.885 1.980 -5.205 1.00 0.00 18 ARG A C 10
ATOM 10315 O O . ARG A 1 18 ? -7.144 0.801 -4.976 1.00 0.00 18 ARG A O 10
ATOM 10336 N N . VAL A 1 19 ? -6.470 2.839 -4.278 1.00 0.00 19 VAL A N 10
ATOM 10337 C CA . VAL A 1 19 ? -6.281 2.545 -2.855 1.00 0.00 19 VAL A CA 10
ATOM 10338 C C . VAL A 1 19 ? -6.596 3.796 -2.038 1.00 0.00 19 VAL A C 10
ATOM 10339 O O . VAL A 1 19 ? -6.271 4.917 -2.437 1.00 0.00 19 VAL A O 10
ATOM 10352 N N . VAL A 1 20 ? -7.277 3.619 -0.916 1.00 0.00 20 VAL A N 10
ATOM 10353 C CA . VAL A 1 20 ? -7.606 4.683 0.039 1.00 0.00 20 VAL A CA 10
ATOM 10354 C C . VAL A 1 20 ? -7.387 4.200 1.476 1.00 0.00 20 VAL A C 10
ATOM 10355 O O . VAL A 1 20 ? -7.567 3.018 1.768 1.00 0.00 20 VAL A O 10
ATOM 10368 N N . TYR A 1 21 ? -6.968 5.092 2.371 1.00 0.00 21 TYR A N 10
ATOM 10369 C CA . TYR A 1 21 ? -6.816 4.793 3.800 1.00 0.00 21 TYR A CA 10
ATOM 10370 C C . TYR A 1 21 ? -8.151 4.944 4.568 1.00 0.00 21 TYR A C 10
ATOM 10371 O O . TYR A 1 21 ? -9.020 5.710 4.145 1.00 0.00 21 TYR A O 10
ATOM 10389 N N . PRO A 1 22 ? -8.296 4.311 5.750 1.00 0.00 22 PRO A N 10
ATOM 10390 C CA . PRO A 1 22 ? -9.519 4.353 6.551 1.00 0.00 22 PRO A CA 10
ATOM 10391 C C . PRO A 1 22 ? -9.795 5.741 7.154 1.00 0.00 22 PRO A C 10
ATOM 10392 O O . PRO A 1 22 ? -10.953 6.071 7.417 1.00 0.00 22 PRO A O 10
ATOM 10403 N N . ASN A 1 23 ? -8.753 6.560 7.368 1.00 0.00 23 ASN A N 10
ATOM 10404 C CA . ASN A 1 23 ? -8.858 7.933 7.881 1.00 0.00 23 ASN A CA 10
ATOM 10405 C C . ASN A 1 23 ? -7.593 8.779 7.566 1.00 0.00 23 ASN A C 10
ATOM 10406 O O . ASN A 1 23 ? -6.867 9.195 8.473 1.00 0.00 23 ASN A O 10
ATOM 10417 N N . GLN A 1 24 ? -7.286 9.001 6.278 1.00 0.00 24 GLN A N 10
ATOM 10418 C CA . GLN A 1 24 ? -6.121 9.793 5.824 1.00 0.00 24 GLN A CA 10
ATOM 10419 C C . GLN A 1 24 ? -6.365 10.456 4.454 1.00 0.00 24 GLN A C 10
ATOM 10420 O O . GLN A 1 24 ? -6.469 11.681 4.367 1.00 0.00 24 GLN A O 10
ATOM 10434 N N . GLY A 1 25 ? -6.451 9.659 3.383 1.00 0.00 25 GLY A N 10
ATOM 10435 C CA . GLY A 1 25 ? -6.562 10.122 1.995 1.00 0.00 25 GLY A CA 10
ATOM 10436 C C . GLY A 1 25 ? -6.458 8.987 0.969 1.00 0.00 25 GLY A C 10
ATOM 10437 O O . GLY A 1 25 ? -6.307 7.815 1.329 1.00 0.00 25 GLY A O 10
ATOM 10441 N N . VAL A 1 26 ? -6.555 9.340 -0.314 1.00 0.00 26 VAL A N 10
ATOM 10442 C CA . VAL A 1 26 ? -6.441 8.423 -1.466 1.00 0.00 26 VAL A CA 10
ATOM 10443 C C . VAL A 1 26 ? -5.010 8.399 -2.023 1.00 0.00 26 VAL A C 10
ATOM 10444 O O . VAL A 1 26 ? -4.301 9.405 -1.967 1.00 0.00 26 VAL A O 10
ATOM 10457 N N . CYS A 1 27 ? -4.587 7.267 -2.593 1.00 0.00 27 CYS A N 10
ATOM 10458 C CA . CYS A 1 27 ? -3.290 7.105 -3.268 1.00 0.00 27 CYS A CA 10
ATOM 10459 C C . CYS A 1 27 ? -3.443 6.385 -4.624 1.00 0.00 27 CYS A C 10
ATOM 10460 O O . CYS A 1 27 ? -4.559 6.064 -5.050 1.00 0.00 27 CYS A O 10
ATOM 10468 N N . ARG A 1 28 ? -2.321 6.139 -5.315 1.00 0.00 28 ARG A N 10
ATOM 10469 C CA . ARG A 1 28 ? -2.250 5.415 -6.596 1.00 0.00 28 ARG A CA 10
ATOM 10470 C C . ARG A 1 28 ? -1.067 4.444 -6.634 1.00 0.00 28 ARG A C 10
ATOM 10471 O O . ARG A 1 28 ? 0.073 4.838 -6.393 1.00 0.00 28 ARG A O 10
ATOM 10492 N N . VAL A 1 29 ? -1.332 3.168 -6.905 1.00 0.00 29 VAL A N 10
ATOM 10493 C CA . VAL A 1 29 ? -0.325 2.084 -6.927 1.00 0.00 29 VAL A CA 10
ATOM 10494 C C . VAL A 1 29 ? 0.717 2.319 -8.025 1.00 0.00 29 VAL A C 10
ATOM 10495 O O . VAL A 1 29 ? 0.361 2.483 -9.194 1.00 0.00 29 VAL A O 10
ATOM 10508 N N . SER A 1 30 ? 2.001 2.298 -7.651 1.00 0.00 30 SER A N 10
ATOM 10509 C CA . SER A 1 30 ? 3.144 2.561 -8.539 1.00 0.00 30 SER A CA 10
ATOM 10510 C C . SER A 1 30 ? 3.950 1.289 -8.824 1.00 0.00 30 SER A C 10
ATOM 10511 O O . SER A 1 30 ? 4.169 0.938 -9.984 1.00 0.00 30 SER A O 10
ATOM 10519 N N . ALA A 1 31 ? 4.386 0.593 -7.770 1.00 0.00 31 ALA A N 10
ATOM 10520 C CA . ALA A 1 31 ? 5.152 -0.651 -7.841 1.00 0.00 31 ALA A CA 10
ATOM 10521 C C . ALA A 1 31 ? 4.900 -1.526 -6.602 1.00 0.00 31 ALA A C 10
ATOM 10522 O O . ALA A 1 31 ? 4.414 -1.050 -5.576 1.00 0.00 31 ALA A O 10
ATOM 10529 N N . ILE A 1 32 ? 5.221 -2.818 -6.680 1.00 0.00 32 ILE A N 10
ATOM 10530 C CA . ILE A 1 32 ? 5.034 -3.793 -5.595 1.00 0.00 32 ILE A CA 10
ATOM 10531 C C . ILE A 1 32 ? 6.236 -4.748 -5.584 1.00 0.00 32 ILE A C 10
ATOM 10532 O O . ILE A 1 32 ? 6.675 -5.201 -6.644 1.00 0.00 32 ILE A O 10
ATOM 10548 N N . ASP A 1 33 ? 6.774 -5.061 -4.402 1.00 0.00 33 ASP A N 10
ATOM 10549 C CA . ASP A 1 33 ? 7.889 -6.007 -4.231 1.00 0.00 33 ASP A CA 10
ATOM 10550 C C . ASP A 1 33 ? 7.750 -6.827 -2.930 1.00 0.00 33 ASP A C 10
ATOM 10551 O O . ASP A 1 33 ? 6.880 -6.553 -2.104 1.00 0.00 33 ASP A O 10
ATOM 10560 N N . VAL A 1 34 ? 8.599 -7.837 -2.717 1.00 0.00 34 VAL A N 10
ATOM 10561 C CA . VAL A 1 34 ? 8.650 -8.649 -1.482 1.00 0.00 34 VAL A CA 10
ATOM 10562 C C . VAL A 1 34 ? 10.031 -8.551 -0.824 1.00 0.00 34 VAL A C 10
ATOM 10563 O O . VAL A 1 34 ? 11.061 -8.578 -1.501 1.00 0.00 34 VAL A O 10
ATOM 10576 N N . LYS A 1 35 ? 10.051 -8.431 0.508 1.00 0.00 35 LYS A N 10
ATOM 10577 C CA . LYS A 1 35 ? 11.268 -8.352 1.335 1.00 0.00 35 LYS A CA 10
ATOM 10578 C C . LYS A 1 35 ? 11.034 -8.921 2.733 1.00 0.00 35 LYS A C 10
ATOM 10579 O O . LYS A 1 35 ? 9.892 -9.097 3.153 1.00 0.00 35 LYS A O 10
ATOM 10598 N N . GLU A 1 36 ? 12.120 -9.199 3.449 1.00 0.00 36 GLU A N 10
ATOM 10599 C CA . GLU A 1 36 ? 12.120 -9.651 4.845 1.00 0.00 36 GLU A CA 10
ATOM 10600 C C . GLU A 1 36 ? 12.366 -8.456 5.778 1.00 0.00 36 GLU A C 10
ATOM 10601 O O . GLU A 1 36 ? 13.403 -7.793 5.685 1.00 0.00 36 GLU A O 10
ATOM 10613 N N . VAL A 1 37 ? 11.411 -8.154 6.661 1.00 0.00 37 VAL A N 10
ATOM 10614 C CA . VAL A 1 37 ? 11.535 -7.109 7.695 1.00 0.00 37 VAL A CA 10
ATOM 10615 C C . VAL A 1 37 ? 11.295 -7.716 9.074 1.00 0.00 37 VAL A C 10
ATOM 10616 O O . VAL A 1 37 ? 10.383 -8.525 9.239 1.00 0.00 37 VAL A O 10
ATOM 10629 N N . ALA A 1 38 ? 12.131 -7.372 10.060 1.00 0.00 38 ALA A N 10
ATOM 10630 C CA . ALA A 1 38 ? 12.070 -7.898 11.431 1.00 0.00 38 ALA A CA 10
ATOM 10631 C C . ALA A 1 38 ? 11.967 -9.449 11.527 1.00 0.00 38 ALA A C 10
ATOM 10632 O O . ALA A 1 38 ? 11.390 -9.988 12.476 1.00 0.00 38 ALA A O 10
ATOM 10639 N N . GLY A 1 39 ? 12.518 -10.175 10.542 1.00 0.00 39 GLY A N 10
ATOM 10640 C CA . GLY A 1 39 ? 12.442 -11.641 10.436 1.00 0.00 39 GLY A CA 10
ATOM 10641 C C . GLY A 1 39 ? 11.141 -12.187 9.818 1.00 0.00 39 GLY A C 10
ATOM 10642 O O . GLY A 1 39 ? 10.751 -13.316 10.128 1.00 0.00 39 GLY A O 10
ATOM 10646 N N . GLN A 1 40 ? 10.441 -11.401 8.986 1.00 0.00 40 GLN A N 10
ATOM 10647 C CA . GLN A 1 40 ? 9.133 -11.731 8.404 1.00 0.00 40 GLN A CA 10
ATOM 10648 C C . GLN A 1 40 ? 9.054 -11.294 6.930 1.00 0.00 40 GLN A C 10
ATOM 10649 O O . GLN A 1 40 ? 9.170 -10.103 6.622 1.00 0.00 40 GLN A O 10
ATOM 10663 N N . LYS A 1 41 ? 8.894 -12.253 6.005 1.00 0.00 41 LYS A N 10
ATOM 10664 C CA . LYS A 1 41 ? 8.823 -12.017 4.549 1.00 0.00 41 LYS A CA 10
ATOM 10665 C C . LYS A 1 41 ? 7.377 -11.908 4.065 1.00 0.00 41 LYS A C 10
ATOM 10666 O O . LYS A 1 41 ? 6.587 -12.821 4.315 1.00 0.00 41 LYS A O 10
ATOM 10685 N N . LEU A 1 42 ? 7.026 -10.809 3.391 1.00 0.00 42 LEU A N 10
ATOM 10686 C CA . LEU A 1 42 ? 5.671 -10.591 2.863 1.00 0.00 42 LEU A CA 10
ATOM 10687 C C . LEU A 1 42 ? 5.666 -9.563 1.709 1.00 0.00 42 LEU A C 10
ATOM 10688 O O . LEU A 1 42 ? 6.626 -8.808 1.535 1.00 0.00 42 LEU A O 10
ATOM 10704 N N . THR A 1 43 ? 4.595 -9.521 0.914 1.00 0.00 43 THR A N 10
ATOM 10705 C CA . THR A 1 43 ? 4.423 -8.564 -0.195 1.00 0.00 43 THR A CA 10
ATOM 10706 C C . THR A 1 43 ? 4.220 -7.136 0.332 1.00 0.00 43 THR A C 10
ATOM 10707 O O . THR A 1 43 ? 3.216 -6.858 0.981 1.00 0.00 43 THR A O 10
ATOM 10718 N N . PHE A 1 44 ? 5.127 -6.204 0.042 1.00 0.00 44 PHE A N 10
ATOM 10719 C CA . PHE A 1 44 ? 5.014 -4.784 0.396 1.00 0.00 44 PHE A CA 10
ATOM 10720 C C . PHE A 1 44 ? 4.665 -3.959 -0.846 1.00 0.00 44 PHE A C 10
ATOM 10721 O O . PHE A 1 44 ? 5.441 -3.856 -1.800 1.00 0.00 44 PHE A O 10
ATOM 10738 N N . VAL A 1 45 ? 3.461 -3.391 -0.848 1.00 0.00 45 VAL A N 10
ATOM 10739 C CA . VAL A 1 45 ? 2.982 -2.530 -1.935 1.00 0.00 45 VAL A CA 10
ATOM 10740 C C . VAL A 1 45 ? 3.522 -1.106 -1.780 1.00 0.00 45 VAL A C 10
ATOM 10741 O O . VAL A 1 45 ? 3.619 -0.614 -0.659 1.00 0.00 45 VAL A O 10
ATOM 10754 N N . THR A 1 46 ? 3.838 -0.424 -2.882 1.00 0.00 46 THR A N 10
ATOM 10755 C CA . THR A 1 46 ? 4.344 0.961 -2.885 1.00 0.00 46 THR A CA 10
ATOM 10756 C C . THR A 1 46 ? 3.499 1.843 -3.800 1.00 0.00 46 THR A C 10
ATOM 10757 O O . THR A 1 46 ? 3.405 1.631 -5.014 1.00 0.00 46 THR A O 10
ATOM 10768 N N . MET A 1 47 ? 2.850 2.844 -3.212 1.00 0.00 47 MET A N 10
ATOM 10769 C CA . MET A 1 47 ? 1.934 3.759 -3.892 1.00 0.00 47 MET A CA 10
ATOM 10770 C C . MET A 1 47 ? 2.453 5.201 -3.787 1.00 0.00 47 MET A C 10
ATOM 10771 O O . MET A 1 47 ? 3.212 5.542 -2.877 1.00 0.00 47 MET A O 10
ATOM 10785 N N . ARG A 1 48 ? 2.044 6.063 -4.719 1.00 0.00 48 ARG A N 10
ATOM 10786 C CA . ARG A 1 48 ? 2.446 7.475 -4.802 1.00 0.00 48 ARG A CA 10
ATOM 10787 C C . ARG A 1 48 ? 1.224 8.360 -5.001 1.00 0.00 48 ARG A C 10
ATOM 10788 O O . ARG A 1 48 ? 0.325 8.019 -5.771 1.00 0.00 48 ARG A O 10
ATOM 10809 N N . ARG A 1 49 ? 1.163 9.478 -4.277 1.00 0.00 49 ARG A N 10
ATOM 10810 C CA . ARG A 1 49 ? 0.083 10.462 -4.401 1.00 0.00 49 ARG A CA 10
ATOM 10811 C C . ARG A 1 49 ? 0.589 11.583 -5.302 1.00 0.00 49 ARG A C 10
ATOM 10812 O O . ARG A 1 49 ? 1.392 12.413 -4.879 1.00 0.00 49 ARG A O 10
ATOM 10833 N N . GLU A 1 50 ? 0.059 11.669 -6.518 1.00 0.00 50 GLU A N 10
ATOM 10834 C CA . GLU A 1 50 ? 0.386 12.749 -7.468 1.00 0.00 50 GLU A CA 10
ATOM 10835 C C . GLU A 1 50 ? -0.191 14.113 -7.035 1.00 0.00 50 GLU A C 10
ATOM 10836 O O . GLU A 1 50 ? 0.238 15.162 -7.517 1.00 0.00 50 GLU A O 10
ATOM 10848 N N . GLU A 1 51 ? -1.139 14.100 -6.091 1.00 0.00 51 GLU A N 10
ATOM 10849 C CA . GLU A 1 51 ? -1.781 15.268 -5.473 1.00 0.00 51 GLU A CA 10
ATOM 10850 C C . GLU A 1 51 ? -0.775 16.222 -4.803 1.00 0.00 51 GLU A C 10
ATOM 10851 O O . GLU A 1 51 ? -0.900 17.442 -4.930 1.00 0.00 51 GLU A O 10
ATOM 10863 N N . ASP A 1 52 ? 0.217 15.671 -4.089 1.00 0.00 52 ASP A N 10
ATOM 10864 C CA . ASP A 1 52 ? 1.261 16.427 -3.373 1.00 0.00 52 ASP A CA 10
ATOM 10865 C C . ASP A 1 52 ? 2.704 15.970 -3.693 1.00 0.00 52 ASP A C 10
ATOM 10866 O O . ASP A 1 52 ? 3.661 16.692 -3.406 1.00 0.00 52 ASP A O 10
ATOM 10875 N N . GLY A 1 53 ? 2.872 14.788 -4.298 1.00 0.00 53 GLY A N 10
ATOM 10876 C CA . GLY A 1 53 ? 4.159 14.165 -4.640 1.00 0.00 53 GLY A CA 10
ATOM 10877 C C . GLY A 1 53 ? 4.713 13.197 -3.581 1.00 0.00 53 GLY A C 10
ATOM 10878 O O . GLY A 1 53 ? 5.836 12.710 -3.730 1.00 0.00 53 GLY A O 10
ATOM 10882 N N . ALA A 1 54 ? 3.961 12.920 -2.509 1.00 0.00 54 ALA A N 10
ATOM 10883 C CA . ALA A 1 54 ? 4.340 11.977 -1.452 1.00 0.00 54 ALA A CA 10
ATOM 10884 C C . ALA A 1 54 ? 4.223 10.502 -1.895 1.00 0.00 54 ALA A C 10
ATOM 10885 O O . ALA A 1 54 ? 3.525 10.174 -2.858 1.00 0.00 54 ALA A O 10
ATOM 10892 N N . VAL A 1 55 ? 4.855 9.594 -1.146 1.00 0.00 55 VAL A N 10
ATOM 10893 C CA . VAL A 1 55 ? 4.787 8.130 -1.330 1.00 0.00 55 VAL A CA 10
ATOM 10894 C C . VAL A 1 55 ? 4.375 7.439 -0.028 1.00 0.00 55 VAL A C 10
ATOM 10895 O O . VAL A 1 55 ? 4.573 7.976 1.065 1.00 0.00 55 VAL A O 10
ATOM 10908 N N . VAL A 1 56 ? 3.808 6.239 -0.143 1.00 0.00 56 VAL A N 10
ATOM 10909 C CA . VAL A 1 56 ? 3.409 5.361 0.970 1.00 0.00 56 VAL A CA 10
ATOM 10910 C C . VAL A 1 56 ? 3.739 3.904 0.629 1.00 0.00 56 VAL A C 10
ATOM 10911 O O . VAL A 1 56 ? 3.743 3.512 -0.540 1.00 0.00 56 VAL A O 10
ATOM 10924 N N . MET A 1 57 ? 4.012 3.087 1.644 1.00 0.00 57 MET A N 10
ATOM 10925 C CA . MET A 1 57 ? 4.299 1.658 1.486 1.00 0.00 57 MET A CA 10
ATOM 10926 C C . MET A 1 57 ? 3.737 0.874 2.672 1.00 0.00 57 MET A C 10
ATOM 10927 O O . MET A 1 57 ? 4.098 1.154 3.818 1.00 0.00 57 MET A O 10
ATOM 10941 N N . VAL A 1 58 ? 2.858 -0.097 2.401 1.00 0.00 58 VAL A N 10
ATOM 10942 C CA . VAL A 1 58 ? 2.226 -0.949 3.427 1.00 0.00 58 VAL A CA 10
ATOM 10943 C C . VAL A 1 58 ? 2.326 -2.443 3.082 1.00 0.00 58 VAL A C 10
ATOM 10944 O O . VAL A 1 58 ? 2.443 -2.816 1.912 1.00 0.00 58 VAL A O 10
ATOM 10957 N N . PRO A 1 59 ? 2.274 -3.321 4.094 1.00 0.00 59 PRO A N 10
ATOM 10958 C CA . PRO A 1 59 ? 2.288 -4.768 3.906 1.00 0.00 59 PRO A CA 10
ATOM 10959 C C . PRO A 1 59 ? 0.955 -5.359 3.417 1.00 0.00 59 PRO A C 10
ATOM 10960 O O . PRO A 1 59 ? -0.017 -5.386 4.165 1.00 0.00 59 PRO A O 10
ATOM 10971 N N . GLU A 1 60 ? 0.899 -5.941 2.219 1.00 0.00 60 GLU A N 10
ATOM 10972 C CA . GLU A 1 60 ? -0.327 -6.555 1.665 1.00 0.00 60 GLU A CA 10
ATOM 10973 C C . GLU A 1 60 ? -0.828 -7.778 2.456 1.00 0.00 60 GLU A C 10
ATOM 10974 O O . GLU A 1 60 ? -2.033 -7.992 2.574 1.00 0.00 60 GLU A O 10
ATOM 10986 N N . GLY A 1 61 ? 0.081 -8.575 3.026 1.00 0.00 61 GLY A N 10
ATOM 10987 C CA . GLY A 1 61 ? -0.244 -9.734 3.876 1.00 0.00 61 GLY A CA 10
ATOM 10988 C C . GLY A 1 61 ? -0.319 -9.432 5.377 1.00 0.00 61 GLY A C 10
ATOM 10989 O O . GLY A 1 61 ? -0.488 -10.354 6.178 1.00 0.00 61 GLY A O 10
ATOM 10993 N N . LYS A 1 62 ? -0.191 -8.156 5.763 1.00 0.00 62 LYS A N 10
ATOM 10994 C 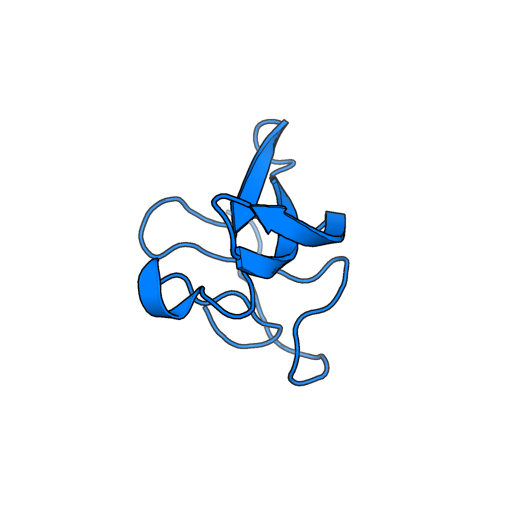CA . LYS A 1 62 ? -0.189 -7.680 7.158 1.00 0.00 62 LYS A CA 10
ATOM 10995 C C . LYS A 1 62 ? -1.054 -6.428 7.364 1.00 0.00 62 LYS A C 10
ATOM 10996 O O . LYS A 1 62 ? -1.136 -5.938 8.487 1.00 0.00 62 LYS A O 10
ATOM 11015 N N . VAL A 1 63 ? -1.756 -5.943 6.328 1.00 0.00 63 VAL A N 10
ATOM 11016 C CA . VAL A 1 63 ? -2.702 -4.808 6.383 1.00 0.00 63 VAL A CA 10
ATOM 11017 C C . VAL A 1 63 ? -3.722 -4.924 7.519 1.00 0.00 63 VAL A C 10
ATOM 11018 O O . VAL A 1 63 ? -4.153 -3.912 8.069 1.00 0.00 63 VAL A O 10
ATOM 11031 N N . LEU A 1 64 ? -4.068 -6.156 7.901 1.00 0.00 64 LEU A N 10
ATOM 11032 C CA . LEU A 1 64 ? -4.978 -6.495 8.993 1.00 0.00 64 LEU A CA 10
ATOM 11033 C C . LEU A 1 64 ? -4.514 -5.909 10.347 1.00 0.00 64 LEU A C 10
ATOM 11034 O O . LEU A 1 64 ? -5.343 -5.595 11.202 1.00 0.00 64 LEU A O 10
ATOM 11050 N N . ALA A 1 65 ? -3.198 -5.728 10.529 1.00 0.00 65 ALA A N 10
ATOM 11051 C CA . ALA A 1 65 ? -2.569 -5.110 11.696 1.00 0.00 65 ALA A CA 10
ATOM 11052 C C . ALA A 1 65 ? -2.711 -3.573 11.710 1.00 0.00 65 ALA A C 10
ATOM 11053 O O . ALA A 1 65 ? -3.125 -2.999 12.719 1.00 0.00 65 ALA A O 10
ATOM 11060 N N . ILE A 1 66 ? -2.376 -2.900 10.597 1.00 0.00 66 ILE A N 10
ATOM 11061 C CA . ILE A 1 66 ? -2.505 -1.434 10.446 1.00 0.00 66 ILE A CA 10
ATOM 11062 C C . ILE A 1 66 ? -3.985 -0.999 10.426 1.00 0.00 66 ILE A C 10
ATOM 11063 O O . ILE A 1 66 ? -4.330 0.075 10.920 1.00 0.00 66 ILE A O 10
ATOM 11079 N N . GLY A 1 67 ? -4.866 -1.841 9.875 1.00 0.00 67 GLY A N 10
ATOM 11080 C CA . GLY A 1 67 ? -6.301 -1.586 9.696 1.00 0.00 67 GLY A CA 10
ATOM 11081 C C . GLY A 1 67 ? -6.666 -0.957 8.342 1.00 0.00 67 GLY A C 10
ATOM 11082 O O . GLY A 1 67 ? -7.830 -0.626 8.115 1.00 0.00 67 GLY A O 10
ATOM 11086 N N . VAL A 1 68 ? -5.688 -0.775 7.446 1.00 0.00 68 VAL A N 10
ATOM 11087 C CA . VAL A 1 68 ? -5.852 -0.120 6.134 1.00 0.00 68 VAL A CA 10
ATOM 11088 C C . VAL A 1 68 ? -6.280 -1.134 5.077 1.00 0.00 68 VAL A C 10
ATOM 11089 O O . VAL A 1 68 ? -5.576 -2.110 4.843 1.00 0.00 68 VAL A O 10
ATOM 11102 N N . ARG A 1 69 ? -7.407 -0.928 4.391 1.00 0.00 69 ARG A N 10
ATOM 11103 C CA . ARG A 1 69 ? -7.856 -1.815 3.305 1.00 0.00 69 ARG A CA 10
ATOM 11104 C C . ARG A 1 69 ? -7.591 -1.126 1.972 1.00 0.00 69 ARG A C 10
ATOM 11105 O O . ARG A 1 69 ? -8.234 -0.143 1.631 1.00 0.00 69 ARG A O 10
ATOM 11126 N N . LYS A 1 70 ? -6.616 -1.633 1.218 1.00 0.00 70 LYS A N 10
ATOM 11127 C CA . LYS A 1 70 ? -6.280 -1.114 -0.114 1.00 0.00 70 LYS A CA 10
ATOM 11128 C C . LYS A 1 70 ? -6.757 -2.097 -1.180 1.00 0.00 70 LYS A C 10
ATOM 11129 O O . LYS A 1 70 ? -6.128 -3.127 -1.422 1.00 0.00 70 LYS A O 10
ATOM 11148 N N . VAL A 1 71 ? -7.830 -1.729 -1.876 1.00 0.00 71 VAL A N 10
ATOM 11149 C CA . VAL A 1 71 ? -8.517 -2.566 -2.874 1.00 0.00 71 VAL A CA 10
ATOM 11150 C C . VAL A 1 71 ? -9.319 -1.685 -3.844 1.00 0.00 71 VAL A C 10
ATOM 11151 O O . VAL A 1 71 ? -9.555 -0.508 -3.566 1.00 0.00 71 VAL A O 10
ATOM 11164 N N . ALA A 1 72 ? -9.817 -2.268 -4.939 1.00 0.00 72 ALA A N 10
ATOM 11165 C CA . ALA A 1 72 ? -10.642 -1.587 -5.947 1.00 0.00 72 ALA A CA 10
ATOM 11166 C C . ALA A 1 72 ? -11.925 -0.909 -5.400 1.00 0.00 72 ALA A C 10
ATOM 11167 O O . ALA A 1 72 ? -12.458 -0.004 -6.046 1.00 0.00 72 ALA A O 10
ATOM 11174 N N . SER A 1 73 ? -12.398 -1.306 -4.209 1.00 0.00 73 SER A N 10
ATOM 11175 C CA . SER A 1 73 ? -13.539 -0.700 -3.495 1.00 0.00 73 SER A CA 10
ATOM 11176 C C . SER A 1 73 ? -13.297 -0.527 -1.988 1.00 0.00 73 SER A C 10
ATOM 11177 O O . SER A 1 73 ? -13.560 0.549 -1.447 1.00 0.00 73 SER A O 10
ATOM 11185 N N . ALA A 1 74 ? -12.823 -1.573 -1.297 1.00 0.00 74 ALA A N 10
ATOM 11186 C CA . ALA A 1 74 ? -12.552 -1.562 0.147 1.00 0.00 74 ALA A CA 10
ATOM 11187 C C . ALA A 1 74 ? -11.523 -0.482 0.574 1.00 0.00 74 ALA A C 10
ATOM 11188 O O . ALA A 1 74 ? -10.600 -0.154 -0.176 1.00 0.00 74 ALA A O 10
ATOM 11195 N N . GLU A 1 75 ? -11.715 0.051 1.792 1.00 0.00 75 GLU A N 10
ATOM 11196 C CA . GLU A 1 75 ? -11.020 1.193 2.434 1.00 0.00 75 GLU A CA 10
ATOM 11197 C C . GLU A 1 75 ? -10.658 0.908 3.910 1.00 0.00 75 GLU A C 10
ATOM 11198 O O . GLU A 1 75 ? -11.556 0.446 4.657 1.00 0.00 75 GLU A O 10
ATOM 11211 N N . ALA A 1 1 ? -14.227 17.094 -11.899 1.00 0.00 1 ALA A N 11
ATOM 11212 C CA . ALA A 1 1 ? -12.801 17.137 -11.491 1.00 0.00 1 ALA A CA 11
ATOM 11213 C C . ALA A 1 1 ? -12.632 16.665 -10.035 1.00 0.00 1 ALA A C 11
ATOM 11214 O O . ALA A 1 1 ? -12.467 17.478 -9.121 1.00 0.00 1 ALA A O 11
ATOM 11223 N N . GLY A 1 2 ? -12.688 15.346 -9.798 1.00 0.00 2 GLY A N 11
ATOM 11224 C CA . GLY A 1 2 ? -12.562 14.732 -8.462 1.00 0.00 2 GLY A CA 11
ATOM 11225 C C . GLY A 1 2 ? -13.532 13.571 -8.224 1.00 0.00 2 GLY A C 11
ATOM 11226 O O . GLY A 1 2 ? -14.388 13.651 -7.339 1.00 0.00 2 GLY A O 11
ATOM 11230 N N . HIS A 1 3 ? -13.422 12.497 -9.016 1.00 0.00 3 HIS A N 11
ATOM 11231 C CA . HIS A 1 3 ? -14.220 11.271 -8.838 1.00 0.00 3 HIS A CA 11
ATOM 11232 C C . HIS A 1 3 ? -13.720 10.436 -7.645 1.00 0.00 3 HIS A C 11
ATOM 11233 O O . HIS A 1 3 ? -12.560 10.552 -7.238 1.00 0.00 3 HIS A O 11
ATOM 11248 N N . MET A 1 4 ? -14.579 9.576 -7.091 1.00 0.00 4 MET A N 11
ATOM 11249 C CA . MET A 1 4 ? -14.197 8.646 -6.018 1.00 0.00 4 MET A CA 11
ATOM 11250 C C . MET A 1 4 ? -13.294 7.509 -6.546 1.00 0.00 4 MET A C 11
ATOM 11251 O O . MET A 1 4 ? -13.276 7.246 -7.754 1.00 0.00 4 MET A O 11
ATOM 11265 N N . PRO A 1 5 ? -12.551 6.812 -5.664 1.00 0.00 5 PRO A N 11
ATOM 11266 C CA . PRO A 1 5 ? -11.749 5.652 -6.052 1.00 0.00 5 PRO A CA 11
ATOM 11267 C C . PRO A 1 5 ? -12.686 4.515 -6.529 1.00 0.00 5 PRO A C 11
ATOM 11268 O O . PRO A 1 5 ? -13.850 4.446 -6.123 1.00 0.00 5 PRO A O 11
ATOM 11279 N N . GLU A 1 6 ? -12.196 3.637 -7.413 1.00 0.00 6 GLU A N 11
ATOM 11280 C CA . GLU A 1 6 ? -12.953 2.475 -7.927 1.00 0.00 6 GLU A CA 11
ATOM 11281 C C . GLU A 1 6 ? -12.108 1.193 -8.020 1.00 0.00 6 GLU A C 11
ATOM 11282 O O . GLU A 1 6 ? -12.492 0.150 -7.487 1.00 0.00 6 GLU A O 11
ATOM 11294 N N . GLY A 1 7 ? -10.970 1.261 -8.720 1.00 0.00 7 GLY A N 11
ATOM 11295 C CA . GLY A 1 7 ? -10.074 0.125 -8.943 1.00 0.00 7 GLY A CA 11
ATOM 11296 C C . GLY A 1 7 ? -10.522 -0.832 -10.062 1.00 0.00 7 GLY A C 11
ATOM 11297 O O . GLY A 1 7 ? -11.667 -0.801 -10.523 1.00 0.00 7 GLY A O 11
ATOM 11301 N N . SER A 1 8 ? -9.604 -1.688 -10.517 1.00 0.00 8 SER A N 11
ATOM 11302 C CA . SER A 1 8 ? -9.831 -2.698 -11.564 1.00 0.00 8 SER A CA 11
ATOM 11303 C C . SER A 1 8 ? -8.837 -3.866 -11.473 1.00 0.00 8 SER A C 11
ATOM 11304 O O . SER A 1 8 ? -7.699 -3.790 -11.947 1.00 0.00 8 SER A O 11
ATOM 11312 N N . ALA A 1 9 ? -9.270 -4.961 -10.843 1.00 0.00 9 ALA A N 11
ATOM 11313 C CA . ALA A 1 9 ? -8.546 -6.230 -10.723 1.00 0.00 9 ALA A CA 11
ATOM 11314 C C . ALA A 1 9 ? -9.522 -7.403 -10.474 1.00 0.00 9 ALA A C 11
ATOM 11315 O O . ALA A 1 9 ? -10.720 -7.192 -10.269 1.00 0.00 9 ALA A O 11
ATOM 11322 N N . SER A 1 10 ? -9.008 -8.639 -10.477 1.00 0.00 10 SER A N 11
ATOM 11323 C CA . SER A 1 10 ? -9.771 -9.864 -10.181 1.00 0.00 10 SER A CA 11
ATOM 11324 C C . SER A 1 10 ? -10.238 -9.910 -8.720 1.00 0.00 10 SER A C 11
ATOM 11325 O O . SER A 1 10 ? -11.420 -9.696 -8.442 1.00 0.00 10 SER A O 11
ATOM 11333 N N . LEU A 1 11 ? -9.313 -10.176 -7.788 1.00 0.00 11 LEU A N 11
ATOM 11334 C CA . LEU A 1 11 ? -9.553 -10.288 -6.343 1.00 0.00 11 LEU A CA 11
ATOM 11335 C C . LEU A 1 11 ? -8.651 -9.301 -5.576 1.00 0.00 11 LEU A C 11
ATOM 11336 O O . LEU A 1 11 ? -9.105 -8.221 -5.207 1.00 0.00 11 LEU A O 11
ATOM 11352 N N . GLN A 1 12 ? -7.374 -9.653 -5.368 1.00 0.00 12 GLN A N 11
ATOM 11353 C CA . GLN A 1 12 ? -6.326 -8.820 -4.754 1.00 0.00 12 GLN A CA 11
ATOM 11354 C C . GLN A 1 12 ? -5.987 -7.564 -5.581 1.00 0.00 12 GLN A C 11
ATOM 11355 O O . GLN A 1 12 ? -6.303 -7.475 -6.769 1.00 0.00 12 GLN A O 11
ATOM 11369 N N . LEU A 1 13 ? -5.311 -6.595 -4.951 1.00 0.00 13 LEU A N 11
ATOM 11370 C CA . LEU A 1 13 ? -4.821 -5.374 -5.603 1.00 0.00 13 LEU A CA 11
ATOM 11371 C C . LEU A 1 13 ? -3.733 -5.687 -6.659 1.00 0.00 13 LEU A C 11
ATOM 11372 O O . LEU A 1 13 ? -2.980 -6.654 -6.523 1.00 0.00 13 LEU A O 11
ATOM 11388 N N . ALA A 1 14 ? -3.635 -4.855 -7.702 1.00 0.00 14 ALA A N 11
ATOM 11389 C CA . ALA A 1 14 ? -2.654 -4.961 -8.789 1.00 0.00 14 ALA A CA 11
ATOM 11390 C C . ALA A 1 14 ? -2.173 -3.575 -9.280 1.00 0.00 14 ALA A C 11
ATOM 11391 O O . ALA A 1 14 ? -2.635 -2.537 -8.804 1.00 0.00 14 ALA A O 11
ATOM 11398 N N . VAL A 1 15 ? -1.235 -3.540 -10.234 1.00 0.00 15 VAL A N 11
ATOM 11399 C CA . VAL A 1 15 ? -0.706 -2.297 -10.833 1.00 0.00 15 VAL A CA 11
ATOM 11400 C C . VAL A 1 15 ? -1.832 -1.493 -11.507 1.00 0.00 15 VAL A C 11
ATOM 11401 O O . VAL A 1 15 ? -2.624 -2.040 -12.276 1.00 0.00 15 VAL A O 11
ATOM 11414 N N . GLY A 1 16 ? -1.909 -0.192 -11.208 1.00 0.00 16 GLY A N 11
ATOM 11415 C CA . GLY A 1 16 ? -2.923 0.733 -11.738 1.00 0.00 16 GLY A CA 11
ATOM 11416 C C . GLY A 1 16 ? -4.248 0.761 -10.959 1.00 0.00 16 GLY A C 11
ATOM 11417 O O . GLY A 1 16 ? -5.142 1.536 -11.302 1.00 0.00 16 GLY A O 11
ATOM 11421 N N . ASP A 1 17 ? -4.390 -0.072 -9.924 1.00 0.00 17 ASP A N 11
ATOM 11422 C CA . ASP A 1 17 ? -5.552 -0.118 -9.027 1.00 0.00 17 ASP A CA 11
ATOM 11423 C C . ASP A 1 17 ? -5.630 1.118 -8.090 1.00 0.00 17 ASP A C 11
ATOM 11424 O O . ASP A 1 17 ? -4.782 2.017 -8.147 1.00 0.00 17 ASP A O 11
ATOM 11433 N N . ARG A 1 18 ? -6.649 1.186 -7.222 1.00 0.00 18 ARG A N 11
ATOM 11434 C CA . ARG A 1 18 ? -6.892 2.306 -6.286 1.00 0.00 18 ARG A CA 11
ATOM 11435 C C . ARG A 1 18 ? -6.699 1.911 -4.818 1.00 0.00 18 ARG A C 11
ATOM 11436 O O . ARG A 1 18 ? -6.862 0.754 -4.438 1.00 0.00 18 ARG A O 11
ATOM 11457 N N . VAL A 1 19 ? -6.370 2.907 -3.994 1.00 0.00 19 VAL A N 11
ATOM 11458 C CA . VAL A 1 19 ? -6.113 2.780 -2.551 1.00 0.00 19 VAL A CA 11
ATOM 11459 C C . VAL A 1 19 ? -6.432 4.098 -1.830 1.00 0.00 19 VAL A C 11
ATOM 11460 O O . VAL A 1 19 ? -5.944 5.161 -2.209 1.00 0.00 19 VAL A O 11
ATOM 11473 N N . VAL A 1 20 ? -7.261 4.048 -0.793 1.00 0.00 20 VAL A N 11
ATOM 11474 C CA . VAL A 1 20 ? -7.622 5.157 0.098 1.00 0.00 20 VAL A CA 11
ATOM 11475 C C . VAL A 1 20 ? -7.596 4.701 1.558 1.00 0.00 20 VAL A C 11
ATOM 11476 O O . VAL A 1 20 ? -8.299 3.781 1.974 1.00 0.00 20 VAL A O 11
ATOM 11489 N N . TYR A 1 21 ? -6.753 5.342 2.367 1.00 0.00 21 TYR A N 11
ATOM 11490 C CA . TYR A 1 21 ? -6.709 5.061 3.805 1.00 0.00 21 TYR A CA 11
ATOM 11491 C C . TYR A 1 21 ? -8.071 5.304 4.491 1.00 0.00 21 TYR A C 11
ATOM 11492 O O . TYR A 1 21 ? -8.862 6.131 4.024 1.00 0.00 21 TYR A O 11
ATOM 11510 N N . PRO A 1 22 ? -8.331 4.663 5.648 1.00 0.00 22 PRO A N 11
ATOM 11511 C CA . PRO A 1 22 ? -9.618 4.763 6.335 1.00 0.00 22 PRO A CA 11
ATOM 11512 C C . PRO A 1 22 ? -9.883 6.175 6.888 1.00 0.00 22 PRO A C 11
ATOM 11513 O O . PRO A 1 22 ? -11.043 6.561 7.049 1.00 0.00 22 PRO A O 11
ATOM 11524 N N . ASN A 1 23 ? -8.825 6.959 7.152 1.00 0.00 23 ASN A N 11
ATOM 11525 C CA . ASN A 1 23 ? -8.907 8.356 7.592 1.00 0.00 23 ASN A CA 11
ATOM 11526 C C . ASN A 1 23 ? -7.604 9.150 7.293 1.00 0.00 23 ASN A C 11
ATOM 11527 O O . ASN A 1 23 ? -6.912 9.600 8.208 1.00 0.00 23 ASN A O 11
ATOM 11538 N N . GLN A 1 24 ? -7.232 9.299 6.011 1.00 0.00 24 GLN A N 11
ATOM 11539 C CA . GLN A 1 24 ? -6.023 10.042 5.581 1.00 0.00 24 GLN A CA 11
ATOM 11540 C C . GLN A 1 24 ? -6.189 10.681 4.186 1.00 0.00 24 GLN A C 11
ATOM 11541 O O . GLN A 1 24 ? -6.213 11.908 4.071 1.00 0.00 24 GLN A O 11
ATOM 11555 N N . GLY A 1 25 ? -6.306 9.867 3.128 1.00 0.00 25 GLY A N 11
ATOM 11556 C CA . GLY A 1 25 ? -6.430 10.313 1.732 1.00 0.00 25 GLY A CA 11
ATOM 11557 C C . GLY A 1 25 ? -6.208 9.191 0.711 1.00 0.00 25 GLY A C 11
ATOM 11558 O O . GLY A 1 25 ? -5.840 8.070 1.074 1.00 0.00 25 GLY A O 11
ATOM 11562 N N . VAL A 1 26 ? -6.403 9.500 -0.575 1.00 0.00 26 VAL A N 11
ATOM 11563 C CA . VAL A 1 26 ? -6.295 8.567 -1.718 1.00 0.00 26 VAL A CA 11
ATOM 11564 C C . VAL A 1 26 ? -4.884 8.610 -2.327 1.00 0.00 26 VAL A C 11
ATOM 11565 O O . VAL A 1 26 ? -4.260 9.673 -2.379 1.00 0.00 26 VAL A O 11
ATOM 11578 N N . CYS A 1 27 ? -4.397 7.467 -2.814 1.00 0.00 27 CYS A N 11
ATOM 11579 C CA . CYS A 1 27 ? -3.125 7.293 -3.529 1.00 0.00 27 CYS A CA 11
ATOM 11580 C C . CYS A 1 27 ? -3.328 6.503 -4.843 1.00 0.00 27 CYS A C 11
ATOM 11581 O O . CYS A 1 27 ? -4.436 6.063 -5.164 1.00 0.00 27 CYS A O 11
ATOM 11589 N N . ARG A 1 28 ? -2.244 6.306 -5.605 1.00 0.00 28 ARG A N 11
ATOM 11590 C CA . ARG A 1 28 ? -2.207 5.597 -6.898 1.00 0.00 28 ARG A CA 11
ATOM 11591 C C . ARG A 1 28 ? -1.087 4.554 -6.910 1.00 0.00 28 ARG A C 11
ATOM 11592 O O . ARG A 1 28 ? 0.054 4.853 -6.554 1.00 0.00 28 ARG A O 11
ATOM 11613 N N . VAL A 1 29 ? -1.418 3.327 -7.313 1.00 0.00 29 VAL A N 11
ATOM 11614 C CA . VAL A 1 29 ? -0.474 2.199 -7.426 1.00 0.00 29 VAL A CA 11
ATOM 11615 C C . VAL A 1 29 ? 0.530 2.439 -8.553 1.00 0.00 29 VAL A C 11
ATOM 11616 O O . VAL A 1 29 ? 0.129 2.659 -9.697 1.00 0.00 29 VAL A O 11
ATOM 11629 N N . SER A 1 30 ? 1.828 2.365 -8.237 1.00 0.00 30 SER A N 11
ATOM 11630 C CA . SER A 1 30 ? 2.919 2.537 -9.213 1.00 0.00 30 SER A CA 11
ATOM 11631 C C . SER A 1 30 ? 3.660 1.224 -9.515 1.00 0.00 30 SER A C 11
ATOM 11632 O O . SER A 1 30 ? 3.941 0.932 -10.679 1.00 0.00 30 SER A O 11
ATOM 11640 N N . ALA A 1 31 ? 3.922 0.407 -8.489 1.00 0.00 31 ALA A N 11
ATOM 11641 C CA . ALA A 1 31 ? 4.534 -0.921 -8.561 1.00 0.00 31 ALA A CA 11
ATOM 11642 C C . ALA A 1 31 ? 4.233 -1.729 -7.282 1.00 0.00 31 ALA A C 11
ATOM 11643 O O . ALA A 1 31 ? 3.658 -1.204 -6.328 1.00 0.00 31 ALA A O 11
ATOM 11650 N N . ILE A 1 32 ? 4.605 -3.012 -7.246 1.00 0.00 32 ILE A N 11
ATOM 11651 C CA . ILE A 1 32 ? 4.492 -3.901 -6.072 1.00 0.00 32 ILE A CA 11
ATOM 11652 C C . ILE A 1 32 ? 5.663 -4.894 -6.091 1.00 0.00 32 ILE A C 11
ATOM 11653 O O . ILE A 1 32 ? 6.025 -5.409 -7.154 1.00 0.00 32 ILE A O 11
ATOM 11669 N N . ASP A 1 33 ? 6.249 -5.185 -4.929 1.00 0.00 33 ASP A N 11
ATOM 11670 C CA . ASP A 1 33 ? 7.307 -6.187 -4.752 1.00 0.00 33 ASP A CA 11
ATOM 11671 C C . ASP A 1 33 ? 7.222 -6.885 -3.379 1.00 0.00 33 ASP A C 11
ATOM 11672 O O . ASP A 1 33 ? 6.411 -6.523 -2.525 1.00 0.00 33 ASP A O 11
ATOM 11681 N N . VAL A 1 34 ? 8.042 -7.919 -3.167 1.00 0.00 34 VAL A N 11
ATOM 11682 C CA . VAL A 1 34 ? 8.146 -8.650 -1.891 1.00 0.00 34 VAL A CA 11
ATOM 11683 C C . VAL A 1 34 ? 9.540 -8.477 -1.286 1.00 0.00 34 VAL A C 11
ATOM 11684 O O . VAL A 1 34 ? 10.536 -8.463 -2.016 1.00 0.00 34 VAL A O 11
ATOM 11697 N N . LYS A 1 35 ? 9.628 -8.361 0.044 1.00 0.00 35 LYS A N 11
ATOM 11698 C CA . LYS A 1 35 ? 10.901 -8.260 0.777 1.00 0.00 35 LYS A CA 11
ATOM 11699 C C . LYS A 1 35 ? 10.758 -8.675 2.243 1.00 0.00 35 LYS A C 11
ATOM 11700 O O . LYS A 1 35 ? 9.647 -8.890 2.723 1.00 0.00 35 LYS A O 11
ATOM 11719 N N . GLU A 1 36 ? 11.884 -8.777 2.948 1.00 0.00 36 GLU A N 11
ATOM 11720 C CA . GLU A 1 36 ? 11.977 -9.056 4.387 1.00 0.00 36 GLU A CA 11
ATOM 11721 C C . GLU A 1 36 ? 12.256 -7.761 5.169 1.00 0.00 36 GLU A C 11
ATOM 11722 O O . GLU A 1 36 ? 13.305 -7.138 4.990 1.00 0.00 36 GLU A O 11
ATOM 11734 N N . VAL A 1 37 ? 11.312 -7.336 6.015 1.00 0.00 37 VAL A N 11
ATOM 11735 C CA . VAL A 1 37 ? 11.452 -6.176 6.924 1.00 0.00 37 VAL A CA 11
ATOM 11736 C C . VAL A 1 37 ? 11.240 -6.641 8.364 1.00 0.00 37 VAL A C 11
ATOM 11737 O O . VAL A 1 37 ? 10.353 -7.454 8.612 1.00 0.00 37 VAL A O 11
ATOM 11750 N N . ALA A 1 38 ? 12.040 -6.154 9.316 1.00 0.00 38 ALA A N 11
ATOM 11751 C CA . ALA A 1 38 ? 11.954 -6.498 10.745 1.00 0.00 38 ALA A CA 11
ATOM 11752 C C . ALA A 1 38 ? 11.805 -8.018 11.059 1.00 0.00 38 ALA A C 11
ATOM 11753 O O . ALA A 1 38 ? 11.208 -8.396 12.071 1.00 0.00 38 ALA A O 11
ATOM 11760 N N . GLY A 1 39 ? 12.335 -8.899 10.196 1.00 0.00 39 GLY A N 11
ATOM 11761 C CA . GLY A 1 39 ? 12.206 -10.360 10.300 1.00 0.00 39 GLY A CA 11
ATOM 11762 C C . GLY A 1 39 ? 10.904 -10.964 9.730 1.00 0.00 39 GLY A C 11
ATOM 11763 O O . GLY A 1 39 ? 10.490 -12.037 10.176 1.00 0.00 39 GLY A O 11
ATOM 11767 N N . GLN A 1 40 ? 10.233 -10.290 8.785 1.00 0.00 40 GLN A N 11
ATOM 11768 C CA . GLN A 1 40 ? 8.926 -10.648 8.214 1.00 0.00 40 GLN A CA 11
ATOM 11769 C C . GLN A 1 40 ? 8.953 -10.494 6.680 1.00 0.00 40 GLN A C 11
ATOM 11770 O O . GLN A 1 40 ? 9.080 -9.378 6.170 1.00 0.00 40 GLN A O 11
ATOM 11784 N N . LYS A 1 41 ? 8.838 -11.606 5.937 1.00 0.00 41 LYS A N 11
ATOM 11785 C CA . LYS A 1 41 ? 8.836 -11.645 4.460 1.00 0.00 41 LYS A CA 11
ATOM 11786 C C . LYS A 1 41 ? 7.409 -11.645 3.908 1.00 0.00 41 LYS A C 11
ATOM 11787 O O . LYS A 1 41 ? 6.672 -12.608 4.129 1.00 0.00 41 LYS A O 11
ATOM 11806 N N . LEU A 1 42 ? 7.006 -10.575 3.217 1.00 0.00 42 LEU A N 11
ATOM 11807 C CA . LEU A 1 42 ? 5.665 -10.452 2.625 1.00 0.00 42 LEU A CA 11
ATOM 11808 C C . LEU A 1 42 ? 5.643 -9.462 1.440 1.00 0.00 42 LEU A C 11
ATOM 11809 O O . LEU A 1 42 ? 6.645 -8.801 1.151 1.00 0.00 42 LEU A O 11
ATOM 11825 N N . THR A 1 43 ? 4.510 -9.366 0.741 1.00 0.00 43 THR A N 11
ATOM 11826 C CA . THR A 1 43 ? 4.287 -8.404 -0.352 1.00 0.00 43 THR A CA 11
ATOM 11827 C C . THR A 1 43 ? 4.015 -6.993 0.176 1.00 0.00 43 THR A C 11
ATOM 11828 O O . THR A 1 43 ? 2.989 -6.745 0.809 1.00 0.00 43 THR A O 11
ATOM 11839 N N . PHE A 1 44 ? 4.894 -6.043 -0.131 1.00 0.00 44 PHE A N 11
ATOM 11840 C CA . PHE A 1 44 ? 4.747 -4.625 0.201 1.00 0.00 44 PHE A CA 11
ATOM 11841 C C . PHE A 1 44 ? 4.404 -3.840 -1.074 1.00 0.00 44 PHE A C 11
ATOM 11842 O O . PHE A 1 44 ? 5.184 -3.797 -2.028 1.00 0.00 44 PHE A O 11
ATOM 11859 N N . VAL A 1 45 ? 3.206 -3.253 -1.116 1.00 0.00 45 VAL A N 11
ATOM 11860 C CA . VAL A 1 45 ? 2.782 -2.398 -2.241 1.00 0.00 45 VAL A CA 11
ATOM 11861 C C . VAL A 1 45 ? 3.650 -1.145 -2.354 1.00 0.00 45 VAL A C 11
ATOM 11862 O O . VAL A 1 45 ? 4.186 -0.688 -1.347 1.00 0.00 45 VAL A O 11
ATOM 11875 N N . THR A 1 46 ? 3.776 -0.568 -3.553 1.00 0.00 46 THR A N 11
ATOM 11876 C CA . THR A 1 46 ? 4.511 0.689 -3.763 1.00 0.00 46 THR A CA 11
ATOM 11877 C C . THR A 1 46 ? 3.642 1.719 -4.485 1.00 0.00 46 THR A C 11
ATOM 11878 O O . THR A 1 46 ? 3.367 1.621 -5.686 1.00 0.00 46 THR A O 11
ATOM 11889 N N . MET A 1 47 ? 3.243 2.763 -3.761 1.00 0.00 47 MET A N 11
ATOM 11890 C CA . MET A 1 47 ? 2.386 3.842 -4.256 1.00 0.00 47 MET A CA 11
ATOM 11891 C C . MET A 1 47 ? 3.026 5.198 -3.947 1.00 0.00 47 MET A C 11
ATOM 11892 O O . MET A 1 47 ? 3.803 5.333 -2.995 1.00 0.00 47 MET A O 11
ATOM 11906 N N . ARG A 1 48 ? 2.668 6.220 -4.727 1.00 0.00 48 ARG A N 11
ATOM 11907 C CA . ARG A 1 48 ? 3.110 7.613 -4.546 1.00 0.00 48 ARG A CA 11
ATOM 11908 C C . ARG A 1 48 ? 1.912 8.556 -4.596 1.00 0.00 48 ARG A C 11
ATOM 11909 O O . ARG A 1 48 ? 1.126 8.516 -5.544 1.00 0.00 48 ARG A O 11
ATOM 11930 N N . ARG A 1 49 ? 1.752 9.378 -3.557 1.00 0.00 49 ARG A N 11
ATOM 11931 C CA . ARG A 1 49 ? 0.712 10.410 -3.465 1.00 0.00 49 ARG A CA 11
ATOM 11932 C C . ARG A 1 49 ? 1.204 11.681 -4.161 1.00 0.00 49 ARG A C 11
ATOM 11933 O O . ARG A 1 49 ? 2.060 12.392 -3.641 1.00 0.00 49 ARG A O 11
ATOM 11954 N N . GLU A 1 50 ? 0.634 12.014 -5.315 1.00 0.00 50 GLU A N 11
ATOM 11955 C CA . GLU A 1 50 ? 0.974 13.250 -6.046 1.00 0.00 50 GLU A CA 11
ATOM 11956 C C . GLU A 1 50 ? 0.492 14.544 -5.351 1.00 0.00 50 GLU A C 11
ATOM 11957 O O . GLU A 1 50 ? 0.954 15.638 -5.675 1.00 0.00 50 GLU A O 11
ATOM 11969 N N . GLU A 1 51 ? -0.420 14.420 -4.381 1.00 0.00 51 GLU A N 11
ATOM 11970 C CA . GLU A 1 51 ? -1.046 15.521 -3.631 1.00 0.00 51 GLU A CA 11
ATOM 11971 C C . GLU A 1 51 ? -0.026 16.346 -2.818 1.00 0.00 51 GLU A C 11
ATOM 11972 O O . GLU A 1 51 ? -0.162 17.565 -2.697 1.00 0.00 51 GLU A O 11
ATOM 11984 N N . ASP A 1 52 ? 1.003 15.684 -2.277 1.00 0.00 52 ASP A N 11
ATOM 11985 C CA . ASP A 1 52 ? 2.144 16.272 -1.553 1.00 0.00 52 ASP A CA 11
ATOM 11986 C C . ASP A 1 52 ? 3.528 15.808 -2.069 1.00 0.00 52 ASP A C 11
ATOM 11987 O O . ASP A 1 52 ? 4.537 16.461 -1.792 1.00 0.00 52 ASP A O 11
ATOM 11996 N N . GLY A 1 53 ? 3.592 14.715 -2.839 1.00 0.00 53 GLY A N 11
ATOM 11997 C CA . GLY A 1 53 ? 4.814 14.105 -3.376 1.00 0.00 53 GLY A CA 11
ATOM 11998 C C . GLY A 1 53 ? 5.411 12.977 -2.518 1.00 0.00 53 GLY A C 11
ATOM 11999 O O . GLY A 1 53 ? 6.497 12.488 -2.844 1.00 0.00 53 GLY A O 11
ATOM 12003 N N . ALA A 1 54 ? 4.756 12.566 -1.425 1.00 0.00 54 ALA A N 11
ATOM 12004 C CA . ALA A 1 54 ? 5.219 11.486 -0.549 1.00 0.00 54 ALA A CA 11
ATOM 12005 C C . ALA A 1 54 ? 4.967 10.078 -1.135 1.00 0.00 54 ALA A C 11
ATOM 12006 O O . ALA A 1 54 ? 4.221 9.897 -2.103 1.00 0.00 54 ALA A O 11
ATOM 12013 N N . VAL A 1 55 ? 5.563 9.060 -0.507 1.00 0.00 55 VAL A N 11
ATOM 12014 C CA . VAL A 1 55 ? 5.389 7.635 -0.847 1.00 0.00 55 VAL A CA 11
ATOM 12015 C C . VAL A 1 55 ? 4.630 6.893 0.256 1.00 0.00 55 VAL A C 11
ATOM 12016 O O . VAL A 1 55 ? 4.610 7.324 1.412 1.00 0.00 55 VAL A O 11
ATOM 12029 N N . VAL A 1 56 ? 4.010 5.765 -0.092 1.00 0.00 56 VAL A N 11
ATOM 12030 C CA . VAL A 1 56 ? 3.239 4.918 0.832 1.00 0.00 56 VAL A CA 11
ATOM 12031 C C . VAL A 1 56 ? 3.356 3.456 0.420 1.00 0.00 56 VAL A C 11
ATOM 12032 O O . VAL A 1 56 ? 3.001 3.073 -0.697 1.00 0.00 56 VAL A O 11
ATOM 12045 N N . MET A 1 57 ? 3.911 2.650 1.326 1.00 0.00 57 MET A N 11
ATOM 12046 C CA . MET A 1 57 ? 4.161 1.224 1.132 1.00 0.00 57 MET A CA 11
ATOM 12047 C C . MET A 1 57 ? 3.678 0.436 2.350 1.00 0.00 57 MET A C 11
ATOM 12048 O O . MET A 1 57 ? 4.384 0.340 3.357 1.00 0.00 57 MET A O 11
ATOM 12062 N N . VAL A 1 58 ? 2.464 -0.117 2.266 1.00 0.00 58 VAL A N 11
ATOM 12063 C CA . VAL A 1 58 ? 1.885 -0.963 3.322 1.00 0.00 58 VAL A CA 11
ATOM 12064 C C . VAL A 1 58 ? 2.020 -2.458 2.990 1.00 0.00 58 VAL A C 11
ATOM 12065 O O . VAL A 1 58 ? 2.161 -2.839 1.826 1.00 0.00 58 VAL A O 11
ATOM 12078 N N . PRO A 1 59 ? 1.980 -3.333 4.003 1.00 0.00 59 PRO A N 11
ATOM 12079 C CA . PRO A 1 59 ? 2.004 -4.782 3.818 1.00 0.00 59 PRO A CA 11
ATOM 12080 C C . PRO A 1 59 ? 0.668 -5.390 3.365 1.00 0.00 59 PRO A C 11
ATOM 12081 O O . PRO A 1 59 ? -0.298 -5.369 4.122 1.00 0.00 59 PRO A O 11
ATOM 12092 N N . GLU A 1 60 ? 0.598 -6.031 2.194 1.00 0.00 60 GLU A N 11
ATOM 12093 C CA . GLU A 1 60 ? -0.650 -6.641 1.694 1.00 0.00 60 GLU A CA 11
ATOM 12094 C C . GLU A 1 60 ? -1.212 -7.760 2.594 1.00 0.00 60 GLU A C 11
ATOM 12095 O O . GLU A 1 60 ? -2.424 -7.854 2.777 1.00 0.00 60 GLU A O 11
ATOM 12107 N N . GLY A 1 61 ? -0.347 -8.605 3.168 1.00 0.00 61 GLY A N 11
ATOM 12108 C CA . GLY A 1 61 ? -0.724 -9.706 4.076 1.00 0.00 61 GLY A CA 11
ATOM 12109 C C . GLY A 1 61 ? -0.724 -9.347 5.564 1.00 0.00 61 GLY A C 11
ATOM 12110 O O . GLY A 1 61 ? -0.916 -10.225 6.407 1.00 0.00 61 GLY A O 11
ATOM 12114 N N . LYS A 1 62 ? -0.510 -8.068 5.893 1.00 0.00 62 LYS A N 11
ATOM 12115 C CA . LYS A 1 62 ? -0.449 -7.530 7.264 1.00 0.00 62 LYS A CA 11
ATOM 12116 C C . LYS A 1 62 ? -1.280 -6.250 7.433 1.00 0.00 62 LYS A C 11
ATOM 12117 O O . LYS A 1 62 ? -1.312 -5.707 8.535 1.00 0.00 62 LYS A O 11
ATOM 12136 N N . VAL A 1 63 ? -2.008 -5.795 6.397 1.00 0.00 63 VAL A N 11
ATOM 12137 C CA . VAL A 1 63 ? -2.934 -4.640 6.440 1.00 0.00 63 VAL A CA 11
ATOM 12138 C C . VAL A 1 63 ? -3.898 -4.668 7.627 1.00 0.00 63 VAL A C 11
ATOM 12139 O O . VAL A 1 63 ? -4.267 -3.615 8.144 1.00 0.00 63 VAL A O 11
ATOM 12152 N N . LEU A 1 64 ? -4.251 -5.868 8.096 1.00 0.00 64 LEU A N 11
ATOM 12153 C CA . LEU A 1 64 ? -5.107 -6.121 9.255 1.00 0.00 64 LEU A CA 11
ATOM 12154 C C . LEU A 1 64 ? -4.596 -5.416 10.533 1.00 0.00 64 LEU A C 11
ATOM 12155 O O . LEU A 1 64 ? -5.394 -5.017 11.382 1.00 0.00 64 LEU A O 11
ATOM 12171 N N . ALA A 1 65 ? -3.274 -5.237 10.657 1.00 0.00 65 ALA A N 11
ATOM 12172 C CA . ALA A 1 65 ? -2.606 -4.533 11.752 1.00 0.00 65 ALA A CA 11
ATOM 12173 C C . ALA A 1 65 ? -2.751 -2.999 11.656 1.00 0.00 65 ALA A C 11
ATOM 12174 O O . ALA A 1 65 ? -3.114 -2.348 12.639 1.00 0.00 65 ALA A O 11
ATOM 12181 N N . ILE A 1 66 ? -2.481 -2.415 10.478 1.00 0.00 66 ILE A N 11
ATOM 12182 C CA . ILE A 1 66 ? -2.634 -0.970 10.207 1.00 0.00 66 ILE A CA 11
ATOM 12183 C C . ILE A 1 66 ? -4.117 -0.546 10.250 1.00 0.00 66 ILE A C 11
ATOM 12184 O O . ILE A 1 66 ? -4.440 0.571 10.658 1.00 0.00 66 ILE A O 11
ATOM 12200 N N . GLY A 1 67 ? -5.026 -1.442 9.851 1.00 0.00 67 GLY A N 11
ATOM 12201 C CA . GLY A 1 67 ? -6.471 -1.207 9.757 1.00 0.00 67 GLY A CA 11
ATOM 12202 C C . GLY A 1 67 ? -6.921 -0.608 8.416 1.00 0.00 67 GLY A C 11
ATOM 12203 O O . GLY A 1 67 ? -8.099 -0.291 8.247 1.00 0.00 67 GLY A O 11
ATOM 12207 N N . VAL A 1 68 ? -5.997 -0.441 7.462 1.00 0.00 68 VAL A N 11
ATOM 12208 C CA . VAL A 1 68 ? -6.280 0.033 6.100 1.00 0.00 68 VAL A CA 11
ATOM 12209 C C . VAL A 1 68 ? -6.783 -1.125 5.241 1.00 0.00 68 VAL A C 11
ATOM 12210 O O . VAL A 1 68 ? -6.396 -2.276 5.429 1.00 0.00 68 VAL A O 11
ATOM 12223 N N . ARG A 1 69 ? -7.658 -0.822 4.288 1.00 0.00 69 ARG A N 11
ATOM 12224 C CA . ARG A 1 69 ? -8.187 -1.754 3.290 1.00 0.00 69 ARG A CA 11
ATOM 12225 C C . ARG A 1 69 ? -7.703 -1.207 1.954 1.00 0.00 69 ARG A C 11
ATOM 12226 O O . ARG A 1 69 ? -7.864 -0.020 1.697 1.00 0.00 69 ARG A O 11
ATOM 12247 N N . LYS A 1 70 ? -7.004 -2.028 1.168 1.00 0.00 70 LYS A N 11
ATOM 12248 C CA . LYS A 1 70 ? -6.514 -1.680 -0.170 1.00 0.00 70 LYS A CA 11
ATOM 12249 C C . LYS A 1 70 ? -6.689 -2.898 -1.076 1.00 0.00 70 LYS A C 11
ATOM 12250 O O . LYS A 1 70 ? -5.967 -3.880 -0.942 1.00 0.00 70 LYS A O 11
ATOM 12269 N N . VAL A 1 71 ? -7.657 -2.867 -1.985 1.00 0.00 71 VAL A N 11
ATOM 12270 C CA . VAL A 1 71 ? -8.034 -3.998 -2.857 1.00 0.00 71 VAL A CA 11
ATOM 12271 C C . VAL A 1 71 ? -8.802 -3.488 -4.096 1.00 0.00 71 VAL A C 11
ATOM 12272 O O . VAL A 1 71 ? -9.200 -2.323 -4.143 1.00 0.00 71 VAL A O 11
ATOM 12285 N N . ALA A 1 72 ? -9.098 -4.375 -5.054 1.00 0.00 72 ALA A N 11
ATOM 12286 C CA . ALA A 1 72 ? -9.813 -4.097 -6.308 1.00 0.00 72 ALA A CA 11
ATOM 12287 C C . ALA A 1 72 ? -11.245 -3.538 -6.149 1.00 0.00 72 ALA A C 11
ATOM 12288 O O . ALA A 1 72 ? -11.823 -3.035 -7.113 1.00 0.00 72 ALA A O 11
ATOM 12295 N N . SER A 1 73 ? -11.821 -3.649 -4.946 1.00 0.00 73 SER A N 11
ATOM 12296 C CA . SER A 1 73 ? -13.132 -3.109 -4.556 1.00 0.00 73 SER A CA 11
ATOM 12297 C C . SER A 1 73 ? -13.068 -2.468 -3.160 1.00 0.00 73 SER A C 11
ATOM 12298 O O . SER A 1 73 ? -13.534 -1.346 -2.964 1.00 0.00 73 SER A O 11
ATOM 12306 N N . ALA A 1 74 ? -12.464 -3.160 -2.183 1.00 0.00 74 ALA A N 11
ATOM 12307 C CA . ALA A 1 74 ? -12.216 -2.669 -0.822 1.00 0.00 74 ALA A CA 11
ATOM 12308 C C . ALA A 1 74 ? -10.996 -1.720 -0.816 1.00 0.00 74 ALA A C 11
ATOM 12309 O O . ALA A 1 74 ? -9.955 -2.003 -0.222 1.00 0.00 74 ALA A O 11
ATOM 12316 N N . GLU A 1 75 ? -11.114 -0.605 -1.540 1.00 0.00 75 GLU A N 11
ATOM 12317 C CA . GLU A 1 75 ? -10.114 0.470 -1.615 1.00 0.00 75 GLU A CA 11
ATOM 12318 C C . GLU A 1 75 ? -9.886 1.232 -0.302 1.00 0.00 75 GLU A C 11
ATOM 12319 O O . GLU A 1 75 ? -10.770 1.245 0.594 1.00 0.00 75 GLU A O 11
ATOM 12332 N N . ALA A 1 1 ? -9.574 19.763 -8.523 1.00 0.00 1 ALA A N 12
ATOM 12333 C CA . ALA A 1 1 ? -10.544 18.642 -8.602 1.00 0.00 1 ALA A CA 12
ATOM 12334 C C . ALA A 1 1 ? -10.136 17.489 -7.671 1.00 0.00 1 ALA A C 12
ATOM 12335 O O . ALA A 1 1 ? -8.962 17.362 -7.314 1.00 0.00 1 ALA A O 12
ATOM 12344 N N . GLY A 1 2 ? -11.089 16.634 -7.280 1.00 0.00 2 GLY A N 12
ATOM 12345 C CA . GLY A 1 2 ? -10.845 15.476 -6.402 1.00 0.00 2 GLY A CA 12
ATOM 12346 C C . GLY A 1 2 ? -12.093 14.616 -6.177 1.00 0.00 2 GLY A C 12
ATOM 12347 O O . GLY A 1 2 ? -12.850 14.854 -5.234 1.00 0.00 2 GLY A O 12
ATOM 12351 N N . HIS A 1 3 ? -12.325 13.631 -7.054 1.00 0.00 3 HIS A N 12
ATOM 12352 C CA . HIS A 1 3 ? -13.419 12.646 -6.924 1.00 0.00 3 HIS A CA 12
ATOM 12353 C C . HIS A 1 3 ? -13.034 11.489 -5.983 1.00 0.00 3 HIS A C 12
ATOM 12354 O O . HIS A 1 3 ? -11.852 11.251 -5.716 1.00 0.00 3 HIS A O 12
ATOM 12369 N N . MET A 1 4 ? -14.038 10.754 -5.495 1.00 0.00 4 MET A N 12
ATOM 12370 C CA . MET A 1 4 ? -13.869 9.551 -4.663 1.00 0.00 4 MET A CA 12
ATOM 12371 C C . MET A 1 4 ? -13.079 8.427 -5.381 1.00 0.00 4 MET A C 12
ATOM 12372 O O . MET A 1 4 ? -13.056 8.385 -6.616 1.00 0.00 4 MET A O 12
ATOM 12386 N N . PRO A 1 5 ? -12.448 7.495 -4.636 1.00 0.00 5 PRO A N 12
ATOM 12387 C CA . PRO A 1 5 ? -11.676 6.378 -5.192 1.00 0.00 5 PRO A CA 12
ATOM 12388 C C . PRO A 1 5 ? -12.589 5.307 -5.822 1.00 0.00 5 PRO A C 12
ATOM 12389 O O . PRO A 1 5 ? -12.994 4.340 -5.177 1.00 0.00 5 PRO A O 12
ATOM 12400 N N . GLU A 1 6 ? -12.906 5.483 -7.105 1.00 0.00 6 GLU A N 12
ATOM 12401 C CA . GLU A 1 6 ? -13.730 4.586 -7.931 1.00 0.00 6 GLU A CA 12
ATOM 12402 C C . GLU A 1 6 ? -12.943 4.093 -9.166 1.00 0.00 6 GLU A C 12
ATOM 12403 O O . GLU A 1 6 ? -12.112 4.823 -9.716 1.00 0.00 6 GLU A O 12
ATOM 12415 N N . GLY A 1 7 ? -13.202 2.857 -9.613 1.00 0.00 7 GLY A N 12
ATOM 12416 C CA . GLY A 1 7 ? -12.514 2.237 -10.754 1.00 0.00 7 GLY A CA 12
ATOM 12417 C C . GLY A 1 7 ? -12.967 0.800 -11.038 1.00 0.00 7 GLY A C 12
ATOM 12418 O O . GLY A 1 7 ? -12.373 -0.155 -10.531 1.00 0.00 7 GLY A O 12
ATOM 12422 N N . SER A 1 8 ? -14.020 0.633 -11.842 1.00 0.00 8 SER A N 12
ATOM 12423 C CA . SER A 1 8 ? -14.572 -0.670 -12.253 1.00 0.00 8 SER A CA 12
ATOM 12424 C C . SER A 1 8 ? -13.795 -1.296 -13.428 1.00 0.00 8 SER A C 12
ATOM 12425 O O . SER A 1 8 ? -14.171 -1.158 -14.596 1.00 0.00 8 SER A O 12
ATOM 12433 N N . ALA A 1 9 ? -12.695 -1.986 -13.111 1.00 0.00 9 ALA A N 12
ATOM 12434 C CA . ALA A 1 9 ? -11.816 -2.667 -14.073 1.00 0.00 9 ALA A CA 12
ATOM 12435 C C . ALA A 1 9 ? -11.294 -4.029 -13.567 1.00 0.00 9 ALA A C 12
ATOM 12436 O O . ALA A 1 9 ? -11.366 -5.027 -14.288 1.00 0.00 9 ALA A O 12
ATOM 12443 N N . SER A 1 10 ? -10.775 -4.083 -12.335 1.00 0.00 10 SER A N 12
ATOM 12444 C CA . SER A 1 10 ? -10.306 -5.301 -11.649 1.00 0.00 10 SER A CA 12
ATOM 12445 C C . SER A 1 10 ? -10.505 -5.212 -10.130 1.00 0.00 10 SER A C 12
ATOM 12446 O O . SER A 1 10 ? -10.568 -4.119 -9.564 1.00 0.00 10 SER A O 12
ATOM 12454 N N . LEU A 1 11 ? -10.587 -6.372 -9.467 1.00 0.00 11 LEU A N 12
ATOM 12455 C CA . LEU A 1 11 ? -10.693 -6.499 -8.004 1.00 0.00 11 LEU A CA 12
ATOM 12456 C C . LEU A 1 11 ? -9.322 -6.710 -7.331 1.00 0.00 11 LEU A C 12
ATOM 12457 O O . LEU A 1 11 ? -9.113 -6.247 -6.208 1.00 0.00 11 LEU A O 12
ATOM 12473 N N . GLN A 1 12 ? -8.389 -7.400 -8.002 1.00 0.00 12 GLN A N 12
ATOM 12474 C CA . GLN A 1 12 ? -7.007 -7.598 -7.539 1.00 0.00 12 GLN A CA 12
ATOM 12475 C C . GLN A 1 12 ? -6.200 -6.287 -7.507 1.00 0.00 12 GLN A C 12
ATOM 12476 O O . GLN A 1 12 ? -6.473 -5.340 -8.249 1.00 0.00 12 GLN A O 12
ATOM 12490 N N . LEU A 1 13 ? -5.157 -6.268 -6.673 1.00 0.00 13 LEU A N 12
ATOM 12491 C CA . LEU A 1 13 ? -4.255 -5.133 -6.469 1.00 0.00 13 LEU A CA 12
ATOM 12492 C C . LEU A 1 13 ? -3.012 -5.266 -7.357 1.00 0.00 13 LEU A C 12
ATOM 12493 O O . LEU A 1 13 ? -2.198 -6.175 -7.185 1.00 0.00 13 LEU A O 12
ATOM 12509 N N . ALA A 1 14 ? -2.886 -4.345 -8.310 1.00 0.00 14 ALA A N 12
ATOM 12510 C CA . ALA A 1 14 ? -1.784 -4.246 -9.265 1.00 0.00 14 ALA A CA 12
ATOM 12511 C C . ALA A 1 14 ? -1.403 -2.776 -9.528 1.00 0.00 14 ALA A C 12
ATOM 12512 O O . ALA A 1 14 ? -2.055 -1.851 -9.036 1.00 0.00 14 ALA A O 12
ATOM 12519 N N . VAL A 1 15 ? -0.346 -2.546 -10.314 1.00 0.00 15 VAL A N 12
ATOM 12520 C CA . VAL A 1 15 ? 0.101 -1.200 -10.714 1.00 0.00 15 VAL A CA 12
ATOM 12521 C C . VAL A 1 15 ? -1.020 -0.449 -11.444 1.00 0.00 15 VAL A C 12
ATOM 12522 O O . VAL A 1 15 ? -1.646 -0.980 -12.364 1.00 0.00 15 VAL A O 12
ATOM 12535 N N . GLY A 1 16 ? -1.291 0.784 -11.010 1.00 0.00 16 GLY A N 12
ATOM 12536 C CA . GLY A 1 16 ? -2.374 1.635 -11.510 1.00 0.00 16 GLY A CA 12
ATOM 12537 C C . GLY A 1 16 ? -3.735 1.429 -10.829 1.00 0.00 16 GLY A C 12
ATOM 12538 O O . GLY A 1 16 ? -4.664 2.181 -11.128 1.00 0.00 16 GLY A O 12
ATOM 12542 N N . ASP A 1 17 ? -3.888 0.449 -9.927 1.00 0.00 17 ASP A N 12
ATOM 12543 C CA . ASP A 1 17 ? -5.140 0.257 -9.179 1.00 0.00 17 ASP A CA 12
ATOM 12544 C C . ASP A 1 17 ? -5.384 1.388 -8.153 1.00 0.00 17 ASP A C 12
ATOM 12545 O O . ASP A 1 17 ? -4.469 2.147 -7.802 1.00 0.00 17 ASP A O 12
ATOM 12554 N N . ARG A 1 18 ? -6.625 1.514 -7.667 1.00 0.00 18 ARG A N 12
ATOM 12555 C CA . ARG A 1 18 ? -7.064 2.584 -6.760 1.00 0.00 18 ARG A CA 12
ATOM 12556 C C . ARG A 1 18 ? -7.128 2.090 -5.322 1.00 0.00 18 ARG A C 12
ATOM 12557 O O . ARG A 1 18 ? -7.724 1.048 -5.058 1.00 0.00 18 ARG A O 12
ATOM 12578 N N . VAL A 1 19 ? -6.536 2.841 -4.394 1.00 0.00 19 VAL A N 12
ATOM 12579 C CA . VAL A 1 19 ? -6.485 2.489 -2.967 1.00 0.00 19 VAL A CA 12
ATOM 12580 C C . VAL A 1 19 ? -6.638 3.741 -2.106 1.00 0.00 19 VAL A C 12
ATOM 12581 O O . VAL A 1 19 ? -6.179 4.821 -2.469 1.00 0.00 19 VAL A O 12
ATOM 12594 N N . VAL A 1 20 ? -7.329 3.620 -0.979 1.00 0.00 20 VAL A N 12
ATOM 12595 C CA . VAL A 1 20 ? -7.549 4.708 -0.016 1.00 0.00 20 VAL A CA 12
ATOM 12596 C C . VAL A 1 20 ? -7.370 4.205 1.418 1.00 0.00 20 VAL A C 12
ATOM 12597 O O . VAL A 1 20 ? -7.628 3.039 1.704 1.00 0.00 20 VAL A O 12
ATOM 12610 N N . TYR A 1 21 ? -6.898 5.064 2.323 1.00 0.00 21 TYR A N 12
ATOM 12611 C CA . TYR A 1 21 ? -6.780 4.737 3.749 1.00 0.00 21 TYR A CA 12
ATOM 12612 C C . TYR A 1 21 ? -8.143 4.850 4.476 1.00 0.00 21 TYR A C 12
ATOM 12613 O O . TYR A 1 21 ? -9.029 5.577 4.017 1.00 0.00 21 TYR A O 12
ATOM 12631 N N . PRO A 1 22 ? -8.303 4.232 5.662 1.00 0.00 22 PRO A N 12
ATOM 12632 C CA . PRO A 1 22 ? -9.566 4.227 6.402 1.00 0.00 22 PRO A CA 12
ATOM 12633 C C . PRO A 1 22 ? -9.903 5.596 7.017 1.00 0.00 22 PRO A C 12
ATOM 12634 O O . PRO A 1 22 ? -11.071 5.876 7.292 1.00 0.00 22 PRO A O 12
ATOM 12645 N N . ASN A 1 23 ? -8.893 6.454 7.226 1.00 0.00 23 ASN A N 12
ATOM 12646 C CA . ASN A 1 23 ? -9.013 7.837 7.703 1.00 0.00 23 ASN A CA 12
ATOM 12647 C C . ASN A 1 23 ? -7.720 8.646 7.417 1.00 0.00 23 ASN A C 12
ATOM 12648 O O . ASN A 1 23 ? -6.976 8.984 8.338 1.00 0.00 23 ASN A O 12
ATOM 12659 N N . GLN A 1 24 ? -7.415 8.925 6.140 1.00 0.00 24 GLN A N 12
ATOM 12660 C CA . GLN A 1 24 ? -6.247 9.737 5.725 1.00 0.00 24 GLN A CA 12
ATOM 12661 C C . GLN A 1 24 ? -6.443 10.378 4.335 1.00 0.00 24 GLN A C 12
ATOM 12662 O O . GLN A 1 24 ? -6.635 11.592 4.240 1.00 0.00 24 GLN A O 12
ATOM 12676 N N . GLY A 1 25 ? -6.399 9.583 3.259 1.00 0.00 25 GLY A N 12
ATOM 12677 C CA . GLY A 1 25 ? -6.493 10.054 1.871 1.00 0.00 25 GLY A CA 12
ATOM 12678 C C . GLY A 1 25 ? -6.328 8.941 0.829 1.00 0.00 25 GLY A C 12
ATOM 12679 O O . GLY A 1 25 ? -6.030 7.790 1.165 1.00 0.00 25 GLY A O 12
ATOM 12683 N N . VAL A 1 26 ? -6.550 9.287 -0.443 1.00 0.00 26 VAL A N 12
ATOM 12684 C CA . VAL A 1 26 ? -6.443 8.380 -1.602 1.00 0.00 26 VAL A CA 12
ATOM 12685 C C . VAL A 1 26 ? -5.000 8.309 -2.121 1.00 0.00 26 VAL A C 12
ATOM 12686 O O . VAL A 1 26 ? -4.248 9.283 -2.046 1.00 0.00 26 VAL A O 12
ATOM 12699 N N . CYS A 1 27 ? -4.611 7.153 -2.663 1.00 0.00 27 CYS A N 12
ATOM 12700 C CA . CYS A 1 27 ? -3.289 6.868 -3.227 1.00 0.00 27 CYS A CA 12
ATOM 12701 C C . CYS A 1 27 ? -3.412 6.086 -4.552 1.00 0.00 27 CYS A C 12
ATOM 12702 O O . CYS A 1 27 ? -4.498 5.631 -4.928 1.00 0.00 27 CYS A O 12
ATOM 12710 N N . ARG A 1 28 ? -2.290 5.904 -5.262 1.00 0.00 28 ARG A N 12
ATOM 12711 C CA . ARG A 1 28 ? -2.238 5.262 -6.586 1.00 0.00 28 ARG A CA 12
ATOM 12712 C C . ARG A 1 28 ? -1.040 4.310 -6.677 1.00 0.00 28 ARG A C 12
ATOM 12713 O O . ARG A 1 28 ? 0.097 4.723 -6.450 1.00 0.00 28 ARG A O 12
ATOM 12734 N N . VAL A 1 29 ? -1.290 3.021 -6.920 1.00 0.00 29 VAL A N 12
ATOM 12735 C CA . VAL A 1 29 ? -0.248 1.967 -6.910 1.00 0.00 29 VAL A CA 12
ATOM 12736 C C . VAL A 1 29 ? 0.793 2.195 -8.012 1.00 0.00 29 VAL A C 12
ATOM 12737 O O . VAL A 1 29 ? 0.427 2.281 -9.185 1.00 0.00 29 VAL A O 12
ATOM 12750 N N . SER A 1 30 ? 2.080 2.265 -7.649 1.00 0.00 30 SER A N 12
ATOM 12751 C CA . SER A 1 30 ? 3.193 2.527 -8.584 1.00 0.00 30 SER A CA 12
ATOM 12752 C C . SER A 1 30 ? 4.063 1.295 -8.868 1.00 0.00 30 SER A C 12
ATOM 12753 O O . SER A 1 30 ? 4.455 1.074 -10.015 1.00 0.00 30 SER A O 12
ATOM 12761 N N . ALA A 1 31 ? 4.365 0.488 -7.844 1.00 0.00 31 ALA A N 12
ATOM 12762 C CA . ALA A 1 31 ? 5.113 -0.770 -7.943 1.00 0.00 31 ALA A CA 12
ATOM 12763 C C . ALA A 1 31 ? 4.843 -1.666 -6.719 1.00 0.00 31 ALA A C 12
ATOM 12764 O O . ALA A 1 31 ? 4.357 -1.198 -5.691 1.00 0.00 31 ALA A O 12
ATOM 12771 N N . ILE A 1 32 ? 5.152 -2.961 -6.806 1.00 0.00 32 ILE A N 12
ATOM 12772 C CA . ILE A 1 32 ? 4.959 -3.933 -5.714 1.00 0.00 32 ILE A CA 12
ATOM 12773 C C . ILE A 1 32 ? 6.139 -4.915 -5.702 1.00 0.00 32 ILE A C 12
ATOM 12774 O O . ILE A 1 32 ? 6.542 -5.409 -6.758 1.00 0.00 32 ILE A O 12
ATOM 12790 N N . ASP A 1 33 ? 6.696 -5.205 -4.522 1.00 0.00 33 ASP A N 12
ATOM 12791 C CA . ASP A 1 33 ? 7.804 -6.157 -4.340 1.00 0.00 33 ASP A CA 12
ATOM 12792 C C . ASP A 1 33 ? 7.655 -6.971 -3.033 1.00 0.00 33 ASP A C 12
ATOM 12793 O O . ASP A 1 33 ? 6.715 -6.764 -2.265 1.00 0.00 33 ASP A O 12
ATOM 12802 N N . VAL A 1 34 ? 8.566 -7.911 -2.759 1.00 0.00 34 VAL A N 12
ATOM 12803 C CA . VAL A 1 34 ? 8.604 -8.719 -1.521 1.00 0.00 34 VAL A CA 12
ATOM 12804 C C . VAL A 1 34 ? 9.987 -8.638 -0.873 1.00 0.00 34 VAL A C 12
ATOM 12805 O O . VAL A 1 34 ? 11.013 -8.706 -1.557 1.00 0.00 34 VAL A O 12
ATOM 12818 N N . LYS A 1 35 ? 10.017 -8.486 0.455 1.00 0.00 35 LYS A N 12
ATOM 12819 C CA . LYS A 1 35 ? 11.245 -8.412 1.262 1.00 0.00 35 LYS A CA 12
ATOM 12820 C C . LYS A 1 35 ? 11.033 -8.950 2.675 1.00 0.00 35 LYS A C 12
ATOM 12821 O O . LYS A 1 35 ? 9.897 -9.118 3.113 1.00 0.00 35 LYS A O 12
ATOM 12840 N N . GLU A 1 36 ? 12.129 -9.200 3.387 1.00 0.00 36 GLU A N 12
ATOM 12841 C CA . GLU A 1 36 ? 12.144 -9.619 4.793 1.00 0.00 36 GLU A CA 12
ATOM 12842 C C . GLU A 1 36 ? 12.395 -8.403 5.694 1.00 0.00 36 GLU A C 12
ATOM 12843 O O . GLU A 1 36 ? 13.428 -7.737 5.573 1.00 0.00 36 GLU A O 12
ATOM 12855 N N . VAL A 1 37 ? 11.447 -8.084 6.580 1.00 0.00 37 VAL A N 12
ATOM 12856 C CA . VAL A 1 37 ? 11.577 -7.013 7.585 1.00 0.00 37 VAL A CA 12
ATOM 12857 C C . VAL A 1 37 ? 11.333 -7.587 8.978 1.00 0.00 37 VAL A C 12
ATOM 12858 O O . VAL A 1 37 ? 10.415 -8.384 9.166 1.00 0.00 37 VAL A O 12
ATOM 12871 N N . ALA A 1 38 ? 12.179 -7.232 9.951 1.00 0.00 38 ALA A N 12
ATOM 12872 C CA . ALA A 1 38 ? 12.132 -7.732 11.335 1.00 0.00 38 ALA A CA 12
ATOM 12873 C C . ALA A 1 38 ? 12.015 -9.278 11.469 1.00 0.00 38 ALA A C 12
ATOM 12874 O O . ALA A 1 38 ? 11.440 -9.785 12.438 1.00 0.00 38 ALA A O 12
ATOM 12881 N N . GLY A 1 39 ? 12.540 -10.038 10.496 1.00 0.00 39 GLY A N 12
ATOM 12882 C CA . GLY A 1 39 ? 12.443 -11.504 10.437 1.00 0.00 39 GLY A CA 12
ATOM 12883 C C . GLY A 1 39 ? 11.123 -12.051 9.859 1.00 0.00 39 GLY A C 12
ATOM 12884 O O . GLY A 1 39 ? 10.723 -13.165 10.206 1.00 0.00 39 GLY A O 12
ATOM 12888 N N . GLN A 1 40 ? 10.424 -11.283 9.010 1.00 0.00 40 GLN A N 12
ATOM 12889 C CA . GLN A 1 40 ? 9.140 -11.632 8.386 1.00 0.00 40 GLN A CA 12
ATOM 12890 C C . GLN A 1 40 ? 9.120 -11.231 6.903 1.00 0.00 40 GLN A C 12
ATOM 12891 O O . GLN A 1 40 ? 9.270 -10.051 6.575 1.00 0.00 40 GLN A O 12
ATOM 12905 N N . LYS A 1 41 ? 8.939 -12.206 6.000 1.00 0.00 41 LYS A N 12
ATOM 12906 C CA . LYS A 1 41 ? 8.855 -11.994 4.543 1.00 0.00 41 LYS A CA 12
ATOM 12907 C C . LYS A 1 41 ? 7.406 -11.899 4.072 1.00 0.00 41 LYS A C 12
ATOM 12908 O O . LYS A 1 41 ? 6.625 -12.817 4.335 1.00 0.00 41 LYS A O 12
ATOM 12927 N N . LEU A 1 42 ? 7.039 -10.809 3.392 1.00 0.00 42 LEU A N 12
ATOM 12928 C CA . LEU A 1 42 ? 5.681 -10.614 2.864 1.00 0.00 42 LEU A CA 12
ATOM 12929 C C . LEU A 1 42 ? 5.659 -9.603 1.697 1.00 0.00 42 LEU A C 12
ATOM 12930 O O . LEU A 1 42 ? 6.614 -8.845 1.506 1.00 0.00 42 LEU A O 12
ATOM 12946 N N . THR A 1 43 ? 4.582 -9.576 0.911 1.00 0.00 43 THR A N 12
ATOM 12947 C CA . THR A 1 43 ? 4.398 -8.627 -0.205 1.00 0.00 43 THR A CA 12
ATOM 12948 C C . THR A 1 43 ? 4.209 -7.197 0.316 1.00 0.00 43 THR A C 12
ATOM 12949 O O . THR A 1 43 ? 3.211 -6.911 0.976 1.00 0.00 43 THR A O 12
ATOM 12960 N N . PHE A 1 44 ? 5.114 -6.273 0.004 1.00 0.00 44 PHE A N 12
ATOM 12961 C CA . PHE A 1 44 ? 4.993 -4.853 0.350 1.00 0.00 44 PHE A CA 12
ATOM 12962 C C . PHE A 1 44 ? 4.633 -4.049 -0.901 1.00 0.00 44 PHE A C 12
ATOM 12963 O O . PHE A 1 44 ? 5.408 -3.945 -1.857 1.00 0.00 44 PHE A O 12
ATOM 12980 N N . VAL A 1 45 ? 3.425 -3.492 -0.900 1.00 0.00 45 VAL A N 12
ATOM 12981 C CA . VAL A 1 45 ? 2.934 -2.623 -1.974 1.00 0.00 45 VAL A CA 12
ATOM 12982 C C . VAL A 1 45 ? 3.526 -1.219 -1.840 1.00 0.00 45 VAL A C 12
ATOM 12983 O O . VAL A 1 45 ? 3.641 -0.709 -0.728 1.00 0.00 45 VAL A O 12
ATOM 12996 N N . THR A 1 46 ? 3.864 -0.575 -2.956 1.00 0.00 46 THR A N 12
ATOM 12997 C CA . THR A 1 46 ? 4.373 0.805 -3.003 1.00 0.00 46 THR A CA 12
ATOM 12998 C C . THR A 1 46 ? 3.434 1.660 -3.850 1.00 0.00 46 THR A C 12
ATOM 12999 O O . THR A 1 46 ? 3.191 1.384 -5.029 1.00 0.00 46 THR A O 12
ATOM 13010 N N . MET A 1 47 ? 2.873 2.700 -3.244 1.00 0.00 47 MET A N 12
ATOM 13011 C CA . MET A 1 47 ? 1.957 3.639 -3.883 1.00 0.00 47 MET A CA 12
ATOM 13012 C C . MET A 1 47 ? 2.504 5.063 -3.755 1.00 0.00 47 MET A C 12
ATOM 13013 O O . MET A 1 47 ? 3.309 5.366 -2.869 1.00 0.00 47 MET A O 12
ATOM 13027 N N . ARG A 1 48 ? 2.067 5.956 -4.644 1.00 0.00 48 ARG A N 12
ATOM 13028 C CA . ARG A 1 48 ? 2.490 7.363 -4.684 1.00 0.00 48 ARG A CA 12
ATOM 13029 C C . ARG A 1 48 ? 1.281 8.261 -4.915 1.00 0.00 48 ARG A C 12
ATOM 13030 O O . ARG A 1 48 ? 0.452 7.962 -5.782 1.00 0.00 48 ARG A O 12
ATOM 13051 N N . ARG A 1 49 ? 1.139 9.331 -4.131 1.00 0.00 49 ARG A N 12
ATOM 13052 C CA . ARG A 1 49 ? 0.039 10.295 -4.291 1.00 0.00 49 ARG A CA 12
ATOM 13053 C C . ARG A 1 49 ? 0.532 11.436 -5.180 1.00 0.00 49 ARG A C 12
ATOM 13054 O O . ARG A 1 49 ? 1.299 12.291 -4.731 1.00 0.00 49 ARG A O 12
ATOM 13075 N N . GLU A 1 50 ? 0.032 11.512 -6.406 1.00 0.00 50 GLU A N 12
ATOM 13076 C CA . GLU A 1 50 ? 0.323 12.607 -7.352 1.00 0.00 50 GLU A CA 12
ATOM 13077 C C . GLU A 1 50 ? -0.316 13.955 -6.960 1.00 0.00 50 GLU A C 12
ATOM 13078 O O . GLU A 1 50 ? 0.078 15.003 -7.472 1.00 0.00 50 GLU A O 12
ATOM 13090 N N . GLU A 1 51 ? -1.273 13.943 -6.022 1.00 0.00 51 GLU A N 12
ATOM 13091 C CA . GLU A 1 51 ? -1.959 15.130 -5.487 1.00 0.00 51 GLU A CA 12
ATOM 13092 C C . GLU A 1 51 ? -0.999 16.130 -4.814 1.00 0.00 51 GLU A C 12
ATOM 13093 O O . GLU A 1 51 ? -1.177 17.344 -4.936 1.00 0.00 51 GLU A O 12
ATOM 13105 N N . ASP A 1 52 ? 0.025 15.620 -4.120 1.00 0.00 52 ASP A N 12
ATOM 13106 C CA . ASP A 1 52 ? 1.061 16.404 -3.424 1.00 0.00 52 ASP A CA 12
ATOM 13107 C C . ASP A 1 52 ? 2.501 15.986 -3.799 1.00 0.00 52 ASP A C 12
ATOM 13108 O O . ASP A 1 52 ? 3.426 16.794 -3.691 1.00 0.00 52 ASP A O 12
ATOM 13117 N N . GLY A 1 53 ? 2.697 14.749 -4.275 1.00 0.00 53 GLY A N 12
ATOM 13118 C CA . GLY A 1 53 ? 4.000 14.163 -4.623 1.00 0.00 53 GLY A CA 12
ATOM 13119 C C . GLY A 1 53 ? 4.625 13.300 -3.515 1.00 0.00 53 GLY A C 12
ATOM 13120 O O . GLY A 1 53 ? 5.851 13.182 -3.451 1.00 0.00 53 GLY A O 12
ATOM 13124 N N . ALA A 1 54 ? 3.807 12.721 -2.626 1.00 0.00 54 ALA A N 12
ATOM 13125 C CA . ALA A 1 54 ? 4.243 11.869 -1.511 1.00 0.00 54 ALA A CA 12
ATOM 13126 C C . ALA A 1 54 ? 4.236 10.367 -1.869 1.00 0.00 54 ALA A C 12
ATOM 13127 O O . ALA A 1 54 ? 3.660 9.956 -2.880 1.00 0.00 54 ALA A O 12
ATOM 13134 N N . VAL A 1 55 ? 4.817 9.532 -1.001 1.00 0.00 55 VAL A N 12
ATOM 13135 C CA . VAL A 1 55 ? 4.872 8.064 -1.138 1.00 0.00 55 VAL A CA 12
ATOM 13136 C C . VAL A 1 55 ? 4.287 7.359 0.091 1.00 0.00 55 VAL A C 12
ATOM 13137 O O . VAL A 1 55 ? 4.286 7.907 1.195 1.00 0.00 55 VAL A O 12
ATOM 13150 N N . VAL A 1 56 ? 3.797 6.132 -0.093 1.00 0.00 56 VAL A N 12
ATOM 13151 C CA . VAL A 1 56 ? 3.197 5.284 0.950 1.00 0.00 56 VAL A CA 12
ATOM 13152 C C . VAL A 1 56 ? 3.411 3.810 0.602 1.00 0.00 56 VAL A C 12
ATOM 13153 O O . VAL A 1 56 ? 3.047 3.360 -0.482 1.00 0.00 56 VAL A O 12
ATOM 13166 N N . MET A 1 57 ? 4.036 3.058 1.509 1.00 0.00 57 MET A N 12
ATOM 13167 C CA . MET A 1 57 ? 4.330 1.630 1.348 1.00 0.00 57 MET A CA 12
ATOM 13168 C C . MET A 1 57 ? 3.771 0.845 2.538 1.00 0.00 57 MET A C 12
ATOM 13169 O O . MET A 1 57 ? 4.138 1.124 3.683 1.00 0.00 57 MET A O 12
ATOM 13183 N N . VAL A 1 58 ? 2.880 -0.120 2.282 1.00 0.00 58 VAL A N 12
ATOM 13184 C CA . VAL A 1 58 ? 2.241 -0.954 3.321 1.00 0.00 58 VAL A CA 12
ATOM 13185 C C . VAL A 1 58 ? 2.350 -2.456 3.006 1.00 0.00 58 VAL A C 12
ATOM 13186 O O . VAL A 1 58 ? 2.510 -2.848 1.848 1.00 0.00 58 VAL A O 12
ATOM 13199 N N . PRO A 1 59 ? 2.269 -3.323 4.025 1.00 0.00 59 PRO A N 12
ATOM 13200 C CA . PRO A 1 59 ? 2.286 -4.774 3.856 1.00 0.00 59 PRO A CA 12
ATOM 13201 C C . PRO A 1 59 ? 0.953 -5.379 3.379 1.00 0.00 59 PRO A C 12
ATOM 13202 O O . PRO A 1 59 ? -0.008 -5.420 4.138 1.00 0.00 59 PRO A O 12
ATOM 13213 N N . GLU A 1 60 ? 0.887 -5.957 2.179 1.00 0.00 60 GLU A N 12
ATOM 13214 C CA . GLU A 1 60 ? -0.342 -6.578 1.634 1.00 0.00 60 GLU A CA 12
ATOM 13215 C C . GLU A 1 60 ? -0.837 -7.797 2.438 1.00 0.00 60 GLU A C 12
ATOM 13216 O O . GLU A 1 60 ? -2.041 -8.014 2.564 1.00 0.00 60 GLU A O 12
ATOM 13228 N N . GLY A 1 61 ? 0.077 -8.584 3.015 1.00 0.00 61 GLY A N 12
ATOM 13229 C CA . GLY A 1 61 ? -0.240 -9.733 3.884 1.00 0.00 61 GLY A CA 12
ATOM 13230 C C . GLY A 1 61 ? -0.310 -9.415 5.381 1.00 0.00 61 GLY A C 12
ATOM 13231 O O . GLY A 1 61 ? -0.482 -10.328 6.192 1.00 0.00 61 GLY A O 12
ATOM 13235 N N . LYS A 1 62 ? -0.173 -8.137 5.757 1.00 0.00 62 LYS A N 12
ATOM 13236 C CA . LYS A 1 62 ? -0.162 -7.650 7.151 1.00 0.00 62 LYS A CA 12
ATOM 13237 C C . LYS A 1 62 ? -1.018 -6.392 7.353 1.00 0.00 62 LYS A C 12
ATOM 13238 O O . LYS A 1 62 ? -1.086 -5.888 8.471 1.00 0.00 62 LYS A O 12
ATOM 13257 N N . VAL A 1 63 ? -1.723 -5.911 6.318 1.00 0.00 63 VAL A N 12
ATOM 13258 C CA . VAL A 1 63 ? -2.663 -4.775 6.373 1.00 0.00 63 VAL A CA 12
ATOM 13259 C C . VAL A 1 63 ? -3.678 -4.891 7.512 1.00 0.00 63 VAL A C 12
ATOM 13260 O O . VAL A 1 63 ? -4.077 -3.880 8.085 1.00 0.00 63 VAL A O 12
ATOM 13273 N N . LEU A 1 64 ? -4.042 -6.123 7.876 1.00 0.00 64 LEU A N 12
ATOM 13274 C CA . LEU A 1 64 ? -4.949 -6.466 8.971 1.00 0.00 64 LEU A CA 12
ATOM 13275 C C . LEU A 1 64 ? -4.482 -5.891 10.328 1.00 0.00 64 LEU A C 12
ATOM 13276 O O . LEU A 1 64 ? -5.309 -5.586 11.188 1.00 0.00 64 LEU A O 12
ATOM 13292 N N . ALA A 1 65 ? -3.166 -5.715 10.507 1.00 0.00 65 ALA A N 12
ATOM 13293 C CA . ALA A 1 65 ? -2.535 -5.133 11.692 1.00 0.00 65 ALA A CA 12
ATOM 13294 C C . ALA A 1 65 ? -2.659 -3.595 11.737 1.00 0.00 65 ALA A C 12
ATOM 13295 O O . ALA A 1 65 ? -3.055 -3.035 12.761 1.00 0.00 65 ALA A O 12
ATOM 13302 N N . ILE A 1 66 ? -2.334 -2.908 10.631 1.00 0.00 66 ILE A N 12
ATOM 13303 C CA . ILE A 1 66 ? -2.476 -1.441 10.494 1.00 0.00 66 ILE A CA 12
ATOM 13304 C C . ILE A 1 66 ? -3.962 -1.020 10.464 1.00 0.00 66 ILE A C 12
ATOM 13305 O O . ILE A 1 66 ? -4.317 0.065 10.925 1.00 0.00 66 ILE A O 12
ATOM 13321 N N . GLY A 1 67 ? -4.840 -1.887 9.945 1.00 0.00 67 GLY A N 12
ATOM 13322 C CA . GLY A 1 67 ? -6.279 -1.657 9.764 1.00 0.00 67 GLY A CA 12
ATOM 13323 C C . GLY A 1 67 ? -6.652 -1.008 8.422 1.00 0.00 67 GLY A C 12
ATOM 13324 O O . GLY A 1 67 ? -7.823 -0.699 8.194 1.00 0.00 67 GLY A O 12
ATOM 13328 N N . VAL A 1 68 ? -5.675 -0.780 7.540 1.00 0.00 68 VAL A N 12
ATOM 13329 C CA . VAL A 1 68 ? -5.841 -0.141 6.221 1.00 0.00 68 VAL A CA 12
ATOM 13330 C C . VAL A 1 68 ? -6.372 -1.141 5.195 1.00 0.00 68 VAL A C 12
ATOM 13331 O O . VAL A 1 68 ? -5.742 -2.167 4.956 1.00 0.00 68 VAL A O 12
ATOM 13344 N N . ARG A 1 69 ? -7.506 -0.866 4.544 1.00 0.00 69 ARG A N 12
ATOM 13345 C CA . ARG A 1 69 ? -8.033 -1.720 3.467 1.00 0.00 69 ARG A CA 12
ATOM 13346 C C . ARG A 1 69 ? -7.731 -1.064 2.125 1.00 0.00 69 ARG A C 12
ATOM 13347 O O . ARG A 1 69 ? -8.314 -0.046 1.779 1.00 0.00 69 ARG A O 12
ATOM 13368 N N . LYS A 1 70 ? -6.810 -1.642 1.353 1.00 0.00 70 LYS A N 12
ATOM 13369 C CA . LYS A 1 70 ? -6.468 -1.153 0.009 1.00 0.00 70 LYS A CA 12
ATOM 13370 C C . LYS A 1 70 ? -7.112 -2.051 -1.047 1.00 0.00 70 LYS A C 12
ATOM 13371 O O . LYS A 1 70 ? -6.653 -3.168 -1.269 1.00 0.00 70 LYS A O 12
ATOM 13390 N N . VAL A 1 71 ? -8.159 -1.553 -1.705 1.00 0.00 71 VAL A N 12
ATOM 13391 C CA . VAL A 1 71 ? -8.971 -2.276 -2.706 1.00 0.00 71 VAL A CA 12
ATOM 13392 C C . VAL A 1 71 ? -9.694 -1.289 -3.634 1.00 0.00 71 VAL A C 12
ATOM 13393 O O . VAL A 1 71 ? -9.840 -0.112 -3.301 1.00 0.00 71 VAL A O 12
ATOM 13406 N N . ALA A 1 72 ? -10.238 -1.792 -4.748 1.00 0.00 72 ALA A N 12
ATOM 13407 C CA . ALA A 1 72 ? -11.054 -1.070 -5.735 1.00 0.00 72 ALA A CA 12
ATOM 13408 C C . ALA A 1 72 ? -12.269 -0.290 -5.166 1.00 0.00 72 ALA A C 12
ATOM 13409 O O . ALA A 1 72 ? -12.816 0.574 -5.856 1.00 0.00 72 ALA A O 12
ATOM 13416 N N . SER A 1 73 ? -12.692 -0.575 -3.928 1.00 0.00 73 SER A N 12
ATOM 13417 C CA . SER A 1 73 ? -13.762 0.133 -3.201 1.00 0.00 73 SER A CA 12
ATOM 13418 C C . SER A 1 73 ? -13.475 0.293 -1.698 1.00 0.00 73 SER A C 12
ATOM 13419 O O . SER A 1 73 ? -13.547 1.408 -1.177 1.00 0.00 73 SER A O 12
ATOM 13427 N N . ALA A 1 74 ? -13.158 -0.804 -0.997 1.00 0.00 74 ALA A N 12
ATOM 13428 C CA . ALA A 1 74 ? -12.826 -0.838 0.434 1.00 0.00 74 ALA A CA 12
ATOM 13429 C C . ALA A 1 74 ? -11.677 0.125 0.825 1.00 0.00 74 ALA A C 12
ATOM 13430 O O . ALA A 1 74 ? -10.736 0.332 0.051 1.00 0.00 74 ALA A O 12
ATOM 13437 N N . GLU A 1 75 ? -11.773 0.690 2.040 1.00 0.00 75 GLU A N 12
ATOM 13438 C CA . GLU A 1 75 ? -10.855 1.673 2.659 1.00 0.00 75 GLU A CA 12
ATOM 13439 C C . GLU A 1 75 ? -10.446 1.302 4.100 1.00 0.00 75 GLU A C 12
ATOM 13440 O O . GLU A 1 75 ? -9.254 1.456 4.448 1.00 0.00 75 GLU A O 12
ATOM 13453 N N . ALA A 1 1 ? -8.783 19.173 -11.238 1.00 0.00 1 ALA A N 13
ATOM 13454 C CA . ALA A 1 1 ? -8.915 17.698 -11.165 1.00 0.00 1 ALA A CA 13
ATOM 13455 C C . ALA A 1 1 ? -9.612 17.289 -9.861 1.00 0.00 1 ALA A C 13
ATOM 13456 O O . ALA A 1 1 ? -9.344 17.872 -8.808 1.00 0.00 1 ALA A O 13
ATOM 13465 N N . GLY A 1 2 ? -10.517 16.304 -9.910 1.00 0.00 2 GLY A N 13
ATOM 13466 C CA . GLY A 1 2 ? -11.314 15.871 -8.749 1.00 0.00 2 GLY A CA 13
ATOM 13467 C C . GLY A 1 2 ? -11.991 14.511 -8.936 1.00 0.00 2 GLY A C 13
ATOM 13468 O O . GLY A 1 2 ? -13.184 14.368 -8.654 1.00 0.00 2 GLY A O 13
ATOM 13472 N N . HIS A 1 3 ? -11.246 13.518 -9.435 1.00 0.00 3 HIS A N 13
ATOM 13473 C CA . HIS A 1 3 ? -11.727 12.136 -9.581 1.00 0.00 3 HIS A CA 13
ATOM 13474 C C . HIS A 1 3 ? -11.778 11.402 -8.231 1.00 0.00 3 HIS A C 13
ATOM 13475 O O . HIS A 1 3 ? -11.050 11.745 -7.294 1.00 0.00 3 HIS A O 13
ATOM 13490 N N . MET A 1 4 ? -12.596 10.353 -8.157 1.00 0.00 4 MET A N 13
ATOM 13491 C CA . MET A 1 4 ? -12.726 9.453 -7.002 1.00 0.00 4 MET A CA 13
ATOM 13492 C C . MET A 1 4 ? -12.208 8.041 -7.339 1.00 0.00 4 MET A C 13
ATOM 13493 O O . MET A 1 4 ? -12.079 7.696 -8.521 1.00 0.00 4 MET A O 13
ATOM 13507 N N . PRO A 1 5 ? -11.916 7.210 -6.321 1.00 0.00 5 PRO A N 13
ATOM 13508 C CA . PRO A 1 5 ? -11.518 5.817 -6.512 1.00 0.00 5 PRO A CA 13
ATOM 13509 C C . PRO A 1 5 ? -12.706 4.970 -7.006 1.00 0.00 5 PRO A C 13
ATOM 13510 O O . PRO A 1 5 ? -13.852 5.246 -6.652 1.00 0.00 5 PRO A O 13
ATOM 13521 N N . GLU A 1 6 ? -12.435 3.932 -7.811 1.00 0.00 6 GLU A N 13
ATOM 13522 C CA . GLU A 1 6 ? -13.421 2.957 -8.333 1.00 0.00 6 GLU A CA 13
ATOM 13523 C C . GLU A 1 6 ? -12.768 1.902 -9.248 1.00 0.00 6 GLU A C 13
ATOM 13524 O O . GLU A 1 6 ? -12.913 0.701 -9.018 1.00 0.00 6 GLU A O 13
ATOM 13536 N N . GLY A 1 7 ? -12.068 2.345 -10.300 1.00 0.00 7 GLY A N 13
ATOM 13537 C CA . GLY A 1 7 ? -11.512 1.489 -11.355 1.00 0.00 7 GLY A CA 13
ATOM 13538 C C . GLY A 1 7 ? -12.476 1.322 -12.538 1.00 0.00 7 GLY A C 13
ATOM 13539 O O . GLY A 1 7 ? -12.918 2.315 -13.123 1.00 0.00 7 GLY A O 13
ATOM 13543 N N . SER A 1 8 ? -12.785 0.076 -12.914 1.00 0.00 8 SER A N 13
ATOM 13544 C CA . SER A 1 8 ? -13.695 -0.262 -14.028 1.00 0.00 8 SER A CA 13
ATOM 13545 C C . SER A 1 8 ? -14.349 -1.645 -13.871 1.00 0.00 8 SER A C 13
ATOM 13546 O O . SER A 1 8 ? -15.566 -1.779 -14.030 1.00 0.00 8 SER A O 13
ATOM 13554 N N . ALA A 1 9 ? -13.558 -2.667 -13.518 1.00 0.00 9 ALA A N 13
ATOM 13555 C CA . ALA A 1 9 ? -13.979 -4.063 -13.351 1.00 0.00 9 ALA A CA 13
ATOM 13556 C C . ALA A 1 9 ? -13.698 -4.600 -11.927 1.00 0.00 9 ALA A C 13
ATOM 13557 O O . ALA A 1 9 ? -12.904 -4.026 -11.175 1.00 0.00 9 ALA A O 13
ATOM 13564 N N . SER A 1 10 ? -14.333 -5.720 -11.559 1.00 0.00 10 SER A N 13
ATOM 13565 C CA . SER A 1 10 ? -14.216 -6.370 -10.242 1.00 0.00 10 SER A CA 13
ATOM 13566 C C . SER A 1 10 ? -13.175 -7.503 -10.259 1.00 0.00 10 SER A C 13
ATOM 13567 O O . SER A 1 10 ? -13.484 -8.654 -10.581 1.00 0.00 10 SER A O 13
ATOM 13575 N N . LEU A 1 11 ? -11.918 -7.163 -9.955 1.00 0.00 11 LEU A N 13
ATOM 13576 C CA . LEU A 1 11 ? -10.757 -8.068 -9.899 1.00 0.00 11 LEU A CA 13
ATOM 13577 C C . LEU A 1 11 ? -9.827 -7.716 -8.717 1.00 0.00 11 LEU A C 13
ATOM 13578 O O . LEU A 1 11 ? -10.094 -6.789 -7.947 1.00 0.00 11 LEU A O 13
ATOM 13594 N N . GLN A 1 12 ? -8.739 -8.476 -8.555 1.00 0.00 12 GLN A N 13
ATOM 13595 C CA . GLN A 1 12 ? -7.691 -8.226 -7.559 1.00 0.00 12 GLN A CA 13
ATOM 13596 C C . GLN A 1 12 ? -6.992 -6.876 -7.813 1.00 0.00 12 GLN A C 13
ATOM 13597 O O . GLN A 1 12 ? -7.037 -6.320 -8.916 1.00 0.00 12 GLN A O 13
ATOM 13611 N N . LEU A 1 13 ? -6.314 -6.354 -6.788 1.00 0.00 13 LEU A N 13
ATOM 13612 C CA . LEU A 1 13 ? -5.577 -5.090 -6.856 1.00 0.00 13 LEU A CA 13
ATOM 13613 C C . LEU A 1 13 ? -4.372 -5.198 -7.813 1.00 0.00 13 LEU A C 13
ATOM 13614 O O . LEU A 1 13 ? -3.566 -6.126 -7.707 1.00 0.00 13 LEU A O 13
ATOM 13630 N N . ALA A 1 14 ? -4.251 -4.243 -8.738 1.00 0.00 14 ALA A N 13
ATOM 13631 C CA . ALA A 1 14 ? -3.180 -4.153 -9.733 1.00 0.00 14 ALA A CA 13
ATOM 13632 C C . ALA A 1 14 ? -2.596 -2.727 -9.838 1.00 0.00 14 ALA A C 13
ATOM 13633 O O . ALA A 1 14 ? -3.179 -1.754 -9.351 1.00 0.00 14 ALA A O 13
ATOM 13640 N N . VAL A 1 15 ? -1.442 -2.594 -10.499 1.00 0.00 15 VAL A N 13
ATOM 13641 C CA . VAL A 1 15 ? -0.788 -1.301 -10.784 1.00 0.00 15 VAL A CA 13
ATOM 13642 C C . VAL A 1 15 ? -1.732 -0.363 -11.557 1.00 0.00 15 VAL A C 13
ATOM 13643 O O . VAL A 1 15 ? -2.420 -0.784 -12.490 1.00 0.00 15 VAL A O 13
ATOM 13656 N N . GLY A 1 16 ? -1.782 0.910 -11.152 1.00 0.00 16 GLY A N 13
ATOM 13657 C CA . GLY A 1 16 ? -2.664 1.948 -11.700 1.00 0.00 16 GLY A CA 13
ATOM 13658 C C . GLY A 1 16 ? -4.056 2.030 -11.057 1.00 0.00 16 GLY A C 13
ATOM 13659 O O . GLY A 1 16 ? -4.759 3.020 -11.275 1.00 0.00 16 GLY A O 13
ATOM 13663 N N . ASP A 1 17 ? -4.467 1.031 -10.267 1.00 0.00 17 ASP A N 13
ATOM 13664 C CA . ASP A 1 17 ? -5.733 1.059 -9.522 1.00 0.00 17 ASP A CA 13
ATOM 13665 C C . ASP A 1 17 ? -5.661 2.037 -8.323 1.00 0.00 17 ASP A C 13
ATOM 13666 O O . ASP A 1 17 ? -4.592 2.560 -7.976 1.00 0.00 17 ASP A O 13
ATOM 13675 N N . ARG A 1 18 ? -6.809 2.305 -7.694 1.00 0.00 18 ARG A N 13
ATOM 13676 C CA . ARG A 1 18 ? -7.010 3.319 -6.649 1.00 0.00 18 ARG A CA 13
ATOM 13677 C C . ARG A 1 18 ? -7.218 2.668 -5.282 1.00 0.00 18 ARG A C 13
ATOM 13678 O O . ARG A 1 18 ? -7.854 1.618 -5.176 1.00 0.00 18 ARG A O 13
ATOM 13699 N N . VAL A 1 19 ? -6.673 3.302 -4.244 1.00 0.00 19 VAL A N 13
ATOM 13700 C CA . VAL A 1 19 ? -6.597 2.749 -2.881 1.00 0.00 19 VAL A CA 13
ATOM 13701 C C . VAL A 1 19 ? -6.782 3.835 -1.816 1.00 0.00 19 VAL A C 13
ATOM 13702 O O . VAL A 1 19 ? -6.092 4.852 -1.855 1.00 0.00 19 VAL A O 13
ATOM 13715 N N . VAL A 1 20 ? -7.695 3.642 -0.864 1.00 0.00 20 VAL A N 13
ATOM 13716 C CA . VAL A 1 20 ? -7.943 4.541 0.275 1.00 0.00 20 VAL A CA 13
ATOM 13717 C C . VAL A 1 20 ? -7.173 4.083 1.514 1.00 0.00 20 VAL A C 13
ATOM 13718 O O . VAL A 1 20 ? -6.707 2.944 1.605 1.00 0.00 20 VAL A O 13
ATOM 13731 N N . TYR A 1 21 ? -7.062 4.978 2.494 1.00 0.00 21 TYR A N 13
ATOM 13732 C CA . TYR A 1 21 ? -6.394 4.733 3.766 1.00 0.00 21 TYR A CA 13
ATOM 13733 C C . TYR A 1 21 ? -7.172 5.286 4.968 1.00 0.00 21 TYR A C 13
ATOM 13734 O O . TYR A 1 21 ? -7.936 6.244 4.816 1.00 0.00 21 TYR A O 13
ATOM 13752 N N . PRO A 1 22 ? -6.940 4.733 6.176 1.00 0.00 22 PRO A N 13
ATOM 13753 C CA . PRO A 1 22 ? -7.641 5.148 7.391 1.00 0.00 22 PRO A CA 13
ATOM 13754 C C . PRO A 1 22 ? -7.255 6.566 7.846 1.00 0.00 22 PRO A C 13
ATOM 13755 O O . PRO A 1 22 ? -8.073 7.263 8.449 1.00 0.00 22 PRO A O 13
ATOM 13766 N N . ASN A 1 23 ? -6.025 7.005 7.541 1.00 0.00 23 ASN A N 13
ATOM 13767 C CA . ASN A 1 23 ? -5.495 8.334 7.862 1.00 0.00 23 ASN A CA 13
ATOM 13768 C C . ASN A 1 23 ? -4.417 8.787 6.847 1.00 0.00 23 ASN A C 13
ATOM 13769 O O . ASN A 1 23 ? -3.288 9.119 7.216 1.00 0.00 23 ASN A O 13
ATOM 13780 N N . GLN A 1 24 ? -4.754 8.774 5.552 1.00 0.00 24 GLN A N 13
ATOM 13781 C CA . GLN A 1 24 ? -3.892 9.271 4.463 1.00 0.00 24 GLN A CA 13
ATOM 13782 C C . GLN A 1 24 ? -4.740 9.921 3.352 1.00 0.00 24 GLN A C 13
ATOM 13783 O O . GLN A 1 24 ? -4.571 11.102 3.045 1.00 0.00 24 GLN A O 13
ATOM 13797 N N . GLY A 1 25 ? -5.641 9.152 2.730 1.00 0.00 25 GLY A N 13
ATOM 13798 C CA . GLY A 1 25 ? -6.448 9.526 1.558 1.00 0.00 25 GLY A CA 13
ATOM 13799 C C . GLY A 1 25 ? -6.271 8.543 0.393 1.00 0.00 25 GLY A C 13
ATOM 13800 O O . GLY A 1 25 ? -5.706 7.463 0.566 1.00 0.00 25 GLY A O 13
ATOM 13804 N N . VAL A 1 26 ? -6.783 8.903 -0.786 1.00 0.00 26 VAL A N 13
ATOM 13805 C CA . VAL A 1 26 ? -6.669 8.112 -2.027 1.00 0.00 26 VAL A CA 13
ATOM 13806 C C . VAL A 1 26 ? -5.235 8.165 -2.583 1.00 0.00 26 VAL A C 13
ATOM 13807 O O . VAL A 1 26 ? -4.636 9.241 -2.660 1.00 0.00 26 VAL A O 13
ATOM 13820 N N . CYS A 1 27 ? -4.707 7.019 -3.021 1.00 0.00 27 CYS A N 13
ATOM 13821 C CA . CYS A 1 27 ? -3.402 6.862 -3.676 1.00 0.00 27 CYS A CA 13
ATOM 13822 C C . CYS A 1 27 ? -3.517 6.077 -5.003 1.00 0.00 27 CYS A C 13
ATOM 13823 O O . CYS A 1 27 ? -4.588 5.566 -5.348 1.00 0.00 27 CYS A O 13
ATOM 13831 N N . ARG A 1 28 ? -2.399 5.962 -5.736 1.00 0.00 28 ARG A N 13
ATOM 13832 C CA . ARG A 1 28 ? -2.275 5.275 -7.036 1.00 0.00 28 ARG A CA 13
ATOM 13833 C C . ARG A 1 28 ? -1.083 4.312 -7.032 1.00 0.00 28 ARG A C 13
ATOM 13834 O O . ARG A 1 28 ? 0.055 4.736 -6.818 1.00 0.00 28 ARG A O 13
ATOM 13855 N N . VAL A 1 29 ? -1.333 3.019 -7.229 1.00 0.00 29 VAL A N 13
ATOM 13856 C CA . VAL A 1 29 ? -0.289 1.971 -7.222 1.00 0.00 29 VAL A CA 13
ATOM 13857 C C . VAL A 1 29 ? 0.694 2.168 -8.377 1.00 0.00 29 VAL A C 13
ATOM 13858 O O . VAL A 1 29 ? 0.266 2.276 -9.526 1.00 0.00 29 VAL A O 13
ATOM 13871 N N . SER A 1 30 ? 1.999 2.196 -8.076 1.00 0.00 30 SER A N 13
ATOM 13872 C CA . SER A 1 30 ? 3.072 2.445 -9.058 1.00 0.00 30 SER A CA 13
ATOM 13873 C C . SER A 1 30 ? 3.956 1.211 -9.296 1.00 0.00 30 SER A C 13
ATOM 13874 O O . SER A 1 30 ? 4.301 0.907 -10.440 1.00 0.00 30 SER A O 13
ATOM 13882 N N . ALA A 1 31 ? 4.286 0.474 -8.231 1.00 0.00 31 ALA A N 13
ATOM 13883 C CA . ALA A 1 31 ? 5.026 -0.788 -8.236 1.00 0.00 31 ALA A CA 13
ATOM 13884 C C . ALA A 1 31 ? 4.688 -1.622 -6.983 1.00 0.00 31 ALA A C 13
ATOM 13885 O O . ALA A 1 31 ? 4.077 -1.130 -6.034 1.00 0.00 31 ALA A O 13
ATOM 13892 N N . ILE A 1 32 ? 5.070 -2.899 -6.963 1.00 0.00 32 ILE A N 13
ATOM 13893 C CA . ILE A 1 32 ? 4.891 -3.815 -5.822 1.00 0.00 32 ILE A CA 13
ATOM 13894 C C . ILE A 1 32 ? 6.085 -4.786 -5.783 1.00 0.00 32 ILE A C 13
ATOM 13895 O O . ILE A 1 32 ? 6.499 -5.287 -6.832 1.00 0.00 32 ILE A O 13
ATOM 13911 N N . ASP A 1 33 ? 6.642 -5.061 -4.600 1.00 0.00 33 ASP A N 13
ATOM 13912 C CA . ASP A 1 33 ? 7.746 -6.021 -4.411 1.00 0.00 33 ASP A CA 13
ATOM 13913 C C . ASP A 1 33 ? 7.647 -6.760 -3.058 1.00 0.00 33 ASP A C 13
ATOM 13914 O O . ASP A 1 33 ? 6.822 -6.409 -2.210 1.00 0.00 33 ASP A O 13
ATOM 13923 N N . VAL A 1 34 ? 8.488 -7.775 -2.827 1.00 0.00 34 VAL A N 13
ATOM 13924 C CA . VAL A 1 34 ? 8.560 -8.508 -1.544 1.00 0.00 34 VAL A CA 13
ATOM 13925 C C . VAL A 1 34 ? 9.902 -8.281 -0.841 1.00 0.00 34 VAL A C 13
ATOM 13926 O O . VAL A 1 34 ? 10.941 -8.170 -1.499 1.00 0.00 34 VAL A O 13
ATOM 13939 N N . LYS A 1 35 ? 9.894 -8.216 0.497 1.00 0.00 35 LYS A N 13
ATOM 13940 C CA . LYS A 1 35 ? 11.096 -8.062 1.342 1.00 0.00 35 LYS A CA 13
ATOM 13941 C C . LYS A 1 35 ? 10.867 -8.589 2.761 1.00 0.00 35 LYS A C 13
ATOM 13942 O O . LYS A 1 35 ? 9.742 -8.922 3.128 1.00 0.00 35 LYS A O 13
ATOM 13961 N N . GLU A 1 36 ? 11.937 -8.648 3.553 1.00 0.00 36 GLU A N 13
ATOM 13962 C CA . GLU A 1 36 ? 11.944 -9.018 4.974 1.00 0.00 36 GLU A CA 13
ATOM 13963 C C . GLU A 1 36 ? 12.208 -7.772 5.835 1.00 0.00 36 GLU A C 13
ATOM 13964 O O . GLU A 1 36 ? 13.259 -7.137 5.716 1.00 0.00 36 GLU A O 13
ATOM 13976 N N . VAL A 1 37 ? 11.248 -7.403 6.687 1.00 0.00 37 VAL A N 13
ATOM 13977 C CA . VAL A 1 37 ? 11.365 -6.302 7.665 1.00 0.00 37 VAL A CA 13
ATOM 13978 C C . VAL A 1 37 ? 10.992 -6.817 9.052 1.00 0.00 37 VAL A C 13
ATOM 13979 O O . VAL A 1 37 ? 10.043 -7.590 9.178 1.00 0.00 37 VAL A O 13
ATOM 13992 N N . ALA A 1 38 ? 11.735 -6.428 10.092 1.00 0.00 38 ALA A N 13
ATOM 13993 C CA . ALA A 1 38 ? 11.522 -6.854 11.485 1.00 0.00 38 ALA A CA 13
ATOM 13994 C C . ALA A 1 38 ? 11.326 -8.387 11.674 1.00 0.00 38 ALA A C 13
ATOM 13995 O O . ALA A 1 38 ? 10.639 -8.831 12.600 1.00 0.00 38 ALA A O 13
ATOM 14002 N N . GLY A 1 39 ? 11.927 -9.207 10.797 1.00 0.00 39 GLY A N 13
ATOM 14003 C CA . GLY A 1 39 ? 11.801 -10.670 10.780 1.00 0.00 39 GLY A CA 13
ATOM 14004 C C . GLY A 1 39 ? 10.530 -11.219 10.107 1.00 0.00 39 GLY A C 13
ATOM 14005 O O . GLY A 1 39 ? 10.103 -12.329 10.432 1.00 0.00 39 GLY A O 13
ATOM 14009 N N . GLN A 1 40 ? 9.909 -10.466 9.190 1.00 0.00 40 GLN A N 13
ATOM 14010 C CA . GLN A 1 40 ? 8.642 -10.788 8.519 1.00 0.00 40 GLN A CA 13
ATOM 14011 C C . GLN A 1 40 ? 8.757 -10.573 7.006 1.00 0.00 40 GLN A C 13
ATOM 14012 O O . GLN A 1 40 ? 8.936 -9.444 6.543 1.00 0.00 40 GLN A O 13
ATOM 14026 N N . LYS A 1 41 ? 8.676 -11.671 6.238 1.00 0.00 41 LYS A N 13
ATOM 14027 C CA . LYS A 1 41 ? 8.771 -11.685 4.772 1.00 0.00 41 LYS A CA 13
ATOM 14028 C C . LYS A 1 41 ? 7.388 -11.669 4.126 1.00 0.00 41 LYS A C 13
ATOM 14029 O O . LYS A 1 41 ? 6.627 -12.628 4.292 1.00 0.00 41 LYS A O 13
ATOM 14048 N N . LEU A 1 42 ? 7.049 -10.595 3.414 1.00 0.00 42 LEU A N 13
ATOM 14049 C CA . LEU A 1 42 ? 5.745 -10.450 2.754 1.00 0.00 42 LEU A CA 13
ATOM 14050 C C . LEU A 1 42 ? 5.800 -9.432 1.592 1.00 0.00 42 LEU A C 13
ATOM 14051 O O . LEU A 1 42 ? 6.821 -8.774 1.375 1.00 0.00 42 LEU A O 13
ATOM 14067 N N . THR A 1 43 ? 4.709 -9.313 0.834 1.00 0.00 43 THR A N 13
ATOM 14068 C CA . THR A 1 43 ? 4.554 -8.329 -0.252 1.00 0.00 43 THR A CA 13
ATOM 14069 C C . THR A 1 43 ? 4.213 -6.935 0.278 1.00 0.00 43 THR A C 13
ATOM 14070 O O . THR A 1 43 ? 3.144 -6.728 0.850 1.00 0.00 43 THR A O 13
ATOM 14081 N N . PHE A 1 44 ? 5.092 -5.960 0.061 1.00 0.00 44 PHE A N 13
ATOM 14082 C CA . PHE A 1 44 ? 4.875 -4.556 0.409 1.00 0.00 44 PHE A CA 13
ATOM 14083 C C . PHE A 1 44 ? 4.576 -3.745 -0.863 1.00 0.00 44 PHE A C 13
ATOM 14084 O O . PHE A 1 44 ? 5.399 -3.658 -1.780 1.00 0.00 44 PHE A O 13
ATOM 14101 N N . VAL A 1 45 ? 3.366 -3.190 -0.950 1.00 0.00 45 VAL A N 13
ATOM 14102 C CA . VAL A 1 45 ? 2.947 -2.327 -2.072 1.00 0.00 45 VAL A CA 13
ATOM 14103 C C . VAL A 1 45 ? 3.741 -1.019 -2.092 1.00 0.00 45 VAL A C 13
ATOM 14104 O O . VAL A 1 45 ? 4.085 -0.501 -1.035 1.00 0.00 45 VAL A O 13
ATOM 14117 N N . THR A 1 46 ? 4.003 -0.454 -3.270 1.00 0.00 46 THR A N 13
ATOM 14118 C CA . THR A 1 46 ? 4.703 0.833 -3.422 1.00 0.00 46 THR A CA 13
ATOM 14119 C C . THR A 1 46 ? 3.830 1.801 -4.216 1.00 0.00 46 THR A C 13
ATOM 14120 O O . THR A 1 46 ? 3.597 1.629 -5.417 1.00 0.00 46 THR A O 13
ATOM 14131 N N . MET A 1 47 ? 3.320 2.826 -3.538 1.00 0.00 47 MET A N 13
ATOM 14132 C CA . MET A 1 47 ? 2.491 3.865 -4.148 1.00 0.00 47 MET A CA 13
ATOM 14133 C C . MET A 1 47 ? 3.044 5.255 -3.840 1.00 0.00 47 MET A C 13
ATOM 14134 O O . MET A 1 47 ? 3.834 5.448 -2.912 1.00 0.00 47 MET A O 13
ATOM 14148 N N . ARG A 1 48 ? 2.603 6.241 -4.623 1.00 0.00 48 ARG A N 13
ATOM 14149 C CA . ARG A 1 48 ? 3.004 7.646 -4.505 1.00 0.00 48 ARG A CA 13
ATOM 14150 C C . ARG A 1 48 ? 1.825 8.556 -4.846 1.00 0.00 48 ARG A C 13
ATOM 14151 O O . ARG A 1 48 ? 1.281 8.493 -5.949 1.00 0.00 48 ARG A O 13
ATOM 14172 N N . ARG A 1 49 ? 1.376 9.342 -3.867 1.00 0.00 49 ARG A N 13
ATOM 14173 C CA . ARG A 1 49 ? 0.262 10.297 -3.999 1.00 0.00 49 ARG A CA 13
ATOM 14174 C C . ARG A 1 49 ? 0.597 11.373 -5.024 1.00 0.00 49 ARG A C 13
ATOM 14175 O O . ARG A 1 49 ? 1.510 12.167 -4.816 1.00 0.00 49 ARG A O 13
ATOM 14196 N N . GLU A 1 50 ? -0.148 11.401 -6.125 1.00 0.00 50 GLU A N 13
ATOM 14197 C CA . GLU A 1 50 ? 0.029 12.383 -7.203 1.00 0.00 50 GLU A CA 13
ATOM 14198 C C . GLU A 1 50 ? -0.172 13.836 -6.729 1.00 0.00 50 GLU A C 13
ATOM 14199 O O . GLU A 1 50 ? 0.560 14.732 -7.151 1.00 0.00 50 GLU A O 13
ATOM 14211 N N . GLU A 1 51 ? -1.112 14.064 -5.800 1.00 0.00 51 GLU A N 13
ATOM 14212 C CA . GLU A 1 51 ? -1.413 15.393 -5.247 1.00 0.00 51 GLU A CA 13
ATOM 14213 C C . GLU A 1 51 ? -0.603 15.715 -3.979 1.00 0.00 51 GLU A C 13
ATOM 14214 O O . GLU A 1 51 ? -0.027 16.798 -3.869 1.00 0.00 51 GLU A O 13
ATOM 14226 N N . ASP A 1 52 ? -0.530 14.783 -3.019 1.00 0.00 52 ASP A N 13
ATOM 14227 C CA . ASP A 1 52 ? 0.207 14.977 -1.758 1.00 0.00 52 ASP A CA 13
ATOM 14228 C C . ASP A 1 52 ? 1.742 14.931 -1.927 1.00 0.00 52 ASP A C 13
ATOM 14229 O O . ASP A 1 52 ? 2.480 15.404 -1.063 1.00 0.00 52 ASP A O 13
ATOM 14238 N N . GLY A 1 53 ? 2.229 14.347 -3.032 1.00 0.00 53 GLY A N 13
ATOM 14239 C CA . GLY A 1 53 ? 3.648 14.172 -3.369 1.00 0.00 53 GLY A CA 13
ATOM 14240 C C . GLY A 1 53 ? 4.414 13.182 -2.477 1.00 0.00 53 GLY A C 13
ATOM 14241 O O . GLY A 1 53 ? 5.641 13.101 -2.565 1.00 0.00 53 GLY A O 13
ATOM 14245 N N . ALA A 1 54 ? 3.713 12.444 -1.611 1.00 0.00 54 ALA A N 13
ATOM 14246 C CA . ALA A 1 54 ? 4.278 11.560 -0.595 1.00 0.00 54 ALA A CA 13
ATOM 14247 C C . ALA A 1 54 ? 4.172 10.078 -0.989 1.00 0.00 54 ALA A C 13
ATOM 14248 O O . ALA A 1 54 ? 3.145 9.628 -1.510 1.00 0.00 54 ALA A O 13
ATOM 14255 N N . VAL A 1 55 ? 5.237 9.315 -0.734 1.00 0.00 55 VAL A N 13
ATOM 14256 C CA . VAL A 1 55 ? 5.259 7.859 -0.950 1.00 0.00 55 VAL A CA 13
ATOM 14257 C C . VAL A 1 55 ? 4.569 7.146 0.215 1.00 0.00 55 VAL A C 13
ATOM 14258 O O . VAL A 1 55 ? 4.558 7.636 1.348 1.00 0.00 55 VAL A O 13
ATOM 14271 N N . VAL A 1 56 ? 4.006 5.972 -0.053 1.00 0.00 56 VAL A N 13
ATOM 14272 C CA . VAL A 1 56 ? 3.354 5.117 0.943 1.00 0.00 56 VAL A CA 13
ATOM 14273 C C . VAL A 1 56 ? 3.591 3.647 0.601 1.00 0.00 56 VAL A C 13
ATOM 14274 O O . VAL A 1 56 ? 3.570 3.245 -0.565 1.00 0.00 56 VAL A O 13
ATOM 14287 N N . MET A 1 57 ? 3.864 2.853 1.635 1.00 0.00 57 MET A N 13
ATOM 14288 C CA . MET A 1 57 ? 4.137 1.426 1.532 1.00 0.00 57 MET A CA 13
ATOM 14289 C C . MET A 1 57 ? 3.573 0.696 2.752 1.00 0.00 57 MET A C 13
ATOM 14290 O O . MET A 1 57 ? 4.009 0.935 3.880 1.00 0.00 57 MET A O 13
ATOM 14304 N N . VAL A 1 58 ? 2.594 -0.184 2.522 1.00 0.00 58 VAL A N 13
ATOM 14305 C CA . VAL A 1 58 ? 1.965 -1.030 3.550 1.00 0.00 58 VAL A CA 13
ATOM 14306 C C . VAL A 1 58 ? 2.109 -2.522 3.209 1.00 0.00 58 VAL A C 13
ATOM 14307 O O . VAL A 1 58 ? 2.299 -2.883 2.045 1.00 0.00 58 VAL A O 13
ATOM 14320 N N . PRO A 1 59 ? 2.030 -3.408 4.211 1.00 0.00 59 PRO A N 13
ATOM 14321 C CA . PRO A 1 59 ? 2.121 -4.854 4.018 1.00 0.00 59 PRO A CA 13
ATOM 14322 C C . PRO A 1 59 ? 0.829 -5.525 3.526 1.00 0.00 59 PRO A C 13
ATOM 14323 O O . PRO A 1 59 ? -0.126 -5.628 4.290 1.00 0.00 59 PRO A O 13
ATOM 14334 N N . GLU A 1 60 ? 0.791 -6.089 2.316 1.00 0.00 60 GLU A N 13
ATOM 14335 C CA . GLU A 1 60 ? -0.424 -6.725 1.760 1.00 0.00 60 GLU A CA 13
ATOM 14336 C C . GLU A 1 60 ? -0.984 -7.880 2.616 1.00 0.00 60 GLU A C 13
ATOM 14337 O O . GLU A 1 60 ? -2.198 -8.006 2.772 1.00 0.00 60 GLU A O 13
ATOM 14349 N N . GLY A 1 61 ? -0.110 -8.712 3.194 1.00 0.00 61 GLY A N 13
ATOM 14350 C CA . GLY A 1 61 ? -0.477 -9.849 4.057 1.00 0.00 61 GLY A CA 13
ATOM 14351 C C . GLY A 1 61 ? -0.536 -9.526 5.552 1.00 0.00 61 GLY A C 13
ATOM 14352 O O . GLY A 1 61 ? -0.699 -10.434 6.371 1.00 0.00 61 GLY A O 13
ATOM 14356 N N . LYS A 1 62 ? -0.404 -8.244 5.914 1.00 0.00 62 LYS A N 13
ATOM 14357 C CA . LYS A 1 62 ? -0.413 -7.739 7.296 1.00 0.00 62 LYS A CA 13
ATOM 14358 C C . LYS A 1 62 ? -1.290 -6.492 7.470 1.00 0.00 62 LYS A C 13
ATOM 14359 O O . LYS A 1 62 ? -1.397 -5.998 8.588 1.00 0.00 62 LYS A O 13
ATOM 14378 N N . VAL A 1 63 ? -1.971 -6.007 6.419 1.00 0.00 63 VAL A N 13
ATOM 14379 C CA . VAL A 1 63 ? -2.920 -4.872 6.457 1.00 0.00 63 VAL A CA 13
ATOM 14380 C C . VAL A 1 63 ? -3.944 -4.969 7.590 1.00 0.00 63 VAL A C 13
ATOM 14381 O O . VAL A 1 63 ? -4.344 -3.952 8.150 1.00 0.00 63 VAL A O 13
ATOM 14394 N N . LEU A 1 64 ? -4.307 -6.198 7.969 1.00 0.00 64 LEU A N 13
ATOM 14395 C CA . LEU A 1 64 ? -5.214 -6.537 9.063 1.00 0.00 64 LEU A CA 13
ATOM 14396 C C . LEU A 1 64 ? -4.744 -5.975 10.425 1.00 0.00 64 LEU A C 13
ATOM 14397 O O . LEU A 1 64 ? -5.572 -5.657 11.281 1.00 0.00 64 LEU A O 13
ATOM 14413 N N . ALA A 1 65 ? -3.427 -5.828 10.620 1.00 0.00 65 ALA A N 13
ATOM 14414 C CA . ALA A 1 65 ? -2.797 -5.239 11.804 1.00 0.00 65 ALA A CA 13
ATOM 14415 C C . ALA A 1 65 ? -2.904 -3.701 11.830 1.00 0.00 65 ALA A C 13
ATOM 14416 O O . ALA A 1 65 ? -3.320 -3.128 12.840 1.00 0.00 65 ALA A O 13
ATOM 14423 N N . ILE A 1 66 ? -2.539 -3.024 10.729 1.00 0.00 66 ILE A N 13
ATOM 14424 C CA . ILE A 1 66 ? -2.636 -1.555 10.601 1.00 0.00 66 ILE A CA 13
ATOM 14425 C C . ILE A 1 66 ? -4.107 -1.091 10.568 1.00 0.00 66 ILE A C 13
ATOM 14426 O O . ILE A 1 66 ? -4.436 -0.010 11.060 1.00 0.00 66 ILE A O 13
ATOM 14442 N N . GLY A 1 67 ? -5.001 -1.913 10.010 1.00 0.00 67 GLY A N 13
ATOM 14443 C CA . GLY A 1 67 ? -6.417 -1.604 9.781 1.00 0.00 67 GLY A CA 13
ATOM 14444 C C . GLY A 1 67 ? -6.698 -0.948 8.423 1.00 0.00 67 GLY A C 13
ATOM 14445 O O . GLY A 1 67 ? -7.809 -0.464 8.195 1.00 0.00 67 GLY A O 13
ATOM 14449 N N . VAL A 1 68 ? -5.706 -0.898 7.524 1.00 0.00 68 VAL A N 13
ATOM 14450 C CA . VAL A 1 68 ? -5.856 -0.339 6.168 1.00 0.00 68 VAL A CA 13
ATOM 14451 C C . VAL A 1 68 ? -6.619 -1.315 5.256 1.00 0.00 68 VAL A C 13
ATOM 14452 O O . VAL A 1 68 ? -6.606 -2.528 5.477 1.00 0.00 68 VAL A O 13
ATOM 14465 N N . ARG A 1 69 ? -7.258 -0.799 4.199 1.00 0.00 69 ARG A N 13
ATOM 14466 C CA . ARG A 1 69 ? -7.953 -1.588 3.167 1.00 0.00 69 ARG A CA 13
ATOM 14467 C C . ARG A 1 69 ? -7.700 -0.989 1.785 1.00 0.00 69 ARG A C 13
ATOM 14468 O O . ARG A 1 69 ? -8.223 0.075 1.465 1.00 0.00 69 ARG A O 13
ATOM 14489 N N . LYS A 1 70 ? -6.916 -1.704 0.973 1.00 0.00 70 LYS A N 13
ATOM 14490 C CA . LYS A 1 70 ? -6.578 -1.352 -0.414 1.00 0.00 70 LYS A CA 13
ATOM 14491 C C . LYS A 1 70 ? -6.904 -2.511 -1.360 1.00 0.00 70 LYS A C 13
ATOM 14492 O O . LYS A 1 70 ? -6.191 -3.507 -1.408 1.00 0.00 70 LYS A O 13
ATOM 14511 N N . VAL A 1 71 ? -7.971 -2.364 -2.143 1.00 0.00 71 VAL A N 13
ATOM 14512 C CA . VAL A 1 71 ? -8.527 -3.355 -3.094 1.00 0.00 71 VAL A CA 13
ATOM 14513 C C . VAL A 1 71 ? -9.405 -2.596 -4.102 1.00 0.00 71 VAL A C 13
ATOM 14514 O O . VAL A 1 71 ? -9.931 -1.534 -3.771 1.00 0.00 71 VAL A O 13
ATOM 14527 N N . ALA A 1 72 ? -9.652 -3.157 -5.290 1.00 0.00 72 ALA A N 13
ATOM 14528 C CA . ALA A 1 72 ? -10.514 -2.555 -6.312 1.00 0.00 72 ALA A CA 13
ATOM 14529 C C . ALA A 1 72 ? -11.939 -2.224 -5.799 1.00 0.00 72 ALA A C 13
ATOM 14530 O O . ALA A 1 72 ? -12.538 -1.237 -6.229 1.00 0.00 72 ALA A O 13
ATOM 14537 N N . SER A 1 73 ? -12.465 -3.015 -4.849 1.00 0.00 73 SER A N 13
ATOM 14538 C CA . SER A 1 73 ? -13.767 -2.788 -4.187 1.00 0.00 73 SER A CA 13
ATOM 14539 C C . SER A 1 73 ? -13.677 -2.007 -2.864 1.00 0.00 73 SER A C 13
ATOM 14540 O O . SER A 1 73 ? -14.643 -1.342 -2.482 1.00 0.00 73 SER A O 13
ATOM 14548 N N . ALA A 1 74 ? -12.543 -2.073 -2.151 1.00 0.00 74 ALA A N 13
ATOM 14549 C CA . ALA A 1 74 ? -12.292 -1.294 -0.927 1.00 0.00 74 ALA A CA 13
ATOM 14550 C C . ALA A 1 74 ? -12.190 0.217 -1.229 1.00 0.00 74 ALA A C 13
ATOM 14551 O O . ALA A 1 74 ? -12.368 1.035 -0.321 1.00 0.00 74 ALA A O 13
ATOM 14558 N N . GLU A 1 75 ? -11.952 0.563 -2.506 1.00 0.00 75 GLU A N 13
ATOM 14559 C CA . GLU A 1 75 ? -11.605 1.896 -3.022 1.00 0.00 75 GLU A CA 13
ATOM 14560 C C . GLU A 1 75 ? -10.304 2.468 -2.421 1.00 0.00 75 GLU A C 13
ATOM 14561 O O . GLU A 1 75 ? -9.976 3.632 -2.733 1.00 0.00 75 GLU A O 13
ATOM 14574 N N . ALA A 1 1 ? -12.564 19.105 -7.404 1.00 0.00 1 ALA A N 14
ATOM 14575 C CA . ALA A 1 1 ? -13.329 19.401 -6.167 1.00 0.00 1 ALA A CA 14
ATOM 14576 C C . ALA A 1 1 ? -13.101 18.329 -5.089 1.00 0.00 1 ALA A C 14
ATOM 14577 O O . ALA A 1 1 ? -12.492 18.624 -4.058 1.00 0.00 1 ALA A O 14
ATOM 14586 N N . GLY A 1 2 ? -13.560 17.086 -5.303 1.00 0.00 2 GLY A N 14
ATOM 14587 C CA . GLY A 1 2 ? -13.419 15.975 -4.349 1.00 0.00 2 GLY A CA 14
ATOM 14588 C C . GLY A 1 2 ? -13.799 14.620 -4.956 1.00 0.00 2 GLY A C 14
ATOM 14589 O O . GLY A 1 2 ? -14.981 14.278 -5.012 1.00 0.00 2 GLY A O 14
ATOM 14593 N N . HIS A 1 3 ? -12.804 13.853 -5.424 1.00 0.00 3 HIS A N 14
ATOM 14594 C CA . HIS A 1 3 ? -12.971 12.504 -5.992 1.00 0.00 3 HIS A CA 14
ATOM 14595 C C . HIS A 1 3 ? -12.692 11.410 -4.950 1.00 0.00 3 HIS A C 14
ATOM 14596 O O . HIS A 1 3 ? -11.571 11.297 -4.450 1.00 0.00 3 HIS A O 14
ATOM 14611 N N . MET A 1 4 ? -13.711 10.620 -4.606 1.00 0.00 4 MET A N 14
ATOM 14612 C CA . MET A 1 4 ? -13.590 9.462 -3.707 1.00 0.00 4 MET A CA 14
ATOM 14613 C C . MET A 1 4 ? -13.201 8.186 -4.487 1.00 0.00 4 MET A C 14
ATOM 14614 O O . MET A 1 4 ? -13.379 8.131 -5.709 1.00 0.00 4 MET A O 14
ATOM 14628 N N . PRO A 1 5 ? -12.693 7.143 -3.801 1.00 0.00 5 PRO A N 14
ATOM 14629 C CA . PRO A 1 5 ? -12.385 5.844 -4.400 1.00 0.00 5 PRO A CA 14
ATOM 14630 C C . PRO A 1 5 ? -13.695 5.146 -4.806 1.00 0.00 5 PRO A C 14
ATOM 14631 O O . PRO A 1 5 ? -14.547 4.846 -3.964 1.00 0.00 5 PRO A O 14
ATOM 14642 N N . GLU A 1 6 ? -13.881 4.934 -6.107 1.00 0.00 6 GLU A N 14
ATOM 14643 C CA . GLU A 1 6 ? -15.039 4.241 -6.686 1.00 0.00 6 GLU A CA 14
ATOM 14644 C C . GLU A 1 6 ? -14.639 3.379 -7.902 1.00 0.00 6 GLU A C 14
ATOM 14645 O O . GLU A 1 6 ? -13.614 3.629 -8.546 1.00 0.00 6 GLU A O 14
ATOM 14657 N N . GLY A 1 7 ? -15.453 2.369 -8.227 1.00 0.00 7 GLY A N 14
ATOM 14658 C CA . GLY A 1 7 ? -15.229 1.413 -9.321 1.00 0.00 7 GLY A CA 14
ATOM 14659 C C . GLY A 1 7 ? -15.513 -0.043 -8.926 1.00 0.00 7 GLY A C 14
ATOM 14660 O O . GLY A 1 7 ? -15.804 -0.341 -7.766 1.00 0.00 7 GLY A O 14
ATOM 14664 N N . SER A 1 8 ? -15.428 -0.961 -9.897 1.00 0.00 8 SER A N 14
ATOM 14665 C CA . SER A 1 8 ? -15.654 -2.408 -9.692 1.00 0.00 8 SER A CA 14
ATOM 14666 C C . SER A 1 8 ? -14.912 -3.312 -10.703 1.00 0.00 8 SER A C 14
ATOM 14667 O O . SER A 1 8 ? -15.280 -4.475 -10.885 1.00 0.00 8 SER A O 14
ATOM 14675 N N . ALA A 1 9 ? -13.887 -2.783 -11.387 1.00 0.00 9 ALA A N 14
ATOM 14676 C CA . ALA A 1 9 ? -13.155 -3.427 -12.489 1.00 0.00 9 ALA A CA 14
ATOM 14677 C C . ALA A 1 9 ? -12.592 -4.824 -12.143 1.00 0.00 9 ALA A C 14
ATOM 14678 O O . ALA A 1 9 ? -12.916 -5.809 -12.815 1.00 0.00 9 ALA A O 14
ATOM 14685 N N . SER A 1 10 ? -11.768 -4.905 -11.093 1.00 0.00 10 SER A N 14
ATOM 14686 C CA . SER A 1 10 ? -11.145 -6.137 -10.575 1.00 0.00 10 SER A CA 14
ATOM 14687 C C . SER A 1 10 ? -11.239 -6.212 -9.042 1.00 0.00 10 SER A C 14
ATOM 14688 O O . SER A 1 10 ? -11.561 -5.221 -8.379 1.00 0.00 10 SER A O 14
ATOM 14696 N N . LEU A 1 11 ? -10.961 -7.390 -8.471 1.00 0.00 11 LEU A N 14
ATOM 14697 C CA . LEU A 1 11 ? -11.055 -7.667 -7.029 1.00 0.00 11 LEU A CA 14
ATOM 14698 C C . LEU A 1 11 ? -9.690 -7.516 -6.337 1.00 0.00 11 LEU A C 14
ATOM 14699 O O . LEU A 1 11 ? -9.534 -6.682 -5.441 1.00 0.00 11 LEU A O 14
ATOM 14715 N N . GLN A 1 12 ? -8.705 -8.324 -6.744 1.00 0.00 12 GLN A N 14
ATOM 14716 C CA . GLN A 1 12 ? -7.322 -8.263 -6.253 1.00 0.00 12 GLN A CA 14
ATOM 14717 C C . GLN A 1 12 ? -6.636 -6.931 -6.609 1.00 0.00 12 GLN A C 14
ATOM 14718 O O . GLN A 1 12 ? -6.942 -6.302 -7.626 1.00 0.00 12 GLN A O 14
ATOM 14732 N N . LEU A 1 13 ? -5.661 -6.533 -5.788 1.00 0.00 13 LEU A N 14
ATOM 14733 C CA . LEU A 1 13 ? -4.821 -5.357 -6.011 1.00 0.00 13 LEU A CA 14
ATOM 14734 C C . LEU A 1 13 ? -3.677 -5.677 -6.994 1.00 0.00 13 LEU A C 14
ATOM 14735 O O . LEU A 1 13 ? -3.034 -6.724 -6.890 1.00 0.00 13 LEU A O 14
ATOM 14751 N N . ALA A 1 14 ? -3.404 -4.761 -7.924 1.00 0.00 14 ALA A N 14
ATOM 14752 C CA . ALA A 1 14 ? -2.297 -4.824 -8.881 1.00 0.00 14 ALA A CA 14
ATOM 14753 C C . ALA A 1 14 ? -1.777 -3.415 -9.235 1.00 0.00 14 ALA A C 14
ATOM 14754 O O . ALA A 1 14 ? -2.313 -2.406 -8.770 1.00 0.00 14 ALA A O 14
ATOM 14761 N N . VAL A 1 15 ? -0.731 -3.329 -10.065 1.00 0.00 15 VAL A N 14
ATOM 14762 C CA . VAL A 1 15 ? -0.175 -2.050 -10.544 1.00 0.00 15 VAL A CA 14
ATOM 14763 C C . VAL A 1 15 ? -1.230 -1.233 -11.304 1.00 0.00 15 VAL A C 14
ATOM 14764 O O . VAL A 1 15 ? -1.954 -1.763 -12.149 1.00 0.00 15 VAL A O 14
ATOM 14777 N N . GLY A 1 16 ? -1.326 0.064 -10.992 1.00 0.00 16 GLY A N 14
ATOM 14778 C CA . GLY A 1 16 ? -2.290 1.000 -11.585 1.00 0.00 16 GLY A CA 14
ATOM 14779 C C . GLY A 1 16 ? -3.674 1.026 -10.916 1.00 0.00 16 GLY A C 14
ATOM 14780 O O . GLY A 1 16 ? -4.518 1.834 -11.308 1.00 0.00 16 GLY A O 14
ATOM 14784 N N . ASP A 1 17 ? -3.931 0.158 -9.932 1.00 0.00 17 ASP A N 14
ATOM 14785 C CA . ASP A 1 17 ? -5.174 0.154 -9.145 1.00 0.00 17 ASP A CA 14
ATOM 14786 C C . ASP A 1 17 ? -5.224 1.371 -8.182 1.00 0.00 17 ASP A C 14
ATOM 14787 O O . ASP A 1 17 ? -4.297 2.190 -8.122 1.00 0.00 17 ASP A O 14
ATOM 14796 N N . ARG A 1 18 ? -6.315 1.517 -7.425 1.00 0.00 18 ARG A N 14
ATOM 14797 C CA . ARG A 1 18 ? -6.535 2.589 -6.440 1.00 0.00 18 ARG A CA 14
ATOM 14798 C C . ARG A 1 18 ? -6.220 2.116 -5.023 1.00 0.00 18 ARG A C 14
ATOM 14799 O O . ARG A 1 18 ? -6.381 0.944 -4.680 1.00 0.00 18 ARG A O 14
ATOM 14820 N N . VAL A 1 19 ? -5.812 3.064 -4.183 1.00 0.00 19 VAL A N 14
ATOM 14821 C CA . VAL A 1 19 ? -5.530 2.841 -2.764 1.00 0.00 19 VAL A CA 14
ATOM 14822 C C . VAL A 1 19 ? -6.032 4.001 -1.922 1.00 0.00 19 VAL A C 14
ATOM 14823 O O . VAL A 1 19 ? -5.699 5.158 -2.156 1.00 0.00 19 VAL A O 14
ATOM 14836 N N . VAL A 1 20 ? -6.846 3.674 -0.930 1.00 0.00 20 VAL A N 14
ATOM 14837 C CA . VAL A 1 20 ? -7.377 4.594 0.072 1.00 0.00 20 VAL A CA 14
ATOM 14838 C C . VAL A 1 20 ? -7.188 3.969 1.454 1.00 0.00 20 VAL A C 14
ATOM 14839 O O . VAL A 1 20 ? -7.217 2.747 1.613 1.00 0.00 20 VAL A O 14
ATOM 14852 N N . TYR A 1 21 ? -6.932 4.814 2.443 1.00 0.00 21 TYR A N 14
ATOM 14853 C CA . TYR A 1 21 ? -6.802 4.443 3.849 1.00 0.00 21 TYR A CA 14
ATOM 14854 C C . TYR A 1 21 ? -8.142 4.546 4.597 1.00 0.00 21 TYR A C 14
ATOM 14855 O O . TYR A 1 21 ? -9.028 5.298 4.176 1.00 0.00 21 TYR A O 14
ATOM 14873 N N . PRO A 1 22 ? -8.276 3.886 5.762 1.00 0.00 22 PRO A N 14
ATOM 14874 C CA . PRO A 1 22 ? -9.533 3.832 6.501 1.00 0.00 22 PRO A CA 14
ATOM 14875 C C . PRO A 1 22 ? -9.904 5.194 7.102 1.00 0.00 22 PRO A C 14
ATOM 14876 O O . PRO A 1 22 ? -11.089 5.499 7.255 1.00 0.00 22 PRO A O 14
ATOM 14887 N N . ASN A 1 23 ? -8.905 6.032 7.422 1.00 0.00 23 ASN A N 14
ATOM 14888 C CA . ASN A 1 23 ? -9.099 7.392 7.931 1.00 0.00 23 ASN A CA 14
ATOM 14889 C C . ASN A 1 23 ? -7.854 8.298 7.733 1.00 0.00 23 ASN A C 14
ATOM 14890 O O . ASN A 1 23 ? -7.333 8.868 8.693 1.00 0.00 23 ASN A O 14
ATOM 14901 N N . GLN A 1 24 ? -7.344 8.414 6.496 1.00 0.00 24 GLN A N 14
ATOM 14902 C CA . GLN A 1 24 ? -6.139 9.213 6.187 1.00 0.00 24 GLN A CA 14
ATOM 14903 C C . GLN A 1 24 ? -6.217 9.948 4.834 1.00 0.00 24 GLN A C 14
ATOM 14904 O O . GLN A 1 24 ? -6.179 11.180 4.801 1.00 0.00 24 GLN A O 14
ATOM 14918 N N . GLY A 1 25 ? -6.323 9.217 3.717 1.00 0.00 25 GLY A N 14
ATOM 14919 C CA . GLY A 1 25 ? -6.326 9.777 2.358 1.00 0.00 25 GLY A CA 14
ATOM 14920 C C . GLY A 1 25 ? -6.242 8.713 1.258 1.00 0.00 25 GLY A C 14
ATOM 14921 O O . GLY A 1 25 ? -6.320 7.514 1.532 1.00 0.00 25 GLY A O 14
ATOM 14925 N N . VAL A 1 26 ? -6.085 9.161 0.010 1.00 0.00 26 VAL A N 14
ATOM 14926 C CA . VAL A 1 26 ? -5.964 8.343 -1.213 1.00 0.00 26 VAL A CA 14
ATOM 14927 C C . VAL A 1 26 ? -4.579 8.529 -1.852 1.00 0.00 26 VAL A C 14
ATOM 14928 O O . VAL A 1 26 ? -4.022 9.627 -1.821 1.00 0.00 26 VAL A O 14
ATOM 14941 N N . CYS A 1 27 ? -4.026 7.462 -2.436 1.00 0.00 27 CYS A N 14
ATOM 14942 C CA . CYS A 1 27 ? -2.760 7.429 -3.184 1.00 0.00 27 CYS A CA 14
ATOM 14943 C C . CYS A 1 27 ? -2.939 6.671 -4.525 1.00 0.00 27 CYS A C 14
ATOM 14944 O O . CYS A 1 27 ? -4.055 6.279 -4.885 1.00 0.00 27 CYS A O 14
ATOM 14952 N N . ARG A 1 28 ? -1.854 6.460 -5.286 1.00 0.00 28 ARG A N 14
ATOM 14953 C CA . ARG A 1 28 ? -1.860 5.797 -6.608 1.00 0.00 28 ARG A CA 14
ATOM 14954 C C . ARG A 1 28 ? -0.809 4.682 -6.674 1.00 0.00 28 ARG A C 14
ATOM 14955 O O . ARG A 1 28 ? 0.361 4.929 -6.386 1.00 0.00 28 ARG A O 14
ATOM 14976 N N . VAL A 1 29 ? -1.209 3.449 -6.995 1.00 0.00 29 VAL A N 14
ATOM 14977 C CA . VAL A 1 29 ? -0.293 2.287 -7.037 1.00 0.00 29 VAL A CA 14
ATOM 14978 C C . VAL A 1 29 ? 0.787 2.470 -8.114 1.00 0.00 29 VAL A C 14
ATOM 14979 O O . VAL A 1 29 ? 0.476 2.743 -9.273 1.00 0.00 29 VAL A O 14
ATOM 14992 N N . SER A 1 30 ? 2.054 2.297 -7.721 1.00 0.00 30 SER A N 14
ATOM 14993 C CA . SER A 1 30 ? 3.252 2.497 -8.552 1.00 0.00 30 SER A CA 14
ATOM 14994 C C . SER A 1 30 ? 3.937 1.164 -8.882 1.00 0.00 30 SER A C 14
ATOM 14995 O O . SER A 1 30 ? 4.156 0.860 -10.057 1.00 0.00 30 SER A O 14
ATOM 15003 N N . ALA A 1 31 ? 4.256 0.356 -7.866 1.00 0.00 31 ALA A N 14
ATOM 15004 C CA . ALA A 1 31 ? 4.816 -0.993 -8.002 1.00 0.00 31 ALA A CA 14
ATOM 15005 C C . ALA A 1 31 ? 4.530 -1.840 -6.746 1.00 0.00 31 ALA A C 14
ATOM 15006 O O . ALA A 1 31 ? 4.138 -1.312 -5.705 1.00 0.00 31 ALA A O 14
ATOM 15013 N N . ILE A 1 32 ? 4.717 -3.159 -6.822 1.00 0.00 32 ILE A N 14
ATOM 15014 C CA . ILE A 1 32 ? 4.513 -4.099 -5.706 1.00 0.00 32 ILE A CA 14
ATOM 15015 C C . ILE A 1 32 ? 5.603 -5.180 -5.765 1.00 0.00 32 ILE A C 14
ATOM 15016 O O . ILE A 1 32 ? 5.833 -5.763 -6.826 1.00 0.00 32 ILE A O 14
ATOM 15032 N N . ASP A 1 33 ? 6.275 -5.458 -4.644 1.00 0.00 33 ASP A N 14
ATOM 15033 C CA . ASP A 1 33 ? 7.271 -6.537 -4.539 1.00 0.00 33 ASP A CA 14
ATOM 15034 C C . ASP A 1 33 ? 7.306 -7.168 -3.131 1.00 0.00 33 ASP A C 14
ATOM 15035 O O . ASP A 1 33 ? 6.638 -6.688 -2.216 1.00 0.00 33 ASP A O 14
ATOM 15044 N N . VAL A 1 34 ? 8.078 -8.241 -2.931 1.00 0.00 34 VAL A N 14
ATOM 15045 C CA . VAL A 1 34 ? 8.268 -8.892 -1.617 1.00 0.00 34 VAL A CA 14
ATOM 15046 C C . VAL A 1 34 ? 9.660 -8.591 -1.056 1.00 0.00 34 VAL A C 14
ATOM 15047 O O . VAL A 1 34 ? 10.638 -8.539 -1.806 1.00 0.00 34 VAL A O 14
ATOM 15060 N N . LYS A 1 35 ? 9.765 -8.389 0.264 1.00 0.00 35 LYS A N 14
ATOM 15061 C CA . LYS A 1 35 ? 11.042 -8.155 0.963 1.00 0.00 35 LYS A CA 14
ATOM 15062 C C . LYS A 1 35 ? 10.971 -8.529 2.443 1.00 0.00 35 LYS A C 14
ATOM 15063 O O . LYS A 1 35 ? 9.895 -8.807 2.966 1.00 0.00 35 LYS A O 14
ATOM 15082 N N . GLU A 1 36 ? 12.123 -8.513 3.109 1.00 0.00 36 GLU A N 14
ATOM 15083 C CA . GLU A 1 36 ? 12.288 -8.737 4.549 1.00 0.00 36 GLU A CA 14
ATOM 15084 C C . GLU A 1 36 ? 12.552 -7.401 5.253 1.00 0.00 36 GLU A C 14
ATOM 15085 O O . GLU A 1 36 ? 13.558 -6.740 4.978 1.00 0.00 36 GLU A O 14
ATOM 15097 N N . VAL A 1 37 ? 11.639 -6.974 6.130 1.00 0.00 37 VAL A N 14
ATOM 15098 C CA . VAL A 1 37 ? 11.801 -5.763 6.961 1.00 0.00 37 VAL A CA 14
ATOM 15099 C C . VAL A 1 37 ? 11.555 -6.111 8.429 1.00 0.00 37 VAL A C 14
ATOM 15100 O O . VAL A 1 37 ? 10.650 -6.886 8.731 1.00 0.00 37 VAL A O 14
ATOM 15113 N N . ALA A 1 38 ? 12.373 -5.581 9.344 1.00 0.00 38 ALA A N 14
ATOM 15114 C CA . ALA A 1 38 ? 12.315 -5.856 10.789 1.00 0.00 38 ALA A CA 14
ATOM 15115 C C . ALA A 1 38 ? 12.214 -7.363 11.166 1.00 0.00 38 ALA A C 14
ATOM 15116 O O . ALA A 1 38 ? 11.638 -7.720 12.198 1.00 0.00 38 ALA A O 14
ATOM 15123 N N . GLY A 1 39 ? 12.760 -8.258 10.329 1.00 0.00 39 GLY A N 14
ATOM 15124 C CA . GLY A 1 39 ? 12.704 -9.718 10.494 1.00 0.00 39 GLY A CA 14
ATOM 15125 C C . GLY A 1 39 ? 11.413 -10.390 9.997 1.00 0.00 39 GLY A C 14
ATOM 15126 O O . GLY A 1 39 ? 11.067 -11.471 10.480 1.00 0.00 39 GLY A O 14
ATOM 15130 N N . GLN A 1 40 ? 10.683 -9.773 9.059 1.00 0.00 40 GLN A N 14
ATOM 15131 C CA . GLN A 1 40 ? 9.378 -10.214 8.545 1.00 0.00 40 GLN A CA 14
ATOM 15132 C C . GLN A 1 40 ? 9.386 -10.180 7.006 1.00 0.00 40 GLN A C 14
ATOM 15133 O O . GLN A 1 40 ? 9.464 -9.101 6.412 1.00 0.00 40 GLN A O 14
ATOM 15147 N N . LYS A 1 41 ? 9.298 -11.352 6.356 1.00 0.00 41 LYS A N 14
ATOM 15148 C CA . LYS A 1 41 ? 9.288 -11.494 4.887 1.00 0.00 41 LYS A CA 14
ATOM 15149 C C . LYS A 1 41 ? 7.865 -11.600 4.341 1.00 0.00 41 LYS A C 14
ATOM 15150 O O . LYS A 1 41 ? 7.182 -12.589 4.617 1.00 0.00 41 LYS A O 14
ATOM 15169 N N . LEU A 1 42 ? 7.404 -10.592 3.594 1.00 0.00 42 LEU A N 14
ATOM 15170 C CA . LEU A 1 42 ? 6.061 -10.576 2.996 1.00 0.00 42 LEU A CA 14
ATOM 15171 C C . LEU A 1 42 ? 5.975 -9.628 1.776 1.00 0.00 42 LEU A C 14
ATOM 15172 O O . LEU A 1 42 ? 6.932 -8.914 1.465 1.00 0.00 42 LEU A O 14
ATOM 15188 N N . THR A 1 43 ? 4.841 -9.625 1.072 1.00 0.00 43 THR A N 14
ATOM 15189 C CA . THR A 1 43 ? 4.552 -8.714 -0.052 1.00 0.00 43 THR A CA 14
ATOM 15190 C C . THR A 1 43 ? 4.272 -7.292 0.448 1.00 0.00 43 THR A C 14
ATOM 15191 O O . THR A 1 43 ? 3.272 -7.063 1.120 1.00 0.00 43 THR A O 14
ATOM 15202 N N . PHE A 1 44 ? 5.095 -6.312 0.092 1.00 0.00 44 PHE A N 14
ATOM 15203 C CA . PHE A 1 44 ? 4.921 -4.903 0.457 1.00 0.00 44 PHE A CA 14
ATOM 15204 C C . PHE A 1 44 ? 4.577 -4.075 -0.790 1.00 0.00 44 PHE A C 14
ATOM 15205 O O . PHE A 1 44 ? 5.371 -3.959 -1.729 1.00 0.00 44 PHE A O 14
ATOM 15222 N N . VAL A 1 45 ? 3.359 -3.535 -0.824 1.00 0.00 45 VAL A N 14
ATOM 15223 C CA . VAL A 1 45 ? 2.885 -2.679 -1.922 1.00 0.00 45 VAL A CA 14
ATOM 15224 C C . VAL A 1 45 ? 3.511 -1.288 -1.826 1.00 0.00 45 VAL A C 14
ATOM 15225 O O . VAL A 1 45 ? 3.710 -0.794 -0.718 1.00 0.00 45 VAL A O 14
ATOM 15238 N N . THR A 1 46 ? 3.798 -0.644 -2.958 1.00 0.00 46 THR A N 14
ATOM 15239 C CA . THR A 1 46 ? 4.409 0.694 -3.021 1.00 0.00 46 THR A CA 14
ATOM 15240 C C . THR A 1 46 ? 3.574 1.635 -3.885 1.00 0.00 46 THR A C 14
ATOM 15241 O O . THR A 1 46 ? 3.412 1.436 -5.093 1.00 0.00 46 THR A O 14
ATOM 15252 N N . MET A 1 47 ? 3.031 2.683 -3.271 1.00 0.00 47 MET A N 14
ATOM 15253 C CA . MET A 1 47 ? 2.123 3.630 -3.915 1.00 0.00 47 MET A CA 14
ATOM 15254 C C . MET A 1 47 ? 2.649 5.057 -3.726 1.00 0.00 47 MET A C 14
ATOM 15255 O O . MET A 1 47 ? 3.210 5.398 -2.684 1.00 0.00 47 MET A O 14
ATOM 15269 N N . ARG A 1 48 ? 2.504 5.892 -4.756 1.00 0.00 48 ARG A N 14
ATOM 15270 C CA . ARG A 1 48 ? 3.066 7.248 -4.834 1.00 0.00 48 ARG A CA 14
ATOM 15271 C C . ARG A 1 48 ? 1.956 8.231 -5.183 1.00 0.00 48 ARG A C 14
ATOM 15272 O O . ARG A 1 48 ? 1.407 8.182 -6.286 1.00 0.00 48 ARG A O 14
ATOM 15293 N N . ARG A 1 49 ? 1.560 9.078 -4.228 1.00 0.00 49 ARG A N 14
ATOM 15294 C CA . ARG A 1 49 ? 0.510 10.080 -4.439 1.00 0.00 49 ARG A CA 14
ATOM 15295 C C . ARG A 1 49 ? 1.090 11.252 -5.232 1.00 0.00 49 ARG A C 14
ATOM 15296 O O . ARG A 1 49 ? 1.827 12.075 -4.694 1.00 0.00 49 ARG A O 14
ATOM 15317 N N . GLU A 1 50 ? 0.681 11.380 -6.487 1.00 0.00 50 GLU A N 14
ATOM 15318 C CA . GLU A 1 50 ? 1.107 12.468 -7.382 1.00 0.00 50 GLU A CA 14
ATOM 15319 C C . GLU A 1 50 ? 0.580 13.846 -6.931 1.00 0.00 50 GLU A C 14
ATOM 15320 O O . GLU A 1 50 ? 1.178 14.876 -7.243 1.00 0.00 50 GLU A O 14
ATOM 15332 N N . GLU A 1 51 ? -0.510 13.862 -6.155 1.00 0.00 51 GLU A N 14
ATOM 15333 C CA . GLU A 1 51 ? -1.182 15.056 -5.614 1.00 0.00 51 GLU A CA 14
ATOM 15334 C C . GLU A 1 51 ? -0.241 15.962 -4.795 1.00 0.00 51 GLU A C 14
ATOM 15335 O O . GLU A 1 51 ? -0.316 17.188 -4.888 1.00 0.00 51 GLU A O 14
ATOM 15347 N N . ASP A 1 52 ? 0.649 15.353 -4.000 1.00 0.00 52 ASP A N 14
ATOM 15348 C CA . ASP A 1 52 ? 1.631 16.031 -3.133 1.00 0.00 52 ASP A CA 14
ATOM 15349 C C . ASP A 1 52 ? 3.078 15.521 -3.329 1.00 0.00 52 ASP A C 14
ATOM 15350 O O . ASP A 1 52 ? 3.996 15.942 -2.622 1.00 0.00 52 ASP A O 14
ATOM 15359 N N . GLY A 1 53 ? 3.290 14.595 -4.275 1.00 0.00 53 GLY A N 14
ATOM 15360 C CA . GLY A 1 53 ? 4.542 13.857 -4.500 1.00 0.00 53 GLY A CA 14
ATOM 15361 C C . GLY A 1 53 ? 4.943 12.910 -3.357 1.00 0.00 53 GLY A C 14
ATOM 15362 O O . GLY A 1 53 ? 6.110 12.519 -3.262 1.00 0.00 53 GLY A O 14
ATOM 15366 N N . ALA A 1 54 ? 4.005 12.568 -2.469 1.00 0.00 54 ALA A N 14
ATOM 15367 C CA . ALA A 1 54 ? 4.226 11.705 -1.308 1.00 0.00 54 ALA A CA 14
ATOM 15368 C C . ALA A 1 54 ? 4.332 10.216 -1.692 1.00 0.00 54 ALA A C 14
ATOM 15369 O O . ALA A 1 54 ? 3.929 9.803 -2.783 1.00 0.00 54 ALA A O 14
ATOM 15376 N N . VAL A 1 55 ? 4.823 9.388 -0.767 1.00 0.00 55 VAL A N 14
ATOM 15377 C CA . VAL A 1 55 ? 4.956 7.931 -0.926 1.00 0.00 55 VAL A CA 14
ATOM 15378 C C . VAL A 1 55 ? 4.391 7.193 0.288 1.00 0.00 55 VAL A C 14
ATOM 15379 O O . VAL A 1 55 ? 4.411 7.705 1.411 1.00 0.00 55 VAL A O 14
ATOM 15392 N N . VAL A 1 56 ? 3.899 5.977 0.067 1.00 0.00 56 VAL A N 14
ATOM 15393 C CA . VAL A 1 56 ? 3.372 5.077 1.099 1.00 0.00 56 VAL A CA 14
ATOM 15394 C C . VAL A 1 56 ? 3.670 3.626 0.712 1.00 0.00 56 VAL A C 14
ATOM 15395 O O . VAL A 1 56 ? 3.647 3.255 -0.463 1.00 0.00 56 VAL A O 14
ATOM 15408 N N . MET A 1 57 ? 3.958 2.798 1.714 1.00 0.00 57 MET A N 14
ATOM 15409 C CA . MET A 1 57 ? 4.168 1.361 1.568 1.00 0.00 57 MET A CA 14
ATOM 15410 C C . MET A 1 57 ? 3.477 0.637 2.724 1.00 0.00 57 MET A C 14
ATOM 15411 O O . MET A 1 57 ? 3.713 0.968 3.888 1.00 0.00 57 MET A O 14
ATOM 15425 N N . VAL A 1 58 ? 2.630 -0.348 2.407 1.00 0.00 58 VAL A N 14
ATOM 15426 C CA . VAL A 1 58 ? 1.969 -1.207 3.405 1.00 0.00 58 VAL A CA 14
ATOM 15427 C C . VAL A 1 58 ? 2.139 -2.696 3.071 1.00 0.00 58 VAL A C 14
ATOM 15428 O O . VAL A 1 58 ? 2.340 -3.059 1.911 1.00 0.00 58 VAL A O 14
ATOM 15441 N N . PRO A 1 59 ? 2.040 -3.580 4.072 1.00 0.00 59 PRO A N 14
ATOM 15442 C CA . PRO A 1 59 ? 2.122 -5.026 3.882 1.00 0.00 59 PRO A CA 14
ATOM 15443 C C . PRO A 1 59 ? 0.831 -5.686 3.365 1.00 0.00 59 PRO A C 14
ATOM 15444 O O . PRO A 1 59 ? -0.160 -5.754 4.085 1.00 0.00 59 PRO A O 14
ATOM 15455 N N . GLU A 1 60 ? 0.825 -6.270 2.165 1.00 0.00 60 GLU A N 14
ATOM 15456 C CA . GLU A 1 60 ? -0.332 -7.000 1.604 1.00 0.00 60 GLU A CA 14
ATOM 15457 C C . GLU A 1 60 ? -0.760 -8.240 2.407 1.00 0.00 60 GLU A C 14
ATOM 15458 O O . GLU A 1 60 ? -1.953 -8.513 2.530 1.00 0.00 60 GLU A O 14
ATOM 15470 N N . GLY A 1 61 ? 0.188 -8.969 3.000 1.00 0.00 61 GLY A N 14
ATOM 15471 C CA . GLY A 1 61 ? -0.092 -10.136 3.854 1.00 0.00 61 GLY A CA 14
ATOM 15472 C C . GLY A 1 61 ? -0.239 -9.816 5.344 1.00 0.00 61 GLY A C 14
ATOM 15473 O O . GLY A 1 61 ? -0.353 -10.737 6.155 1.00 0.00 61 GLY A O 14
ATOM 15477 N N . LYS A 1 62 ? -0.233 -8.526 5.710 1.00 0.00 62 LYS A N 14
ATOM 15478 C CA . LYS A 1 62 ? -0.304 -8.044 7.100 1.00 0.00 62 LYS A CA 14
ATOM 15479 C C . LYS A 1 62 ? -1.249 -6.850 7.291 1.00 0.00 62 LYS A C 14
ATOM 15480 O O . LYS A 1 62 ? -1.421 -6.414 8.424 1.00 0.00 62 LYS A O 14
ATOM 15499 N N . VAL A 1 63 ? -1.923 -6.356 6.240 1.00 0.00 63 VAL A N 14
ATOM 15500 C CA . VAL A 1 63 ? -2.927 -5.270 6.305 1.00 0.00 63 VAL A CA 14
ATOM 15501 C C . VAL A 1 63 ? -3.994 -5.481 7.376 1.00 0.00 63 VAL A C 14
ATOM 15502 O O . VAL A 1 63 ? -4.501 -4.512 7.932 1.00 0.00 63 VAL A O 14
ATOM 15515 N N . LEU A 1 64 ? -4.300 -6.741 7.695 1.00 0.00 64 LEU A N 14
ATOM 15516 C CA . LEU A 1 64 ? -5.252 -7.150 8.724 1.00 0.00 64 LEU A CA 14
ATOM 15517 C C . LEU A 1 64 ? -4.874 -6.599 10.120 1.00 0.00 64 LEU A C 14
ATOM 15518 O O . LEU A 1 64 ? -5.751 -6.367 10.952 1.00 0.00 64 LEU A O 14
ATOM 15534 N N . ALA A 1 65 ? -3.578 -6.356 10.361 1.00 0.00 65 ALA A N 14
ATOM 15535 C CA . ALA A 1 65 ? -3.030 -5.742 11.570 1.00 0.00 65 ALA A CA 14
ATOM 15536 C C . ALA A 1 65 ? -3.231 -4.210 11.595 1.00 0.00 65 ALA A C 14
ATOM 15537 O O . ALA A 1 65 ? -3.732 -3.670 12.583 1.00 0.00 65 ALA A O 14
ATOM 15544 N N . ILE A 1 66 ? -2.847 -3.502 10.519 1.00 0.00 66 ILE A N 14
ATOM 15545 C CA . ILE A 1 66 ? -2.988 -2.031 10.405 1.00 0.00 66 ILE A CA 14
ATOM 15546 C C . ILE A 1 66 ? -4.467 -1.604 10.279 1.00 0.00 66 ILE A C 14
ATOM 15547 O O . ILE A 1 66 ? -4.861 -0.553 10.789 1.00 0.00 66 ILE A O 14
ATOM 15563 N N . GLY A 1 67 ? -5.296 -2.424 9.627 1.00 0.00 67 GLY A N 14
ATOM 15564 C CA . GLY A 1 67 ? -6.725 -2.190 9.379 1.00 0.00 67 GLY A CA 14
ATOM 15565 C C . GLY A 1 67 ? -7.043 -1.456 8.065 1.00 0.00 67 GLY A C 14
ATOM 15566 O O . GLY A 1 67 ? -8.168 -0.990 7.887 1.00 0.00 67 GLY A O 14
ATOM 15570 N N . VAL A 1 68 ? -6.069 -1.326 7.154 1.00 0.00 68 VAL A N 14
ATOM 15571 C CA . VAL A 1 68 ? -6.192 -0.611 5.865 1.00 0.00 68 VAL A CA 14
ATOM 15572 C C . VAL A 1 68 ? -6.676 -1.559 4.766 1.00 0.00 68 VAL A C 14
ATOM 15573 O O . VAL A 1 68 ? -6.143 -2.660 4.634 1.00 0.00 68 VAL A O 14
ATOM 15586 N N . ARG A 1 69 ? -7.636 -1.139 3.933 1.00 0.00 69 ARG A N 14
ATOM 15587 C CA . ARG A 1 69 ? -8.111 -1.916 2.773 1.00 0.00 69 ARG A CA 14
ATOM 15588 C C . ARG A 1 69 ? -8.058 -1.063 1.505 1.00 0.00 69 ARG A C 14
ATOM 15589 O O . ARG A 1 69 ? -8.873 -0.172 1.305 1.00 0.00 69 ARG A O 14
ATOM 15610 N N . LYS A 1 70 ? -7.128 -1.379 0.603 1.00 0.00 70 LYS A N 14
ATOM 15611 C CA . LYS A 1 70 ? -6.963 -0.659 -0.669 1.00 0.00 70 LYS A CA 14
ATOM 15612 C C . LYS A 1 70 ? -7.683 -1.407 -1.798 1.00 0.00 70 LYS A C 14
ATOM 15613 O O . LYS A 1 70 ? -7.245 -2.461 -2.255 1.00 0.00 70 LYS A O 14
ATOM 15632 N N . VAL A 1 71 ? -8.812 -0.860 -2.240 1.00 0.00 71 VAL A N 14
ATOM 15633 C CA . VAL A 1 71 ? -9.693 -1.434 -3.273 1.00 0.00 71 VAL A CA 14
ATOM 15634 C C . VAL A 1 71 ? -10.461 -0.286 -3.943 1.00 0.00 71 VAL A C 14
ATOM 15635 O O . VAL A 1 71 ? -10.464 0.845 -3.453 1.00 0.00 71 VAL A O 14
ATOM 15648 N N . ALA A 1 72 ? -11.148 -0.565 -5.050 1.00 0.00 72 ALA A N 14
ATOM 15649 C CA . ALA A 1 72 ? -12.008 0.393 -5.739 1.00 0.00 72 ALA A CA 14
ATOM 15650 C C . ALA A 1 72 ? -13.207 0.883 -4.887 1.00 0.00 72 ALA A C 14
ATOM 15651 O O . ALA A 1 72 ? -13.723 1.962 -5.165 1.00 0.00 72 ALA A O 14
ATOM 15658 N N . SER A 1 73 ? -13.617 0.152 -3.836 1.00 0.00 73 SER A N 14
ATOM 15659 C CA . SER A 1 73 ? -14.694 0.548 -2.899 1.00 0.00 73 SER A CA 14
ATOM 15660 C C . SER A 1 73 ? -14.297 0.510 -1.415 1.00 0.00 73 SER A C 14
ATOM 15661 O O . SER A 1 73 ? -14.696 1.397 -0.658 1.00 0.00 73 SER A O 14
ATOM 15669 N N . ALA A 1 74 ? -13.542 -0.506 -0.976 1.00 0.00 74 ALA A N 14
ATOM 15670 C CA . ALA A 1 74 ? -13.048 -0.618 0.404 1.00 0.00 74 ALA A CA 14
ATOM 15671 C C . ALA A 1 74 ? -12.044 0.499 0.767 1.00 0.00 74 ALA A C 14
ATOM 15672 O O . ALA A 1 74 ? -11.459 1.133 -0.114 1.00 0.00 74 ALA A O 14
ATOM 15679 N N . GLU A 1 75 ? -11.841 0.711 2.073 1.00 0.00 75 GLU A N 14
ATOM 15680 C CA . GLU A 1 75 ? -10.925 1.692 2.688 1.00 0.00 75 GLU A CA 14
ATOM 15681 C C . GLU A 1 75 ? -10.287 1.155 3.987 1.00 0.00 75 GLU A C 14
ATOM 15682 O O . GLU A 1 75 ? -11.004 0.505 4.785 1.00 0.00 75 GLU A O 14
ATOM 15695 N N . ALA A 1 1 ? -8.966 14.151 -6.704 1.00 0.00 1 ALA A N 15
ATOM 15696 C CA . ALA A 1 1 ? -9.895 15.219 -7.146 1.00 0.00 1 ALA A CA 15
ATOM 15697 C C . ALA A 1 1 ? -10.580 14.826 -8.466 1.00 0.00 1 ALA A C 15
ATOM 15698 O O . ALA A 1 1 ? -10.033 15.052 -9.548 1.00 0.00 1 ALA A O 15
ATOM 15707 N N . GLY A 1 2 ? -11.767 14.206 -8.394 1.00 0.00 2 GLY A N 15
ATOM 15708 C CA . GLY A 1 2 ? -12.578 13.794 -9.552 1.00 0.00 2 GLY A CA 15
ATOM 15709 C C . GLY A 1 2 ? -13.126 12.371 -9.412 1.00 0.00 2 GLY A C 15
ATOM 15710 O O . GLY A 1 2 ? -14.148 12.162 -8.755 1.00 0.00 2 GLY A O 15
ATOM 15714 N N . HIS A 1 3 ? -12.450 11.384 -10.014 1.00 0.00 3 HIS A N 15
ATOM 15715 C CA . HIS A 1 3 ? -12.805 9.955 -9.909 1.00 0.00 3 HIS A CA 15
ATOM 15716 C C . HIS A 1 3 ? -12.513 9.399 -8.507 1.00 0.00 3 HIS A C 15
ATOM 15717 O O . HIS A 1 3 ? -11.412 9.584 -7.979 1.00 0.00 3 HIS A O 15
ATOM 15732 N N . MET A 1 4 ? -13.484 8.701 -7.913 1.00 0.00 4 MET A N 15
ATOM 15733 C CA . MET A 1 4 ? -13.326 8.020 -6.620 1.00 0.00 4 MET A CA 15
ATOM 15734 C C . MET A 1 4 ? -12.459 6.741 -6.711 1.00 0.00 4 MET A C 15
ATOM 15735 O O . MET A 1 4 ? -12.295 6.176 -7.799 1.00 0.00 4 MET A O 15
ATOM 15749 N N . PRO A 1 5 ? -11.927 6.256 -5.571 1.00 0.00 5 PRO A N 15
ATOM 15750 C CA . PRO A 1 5 ? -11.177 5.005 -5.478 1.00 0.00 5 PRO A CA 15
ATOM 15751 C C . PRO A 1 5 ? -12.069 3.769 -5.707 1.00 0.00 5 PRO A C 15
ATOM 15752 O O . PRO A 1 5 ? -12.952 3.464 -4.902 1.00 0.00 5 PRO A O 15
ATOM 15763 N N . GLU A 1 6 ? -11.880 3.081 -6.838 1.00 0.00 6 GLU A N 15
ATOM 15764 C CA . GLU A 1 6 ? -12.587 1.845 -7.218 1.00 0.00 6 GLU A CA 15
ATOM 15765 C C . GLU A 1 6 ? -11.844 1.073 -8.338 1.00 0.00 6 GLU A C 15
ATOM 15766 O O . GLU A 1 6 ? -10.759 1.474 -8.773 1.00 0.00 6 GLU A O 15
ATOM 15778 N N . GLY A 1 7 ? -12.438 -0.021 -8.828 1.00 0.00 7 GLY A N 15
ATOM 15779 C CA . GLY A 1 7 ? -11.884 -0.946 -9.822 1.00 0.00 7 GLY A CA 15
ATOM 15780 C C . GLY A 1 7 ? -12.705 -2.241 -9.942 1.00 0.00 7 GLY A C 15
ATOM 15781 O O . GLY A 1 7 ? -13.758 -2.386 -9.314 1.00 0.00 7 GLY A O 15
ATOM 15785 N N . SER A 1 8 ? -12.230 -3.184 -10.765 1.00 0.00 8 SER A N 15
ATOM 15786 C CA . SER A 1 8 ? -12.889 -4.484 -11.024 1.00 0.00 8 SER A CA 15
ATOM 15787 C C . SER A 1 8 ? -11.908 -5.667 -11.175 1.00 0.00 8 SER A C 15
ATOM 15788 O O . SER A 1 8 ? -12.273 -6.724 -11.699 1.00 0.00 8 SER A O 15
ATOM 15796 N N . ALA A 1 9 ? -10.650 -5.500 -10.745 1.00 0.00 9 ALA A N 15
ATOM 15797 C CA . ALA A 1 9 ? -9.614 -6.542 -10.752 1.00 0.00 9 ALA A CA 15
ATOM 15798 C C . ALA A 1 9 ? -9.868 -7.660 -9.705 1.00 0.00 9 ALA A C 15
ATOM 15799 O O . ALA A 1 9 ? -10.903 -7.694 -9.031 1.00 0.00 9 ALA A O 15
ATOM 15806 N N . SER A 1 10 ? -8.913 -8.588 -9.574 1.00 0.00 10 SER A N 15
ATOM 15807 C CA . SER A 1 10 ? -8.921 -9.688 -8.590 1.00 0.00 10 SER A CA 15
ATOM 15808 C C . SER A 1 10 ? -8.809 -9.198 -7.129 1.00 0.00 10 SER A C 15
ATOM 15809 O O . SER A 1 10 ? -8.712 -7.998 -6.860 1.00 0.00 10 SER A O 15
ATOM 15817 N N . LEU A 1 11 ? -8.801 -10.126 -6.163 1.00 0.00 11 LEU A N 15
ATOM 15818 C CA . LEU A 1 11 ? -8.726 -9.872 -4.711 1.00 0.00 11 LEU A CA 15
ATOM 15819 C C . LEU A 1 11 ? -7.321 -9.438 -4.219 1.00 0.00 11 LEU A C 15
ATOM 15820 O O . LEU A 1 11 ? -6.802 -9.959 -3.229 1.00 0.00 11 LEU A O 15
ATOM 15836 N N . GLN A 1 12 ? -6.683 -8.501 -4.922 1.00 0.00 12 GLN A N 15
ATOM 15837 C CA . GLN A 1 12 ? -5.354 -7.960 -4.610 1.00 0.00 12 GLN A CA 15
ATOM 15838 C C . GLN A 1 12 ? -5.123 -6.600 -5.288 1.00 0.00 12 GLN A C 15
ATOM 15839 O O . GLN A 1 12 ? -5.847 -6.232 -6.218 1.00 0.00 12 GLN A O 15
ATOM 15853 N N . LEU A 1 13 ? -4.119 -5.845 -4.831 1.00 0.00 13 LEU A N 15
ATOM 15854 C CA . LEU A 1 13 ? -3.738 -4.581 -5.469 1.00 0.00 13 LEU A CA 15
ATOM 15855 C C . LEU A 1 13 ? -3.063 -4.851 -6.830 1.00 0.00 13 LEU A C 15
ATOM 15856 O O . LEU A 1 13 ? -2.522 -5.934 -7.078 1.00 0.00 13 LEU A O 15
ATOM 15872 N N . ALA A 1 14 ? -3.047 -3.836 -7.695 1.00 0.00 14 ALA A N 15
ATOM 15873 C CA . ALA A 1 14 ? -2.381 -3.849 -9.000 1.00 0.00 14 ALA A CA 15
ATOM 15874 C C . ALA A 1 14 ? -1.843 -2.457 -9.352 1.00 0.00 14 ALA A C 15
ATOM 15875 O O . ALA A 1 14 ? -2.353 -1.453 -8.860 1.00 0.00 14 ALA A O 15
ATOM 15882 N N . VAL A 1 15 ? -0.843 -2.377 -10.231 1.00 0.00 15 VAL A N 15
ATOM 15883 C CA . VAL A 1 15 ? -0.256 -1.105 -10.694 1.00 0.00 15 VAL A CA 15
ATOM 15884 C C . VAL A 1 15 ? -1.325 -0.200 -11.319 1.00 0.00 15 VAL A C 15
ATOM 15885 O O . VAL A 1 15 ? -2.060 -0.612 -12.218 1.00 0.00 15 VAL A O 15
ATOM 15898 N N . GLY A 1 16 ? -1.427 1.033 -10.817 1.00 0.00 16 GLY A N 15
ATOM 15899 C CA . GLY A 1 16 ? -2.424 2.024 -11.223 1.00 0.00 16 GLY A CA 15
ATOM 15900 C C . GLY A 1 16 ? -3.771 1.922 -10.499 1.00 0.00 16 GLY A C 15
ATOM 15901 O O . GLY A 1 16 ? -4.638 2.771 -10.718 1.00 0.00 16 GLY A O 15
ATOM 15905 N N . ASP A 1 17 ? -3.976 0.908 -9.653 1.00 0.00 17 ASP A N 15
ATOM 15906 C CA . ASP A 1 17 ? -5.185 0.782 -8.835 1.00 0.00 17 ASP A CA 15
ATOM 15907 C C . ASP A 1 17 ? -5.207 1.888 -7.763 1.00 0.00 17 ASP A C 15
ATOM 15908 O O . ASP A 1 17 ? -4.155 2.388 -7.349 1.00 0.00 17 ASP A O 15
ATOM 15917 N N . ARG A 1 18 ? -6.392 2.295 -7.308 1.00 0.00 18 ARG A N 15
ATOM 15918 C CA . ARG A 1 18 ? -6.521 3.288 -6.230 1.00 0.00 18 ARG A CA 15
ATOM 15919 C C . ARG A 1 18 ? -6.433 2.614 -4.859 1.00 0.00 18 ARG A C 15
ATOM 15920 O O . ARG A 1 18 ? -6.454 1.386 -4.771 1.00 0.00 18 ARG A O 15
ATOM 15941 N N . VAL A 1 19 ? -6.282 3.439 -3.817 1.00 0.00 19 VAL A N 15
ATOM 15942 C CA . VAL A 1 19 ? -6.271 3.074 -2.391 1.00 0.00 19 VAL A CA 15
ATOM 15943 C C . VAL A 1 19 ? -6.780 4.229 -1.523 1.00 0.00 19 VAL A C 15
ATOM 15944 O O . VAL A 1 19 ? -6.740 5.387 -1.940 1.00 0.00 19 VAL A O 15
ATOM 15957 N N . VAL A 1 20 ? -7.238 3.927 -0.308 1.00 0.00 20 VAL A N 15
ATOM 15958 C CA . VAL A 1 20 ? -7.672 4.896 0.716 1.00 0.00 20 VAL A CA 15
ATOM 15959 C C . VAL A 1 20 ? -7.120 4.480 2.079 1.00 0.00 20 VAL A C 15
ATOM 15960 O O . VAL A 1 20 ? -6.774 3.314 2.269 1.00 0.00 20 VAL A O 15
ATOM 15973 N N . TYR A 1 21 ? -7.054 5.407 3.030 1.00 0.00 21 TYR A N 15
ATOM 15974 C CA . TYR A 1 21 ? -6.652 5.169 4.422 1.00 0.00 21 TYR A CA 15
ATOM 15975 C C . TYR A 1 21 ? -7.822 5.408 5.398 1.00 0.00 21 TYR A C 15
ATOM 15976 O O . TYR A 1 21 ? -8.763 6.133 5.062 1.00 0.00 21 TYR A O 15
ATOM 15994 N N . PRO A 1 22 ? -7.763 4.868 6.633 1.00 0.00 22 PRO A N 15
ATOM 15995 C CA . PRO A 1 22 ? -8.806 5.067 7.641 1.00 0.00 22 PRO A CA 15
ATOM 15996 C C . PRO A 1 22 ? -8.886 6.521 8.138 1.00 0.00 22 PRO A C 15
ATOM 15997 O O . PRO A 1 22 ? -9.962 6.970 8.543 1.00 0.00 22 PRO A O 15
ATOM 16008 N N . ASN A 1 23 ? -7.772 7.273 8.102 1.00 0.00 23 ASN A N 15
ATOM 16009 C CA . ASN A 1 23 ? -7.716 8.681 8.515 1.00 0.00 23 ASN A CA 15
ATOM 16010 C C . ASN A 1 23 ? -6.512 9.450 7.910 1.00 0.00 23 ASN A C 15
ATOM 16011 O O . ASN A 1 23 ? -5.709 10.037 8.639 1.00 0.00 23 ASN A O 15
ATOM 16022 N N . GLN A 1 24 ? -6.350 9.426 6.578 1.00 0.00 24 GLN A N 15
ATOM 16023 C CA . GLN A 1 24 ? -5.202 10.065 5.899 1.00 0.00 24 GLN A CA 15
ATOM 16024 C C . GLN A 1 24 ? -5.561 10.691 4.542 1.00 0.00 24 GLN A C 15
ATOM 16025 O O . GLN A 1 24 ? -5.335 11.888 4.350 1.00 0.00 24 GLN A O 15
ATOM 16039 N N . GLY A 1 25 ? -6.094 9.903 3.603 1.00 0.00 25 GLY A N 15
ATOM 16040 C CA . GLY A 1 25 ? -6.382 10.326 2.227 1.00 0.00 25 GLY A CA 15
ATOM 16041 C C . GLY A 1 25 ? -6.423 9.150 1.249 1.00 0.00 25 GLY A C 15
ATOM 16042 O O . GLY A 1 25 ? -6.601 8.000 1.659 1.00 0.00 25 GLY A O 15
ATOM 16046 N N . VAL A 1 26 ? -6.270 9.446 -0.044 1.00 0.00 26 VAL A N 15
ATOM 16047 C CA . VAL A 1 26 ? -6.233 8.475 -1.154 1.00 0.00 26 VAL A CA 15
ATOM 16048 C C . VAL A 1 26 ? -4.895 8.527 -1.903 1.00 0.00 26 VAL A C 15
ATOM 16049 O O . VAL A 1 26 ? -4.282 9.592 -2.024 1.00 0.00 26 VAL A O 15
ATOM 16062 N N . CYS A 1 27 ? -4.454 7.383 -2.429 1.00 0.00 27 CYS A N 15
ATOM 16063 C CA . CYS A 1 27 ? -3.224 7.230 -3.221 1.00 0.00 27 CYS A CA 15
ATOM 16064 C C . CYS A 1 27 ? -3.455 6.285 -4.419 1.00 0.00 27 CYS A C 15
ATOM 16065 O O . CYS A 1 27 ? -4.548 5.733 -4.587 1.00 0.00 27 CYS A O 15
ATOM 16073 N N . ARG A 1 28 ? -2.422 6.071 -5.244 1.00 0.00 28 ARG A N 15
ATOM 16074 C CA . ARG A 1 28 ? -2.447 5.191 -6.421 1.00 0.00 28 ARG A CA 15
ATOM 16075 C C . ARG A 1 28 ? -1.215 4.286 -6.476 1.00 0.00 28 ARG A C 15
ATOM 16076 O O . ARG A 1 28 ? -0.094 4.753 -6.287 1.00 0.00 28 ARG A O 15
ATOM 16097 N N . VAL A 1 29 ? -1.409 2.987 -6.700 1.00 0.00 29 VAL A N 15
ATOM 16098 C CA . VAL A 1 29 ? -0.335 1.976 -6.763 1.00 0.00 29 VAL A CA 15
ATOM 16099 C C . VAL A 1 29 ? 0.677 2.308 -7.862 1.00 0.00 29 VAL A C 15
ATOM 16100 O O . VAL A 1 29 ? 0.306 2.578 -9.004 1.00 0.00 29 VAL A O 15
ATOM 16113 N N . SER A 1 30 ? 1.959 2.236 -7.510 1.00 0.00 30 SER A N 15
ATOM 16114 C CA . SER A 1 30 ? 3.115 2.508 -8.368 1.00 0.00 30 SER A CA 15
ATOM 16115 C C . SER A 1 30 ? 3.909 1.229 -8.647 1.00 0.00 30 SER A C 15
ATOM 16116 O O . SER A 1 30 ? 4.138 0.884 -9.810 1.00 0.00 30 SER A O 15
ATOM 16124 N N . ALA A 1 31 ? 4.299 0.506 -7.594 1.00 0.00 31 ALA A N 15
ATOM 16125 C CA . ALA A 1 31 ? 5.095 -0.718 -7.677 1.00 0.00 31 ALA A CA 15
ATOM 16126 C C . ALA A 1 31 ? 4.697 -1.712 -6.570 1.00 0.00 31 ALA A C 15
ATOM 16127 O O . ALA A 1 31 ? 4.124 -1.319 -5.554 1.00 0.00 31 ALA A O 15
ATOM 16134 N N . ILE A 1 32 ? 4.999 -2.999 -6.745 1.00 0.00 32 ILE A N 15
ATOM 16135 C CA . ILE A 1 32 ? 4.708 -4.065 -5.770 1.00 0.00 32 ILE A CA 15
ATOM 16136 C C . ILE A 1 32 ? 5.853 -5.088 -5.787 1.00 0.00 32 ILE A C 15
ATOM 16137 O O . ILE A 1 32 ? 6.206 -5.601 -6.853 1.00 0.00 32 ILE A O 15
ATOM 16153 N N . ASP A 1 33 ? 6.430 -5.397 -4.624 1.00 0.00 33 ASP A N 15
ATOM 16154 C CA . ASP A 1 33 ? 7.469 -6.424 -4.464 1.00 0.00 33 ASP A CA 15
ATOM 16155 C C . ASP A 1 33 ? 7.429 -7.086 -3.074 1.00 0.00 33 ASP A C 15
ATOM 16156 O O . ASP A 1 33 ? 6.915 -6.516 -2.113 1.00 0.00 33 ASP A O 15
ATOM 16165 N N . VAL A 1 34 ? 7.968 -8.302 -2.952 1.00 0.00 34 VAL A N 15
ATOM 16166 C CA . VAL A 1 34 ? 8.084 -9.008 -1.661 1.00 0.00 34 VAL A CA 15
ATOM 16167 C C . VAL A 1 34 ? 9.482 -8.810 -1.070 1.00 0.00 34 VAL A C 15
ATOM 16168 O O . VAL A 1 34 ? 10.477 -8.828 -1.801 1.00 0.00 34 VAL A O 15
ATOM 16181 N N . LYS A 1 35 ? 9.577 -8.644 0.254 1.00 0.00 35 LYS A N 15
ATOM 16182 C CA . LYS A 1 35 ? 10.856 -8.545 0.980 1.00 0.00 35 LYS A CA 15
ATOM 16183 C C . LYS A 1 35 ? 10.714 -8.979 2.437 1.00 0.00 35 LYS A C 15
ATOM 16184 O O . LYS A 1 35 ? 9.606 -9.193 2.921 1.00 0.00 35 LYS A O 15
ATOM 16203 N N . GLU A 1 36 ? 11.844 -9.094 3.128 1.00 0.00 36 GLU A N 15
ATOM 16204 C CA . GLU A 1 36 ? 11.941 -9.402 4.560 1.00 0.00 36 GLU A CA 15
ATOM 16205 C C . GLU A 1 36 ? 12.273 -8.115 5.338 1.00 0.00 36 GLU A C 15
ATOM 16206 O O . GLU A 1 36 ? 13.323 -7.502 5.119 1.00 0.00 36 GLU A O 15
ATOM 16218 N N . VAL A 1 37 ? 11.367 -7.675 6.218 1.00 0.00 37 VAL A N 15
ATOM 16219 C CA . VAL A 1 37 ? 11.569 -6.519 7.119 1.00 0.00 37 VAL A CA 15
ATOM 16220 C C . VAL A 1 37 ? 11.345 -6.970 8.563 1.00 0.00 37 VAL A C 15
ATOM 16221 O O . VAL A 1 37 ? 10.422 -7.739 8.824 1.00 0.00 37 VAL A O 15
ATOM 16234 N N . ALA A 1 38 ? 12.187 -6.531 9.506 1.00 0.00 38 ALA A N 15
ATOM 16235 C CA . ALA A 1 38 ? 12.102 -6.882 10.934 1.00 0.00 38 ALA A CA 15
ATOM 16236 C C . ALA A 1 38 ? 11.929 -8.402 11.224 1.00 0.00 38 ALA A C 15
ATOM 16237 O O . ALA A 1 38 ? 11.326 -8.792 12.229 1.00 0.00 38 ALA A O 15
ATOM 16244 N N . GLY A 1 39 ? 12.457 -9.269 10.348 1.00 0.00 39 GLY A N 15
ATOM 16245 C CA . GLY A 1 39 ? 12.326 -10.730 10.424 1.00 0.00 39 GLY A CA 15
ATOM 16246 C C . GLY A 1 39 ? 11.018 -11.308 9.856 1.00 0.00 39 GLY A C 15
ATOM 16247 O O . GLY A 1 39 ? 10.616 -12.401 10.264 1.00 0.00 39 GLY A O 15
ATOM 16251 N N . GLN A 1 40 ? 10.333 -10.601 8.947 1.00 0.00 40 GLN A N 15
ATOM 16252 C CA . GLN A 1 40 ? 9.012 -10.958 8.411 1.00 0.00 40 GLN A CA 15
ATOM 16253 C C . GLN A 1 40 ? 8.937 -10.749 6.890 1.00 0.00 40 GLN A C 15
ATOM 16254 O O . GLN A 1 40 ? 9.036 -9.620 6.402 1.00 0.00 40 GLN A O 15
ATOM 16268 N N . LYS A 1 41 ? 8.798 -11.852 6.140 1.00 0.00 41 LYS A N 15
ATOM 16269 C CA . LYS A 1 41 ? 8.763 -11.896 4.665 1.00 0.00 41 LYS A CA 15
ATOM 16270 C C . LYS A 1 41 ? 7.328 -11.873 4.148 1.00 0.00 41 LYS A C 15
ATOM 16271 O O . LYS A 1 41 ? 6.573 -12.813 4.403 1.00 0.00 41 LYS A O 15
ATOM 16290 N N . LEU A 1 42 ? 6.939 -10.807 3.446 1.00 0.00 42 LEU A N 15
ATOM 16291 C CA . LEU A 1 42 ? 5.595 -10.671 2.868 1.00 0.00 42 LEU A CA 15
ATOM 16292 C C . LEU A 1 42 ? 5.591 -9.719 1.651 1.00 0.00 42 LEU A C 15
ATOM 16293 O O . LEU A 1 42 ? 6.599 -9.069 1.360 1.00 0.00 42 LEU A O 15
ATOM 16309 N N . THR A 1 43 ? 4.472 -9.638 0.926 1.00 0.00 43 THR A N 15
ATOM 16310 C CA . THR A 1 43 ? 4.283 -8.702 -0.201 1.00 0.00 43 THR A CA 15
ATOM 16311 C C . THR A 1 43 ? 4.089 -7.272 0.303 1.00 0.00 43 THR A C 15
ATOM 16312 O O . THR A 1 43 ? 3.089 -6.978 0.951 1.00 0.00 43 THR A O 15
ATOM 16323 N N . PHE A 1 44 ? 4.995 -6.353 -0.024 1.00 0.00 44 PHE A N 15
ATOM 16324 C CA . PHE A 1 44 ? 4.887 -4.934 0.321 1.00 0.00 44 PHE A CA 15
ATOM 16325 C C . PHE A 1 44 ? 4.551 -4.122 -0.934 1.00 0.00 44 PHE A C 15
ATOM 16326 O O . PHE A 1 44 ? 5.328 -4.035 -1.890 1.00 0.00 44 PHE A O 15
ATOM 16343 N N . VAL A 1 45 ? 3.350 -3.551 -0.951 1.00 0.00 45 VAL A N 15
ATOM 16344 C CA . VAL A 1 45 ? 2.884 -2.681 -2.036 1.00 0.00 45 VAL A CA 15
ATOM 16345 C C . VAL A 1 45 ? 3.397 -1.254 -1.825 1.00 0.00 45 VAL A C 15
ATOM 16346 O O . VAL A 1 45 ? 3.475 -0.781 -0.690 1.00 0.00 45 VAL A O 15
ATOM 16359 N N . THR A 1 46 ? 3.690 -0.542 -2.912 1.00 0.00 46 THR A N 15
ATOM 16360 C CA . THR A 1 46 ? 4.158 0.853 -2.910 1.00 0.00 46 THR A CA 15
ATOM 16361 C C . THR A 1 46 ? 3.241 1.707 -3.772 1.00 0.00 46 THR A C 15
ATOM 16362 O O . THR A 1 46 ? 3.158 1.533 -4.990 1.00 0.00 46 THR A O 15
ATOM 16373 N N . MET A 1 47 ? 2.524 2.628 -3.139 1.00 0.00 47 MET A N 15
ATOM 16374 C CA . MET A 1 47 ? 1.667 3.612 -3.797 1.00 0.00 47 MET A CA 15
ATOM 16375 C C . MET A 1 47 ? 2.306 5.001 -3.727 1.00 0.00 47 MET A C 15
ATOM 16376 O O . MET A 1 47 ? 3.219 5.246 -2.936 1.00 0.00 47 MET A O 15
ATOM 16390 N N . ARG A 1 48 ? 1.798 5.927 -4.536 1.00 0.00 48 ARG A N 15
ATOM 16391 C CA . ARG A 1 48 ? 2.180 7.342 -4.569 1.00 0.00 48 ARG A CA 15
ATOM 16392 C C . ARG A 1 48 ? 0.961 8.239 -4.773 1.00 0.00 48 ARG A C 15
ATOM 16393 O O . ARG A 1 48 ? -0.091 7.763 -5.202 1.00 0.00 48 ARG A O 15
ATOM 16414 N N . ARG A 1 49 ? 1.091 9.527 -4.462 1.00 0.00 49 ARG A N 15
ATOM 16415 C CA . ARG A 1 49 ? 0.045 10.536 -4.701 1.00 0.00 49 ARG A CA 15
ATOM 16416 C C . ARG A 1 49 ? 0.469 11.471 -5.828 1.00 0.00 49 ARG A C 15
ATOM 16417 O O . ARG A 1 49 ? 1.568 12.021 -5.803 1.00 0.00 49 ARG A O 15
ATOM 16438 N N . GLU A 1 50 ? -0.424 11.688 -6.784 1.00 0.00 50 GLU A N 15
ATOM 16439 C CA . GLU A 1 50 ? -0.215 12.610 -7.910 1.00 0.00 50 GLU A CA 15
ATOM 16440 C C . GLU A 1 50 ? -0.177 14.082 -7.447 1.00 0.00 50 GLU A C 15
ATOM 16441 O O . GLU A 1 50 ? 0.597 14.881 -7.977 1.00 0.00 50 GLU A O 15
ATOM 16453 N N . GLU A 1 51 ? -0.984 14.442 -6.437 1.00 0.00 51 GLU A N 15
ATOM 16454 C CA . GLU A 1 51 ? -1.038 15.794 -5.852 1.00 0.00 51 GLU A CA 15
ATOM 16455 C C . GLU A 1 51 ? -0.088 15.964 -4.650 1.00 0.00 51 GLU A C 15
ATOM 16456 O O . GLU A 1 51 ? 0.661 16.940 -4.589 1.00 0.00 51 GLU A O 15
ATOM 16468 N N . ASP A 1 52 ? -0.077 15.011 -3.707 1.00 0.00 52 ASP A N 15
ATOM 16469 C CA . ASP A 1 52 ? 0.761 15.087 -2.494 1.00 0.00 52 ASP A CA 15
ATOM 16470 C C . ASP A 1 52 ? 2.261 14.892 -2.815 1.00 0.00 52 ASP A C 15
ATOM 16471 O O . ASP A 1 52 ? 3.132 15.347 -2.072 1.00 0.00 52 ASP A O 15
ATOM 16480 N N . GLY A 1 53 ? 2.573 14.220 -3.934 1.00 0.00 53 GLY A N 15
ATOM 16481 C CA . GLY A 1 53 ? 3.933 13.917 -4.402 1.00 0.00 53 GLY A CA 15
ATOM 16482 C C . GLY A 1 53 ? 4.723 12.959 -3.498 1.00 0.00 53 GLY A C 15
ATOM 16483 O O . GLY A 1 53 ? 5.931 12.785 -3.683 1.00 0.00 53 GLY A O 15
ATOM 16487 N N . ALA A 1 54 ? 4.057 12.349 -2.516 1.00 0.00 54 ALA A N 15
ATOM 16488 C CA . ALA A 1 54 ? 4.622 11.444 -1.523 1.00 0.00 54 ALA A CA 15
ATOM 16489 C C . ALA A 1 54 ? 4.335 9.979 -1.879 1.00 0.00 54 ALA A C 15
ATOM 16490 O O . ALA A 1 54 ? 3.369 9.675 -2.585 1.00 0.00 54 ALA A O 15
ATOM 16497 N N . VAL A 1 55 ? 5.118 9.059 -1.314 1.00 0.00 55 VAL A N 15
ATOM 16498 C CA . VAL A 1 55 ? 4.943 7.602 -1.454 1.00 0.00 55 VAL A CA 15
ATOM 16499 C C . VAL A 1 55 ? 4.515 6.984 -0.122 1.00 0.00 55 VAL A C 15
ATOM 16500 O O . VAL A 1 55 ? 4.816 7.511 0.952 1.00 0.00 55 VAL A O 15
ATOM 16513 N N . VAL A 1 56 ? 3.782 5.877 -0.186 1.00 0.00 56 VAL A N 15
ATOM 16514 C CA . VAL A 1 56 ? 3.320 5.088 0.964 1.00 0.00 56 VAL A CA 15
ATOM 16515 C C . VAL A 1 56 ? 3.557 3.615 0.663 1.00 0.00 56 VAL A C 15
ATOM 16516 O O . VAL A 1 56 ? 3.146 3.109 -0.380 1.00 0.00 56 VAL A O 15
ATOM 16529 N N . MET A 1 57 ? 4.277 2.937 1.552 1.00 0.00 57 MET A N 15
ATOM 16530 C CA . MET A 1 57 ? 4.545 1.502 1.486 1.00 0.00 57 MET A CA 15
ATOM 16531 C C . MET A 1 57 ? 3.826 0.808 2.639 1.00 0.00 57 MET A C 15
ATOM 16532 O O . MET A 1 57 ? 4.016 1.185 3.800 1.00 0.00 57 MET A O 15
ATOM 16546 N N . VAL A 1 58 ? 3.002 -0.194 2.330 1.00 0.00 58 VAL A N 15
ATOM 16547 C CA . VAL A 1 58 ? 2.307 -1.005 3.343 1.00 0.00 58 VAL A CA 15
ATOM 16548 C C . VAL A 1 58 ? 2.326 -2.498 2.980 1.00 0.00 58 VAL A C 15
ATOM 16549 O O . VAL A 1 58 ? 2.457 -2.862 1.807 1.00 0.00 58 VAL A O 15
ATOM 16562 N N . PRO A 1 59 ? 2.188 -3.383 3.974 1.00 0.00 59 PRO A N 15
ATOM 16563 C CA . PRO A 1 59 ? 2.144 -4.827 3.767 1.00 0.00 59 PRO A CA 15
ATOM 16564 C C . PRO A 1 59 ? 0.800 -5.347 3.236 1.00 0.00 59 PRO A C 15
ATOM 16565 O O . PRO A 1 59 ? -0.185 -5.335 3.964 1.00 0.00 59 PRO A O 15
ATOM 16576 N N . GLU A 1 60 ? 0.743 -5.908 2.027 1.00 0.00 60 GLU A N 15
ATOM 16577 C CA . GLU A 1 60 ? -0.477 -6.523 1.460 1.00 0.00 60 GLU A CA 15
ATOM 16578 C C . GLU A 1 60 ? -1.014 -7.678 2.329 1.00 0.00 60 GLU A C 15
ATOM 16579 O O . GLU A 1 60 ? -2.198 -7.725 2.657 1.00 0.00 60 GLU A O 15
ATOM 16591 N N . GLY A 1 61 ? -0.137 -8.578 2.785 1.00 0.00 61 GLY A N 15
ATOM 16592 C CA . GLY A 1 61 ? -0.503 -9.718 3.646 1.00 0.00 61 GLY A CA 15
ATOM 16593 C C . GLY A 1 61 ? -0.605 -9.402 5.142 1.00 0.00 61 GLY A C 15
ATOM 16594 O O . GLY A 1 61 ? -0.787 -10.317 5.948 1.00 0.00 61 GLY A O 15
ATOM 16598 N N . LYS A 1 62 ? -0.488 -8.123 5.522 1.00 0.00 62 LYS A N 15
ATOM 16599 C CA . LYS A 1 62 ? -0.532 -7.637 6.914 1.00 0.00 62 LYS A CA 15
ATOM 16600 C C . LYS A 1 62 ? -1.363 -6.355 7.077 1.00 0.00 62 LYS A C 15
ATOM 16601 O O . LYS A 1 62 ? -1.453 -5.839 8.187 1.00 0.00 62 LYS A O 15
ATOM 16620 N N . VAL A 1 63 ? -2.026 -5.861 6.020 1.00 0.00 63 VAL A N 15
ATOM 16621 C CA . VAL A 1 63 ? -2.927 -4.687 6.048 1.00 0.00 63 VAL A CA 15
ATOM 16622 C C . VAL A 1 63 ? -4.000 -4.772 7.135 1.00 0.00 63 VAL A C 15
ATOM 16623 O O . VAL A 1 63 ? -4.415 -3.750 7.682 1.00 0.00 63 VAL A O 15
ATOM 16636 N N . LEU A 1 64 ? -4.400 -5.998 7.483 1.00 0.00 64 LEU A N 15
ATOM 16637 C CA . LEU A 1 64 ? -5.351 -6.320 8.542 1.00 0.00 64 LEU A CA 15
ATOM 16638 C C . LEU A 1 64 ? -4.901 -5.785 9.922 1.00 0.00 64 LEU A C 15
ATOM 16639 O O . LEU A 1 64 ? -5.741 -5.452 10.759 1.00 0.00 64 LEU A O 15
ATOM 16655 N N . ALA A 1 65 ? -3.586 -5.669 10.148 1.00 0.00 65 ALA A N 15
ATOM 16656 C CA . ALA A 1 65 ? -2.973 -5.093 11.347 1.00 0.00 65 ALA A CA 15
ATOM 16657 C C . ALA A 1 65 ? -3.087 -3.555 11.391 1.00 0.00 65 ALA A C 15
ATOM 16658 O O . ALA A 1 65 ? -3.509 -2.997 12.407 1.00 0.00 65 ALA A O 15
ATOM 16665 N N . ILE A 1 66 ? -2.721 -2.863 10.300 1.00 0.00 66 ILE A N 15
ATOM 16666 C CA . ILE A 1 66 ? -2.826 -1.391 10.194 1.00 0.00 66 ILE A CA 15
ATOM 16667 C C . ILE A 1 66 ? -4.297 -0.933 10.186 1.00 0.00 66 ILE A C 15
ATOM 16668 O O . ILE A 1 66 ? -4.623 0.135 10.710 1.00 0.00 66 ILE A O 15
ATOM 16684 N N . GLY A 1 67 ? -5.196 -1.746 9.619 1.00 0.00 67 GLY A N 15
ATOM 16685 C CA . GLY A 1 67 ? -6.626 -1.450 9.485 1.00 0.00 67 GLY A CA 15
ATOM 16686 C C . GLY A 1 67 ? -6.988 -0.719 8.186 1.00 0.00 67 GLY A C 15
ATOM 16687 O O . GLY A 1 67 ? -8.035 -0.071 8.122 1.00 0.00 67 GLY A O 15
ATOM 16691 N N . VAL A 1 68 ? -6.131 -0.790 7.160 1.00 0.00 68 VAL A N 15
ATOM 16692 C CA . VAL A 1 68 ? -6.332 -0.123 5.862 1.00 0.00 68 VAL A CA 15
ATOM 16693 C C . VAL A 1 68 ? -6.801 -1.138 4.816 1.00 0.00 68 VAL A C 15
ATOM 16694 O O . VAL A 1 68 ? -6.099 -2.105 4.532 1.00 0.00 68 VAL A O 15
ATOM 16707 N N . ARG A 1 69 ? -7.947 -0.902 4.171 1.00 0.00 69 ARG A N 15
ATOM 16708 C CA . ARG A 1 69 ? -8.456 -1.742 3.070 1.00 0.00 69 ARG A CA 15
ATOM 16709 C C . ARG A 1 69 ? -8.121 -1.112 1.715 1.00 0.00 69 ARG A C 15
ATOM 16710 O O . ARG A 1 69 ? -8.677 -0.081 1.341 1.00 0.00 69 ARG A O 15
ATOM 16731 N N . LYS A 1 70 ? -7.201 -1.763 0.996 1.00 0.00 70 LYS A N 15
ATOM 16732 C CA . LYS A 1 70 ? -6.695 -1.409 -0.338 1.00 0.00 70 LYS A CA 15
ATOM 16733 C C . LYS A 1 70 ? -6.803 -2.617 -1.267 1.00 0.00 70 LYS A C 15
ATOM 16734 O O . LYS A 1 70 ? -6.069 -3.587 -1.111 1.00 0.00 70 LYS A O 15
ATOM 16753 N N . VAL A 1 71 ? -7.753 -2.589 -2.195 1.00 0.00 71 VAL A N 15
ATOM 16754 C CA . VAL A 1 71 ? -8.019 -3.650 -3.186 1.00 0.00 71 VAL A CA 15
ATOM 16755 C C . VAL A 1 71 ? -8.839 -3.031 -4.317 1.00 0.00 71 VAL A C 15
ATOM 16756 O O . VAL A 1 71 ? -9.557 -2.054 -4.089 1.00 0.00 71 VAL A O 15
ATOM 16769 N N . ALA A 1 72 ? -8.841 -3.666 -5.489 1.00 0.00 72 ALA A N 15
ATOM 16770 C CA . ALA A 1 72 ? -9.630 -3.259 -6.649 1.00 0.00 72 ALA A CA 15
ATOM 16771 C C . ALA A 1 72 ? -11.108 -2.967 -6.311 1.00 0.00 72 ALA A C 15
ATOM 16772 O O . ALA A 1 72 ? -11.677 -1.989 -6.791 1.00 0.00 72 ALA A O 15
ATOM 16779 N N . SER A 1 73 ? -11.725 -3.791 -5.459 1.00 0.00 73 SER A N 15
ATOM 16780 C CA . SER A 1 73 ? -13.090 -3.613 -4.946 1.00 0.00 73 SER A CA 15
ATOM 16781 C C . SER A 1 73 ? -13.188 -2.743 -3.683 1.00 0.00 73 SER A C 15
ATOM 16782 O O . SER A 1 73 ? -14.115 -1.938 -3.579 1.00 0.00 73 SER A O 15
ATOM 16790 N N . ALA A 1 74 ? -12.271 -2.916 -2.720 1.00 0.00 74 ALA A N 15
ATOM 16791 C CA . ALA A 1 74 ? -12.263 -2.231 -1.424 1.00 0.00 74 ALA A CA 15
ATOM 16792 C C . ALA A 1 74 ? -12.312 -0.705 -1.595 1.00 0.00 74 ALA A C 15
ATOM 16793 O O . ALA A 1 74 ? -13.266 -0.050 -1.179 1.00 0.00 74 ALA A O 15
ATOM 16800 N N . GLU A 1 75 ? -11.267 -0.178 -2.230 1.00 0.00 75 GLU A N 15
ATOM 16801 C CA . GLU A 1 75 ? -10.941 1.208 -2.577 1.00 0.00 75 GLU A CA 15
ATOM 16802 C C . GLU A 1 75 ? -9.560 1.210 -3.247 1.00 0.00 75 GLU A C 15
ATOM 16803 O O . GLU A 1 75 ? -9.461 1.790 -4.351 1.00 0.00 75 GLU A O 15
ATOM 16816 N N . ALA A 1 1 ? -9.541 16.087 -7.340 1.00 0.00 1 ALA A N 16
ATOM 16817 C CA . ALA A 1 1 ? -11.007 16.036 -7.127 1.00 0.00 1 ALA A CA 16
ATOM 16818 C C . ALA A 1 1 ? -11.723 15.598 -8.413 1.00 0.00 1 ALA A C 16
ATOM 16819 O O . ALA A 1 1 ? -11.413 16.106 -9.493 1.00 0.00 1 ALA A O 16
ATOM 16828 N N . GLY A 1 2 ? -12.661 14.646 -8.321 1.00 0.00 2 GLY A N 16
ATOM 16829 C CA . GLY A 1 2 ? -13.461 14.129 -9.447 1.00 0.00 2 GLY A CA 16
ATOM 16830 C C . GLY A 1 2 ? -13.502 12.599 -9.487 1.00 0.00 2 GLY A C 16
ATOM 16831 O O . GLY A 1 2 ? -14.537 11.990 -9.205 1.00 0.00 2 GLY A O 16
ATOM 16835 N N . HIS A 1 3 ? -12.369 11.972 -9.826 1.00 0.00 3 HIS A N 16
ATOM 16836 C CA . HIS A 1 3 ? -12.190 10.510 -9.876 1.00 0.00 3 HIS A CA 16
ATOM 16837 C C . HIS A 1 3 ? -11.911 9.934 -8.479 1.00 0.00 3 HIS A C 16
ATOM 16838 O O . HIS A 1 3 ? -10.867 10.224 -7.889 1.00 0.00 3 HIS A O 16
ATOM 16853 N N . MET A 1 4 ? -12.827 9.116 -7.953 1.00 0.00 4 MET A N 16
ATOM 16854 C CA . MET A 1 4 ? -12.695 8.428 -6.656 1.00 0.00 4 MET A CA 16
ATOM 16855 C C . MET A 1 4 ? -12.463 6.908 -6.806 1.00 0.00 4 MET A C 16
ATOM 16856 O O . MET A 1 4 ? -12.778 6.337 -7.855 1.00 0.00 4 MET A O 16
ATOM 16870 N N . PRO A 1 5 ? -11.923 6.241 -5.765 1.00 0.00 5 PRO A N 16
ATOM 16871 C CA . PRO A 1 5 ? -11.690 4.798 -5.749 1.00 0.00 5 PRO A CA 16
ATOM 16872 C C . PRO A 1 5 ? -13.013 4.014 -5.720 1.00 0.00 5 PRO A C 16
ATOM 16873 O O . PRO A 1 5 ? -13.841 4.182 -4.821 1.00 0.00 5 PRO A O 16
ATOM 16884 N N . GLU A 1 6 ? -13.224 3.174 -6.734 1.00 0.00 6 GLU A N 16
ATOM 16885 C CA . GLU A 1 6 ? -14.361 2.253 -6.860 1.00 0.00 6 GLU A CA 16
ATOM 16886 C C . GLU A 1 6 ? -14.009 1.038 -7.746 1.00 0.00 6 GLU A C 16
ATOM 16887 O O . GLU A 1 6 ? -13.110 1.112 -8.591 1.00 0.00 6 GLU A O 16
ATOM 16899 N N . GLY A 1 7 ? -14.726 -0.078 -7.568 1.00 0.00 7 GLY A N 16
ATOM 16900 C CA . GLY A 1 7 ? -14.603 -1.304 -8.371 1.00 0.00 7 GLY A CA 16
ATOM 16901 C C . GLY A 1 7 ? -14.754 -2.593 -7.550 1.00 0.00 7 GLY A C 16
ATOM 16902 O O . GLY A 1 7 ? -14.343 -2.650 -6.390 1.00 0.00 7 GLY A O 16
ATOM 16906 N N . SER A 1 8 ? -15.305 -3.639 -8.174 1.00 0.00 8 SER A N 16
ATOM 16907 C CA . SER A 1 8 ? -15.615 -4.942 -7.555 1.00 0.00 8 SER A CA 16
ATOM 16908 C C . SER A 1 8 ? -15.399 -6.087 -8.558 1.00 0.00 8 SER A C 16
ATOM 16909 O O . SER A 1 8 ? -16.261 -6.347 -9.402 1.00 0.00 8 SER A O 16
ATOM 16917 N N . ALA A 1 9 ? -14.241 -6.756 -8.496 1.00 0.00 9 ALA A N 16
ATOM 16918 C CA . ALA A 1 9 ? -13.862 -7.851 -9.402 1.00 0.00 9 ALA A CA 16
ATOM 16919 C C . ALA A 1 9 ? -13.230 -9.043 -8.655 1.00 0.00 9 ALA A C 16
ATOM 16920 O O . ALA A 1 9 ? -13.860 -10.095 -8.519 1.00 0.00 9 ALA A O 16
ATOM 16927 N N . SER A 1 10 ? -12.002 -8.876 -8.155 1.00 0.00 10 SER A N 16
ATOM 16928 C CA . SER A 1 10 ? -11.240 -9.873 -7.380 1.00 0.00 10 SER A CA 16
ATOM 16929 C C . SER A 1 10 ? -10.897 -9.367 -5.969 1.00 0.00 10 SER A C 16
ATOM 16930 O O . SER A 1 10 ? -11.195 -8.223 -5.614 1.00 0.00 10 SER A O 16
ATOM 16938 N N . LEU A 1 11 ? -10.279 -10.226 -5.150 1.00 0.00 11 LEU A N 16
ATOM 16939 C CA . LEU A 1 11 ? -9.887 -9.944 -3.759 1.00 0.00 11 LEU A CA 16
ATOM 16940 C C . LEU A 1 11 ? -8.380 -9.629 -3.607 1.00 0.00 11 LEU A C 16
ATOM 16941 O O . LEU A 1 11 ? -7.848 -9.638 -2.495 1.00 0.00 11 LEU A O 16
ATOM 16957 N N . GLN A 1 12 ? -7.693 -9.347 -4.718 1.00 0.00 12 GLN A N 16
ATOM 16958 C CA . GLN A 1 12 ? -6.275 -8.969 -4.797 1.00 0.00 12 GLN A CA 16
ATOM 16959 C C . GLN A 1 12 ? -6.078 -7.576 -5.423 1.00 0.00 12 GLN A C 16
ATOM 16960 O O . GLN A 1 12 ? -7.016 -6.972 -5.948 1.00 0.00 12 GLN A O 16
ATOM 16974 N N . LEU A 1 13 ? -4.837 -7.081 -5.372 1.00 0.00 13 LEU A N 16
ATOM 16975 C CA . LEU A 1 13 ? -4.387 -5.830 -5.988 1.00 0.00 13 LEU A CA 16
ATOM 16976 C C . LEU A 1 13 ? -3.293 -6.108 -7.039 1.00 0.00 13 LEU A C 16
ATOM 16977 O O . LEU A 1 13 ? -2.575 -7.108 -6.952 1.00 0.00 13 LEU A O 16
ATOM 16993 N N . ALA A 1 14 ? -3.162 -5.224 -8.028 1.00 0.00 14 ALA A N 16
ATOM 16994 C CA . ALA A 1 14 ? -2.145 -5.280 -9.082 1.00 0.00 14 ALA A CA 16
ATOM 16995 C C . ALA A 1 14 ? -1.713 -3.873 -9.544 1.00 0.00 14 ALA A C 16
ATOM 16996 O O . ALA A 1 14 ? -2.255 -2.860 -9.094 1.00 0.00 14 ALA A O 16
ATOM 17003 N N . VAL A 1 15 ? -0.747 -3.798 -10.467 1.00 0.00 15 VAL A N 16
ATOM 17004 C CA . VAL A 1 15 ? -0.299 -2.535 -11.084 1.00 0.00 15 VAL A CA 16
ATOM 17005 C C . VAL A 1 15 ? -1.458 -1.819 -11.792 1.00 0.00 15 VAL A C 16
ATOM 17006 O O . VAL A 1 15 ? -2.192 -2.421 -12.578 1.00 0.00 15 VAL A O 16
ATOM 17019 N N . GLY A 1 16 ? -1.628 -0.527 -11.495 1.00 0.00 16 GLY A N 16
ATOM 17020 C CA . GLY A 1 16 ? -2.687 0.335 -12.039 1.00 0.00 16 GLY A CA 16
ATOM 17021 C C . GLY A 1 16 ? -4.000 0.337 -11.242 1.00 0.00 16 GLY A C 16
ATOM 17022 O O . GLY A 1 16 ? -4.911 1.093 -11.586 1.00 0.00 16 GLY A O 16
ATOM 17026 N N . ASP A 1 17 ? -4.122 -0.484 -10.194 1.00 0.00 17 ASP A N 16
ATOM 17027 C CA . ASP A 1 17 ? -5.288 -0.490 -9.300 1.00 0.00 17 ASP A CA 16
ATOM 17028 C C . ASP A 1 17 ? -5.328 0.762 -8.386 1.00 0.00 17 ASP A C 16
ATOM 17029 O O . ASP A 1 17 ? -4.410 1.594 -8.395 1.00 0.00 17 ASP A O 16
ATOM 17038 N N . ARG A 1 18 ? -6.386 0.906 -7.578 1.00 0.00 18 ARG A N 16
ATOM 17039 C CA . ARG A 1 18 ? -6.626 2.055 -6.686 1.00 0.00 18 ARG A CA 16
ATOM 17040 C C . ARG A 1 18 ? -6.700 1.624 -5.222 1.00 0.00 18 ARG A C 16
ATOM 17041 O O . ARG A 1 18 ? -7.278 0.587 -4.904 1.00 0.00 18 ARG A O 16
ATOM 17062 N N . VAL A 1 19 ? -6.154 2.442 -4.324 1.00 0.00 19 VAL A N 16
ATOM 17063 C CA . VAL A 1 19 ? -6.155 2.190 -2.871 1.00 0.00 19 VAL A CA 16
ATOM 17064 C C . VAL A 1 19 ? -6.489 3.461 -2.110 1.00 0.00 19 VAL A C 16
ATOM 17065 O O . VAL A 1 19 ? -6.085 4.552 -2.504 1.00 0.00 19 VAL A O 16
ATOM 17078 N N . VAL A 1 20 ? -7.247 3.330 -1.028 1.00 0.00 20 VAL A N 16
ATOM 17079 C CA . VAL A 1 20 ? -7.617 4.440 -0.145 1.00 0.00 20 VAL A CA 16
ATOM 17080 C C . VAL A 1 20 ? -7.499 4.027 1.321 1.00 0.00 20 VAL A C 16
ATOM 17081 O O . VAL A 1 20 ? -7.802 2.890 1.683 1.00 0.00 20 VAL A O 16
ATOM 17094 N N . TYR A 1 21 ? -7.018 4.938 2.161 1.00 0.00 21 TYR A N 16
ATOM 17095 C CA . TYR A 1 21 ? -6.913 4.750 3.611 1.00 0.00 21 TYR A CA 16
ATOM 17096 C C . TYR A 1 21 ? -8.259 4.993 4.328 1.00 0.00 21 TYR A C 16
ATOM 17097 O O . TYR A 1 21 ? -9.088 5.755 3.826 1.00 0.00 21 TYR A O 16
ATOM 17115 N N . PRO A 1 22 ? -8.451 4.457 5.551 1.00 0.00 22 PRO A N 16
ATOM 17116 C CA . PRO A 1 22 ? -9.699 4.581 6.305 1.00 0.00 22 PRO A CA 16
ATOM 17117 C C . PRO A 1 22 ? -9.971 6.017 6.784 1.00 0.00 22 PRO A C 16
ATOM 17118 O O . PRO A 1 22 ? -11.127 6.371 7.031 1.00 0.00 22 PRO A O 16
ATOM 17129 N N . ASN A 1 23 ? -8.926 6.850 6.916 1.00 0.00 23 ASN A N 16
ATOM 17130 C CA . ASN A 1 23 ? -9.024 8.259 7.321 1.00 0.00 23 ASN A CA 16
ATOM 17131 C C . ASN A 1 23 ? -7.771 9.087 6.917 1.00 0.00 23 ASN A C 16
ATOM 17132 O O . ASN A 1 23 ? -7.146 9.736 7.759 1.00 0.00 23 ASN A O 16
ATOM 17143 N N . GLN A 1 24 ? -7.354 9.036 5.641 1.00 0.00 24 GLN A N 16
ATOM 17144 C CA . GLN A 1 24 ? -6.130 9.720 5.159 1.00 0.00 24 GLN A CA 16
ATOM 17145 C C . GLN A 1 24 ? -6.273 10.271 3.727 1.00 0.00 24 GLN A C 16
ATOM 17146 O O . GLN A 1 24 ? -6.131 11.476 3.513 1.00 0.00 24 GLN A O 16
ATOM 17160 N N . GLY A 1 25 ? -6.575 9.408 2.750 1.00 0.00 25 GLY A N 16
ATOM 17161 C CA . GLY A 1 25 ? -6.779 9.766 1.340 1.00 0.00 25 GLY A CA 16
ATOM 17162 C C . GLY A 1 25 ? -6.534 8.599 0.376 1.00 0.00 25 GLY A C 16
ATOM 17163 O O . GLY A 1 25 ? -6.211 7.486 0.798 1.00 0.00 25 GLY A O 16
ATOM 17167 N N . VAL A 1 26 ? -6.717 8.851 -0.924 1.00 0.00 26 VAL A N 16
ATOM 17168 C CA . VAL A 1 26 ? -6.447 7.896 -2.017 1.00 0.00 26 VAL A CA 16
ATOM 17169 C C . VAL A 1 26 ? -4.971 7.941 -2.445 1.00 0.00 26 VAL A C 16
ATOM 17170 O O . VAL A 1 26 ? -4.312 8.975 -2.316 1.00 0.00 26 VAL A O 16
ATOM 17183 N N . CYS A 1 27 ? -4.457 6.824 -2.964 1.00 0.00 27 CYS A N 16
ATOM 17184 C CA . CYS A 1 27 ? -3.112 6.671 -3.532 1.00 0.00 27 CYS A CA 16
ATOM 17185 C C . CYS A 1 27 ? -3.173 5.944 -4.893 1.00 0.00 27 CYS A C 16
ATOM 17186 O O . CYS A 1 27 ? -4.210 5.388 -5.269 1.00 0.00 27 CYS A O 16
ATOM 17194 N N . ARG A 1 28 ? -2.046 5.915 -5.619 1.00 0.00 28 ARG A N 16
ATOM 17195 C CA . ARG A 1 28 ? -1.951 5.374 -6.986 1.00 0.00 28 ARG A CA 16
ATOM 17196 C C . ARG A 1 28 ? -0.807 4.366 -7.108 1.00 0.00 28 ARG A C 16
ATOM 17197 O O . ARG A 1 28 ? 0.337 4.691 -6.794 1.00 0.00 28 ARG A O 16
ATOM 17218 N N . VAL A 1 29 ? -1.127 3.127 -7.495 1.00 0.00 29 VAL A N 16
ATOM 17219 C CA . VAL A 1 29 ? -0.161 2.018 -7.628 1.00 0.00 29 VAL A CA 16
ATOM 17220 C C . VAL A 1 29 ? 0.870 2.329 -8.715 1.00 0.00 29 VAL A C 16
ATOM 17221 O O . VAL A 1 29 ? 0.511 2.519 -9.878 1.00 0.00 29 VAL A O 16
ATOM 17234 N N . SER A 1 30 ? 2.147 2.340 -8.331 1.00 0.00 30 SER A N 16
ATOM 17235 C CA . SER A 1 30 ? 3.285 2.621 -9.222 1.00 0.00 30 SER A CA 16
ATOM 17236 C C . SER A 1 30 ? 4.168 1.386 -9.437 1.00 0.00 30 SER A C 16
ATOM 17237 O O . SER A 1 30 ? 4.585 1.114 -10.564 1.00 0.00 30 SER A O 16
ATOM 17245 N N . ALA A 1 31 ? 4.426 0.620 -8.373 1.00 0.00 31 ALA A N 16
ATOM 17246 C CA . ALA A 1 31 ? 5.154 -0.652 -8.376 1.00 0.00 31 ALA A CA 16
ATOM 17247 C C . ALA A 1 31 ? 4.772 -1.500 -7.143 1.00 0.00 31 ALA A C 16
ATOM 17248 O O . ALA A 1 31 ? 4.166 -0.992 -6.202 1.00 0.00 31 ALA A O 16
ATOM 17255 N N . ILE A 1 32 ? 5.102 -2.794 -7.138 1.00 0.00 32 ILE A N 16
ATOM 17256 C CA . ILE A 1 32 ? 4.906 -3.713 -5.999 1.00 0.00 32 ILE A CA 16
ATOM 17257 C C . ILE A 1 32 ? 6.035 -4.759 -6.007 1.00 0.00 32 ILE A C 16
ATOM 17258 O O . ILE A 1 32 ? 6.391 -5.273 -7.072 1.00 0.00 32 ILE A O 16
ATOM 17274 N N . ASP A 1 33 ? 6.596 -5.095 -4.842 1.00 0.00 33 ASP A N 16
ATOM 17275 C CA . ASP A 1 33 ? 7.607 -6.152 -4.679 1.00 0.00 33 ASP A CA 16
ATOM 17276 C C . ASP A 1 33 ? 7.508 -6.869 -3.315 1.00 0.00 33 ASP A C 16
ATOM 17277 O O . ASP A 1 33 ? 6.756 -6.457 -2.427 1.00 0.00 33 ASP A O 16
ATOM 17286 N N . VAL A 1 34 ? 8.254 -7.968 -3.151 1.00 0.00 34 VAL A N 16
ATOM 17287 C CA . VAL A 1 34 ? 8.361 -8.737 -1.895 1.00 0.00 34 VAL A CA 16
ATOM 17288 C C . VAL A 1 34 ? 9.737 -8.537 -1.257 1.00 0.00 34 VAL A C 16
ATOM 17289 O O . VAL A 1 34 ? 10.757 -8.528 -1.955 1.00 0.00 34 VAL A O 16
ATOM 17302 N N . LYS A 1 35 ? 9.780 -8.393 0.073 1.00 0.00 35 LYS A N 16
ATOM 17303 C CA . LYS A 1 35 ? 11.023 -8.291 0.857 1.00 0.00 35 LYS A CA 16
ATOM 17304 C C . LYS A 1 35 ? 10.834 -8.716 2.313 1.00 0.00 35 LYS A C 16
ATOM 17305 O O . LYS A 1 35 ? 9.706 -8.875 2.770 1.00 0.00 35 LYS A O 16
ATOM 17324 N N . GLU A 1 36 ? 11.943 -8.890 3.030 1.00 0.00 36 GLU A N 16
ATOM 17325 C CA . GLU A 1 36 ? 11.995 -9.194 4.466 1.00 0.00 36 GLU A CA 16
ATOM 17326 C C . GLU A 1 36 ? 12.296 -7.909 5.252 1.00 0.00 36 GLU A C 16
ATOM 17327 O O . GLU A 1 36 ? 13.363 -7.309 5.084 1.00 0.00 36 GLU A O 16
ATOM 17339 N N . VAL A 1 37 ? 11.358 -7.464 6.093 1.00 0.00 37 VAL A N 16
ATOM 17340 C CA . VAL A 1 37 ? 11.535 -6.308 6.997 1.00 0.00 37 VAL A CA 16
ATOM 17341 C C . VAL A 1 37 ? 11.214 -6.724 8.432 1.00 0.00 37 VAL A C 16
ATOM 17342 O O . VAL A 1 37 ? 10.254 -7.463 8.652 1.00 0.00 37 VAL A O 16
ATOM 17355 N N . ALA A 1 38 ? 12.019 -6.299 9.404 1.00 0.00 38 ALA A N 16
ATOM 17356 C CA . ALA A 1 38 ? 11.869 -6.621 10.832 1.00 0.00 38 ALA A CA 16
ATOM 17357 C C . ALA A 1 38 ? 11.661 -8.132 11.143 1.00 0.00 38 ALA A C 16
ATOM 17358 O O . ALA A 1 38 ? 11.014 -8.493 12.127 1.00 0.00 38 ALA A O 16
ATOM 17365 N N . GLY A 1 39 ? 12.201 -9.024 10.295 1.00 0.00 39 GLY A N 16
ATOM 17366 C CA . GLY A 1 39 ? 12.043 -10.482 10.397 1.00 0.00 39 GLY A CA 16
ATOM 17367 C C . GLY A 1 39 ? 10.751 -11.049 9.781 1.00 0.00 39 GLY A C 16
ATOM 17368 O O . GLY A 1 39 ? 10.279 -12.099 10.226 1.00 0.00 39 GLY A O 16
ATOM 17372 N N . GLN A 1 40 ? 10.145 -10.363 8.801 1.00 0.00 40 GLN A N 16
ATOM 17373 C CA . GLN A 1 40 ? 8.851 -10.704 8.199 1.00 0.00 40 GLN A CA 16
ATOM 17374 C C . GLN A 1 40 ? 8.870 -10.505 6.672 1.00 0.00 40 GLN A C 16
ATOM 17375 O O . GLN A 1 40 ? 9.008 -9.377 6.189 1.00 0.00 40 GLN A O 16
ATOM 17389 N N . LYS A 1 41 ? 8.757 -11.605 5.911 1.00 0.00 41 LYS A N 16
ATOM 17390 C CA . LYS A 1 41 ? 8.769 -11.622 4.437 1.00 0.00 41 LYS A CA 16
ATOM 17391 C C . LYS A 1 41 ? 7.356 -11.619 3.855 1.00 0.00 41 LYS A C 16
ATOM 17392 O O . LYS A 1 41 ? 6.601 -12.567 4.088 1.00 0.00 41 LYS A O 16
ATOM 17411 N N . LEU A 1 42 ? 6.990 -10.571 3.116 1.00 0.00 42 LEU A N 16
ATOM 17412 C CA . LEU A 1 42 ? 5.671 -10.439 2.480 1.00 0.00 42 LEU A CA 16
ATOM 17413 C C . LEU A 1 42 ? 5.688 -9.422 1.316 1.00 0.00 42 LEU A C 16
ATOM 17414 O O . LEU A 1 42 ? 6.704 -8.766 1.072 1.00 0.00 42 LEU A O 16
ATOM 17430 N N . THR A 1 43 ? 4.572 -9.289 0.594 1.00 0.00 43 THR A N 16
ATOM 17431 C CA . THR A 1 43 ? 4.389 -8.293 -0.477 1.00 0.00 43 THR A CA 16
ATOM 17432 C C . THR A 1 43 ? 4.115 -6.895 0.083 1.00 0.00 43 THR A C 16
ATOM 17433 O O . THR A 1 43 ? 3.072 -6.650 0.692 1.00 0.00 43 THR A O 16
ATOM 17444 N N . PHE A 1 44 ? 5.015 -5.949 -0.174 1.00 0.00 44 PHE A N 16
ATOM 17445 C CA . PHE A 1 44 ? 4.874 -4.541 0.191 1.00 0.00 44 PHE A CA 16
ATOM 17446 C C . PHE A 1 44 ? 4.565 -3.720 -1.064 1.00 0.00 44 PHE A C 16
ATOM 17447 O O . PHE A 1 44 ? 5.383 -3.630 -1.985 1.00 0.00 44 PHE A O 16
ATOM 17464 N N . VAL A 1 45 ? 3.358 -3.152 -1.130 1.00 0.00 45 VAL A N 16
ATOM 17465 C CA . VAL A 1 45 ? 2.965 -2.264 -2.237 1.00 0.00 45 VAL A CA 16
ATOM 17466 C C . VAL A 1 45 ? 3.822 -0.999 -2.266 1.00 0.00 45 VAL A C 16
ATOM 17467 O O . VAL A 1 45 ? 4.270 -0.546 -1.213 1.00 0.00 45 VAL A O 16
ATOM 17480 N N . THR A 1 46 ? 4.042 -0.399 -3.437 1.00 0.00 46 THR A N 16
ATOM 17481 C CA . THR A 1 46 ? 4.758 0.880 -3.572 1.00 0.00 46 THR A CA 16
ATOM 17482 C C . THR A 1 46 ? 3.921 1.885 -4.362 1.00 0.00 46 THR A C 16
ATOM 17483 O O . THR A 1 46 ? 3.734 1.770 -5.583 1.00 0.00 46 THR A O 16
ATOM 17494 N N . MET A 1 47 ? 3.426 2.910 -3.678 1.00 0.00 47 MET A N 16
ATOM 17495 C CA . MET A 1 47 ? 2.607 3.986 -4.246 1.00 0.00 47 MET A CA 16
ATOM 17496 C C . MET A 1 47 ? 3.185 5.346 -3.863 1.00 0.00 47 MET A C 16
ATOM 17497 O O . MET A 1 47 ? 3.954 5.462 -2.909 1.00 0.00 47 MET A O 16
ATOM 17511 N N . ARG A 1 48 ? 2.779 6.394 -4.581 1.00 0.00 48 ARG A N 16
ATOM 17512 C CA . ARG A 1 48 ? 3.173 7.793 -4.349 1.00 0.00 48 ARG A CA 16
ATOM 17513 C C . ARG A 1 48 ? 1.958 8.693 -4.522 1.00 0.00 48 ARG A C 16
ATOM 17514 O O . ARG A 1 48 ? 1.407 8.788 -5.620 1.00 0.00 48 ARG A O 16
ATOM 17535 N N . ARG A 1 49 ? 1.511 9.328 -3.433 1.00 0.00 49 ARG A N 16
ATOM 17536 C CA . ARG A 1 49 ? 0.416 10.309 -3.474 1.00 0.00 49 ARG A CA 16
ATOM 17537 C C . ARG A 1 49 ? 0.909 11.564 -4.189 1.00 0.00 49 ARG A C 16
ATOM 17538 O O . ARG A 1 49 ? 1.683 12.337 -3.627 1.00 0.00 49 ARG A O 16
ATOM 17559 N N . GLU A 1 50 ? 0.413 11.800 -5.400 1.00 0.00 50 GLU A N 16
ATOM 17560 C CA . GLU A 1 50 ? 0.712 13.002 -6.197 1.00 0.00 50 GLU A CA 16
ATOM 17561 C C . GLU A 1 50 ? 0.076 14.286 -5.626 1.00 0.00 50 GLU A C 16
ATOM 17562 O O . GLU A 1 50 ? 0.457 15.396 -6.001 1.00 0.00 50 GLU A O 16
ATOM 17574 N N . GLU A 1 51 ? -0.870 14.137 -4.692 1.00 0.00 51 GLU A N 16
ATOM 17575 C CA . GLU A 1 51 ? -1.558 15.221 -3.982 1.00 0.00 51 GLU A CA 16
ATOM 17576 C C . GLU A 1 51 ? -0.589 16.125 -3.197 1.00 0.00 51 GLU A C 16
ATOM 17577 O O . GLU A 1 51 ? -0.734 17.349 -3.217 1.00 0.00 51 GLU A O 16
ATOM 17589 N N . ASP A 1 52 ? 0.393 15.529 -2.504 1.00 0.00 52 ASP A N 16
ATOM 17590 C CA . ASP A 1 52 ? 1.433 16.240 -1.738 1.00 0.00 52 ASP A CA 16
ATOM 17591 C C . ASP A 1 52 ? 2.884 15.809 -2.057 1.00 0.00 52 ASP A C 16
ATOM 17592 O O . ASP A 1 52 ? 3.830 16.524 -1.720 1.00 0.00 52 ASP A O 16
ATOM 17601 N N . GLY A 1 53 ? 3.078 14.662 -2.723 1.00 0.00 53 GLY A N 16
ATOM 17602 C CA . GLY A 1 53 ? 4.382 14.099 -3.092 1.00 0.00 53 GLY A CA 16
ATOM 17603 C C . GLY A 1 53 ? 5.033 13.281 -1.970 1.00 0.00 53 GLY A C 16
ATOM 17604 O O . GLY A 1 53 ? 6.147 13.597 -1.541 1.00 0.00 53 GLY A O 16
ATOM 17608 N N . ALA A 1 54 ? 4.356 12.226 -1.502 1.00 0.00 54 ALA A N 16
ATOM 17609 C CA . ALA A 1 54 ? 4.838 11.326 -0.449 1.00 0.00 54 ALA A CA 16
ATOM 17610 C C . ALA A 1 54 ? 4.600 9.843 -0.786 1.00 0.00 54 ALA A C 16
ATOM 17611 O O . ALA A 1 54 ? 3.489 9.448 -1.156 1.00 0.00 54 ALA A O 16
ATOM 17618 N N . VAL A 1 55 ? 5.651 9.016 -0.687 1.00 0.00 55 VAL A N 16
ATOM 17619 C CA . VAL A 1 55 ? 5.580 7.567 -0.875 1.00 0.00 55 VAL A CA 16
ATOM 17620 C C . VAL A 1 55 ? 4.757 6.927 0.254 1.00 0.00 55 VAL A C 16
ATOM 17621 O O . VAL A 1 55 ? 4.831 7.332 1.418 1.00 0.00 55 VAL A O 16
ATOM 17634 N N . VAL A 1 56 ? 3.967 5.919 -0.098 1.00 0.00 56 VAL A N 16
ATOM 17635 C CA . VAL A 1 56 ? 3.117 5.131 0.798 1.00 0.00 56 VAL A CA 16
ATOM 17636 C C . VAL A 1 56 ? 3.234 3.659 0.424 1.00 0.00 56 VAL A C 16
ATOM 17637 O O . VAL A 1 56 ? 2.894 3.236 -0.682 1.00 0.00 56 VAL A O 16
ATOM 17650 N N . MET A 1 57 ? 3.798 2.888 1.350 1.00 0.00 57 MET A N 16
ATOM 17651 C CA . MET A 1 57 ? 4.021 1.453 1.243 1.00 0.00 57 MET A CA 16
ATOM 17652 C C . MET A 1 57 ? 3.422 0.744 2.455 1.00 0.00 57 MET A C 16
ATOM 17653 O O . MET A 1 57 ? 3.709 1.103 3.600 1.00 0.00 57 MET A O 16
ATOM 17667 N N . VAL A 1 58 ? 2.558 -0.240 2.201 1.00 0.00 58 VAL A N 16
ATOM 17668 C CA . VAL A 1 58 ? 1.914 -1.048 3.244 1.00 0.00 58 VAL A CA 16
ATOM 17669 C C . VAL A 1 58 ? 2.009 -2.544 2.929 1.00 0.00 58 VAL A C 16
ATOM 17670 O O . VAL A 1 58 ? 2.098 -2.941 1.763 1.00 0.00 58 VAL A O 16
ATOM 17683 N N . PRO A 1 59 ? 1.991 -3.395 3.961 1.00 0.00 59 PRO A N 16
ATOM 17684 C CA . PRO A 1 59 ? 2.032 -4.840 3.795 1.00 0.00 59 PRO A CA 16
ATOM 17685 C C . PRO A 1 59 ? 0.702 -5.470 3.360 1.00 0.00 59 PRO A C 16
ATOM 17686 O O . PRO A 1 59 ? -0.250 -5.486 4.135 1.00 0.00 59 PRO A O 16
ATOM 17697 N N . GLU A 1 60 ? 0.626 -6.085 2.179 1.00 0.00 60 GLU A N 16
ATOM 17698 C CA . GLU A 1 60 ? -0.620 -6.707 1.689 1.00 0.00 60 GLU A CA 16
ATOM 17699 C C . GLU A 1 60 ? -1.164 -7.839 2.580 1.00 0.00 60 GLU A C 16
ATOM 17700 O O . GLU A 1 60 ? -2.374 -7.949 2.764 1.00 0.00 60 GLU A O 16
ATOM 17712 N N . GLY A 1 61 ? -0.286 -8.671 3.150 1.00 0.00 61 GLY A N 16
ATOM 17713 C CA . GLY A 1 61 ? -0.649 -9.780 4.054 1.00 0.00 61 GLY A CA 16
ATOM 17714 C C . GLY A 1 61 ? -0.659 -9.416 5.541 1.00 0.00 61 GLY A C 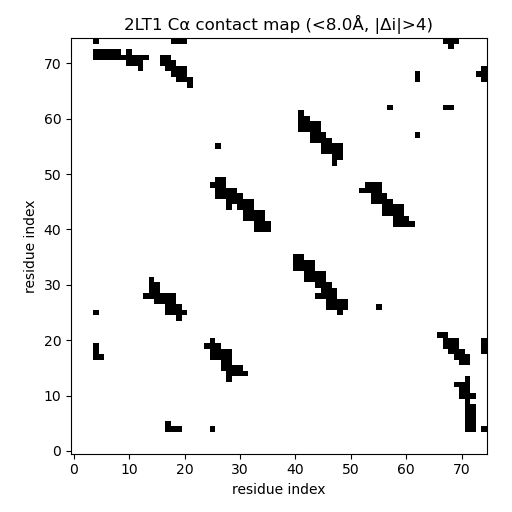16
ATOM 17715 O O . GLY A 1 61 ? -0.847 -10.296 6.383 1.00 0.00 61 GLY A O 16
ATOM 17719 N N . LYS A 1 62 ? -0.463 -8.132 5.870 1.00 0.00 62 LYS A N 16
ATOM 17720 C CA . LYS A 1 62 ? -0.397 -7.602 7.242 1.00 0.00 62 LYS A CA 16
ATOM 17721 C C . LYS A 1 62 ? -1.233 -6.329 7.431 1.00 0.00 62 LYS A C 16
ATOM 17722 O O . LYS A 1 62 ? -1.265 -5.793 8.536 1.00 0.00 62 LYS A O 16
ATOM 17741 N N . VAL A 1 63 ? -1.965 -5.869 6.402 1.00 0.00 63 VAL A N 16
ATOM 17742 C CA . VAL A 1 63 ? -2.893 -4.720 6.454 1.00 0.00 63 VAL A CA 16
ATOM 17743 C C . VAL A 1 63 ? -3.859 -4.761 7.641 1.00 0.00 63 VAL A C 16
ATOM 17744 O O . VAL A 1 63 ? -4.239 -3.715 8.162 1.00 0.00 63 VAL A O 16
ATOM 17757 N N . LEU A 1 64 ? -4.208 -5.968 8.096 1.00 0.00 64 LEU A N 16
ATOM 17758 C CA . LEU A 1 64 ? -5.066 -6.239 9.248 1.00 0.00 64 LEU A CA 16
ATOM 17759 C C . LEU A 1 64 ? -4.543 -5.579 10.545 1.00 0.00 64 LEU A C 16
ATOM 17760 O O . LEU A 1 64 ? -5.334 -5.210 11.414 1.00 0.00 64 LEU A O 16
ATOM 17776 N N . ALA A 1 65 ? -3.220 -5.401 10.664 1.00 0.00 65 ALA A N 16
ATOM 17777 C CA . ALA A 1 65 ? -2.543 -4.716 11.766 1.00 0.00 65 ALA A CA 16
ATOM 17778 C C . ALA A 1 65 ? -2.681 -3.180 11.693 1.00 0.00 65 ALA A C 16
ATOM 17779 O O . ALA A 1 65 ? -3.063 -2.546 12.680 1.00 0.00 65 ALA A O 16
ATOM 17786 N N . ILE A 1 66 ? -2.381 -2.574 10.534 1.00 0.00 66 ILE A N 16
ATOM 17787 C CA . ILE A 1 66 ? -2.505 -1.118 10.302 1.00 0.00 66 ILE A CA 16
ATOM 17788 C C . ILE A 1 66 ? -3.981 -0.670 10.320 1.00 0.00 66 ILE A C 16
ATOM 17789 O O . ILE A 1 66 ? -4.295 0.436 10.766 1.00 0.00 66 ILE A O 16
ATOM 17805 N N . GLY A 1 67 ? -4.895 -1.531 9.857 1.00 0.00 67 GLY A N 16
ATOM 17806 C CA . GLY A 1 67 ? -6.334 -1.266 9.733 1.00 0.00 67 GLY A CA 16
ATOM 17807 C C . GLY A 1 67 ? -6.752 -0.657 8.387 1.00 0.00 67 GLY A C 16
ATOM 17808 O O . GLY A 1 67 ? -7.899 -0.234 8.237 1.00 0.00 67 GLY A O 16
ATOM 17812 N N . VAL A 1 68 ? -5.835 -0.584 7.414 1.00 0.00 68 VAL A N 16
ATOM 17813 C CA . VAL A 1 68 ? -6.042 0.031 6.088 1.00 0.00 68 VAL A CA 16
ATOM 17814 C C . VAL A 1 68 ? -6.485 -1.015 5.070 1.00 0.00 68 VAL A C 16
ATOM 17815 O O . VAL A 1 68 ? -5.767 -1.987 4.847 1.00 0.00 68 VAL A O 16
ATOM 17828 N N . ARG A 1 69 ? -7.632 -0.843 4.404 1.00 0.00 69 ARG A N 16
ATOM 17829 C CA . ARG A 1 69 ? -8.071 -1.809 3.385 1.00 0.00 69 ARG A CA 16
ATOM 17830 C C . ARG A 1 69 ? -7.754 -1.264 1.992 1.00 0.00 69 ARG A C 16
ATOM 17831 O O . ARG A 1 69 ? -8.436 -0.384 1.469 1.00 0.00 69 ARG A O 16
ATOM 17852 N N . LYS A 1 70 ? -6.770 -1.885 1.334 1.00 0.00 70 LYS A N 16
ATOM 17853 C CA . LYS A 1 70 ? -6.375 -1.558 -0.044 1.00 0.00 70 LYS A CA 16
ATOM 17854 C C . LYS A 1 70 ? -6.956 -2.590 -1.011 1.00 0.00 70 LYS A C 16
ATOM 17855 O O . LYS A 1 70 ? -6.436 -3.701 -1.118 1.00 0.00 70 LYS A O 16
ATOM 17874 N N . VAL A 1 71 ? -7.981 -2.177 -1.764 1.00 0.00 71 VAL A N 16
ATOM 17875 C CA . VAL A 1 71 ? -8.641 -2.993 -2.808 1.00 0.00 71 VAL A CA 16
ATOM 17876 C C . VAL A 1 71 ? -9.153 -2.128 -3.969 1.00 0.00 71 VAL A C 16
ATOM 17877 O O . VAL A 1 71 ? -8.606 -2.211 -5.063 1.00 0.00 71 VAL A O 16
ATOM 17890 N N . ALA A 1 72 ? -10.213 -1.345 -3.726 1.00 0.00 72 ALA A N 16
ATOM 17891 C CA . ALA A 1 72 ? -10.950 -0.494 -4.676 1.00 0.00 72 ALA A CA 16
ATOM 17892 C C . ALA A 1 72 ? -12.178 0.151 -4.000 1.00 0.00 72 ALA A C 16
ATOM 17893 O O . ALA A 1 72 ? -12.388 1.355 -4.122 1.00 0.00 72 ALA A O 16
ATOM 17900 N N . SER A 1 73 ? -12.963 -0.636 -3.252 1.00 0.00 73 SER A N 16
ATOM 17901 C CA . SER A 1 73 ? -14.177 -0.211 -2.521 1.00 0.00 73 SER A CA 16
ATOM 17902 C C . SER A 1 73 ? -14.153 -0.506 -1.009 1.00 0.00 73 SER A C 16
ATOM 17903 O O . SER A 1 73 ? -15.083 -0.133 -0.291 1.00 0.00 73 SER A O 16
ATOM 17911 N N . ALA A 1 74 ? -13.111 -1.187 -0.517 1.00 0.00 74 ALA A N 16
ATOM 17912 C CA . ALA A 1 74 ? -12.986 -1.661 0.862 1.00 0.00 74 ALA A CA 16
ATOM 17913 C C . ALA A 1 74 ? -12.699 -0.527 1.877 1.00 0.00 74 ALA A C 16
ATOM 17914 O O . ALA A 1 74 ? -13.505 -0.312 2.784 1.00 0.00 74 ALA A O 16
ATOM 17921 N N . GLU A 1 75 ? -11.587 0.202 1.686 1.00 0.00 75 GLU A N 16
ATOM 17922 C CA . GLU A 1 75 ? -11.099 1.397 2.419 1.00 0.00 75 GLU A CA 16
ATOM 17923 C C . GLU A 1 75 ? -10.768 1.217 3.925 1.00 0.00 75 GLU A C 16
ATOM 17924 O O . GLU A 1 75 ? -11.689 1.040 4.757 1.00 0.00 75 GLU A O 16
ATOM 17937 N N . ALA A 1 1 ? -17.181 17.614 -0.351 1.00 0.00 1 ALA A N 17
ATOM 17938 C CA . ALA A 1 1 ? -16.499 17.478 -1.661 1.00 0.00 1 ALA A CA 17
ATOM 17939 C C . ALA A 1 1 ? -15.420 16.388 -1.593 1.00 0.00 1 ALA A C 17
ATOM 17940 O O . ALA A 1 1 ? -14.622 16.373 -0.652 1.00 0.00 1 ALA A O 17
ATOM 17949 N N . GLY A 1 2 ? -15.389 15.468 -2.568 1.00 0.00 2 GLY A N 17
ATOM 17950 C CA . GLY A 1 2 ? -14.418 14.361 -2.634 1.00 0.00 2 GLY A CA 17
ATOM 17951 C C . GLY A 1 2 ? -15.027 13.053 -3.151 1.00 0.00 2 GLY A C 17
ATOM 17952 O O . GLY A 1 2 ? -15.791 12.401 -2.435 1.00 0.00 2 GLY A O 17
ATOM 17956 N N . HIS A 1 3 ? -14.710 12.671 -4.396 1.00 0.00 3 HIS A N 17
ATOM 17957 C CA . HIS A 1 3 ? -15.129 11.388 -4.995 1.00 0.00 3 HIS A CA 17
ATOM 17958 C C . HIS A 1 3 ? -14.419 10.192 -4.332 1.00 0.00 3 HIS A C 17
ATOM 17959 O O . HIS A 1 3 ? -13.311 10.324 -3.804 1.00 0.00 3 HIS A O 17
ATOM 17974 N N . MET A 1 4 ? -15.042 9.013 -4.397 1.00 0.00 4 MET A N 17
ATOM 17975 C CA . MET A 1 4 ? -14.478 7.747 -3.909 1.00 0.00 4 MET A CA 17
ATOM 17976 C C . MET A 1 4 ? -13.536 7.079 -4.936 1.00 0.00 4 MET A C 17
ATOM 17977 O O . MET A 1 4 ? -13.537 7.441 -6.119 1.00 0.00 4 MET A O 17
ATOM 17991 N N . PRO A 1 5 ? -12.726 6.093 -4.502 1.00 0.00 5 PRO A N 17
ATOM 17992 C CA . PRO A 1 5 ? -11.863 5.306 -5.380 1.00 0.00 5 PRO A CA 17
ATOM 17993 C C . PRO A 1 5 ? -12.669 4.340 -6.268 1.00 0.00 5 PRO A C 17
ATOM 17994 O O . PRO A 1 5 ? -13.272 3.380 -5.787 1.00 0.00 5 PRO A O 17
ATOM 18005 N N . GLU A 1 6 ? -12.662 4.579 -7.581 1.00 0.00 6 GLU A N 17
ATOM 18006 C CA . GLU A 1 6 ? -13.339 3.762 -8.602 1.00 0.00 6 GLU A CA 17
ATOM 18007 C C . GLU A 1 6 ? -12.344 3.347 -9.703 1.00 0.00 6 GLU A C 17
ATOM 18008 O O . GLU A 1 6 ? -12.084 4.105 -10.641 1.00 0.00 6 GLU A O 17
ATOM 18020 N N . GLY A 1 7 ? -11.747 2.153 -9.576 1.00 0.00 7 GLY A N 17
ATOM 18021 C CA . GLY A 1 7 ? -10.749 1.645 -10.531 1.00 0.00 7 GLY A CA 17
ATOM 18022 C C . GLY A 1 7 ? -10.414 0.158 -10.388 1.00 0.00 7 GLY A C 17
ATOM 18023 O O . GLY A 1 7 ? -9.280 -0.185 -10.061 1.00 0.00 7 GLY A O 17
ATOM 18027 N N . SER A 1 8 ? -11.380 -0.725 -10.658 1.00 0.00 8 SER A N 17
ATOM 18028 C CA . SER A 1 8 ? -11.214 -2.190 -10.633 1.00 0.00 8 SER A CA 17
ATOM 18029 C C . SER A 1 8 ? -10.290 -2.722 -11.741 1.00 0.00 8 SER A C 17
ATOM 18030 O O . SER A 1 8 ? -10.669 -2.709 -12.915 1.00 0.00 8 SER A O 17
ATOM 18038 N N . ALA A 1 9 ? -9.092 -3.208 -11.387 1.00 0.00 9 ALA A N 17
ATOM 18039 C CA . ALA A 1 9 ? -8.153 -3.844 -12.320 1.00 0.00 9 ALA A CA 17
ATOM 18040 C C . ALA A 1 9 ? -8.734 -5.123 -12.964 1.00 0.00 9 ALA A C 17
ATOM 18041 O O . ALA A 1 9 ? -9.036 -5.142 -14.162 1.00 0.00 9 ALA A O 17
ATOM 18048 N N . SER A 1 10 ? -8.871 -6.198 -12.180 1.00 0.00 10 SER A N 17
ATOM 18049 C CA . SER A 1 10 ? -9.363 -7.517 -12.621 1.00 0.00 10 SER A CA 17
ATOM 18050 C C . SER A 1 10 ? -9.888 -8.354 -11.443 1.00 0.00 10 SER A C 17
ATOM 18051 O O . SER A 1 10 ? -11.099 -8.417 -11.225 1.00 0.00 10 SER A O 17
ATOM 18059 N N . LEU A 1 11 ? -8.986 -8.975 -10.674 1.00 0.00 11 LEU A N 17
ATOM 18060 C CA . LEU A 1 11 ? -9.269 -9.871 -9.539 1.00 0.00 11 LEU A CA 17
ATOM 18061 C C . LEU A 1 11 ? -8.713 -9.301 -8.226 1.00 0.00 11 LEU A C 17
ATOM 18062 O O . LEU A 1 11 ? -9.467 -9.033 -7.288 1.00 0.00 11 LEU A O 17
ATOM 18078 N N . GLN A 1 12 ? -7.390 -9.131 -8.165 1.00 0.00 12 GLN A N 17
ATOM 18079 C CA . GLN A 1 12 ? -6.643 -8.609 -7.018 1.00 0.00 12 GLN A CA 17
ATOM 18080 C C . GLN A 1 12 ? -6.076 -7.213 -7.328 1.00 0.00 12 GLN A C 17
ATOM 18081 O O . GLN A 1 12 ? -6.184 -6.706 -8.449 1.00 0.00 12 GLN A O 17
ATOM 18095 N N . LEU A 1 13 ? -5.453 -6.589 -6.327 1.00 0.00 13 LEU A N 17
ATOM 18096 C CA . LEU A 1 13 ? -4.764 -5.307 -6.458 1.00 0.00 13 LEU A CA 17
ATOM 18097 C C . LEU A 1 13 ? -3.530 -5.434 -7.377 1.00 0.00 13 LEU A C 17
ATOM 18098 O O . LEU A 1 13 ? -2.692 -6.319 -7.182 1.00 0.00 13 LEU A O 17
ATOM 18114 N N . ALA A 1 14 ? -3.422 -4.552 -8.372 1.00 0.00 14 ALA A N 17
ATOM 18115 C CA . ALA A 1 14 ? -2.326 -4.495 -9.348 1.00 0.00 14 ALA A CA 17
ATOM 18116 C C . ALA A 1 14 ? -1.821 -3.054 -9.580 1.00 0.00 14 ALA A C 17
ATOM 18117 O O . ALA A 1 14 ? -2.378 -2.086 -9.058 1.00 0.00 14 ALA A O 17
ATOM 18124 N N . VAL A 1 15 ? -0.757 -2.895 -10.376 1.00 0.00 15 VAL A N 17
ATOM 18125 C CA . VAL A 1 15 ? -0.191 -1.579 -10.733 1.00 0.00 15 VAL A CA 17
ATOM 18126 C C . VAL A 1 15 ? -1.230 -0.706 -11.450 1.00 0.00 15 VAL A C 17
ATOM 18127 O O . VAL A 1 15 ? -1.917 -1.163 -12.366 1.00 0.00 15 VAL A O 17
ATOM 18140 N N . GLY A 1 16 ? -1.355 0.555 -11.025 1.00 0.00 16 GLY A N 17
ATOM 18141 C CA . GLY A 1 16 ? -2.300 1.534 -11.572 1.00 0.00 16 GLY A CA 17
ATOM 18142 C C . GLY A 1 16 ? -3.709 1.489 -10.960 1.00 0.00 16 GLY A C 17
ATOM 18143 O O . GLY A 1 16 ? -4.540 2.335 -11.294 1.00 0.00 16 GLY A O 17
ATOM 18147 N N . ASP A 1 17 ? -4.000 0.520 -10.085 1.00 0.00 17 ASP A N 17
ATOM 18148 C CA . ASP A 1 17 ? -5.271 0.426 -9.351 1.00 0.00 17 ASP A CA 17
ATOM 18149 C C . ASP A 1 17 ? -5.384 1.583 -8.322 1.00 0.00 17 ASP A C 17
ATOM 18150 O O . ASP A 1 17 ? -4.449 2.372 -8.119 1.00 0.00 17 ASP A O 17
ATOM 18159 N N . ARG A 1 18 ? -6.540 1.717 -7.672 1.00 0.00 18 ARG A N 17
ATOM 18160 C CA . ARG A 1 18 ? -6.795 2.678 -6.596 1.00 0.00 18 ARG A CA 17
ATOM 18161 C C . ARG A 1 18 ? -6.339 2.149 -5.235 1.00 0.00 18 ARG A C 17
ATOM 18162 O O . ARG A 1 18 ? -6.209 0.946 -5.011 1.00 0.00 18 ARG A O 17
ATOM 18183 N N . VAL A 1 19 ? -6.114 3.083 -4.315 1.00 0.00 19 VAL A N 17
ATOM 18184 C CA . VAL A 1 19 ? -5.773 2.811 -2.918 1.00 0.00 19 VAL A CA 17
ATOM 18185 C C . VAL A 1 19 ? -6.060 4.039 -2.063 1.00 0.00 19 VAL A C 17
ATOM 18186 O O . VAL A 1 19 ? -5.569 5.134 -2.347 1.00 0.00 19 VAL A O 17
ATOM 18199 N N . VAL A 1 20 ? -6.870 3.877 -1.023 1.00 0.00 20 VAL A N 17
ATOM 18200 C CA . VAL A 1 20 ? -7.150 4.941 -0.051 1.00 0.00 20 VAL A CA 17
ATOM 18201 C C . VAL A 1 20 ? -6.989 4.389 1.364 1.00 0.00 20 VAL A C 17
ATOM 18202 O O . VAL A 1 20 ? -6.994 3.179 1.589 1.00 0.00 20 VAL A O 17
ATOM 18215 N N . TYR A 1 21 ? -6.796 5.274 2.332 1.00 0.00 21 TYR A N 17
ATOM 18216 C CA . TYR A 1 21 ? -6.686 4.913 3.749 1.00 0.00 21 TYR A CA 17
ATOM 18217 C C . TYR A 1 21 ? -8.050 5.054 4.458 1.00 0.00 21 TYR A C 17
ATOM 18218 O O . TYR A 1 21 ? -8.920 5.786 3.974 1.00 0.00 21 TYR A O 17
ATOM 18236 N N . PRO A 1 22 ? -8.228 4.430 5.638 1.00 0.00 22 PRO A N 17
ATOM 18237 C CA . PRO A 1 22 ? -9.482 4.480 6.389 1.00 0.00 22 PRO A CA 17
ATOM 18238 C C . PRO A 1 22 ? -9.761 5.874 6.972 1.00 0.00 22 PRO A C 17
ATOM 18239 O O . PRO A 1 22 ? -10.923 6.220 7.205 1.00 0.00 22 PRO A O 17
ATOM 18250 N N . ASN A 1 23 ? -8.715 6.687 7.199 1.00 0.00 23 ASN A N 17
ATOM 18251 C CA . ASN A 1 23 ? -8.817 8.054 7.723 1.00 0.00 23 ASN A CA 17
ATOM 18252 C C . ASN A 1 23 ? -7.556 8.909 7.410 1.00 0.00 23 ASN A C 17
ATOM 18253 O O . ASN A 1 23 ? -6.900 9.424 8.320 1.00 0.00 23 ASN A O 17
ATOM 18264 N N . GLN A 1 24 ? -7.170 9.030 6.130 1.00 0.00 24 GLN A N 17
ATOM 18265 C CA . GLN A 1 24 ? -5.969 9.790 5.709 1.00 0.00 24 GLN A CA 17
ATOM 18266 C C . GLN A 1 24 ? -6.171 10.551 4.384 1.00 0.00 24 GLN A C 17
ATOM 18267 O O . GLN A 1 24 ? -6.044 11.777 4.354 1.00 0.00 24 GLN A O 17
ATOM 18281 N N . GLY A 1 25 ? -6.496 9.844 3.296 1.00 0.00 25 GLY A N 17
ATOM 18282 C CA . GLY A 1 25 ? -6.606 10.395 1.939 1.00 0.00 25 GLY A CA 17
ATOM 18283 C C . GLY A 1 25 ? -6.473 9.328 0.847 1.00 0.00 25 GLY A C 17
ATOM 18284 O O . GLY A 1 25 ? -6.521 8.126 1.133 1.00 0.00 25 GLY A O 17
ATOM 18288 N N . VAL A 1 26 ? -6.327 9.773 -0.407 1.00 0.00 26 VAL A N 17
ATOM 18289 C CA . VAL A 1 26 ? -6.255 8.919 -1.610 1.00 0.00 26 VAL A CA 17
ATOM 18290 C C . VAL A 1 26 ? -4.852 8.892 -2.233 1.00 0.00 26 VAL A C 17
ATOM 18291 O O . VAL A 1 26 ? -4.133 9.894 -2.210 1.00 0.00 26 VAL A O 17
ATOM 18304 N N . CYS A 1 27 ? -4.475 7.749 -2.816 1.00 0.00 27 CYS A N 17
ATOM 18305 C CA . CYS A 1 27 ? -3.185 7.494 -3.470 1.00 0.00 27 CYS A CA 17
ATOM 18306 C C . CYS A 1 27 ? -3.381 6.720 -4.800 1.00 0.00 27 CYS A C 17
ATOM 18307 O O . CYS A 1 27 ? -4.505 6.373 -5.176 1.00 0.00 27 CYS A O 17
ATOM 18315 N N . ARG A 1 28 ? -2.286 6.424 -5.514 1.00 0.00 28 ARG A N 17
ATOM 18316 C CA . ARG A 1 28 ? -2.224 5.614 -6.748 1.00 0.00 28 ARG A CA 17
ATOM 18317 C C . ARG A 1 28 ? -1.116 4.562 -6.669 1.00 0.00 28 ARG A C 17
ATOM 18318 O O . ARG A 1 28 ? 0.017 4.875 -6.304 1.00 0.00 28 ARG A O 17
ATOM 18339 N N . VAL A 1 29 ? -1.424 3.314 -7.022 1.00 0.00 29 VAL A N 17
ATOM 18340 C CA . VAL A 1 29 ? -0.466 2.188 -7.011 1.00 0.00 29 VAL A CA 17
ATOM 18341 C C . VAL A 1 29 ? 0.618 2.371 -8.079 1.00 0.00 29 VAL A C 17
ATOM 18342 O O . VAL A 1 29 ? 0.304 2.598 -9.248 1.00 0.00 29 VAL A O 17
ATOM 18355 N N . SER A 1 30 ? 1.887 2.230 -7.682 1.00 0.00 30 SER A N 17
ATOM 18356 C CA . SER A 1 30 ? 3.067 2.458 -8.534 1.00 0.00 30 SER A CA 17
ATOM 18357 C C . SER A 1 30 ? 3.819 1.162 -8.867 1.00 0.00 30 SER A C 17
ATOM 18358 O O . SER A 1 30 ? 4.124 0.911 -10.033 1.00 0.00 30 SER A O 17
ATOM 18366 N N . ALA A 1 31 ? 4.108 0.331 -7.859 1.00 0.00 31 ALA A N 17
ATOM 18367 C CA . ALA A 1 31 ? 4.724 -0.994 -8.000 1.00 0.00 31 ALA A CA 17
ATOM 18368 C C . ALA A 1 31 ? 4.443 -1.867 -6.762 1.00 0.00 31 ALA A C 17
ATOM 18369 O O . ALA A 1 31 ? 4.063 -1.355 -5.709 1.00 0.00 31 ALA A O 17
ATOM 18376 N N . ILE A 1 32 ? 4.625 -3.187 -6.861 1.00 0.00 32 ILE A N 17
ATOM 18377 C CA . ILE A 1 32 ? 4.433 -4.137 -5.750 1.00 0.00 32 ILE A CA 17
ATOM 18378 C C . ILE A 1 32 ? 5.527 -5.211 -5.808 1.00 0.00 32 ILE A C 17
ATOM 18379 O O . ILE A 1 32 ? 5.795 -5.770 -6.874 1.00 0.00 32 ILE A O 17
ATOM 18395 N N . ASP A 1 33 ? 6.153 -5.512 -4.667 1.00 0.00 33 ASP A N 17
ATOM 18396 C CA . ASP A 1 33 ? 7.171 -6.561 -4.523 1.00 0.00 33 ASP A CA 17
ATOM 18397 C C . ASP A 1 33 ? 7.150 -7.204 -3.123 1.00 0.00 33 ASP A C 17
ATOM 18398 O O . ASP A 1 33 ? 6.491 -6.710 -2.209 1.00 0.00 33 ASP A O 17
ATOM 18407 N N . VAL A 1 34 ? 7.853 -8.326 -2.943 1.00 0.00 34 VAL A N 17
ATOM 18408 C CA . VAL A 1 34 ? 7.998 -9.004 -1.639 1.00 0.00 34 VAL A CA 17
ATOM 18409 C C . VAL A 1 34 ? 9.408 -8.792 -1.082 1.00 0.00 34 VAL A C 17
ATOM 18410 O O . VAL A 1 34 ? 10.387 -8.817 -1.837 1.00 0.00 34 VAL A O 17
ATOM 18423 N N . LYS A 1 35 ? 9.530 -8.592 0.236 1.00 0.00 35 LYS A N 17
ATOM 18424 C CA . LYS A 1 35 ? 10.824 -8.444 0.927 1.00 0.00 35 LYS A CA 17
ATOM 18425 C C . LYS A 1 35 ? 10.748 -8.868 2.391 1.00 0.00 35 LYS A C 17
ATOM 18426 O O . LYS A 1 35 ? 9.659 -9.069 2.925 1.00 0.00 35 LYS A O 17
ATOM 18445 N N . GLU A 1 36 ? 11.908 -8.993 3.030 1.00 0.00 36 GLU A N 17
ATOM 18446 C CA . GLU A 1 36 ? 12.066 -9.287 4.459 1.00 0.00 36 GLU A CA 17
ATOM 18447 C C . GLU A 1 36 ? 12.380 -7.996 5.229 1.00 0.00 36 GLU A C 17
ATOM 18448 O O . GLU A 1 36 ? 13.397 -7.346 4.971 1.00 0.00 36 GLU A O 17
ATOM 18460 N N . VAL A 1 37 ? 11.502 -7.600 6.154 1.00 0.00 37 VAL A N 17
ATOM 18461 C CA . VAL A 1 37 ? 11.708 -6.443 7.051 1.00 0.00 37 VAL A CA 17
ATOM 18462 C C . VAL A 1 37 ? 11.507 -6.875 8.500 1.00 0.00 37 VAL A C 17
ATOM 18463 O O . VAL A 1 37 ? 10.601 -7.657 8.784 1.00 0.00 37 VAL A O 17
ATOM 18476 N N . ALA A 1 38 ? 12.360 -6.412 9.419 1.00 0.00 38 ALA A N 17
ATOM 18477 C CA . ALA A 1 38 ? 12.332 -6.768 10.847 1.00 0.00 38 ALA A CA 17
ATOM 18478 C C . ALA A 1 38 ? 12.214 -8.293 11.137 1.00 0.00 38 ALA A C 17
ATOM 18479 O O . ALA A 1 38 ? 11.660 -8.700 12.163 1.00 0.00 38 ALA A O 17
ATOM 18486 N N . GLY A 1 39 ? 12.726 -9.145 10.236 1.00 0.00 39 GLY A N 17
ATOM 18487 C CA . GLY A 1 39 ? 12.635 -10.612 10.318 1.00 0.00 39 GLY A CA 17
ATOM 18488 C C . GLY A 1 39 ? 11.302 -11.219 9.836 1.00 0.00 39 GLY A C 17
ATOM 18489 O O . GLY A 1 39 ? 10.902 -12.277 10.328 1.00 0.00 39 GLY A O 17
ATOM 18493 N N . GLN A 1 40 ? 10.591 -10.557 8.913 1.00 0.00 40 GLN A N 17
ATOM 18494 C CA . GLN A 1 40 ? 9.265 -10.934 8.403 1.00 0.00 40 GLN A CA 17
ATOM 18495 C C . GLN A 1 40 ? 9.199 -10.753 6.875 1.00 0.00 40 GLN A C 17
ATOM 18496 O O . GLN A 1 40 ? 9.289 -9.625 6.383 1.00 0.00 40 GLN A O 17
ATOM 18510 N N . LYS A 1 41 ? 9.037 -11.852 6.121 1.00 0.00 41 LYS A N 17
ATOM 18511 C CA . LYS A 1 41 ? 8.925 -11.852 4.649 1.00 0.00 41 LYS A CA 17
ATOM 18512 C C . LYS A 1 41 ? 7.466 -11.842 4.199 1.00 0.00 41 LYS A C 17
ATOM 18513 O O . LYS A 1 41 ? 6.745 -12.810 4.450 1.00 0.00 41 LYS A O 17
ATOM 18532 N N . LEU A 1 42 ? 7.026 -10.770 3.537 1.00 0.00 42 LEU A N 17
ATOM 18533 C CA . LEU A 1 42 ? 5.663 -10.653 2.999 1.00 0.00 42 LEU A CA 17
ATOM 18534 C C . LEU A 1 42 ? 5.611 -9.706 1.779 1.00 0.00 42 LEU A C 17
ATOM 18535 O O . LEU A 1 42 ? 6.605 -9.062 1.435 1.00 0.00 42 LEU A O 17
ATOM 18551 N N . THR A 1 43 ? 4.461 -9.634 1.107 1.00 0.00 43 THR A N 17
ATOM 18552 C CA . THR A 1 43 ? 4.197 -8.724 -0.024 1.00 0.00 43 THR A CA 17
ATOM 18553 C C . THR A 1 43 ? 4.008 -7.283 0.460 1.00 0.00 43 THR A C 17
ATOM 18554 O O . THR A 1 43 ? 3.042 -6.994 1.158 1.00 0.00 43 THR A O 17
ATOM 18565 N N . PHE A 1 44 ? 4.878 -6.354 0.073 1.00 0.00 44 PHE A N 17
ATOM 18566 C CA . PHE A 1 44 ? 4.778 -4.930 0.413 1.00 0.00 44 PHE A CA 17
ATOM 18567 C C . PHE A 1 44 ? 4.423 -4.114 -0.835 1.00 0.00 44 PHE A C 17
ATOM 18568 O O . PHE A 1 44 ? 5.187 -4.030 -1.801 1.00 0.00 44 PHE A O 17
ATOM 18585 N N . VAL A 1 45 ? 3.222 -3.536 -0.837 1.00 0.00 45 VAL A N 17
ATOM 18586 C CA . VAL A 1 45 ? 2.739 -2.691 -1.937 1.00 0.00 45 VAL A CA 17
ATOM 18587 C C . VAL A 1 45 ? 3.366 -1.299 -1.871 1.00 0.00 45 VAL A C 17
ATOM 18588 O O . VAL A 1 45 ? 3.575 -0.778 -0.779 1.00 0.00 45 VAL A O 17
ATOM 18601 N N . THR A 1 46 ? 3.647 -0.674 -3.014 1.00 0.00 46 THR A N 17
ATOM 18602 C CA . THR A 1 46 ? 4.270 0.660 -3.089 1.00 0.00 46 THR A CA 17
ATOM 18603 C C . THR A 1 46 ? 3.431 1.599 -3.950 1.00 0.00 46 THR A C 17
ATOM 18604 O O . THR A 1 46 ? 3.293 1.428 -5.165 1.00 0.00 46 THR A O 17
ATOM 18615 N N . MET A 1 47 ? 2.844 2.606 -3.313 1.00 0.00 47 MET A N 17
ATOM 18616 C CA . MET A 1 47 ? 1.943 3.570 -3.932 1.00 0.00 47 MET A CA 17
ATOM 18617 C C . MET A 1 47 ? 2.489 4.987 -3.732 1.00 0.00 47 MET A C 17
ATOM 18618 O O . MET A 1 47 ? 3.349 5.234 -2.883 1.00 0.00 47 MET A O 17
ATOM 18632 N N . ARG A 1 48 ? 1.992 5.934 -4.522 1.00 0.00 48 ARG A N 17
ATOM 18633 C CA . ARG A 1 48 ? 2.377 7.350 -4.497 1.00 0.00 48 ARG A CA 17
ATOM 18634 C C . ARG A 1 48 ? 1.140 8.235 -4.554 1.00 0.00 48 ARG A C 17
ATOM 18635 O O . ARG A 1 48 ? 0.117 7.849 -5.117 1.00 0.00 48 ARG A O 17
ATOM 18656 N N . ARG A 1 49 ? 1.236 9.435 -3.982 1.00 0.00 49 ARG A N 17
ATOM 18657 C CA . ARG A 1 49 ? 0.187 10.462 -4.028 1.00 0.00 49 ARG A CA 17
ATOM 18658 C C . ARG A 1 49 ? 0.713 11.704 -4.729 1.00 0.00 49 ARG A C 17
ATOM 18659 O O . ARG A 1 49 ? 1.496 12.465 -4.167 1.00 0.00 49 ARG A O 17
ATOM 18680 N N . GLU A 1 50 ? 0.210 11.943 -5.935 1.00 0.00 50 GLU A N 17
ATOM 18681 C CA . GLU A 1 50 ? 0.498 13.140 -6.742 1.00 0.00 50 GLU A CA 17
ATOM 18682 C C . GLU A 1 50 ? -0.033 14.433 -6.087 1.00 0.00 50 GLU A C 17
ATOM 18683 O O . GLU A 1 50 ? 0.423 15.528 -6.412 1.00 0.00 50 GLU A O 17
ATOM 18695 N N . GLU A 1 51 ? -0.955 14.306 -5.124 1.00 0.00 51 GLU A N 17
ATOM 18696 C CA . GLU A 1 51 ? -1.523 15.394 -4.316 1.00 0.00 51 GLU A CA 17
ATOM 18697 C C . GLU A 1 51 ? -0.442 16.223 -3.589 1.00 0.00 51 GLU A C 17
ATOM 18698 O O . GLU A 1 51 ? -0.512 17.453 -3.567 1.00 0.00 51 GLU A O 17
ATOM 18710 N N . ASP A 1 52 ? 0.563 15.552 -3.009 1.00 0.00 52 ASP A N 17
ATOM 18711 C CA . ASP A 1 52 ? 1.701 16.171 -2.303 1.00 0.00 52 ASP A CA 17
ATOM 18712 C C . ASP A 1 52 ? 3.083 15.665 -2.780 1.00 0.00 52 ASP A C 17
ATOM 18713 O O . ASP A 1 52 ? 4.117 16.045 -2.229 1.00 0.00 52 ASP A O 17
ATOM 18722 N N . GLY A 1 53 ? 3.112 14.798 -3.801 1.00 0.00 53 GLY A N 17
ATOM 18723 C CA . GLY A 1 53 ? 4.309 14.128 -4.320 1.00 0.00 53 GLY A CA 17
ATOM 18724 C C . GLY A 1 53 ? 4.969 13.168 -3.321 1.00 0.00 53 GLY A C 17
ATOM 18725 O O . GLY A 1 53 ? 6.197 13.054 -3.307 1.00 0.00 53 GLY A O 17
ATOM 18729 N N . ALA A 1 54 ? 4.178 12.498 -2.473 1.00 0.00 54 ALA A N 17
ATOM 18730 C CA . ALA A 1 54 ? 4.671 11.605 -1.417 1.00 0.00 54 ALA A CA 17
ATOM 18731 C C . ALA A 1 54 ? 4.501 10.121 -1.791 1.00 0.00 54 ALA A C 17
ATOM 18732 O O . ALA A 1 54 ? 3.790 9.778 -2.738 1.00 0.00 54 ALA A O 17
ATOM 18739 N N . VAL A 1 55 ? 5.145 9.233 -1.027 1.00 0.00 55 VAL A N 17
ATOM 18740 C CA . VAL A 1 55 ? 5.087 7.770 -1.196 1.00 0.00 55 VAL A CA 17
ATOM 18741 C C . VAL A 1 55 ? 4.458 7.118 0.039 1.00 0.00 55 VAL A C 17
ATOM 18742 O O . VAL A 1 55 ? 4.570 7.634 1.154 1.00 0.00 55 VAL A O 17
ATOM 18755 N N . VAL A 1 56 ? 3.802 5.973 -0.148 1.00 0.00 56 VAL A N 17
ATOM 18756 C CA . VAL A 1 56 ? 3.200 5.169 0.920 1.00 0.00 56 VAL A CA 17
ATOM 18757 C C . VAL A 1 56 ? 3.357 3.688 0.583 1.00 0.00 56 VAL A C 17
ATOM 18758 O O . VAL A 1 56 ? 3.008 3.243 -0.511 1.00 0.00 56 VAL A O 17
ATOM 18771 N N . MET A 1 57 ? 3.926 2.924 1.512 1.00 0.00 57 MET A N 17
ATOM 18772 C CA . MET A 1 57 ? 4.118 1.480 1.390 1.00 0.00 57 MET A CA 17
ATOM 18773 C C . MET A 1 57 ? 3.550 0.776 2.620 1.00 0.00 57 MET A C 17
ATOM 18774 O O . MET A 1 57 ? 3.865 1.141 3.756 1.00 0.00 57 MET A O 17
ATOM 18788 N N . VAL A 1 58 ? 2.698 -0.225 2.380 1.00 0.00 58 VAL A N 17
ATOM 18789 C CA . VAL A 1 58 ? 2.069 -1.047 3.422 1.00 0.00 58 VAL A CA 17
ATOM 18790 C C . VAL A 1 58 ? 2.161 -2.545 3.093 1.00 0.00 58 VAL A C 17
ATOM 18791 O O . VAL A 1 58 ? 2.277 -2.931 1.927 1.00 0.00 58 VAL A O 17
ATOM 18804 N N . PRO A 1 59 ? 2.106 -3.410 4.113 1.00 0.00 59 PRO A N 17
ATOM 18805 C CA . PRO A 1 59 ? 2.104 -4.862 3.947 1.00 0.00 59 PRO A CA 17
ATOM 18806 C C . PRO A 1 59 ? 0.763 -5.447 3.477 1.00 0.00 59 PRO A C 17
ATOM 18807 O O . PRO A 1 59 ? -0.205 -5.448 4.228 1.00 0.00 59 PRO A O 17
ATOM 18818 N N . GLU A 1 60 ? 0.696 -6.052 2.292 1.00 0.00 60 GLU A N 17
ATOM 18819 C CA . GLU A 1 60 ? -0.525 -6.697 1.762 1.00 0.00 60 GLU A CA 17
ATOM 18820 C C . GLU A 1 60 ? -1.015 -7.896 2.592 1.00 0.00 60 GLU A C 17
ATOM 18821 O O . GLU A 1 60 ? -2.218 -8.108 2.730 1.00 0.00 60 GLU A O 17
ATOM 18833 N N . GLY A 1 61 ? -0.096 -8.672 3.176 1.00 0.00 61 GLY A N 17
ATOM 18834 C CA . GLY A 1 61 ? -0.412 -9.804 4.062 1.00 0.00 61 GLY A CA 17
ATOM 18835 C C . GLY A 1 61 ? -0.475 -9.452 5.549 1.00 0.00 61 GLY A C 17
ATOM 18836 O O . GLY A 1 61 ? -0.619 -10.346 6.385 1.00 0.00 61 GLY A O 17
ATOM 18840 N N . LYS A 1 62 ? -0.363 -8.160 5.887 1.00 0.00 62 LYS A N 17
ATOM 18841 C CA . LYS A 1 62 ? -0.371 -7.637 7.265 1.00 0.00 62 LYS A CA 17
ATOM 18842 C C . LYS A 1 62 ? -1.224 -6.374 7.431 1.00 0.00 62 LYS A C 17
ATOM 18843 O O . LYS A 1 62 ? -1.292 -5.843 8.536 1.00 0.00 62 LYS A O 17
ATOM 18862 N N . VAL A 1 63 ? -1.927 -5.921 6.384 1.00 0.00 63 VAL A N 17
ATOM 18863 C CA . VAL A 1 63 ? -2.866 -4.783 6.411 1.00 0.00 63 VAL A CA 17
ATOM 18864 C C . VAL A 1 63 ? -3.871 -4.863 7.562 1.00 0.00 63 VAL A C 17
ATOM 18865 O O . VAL A 1 63 ? -4.276 -3.836 8.102 1.00 0.00 63 VAL A O 17
ATOM 18878 N N . LEU A 1 64 ? -4.221 -6.085 7.975 1.00 0.00 64 LEU A N 17
ATOM 18879 C CA . LEU A 1 64 ? -5.105 -6.399 9.095 1.00 0.00 64 LEU A CA 17
ATOM 18880 C C . LEU A 1 64 ? -4.622 -5.780 10.428 1.00 0.00 64 LEU A C 17
ATOM 18881 O O . LEU A 1 64 ? -5.438 -5.454 11.291 1.00 0.00 64 LEU A O 17
ATOM 18897 N N . ALA A 1 65 ? -3.305 -5.593 10.585 1.00 0.00 65 ALA A N 17
ATOM 18898 C CA . ALA A 1 65 ? -2.655 -4.970 11.739 1.00 0.00 65 ALA A CA 17
ATOM 18899 C C . ALA A 1 65 ? -2.774 -3.431 11.729 1.00 0.00 65 ALA A C 17
ATOM 18900 O O . ALA A 1 65 ? -3.179 -2.834 12.729 1.00 0.00 65 ALA A O 17
ATOM 18907 N N . ILE A 1 66 ? -2.433 -2.782 10.604 1.00 0.00 66 ILE A N 17
ATOM 18908 C CA . ILE A 1 66 ? -2.555 -1.320 10.418 1.00 0.00 66 ILE A CA 17
ATOM 18909 C C . ILE A 1 66 ? -4.033 -0.878 10.408 1.00 0.00 66 ILE A C 17
ATOM 18910 O O . ILE A 1 66 ? -4.365 0.218 10.859 1.00 0.00 66 ILE A O 17
ATOM 18926 N N . GLY A 1 67 ? -4.925 -1.738 9.906 1.00 0.00 67 GLY A N 17
ATOM 18927 C CA . GLY A 1 67 ? -6.354 -1.474 9.709 1.00 0.00 67 GLY A CA 17
ATOM 18928 C C . GLY A 1 67 ? -6.688 -0.848 8.348 1.00 0.00 67 GLY A C 17
ATOM 18929 O O . GLY A 1 67 ? -7.848 -0.520 8.092 1.00 0.00 67 GLY A O 17
ATOM 18933 N N . VAL A 1 68 ? -5.692 -0.659 7.474 1.00 0.00 68 VAL A N 17
ATOM 18934 C CA . VAL A 1 68 ? -5.865 -0.048 6.147 1.00 0.00 68 VAL A CA 17
ATOM 18935 C C . VAL A 1 68 ? -6.331 -1.081 5.125 1.00 0.00 68 VAL A C 17
ATOM 18936 O O . VAL A 1 68 ? -5.658 -2.077 4.889 1.00 0.00 68 VAL A O 17
ATOM 18949 N N . ARG A 1 69 ? -7.463 -0.845 4.466 1.00 0.00 69 ARG A N 17
ATOM 18950 C CA . ARG A 1 69 ? -7.955 -1.711 3.385 1.00 0.00 69 ARG A CA 17
ATOM 18951 C C . ARG A 1 69 ? -7.588 -1.024 2.078 1.00 0.00 69 ARG A C 17
ATOM 18952 O O . ARG A 1 69 ? -7.856 0.163 1.921 1.00 0.00 69 ARG A O 17
ATOM 18973 N N . LYS A 1 70 ? -6.917 -1.751 1.184 1.00 0.00 70 LYS A N 17
ATOM 18974 C CA . LYS A 1 70 ? -6.552 -1.256 -0.144 1.00 0.00 70 LYS A CA 17
ATOM 18975 C C . LYS A 1 70 ? -6.772 -2.336 -1.194 1.00 0.00 70 LYS A C 17
ATOM 18976 O O . LYS A 1 70 ? -5.978 -3.267 -1.321 1.00 0.00 70 LYS A O 17
ATOM 18995 N N . VAL A 1 71 ? -7.813 -2.180 -2.000 1.00 0.00 71 VAL A N 17
ATOM 18996 C CA . VAL A 1 71 ? -8.284 -3.164 -2.989 1.00 0.00 71 VAL A CA 17
ATOM 18997 C C . VAL A 1 71 ? -9.143 -2.435 -4.037 1.00 0.00 71 VAL A C 17
ATOM 18998 O O . VAL A 1 71 ? -9.658 -1.350 -3.776 1.00 0.00 71 VAL A O 17
ATOM 19011 N N . ALA A 1 72 ? -9.376 -3.062 -5.192 1.00 0.00 72 ALA A N 17
ATOM 19012 C CA . ALA A 1 72 ? -10.249 -2.579 -6.268 1.00 0.00 72 ALA A CA 17
ATOM 19013 C C . ALA A 1 72 ? -11.654 -2.115 -5.803 1.00 0.00 72 ALA A C 17
ATOM 19014 O O . ALA A 1 72 ? -12.209 -1.171 -6.373 1.00 0.00 72 ALA A O 17
ATOM 19021 N N . SER A 1 73 ? -12.207 -2.751 -4.759 1.00 0.00 73 SER A N 17
ATOM 19022 C CA . SER A 1 73 ? -13.485 -2.396 -4.107 1.00 0.00 73 SER A CA 17
ATOM 19023 C C . SER A 1 73 ? -13.311 -1.937 -2.653 1.00 0.00 73 SER A C 17
ATOM 19024 O O . SER A 1 73 ? -13.834 -0.887 -2.275 1.00 0.00 73 SER A O 17
ATOM 19032 N N . ALA A 1 74 ? -12.600 -2.710 -1.820 1.00 0.00 74 ALA A N 17
ATOM 19033 C CA . ALA A 1 74 ? -12.266 -2.346 -0.441 1.00 0.00 74 ALA A CA 17
ATOM 19034 C C . ALA A 1 74 ? -11.189 -1.237 -0.393 1.00 0.00 74 ALA A C 17
ATOM 19035 O O . ALA A 1 74 ? -10.001 -1.509 -0.219 1.00 0.00 74 ALA A O 17
ATOM 19042 N N . GLU A 1 75 ? -11.648 0.015 -0.516 1.00 0.00 75 GLU A N 17
ATOM 19043 C CA . GLU A 1 75 ? -10.891 1.284 -0.462 1.00 0.00 75 GLU A CA 17
ATOM 19044 C C . GLU A 1 75 ? -9.730 1.419 -1.483 1.00 0.00 75 GLU A C 17
ATOM 19045 O O . GLU A 1 75 ? -10.059 1.633 -2.671 1.00 0.00 75 GLU A O 17
ATOM 19058 N N . ALA A 1 1 ? -13.898 18.086 -12.145 1.00 0.00 1 ALA A N 18
ATOM 19059 C CA . ALA A 1 1 ? -13.201 18.667 -10.970 1.00 0.00 1 ALA A CA 18
ATOM 19060 C C . ALA A 1 1 ? -12.183 17.674 -10.389 1.00 0.00 1 ALA A C 18
ATOM 19061 O O . ALA A 1 1 ? -10.981 17.845 -10.599 1.00 0.00 1 ALA A O 18
ATOM 19070 N N . GLY A 1 2 ? -12.639 16.627 -9.689 1.00 0.00 2 GLY A N 18
ATOM 19071 C CA . GLY A 1 2 ? -11.815 15.532 -9.154 1.00 0.00 2 GLY A CA 18
ATOM 19072 C C . GLY A 1 2 ? -12.301 14.147 -9.599 1.00 0.00 2 GLY A C 18
ATOM 19073 O O . GLY A 1 2 ? -13.285 14.022 -10.337 1.00 0.00 2 GLY A O 18
ATOM 19077 N N . HIS A 1 3 ? -11.611 13.101 -9.135 1.00 0.00 3 HIS A N 18
ATOM 19078 C CA . HIS A 1 3 ? -11.955 11.685 -9.344 1.00 0.00 3 HIS A CA 18
ATOM 19079 C C . HIS A 1 3 ? -11.950 10.929 -8.007 1.00 0.00 3 HIS A C 18
ATOM 19080 O O . HIS A 1 3 ? -11.156 11.237 -7.116 1.00 0.00 3 HIS A O 18
ATOM 19095 N N . MET A 1 4 ? -12.793 9.904 -7.896 1.00 0.00 4 MET A N 18
ATOM 19096 C CA . MET A 1 4 ? -12.909 9.013 -6.730 1.00 0.00 4 MET A CA 18
ATOM 19097 C C . MET A 1 4 ? -12.494 7.567 -7.079 1.00 0.00 4 MET A C 18
ATOM 19098 O O . MET A 1 4 ? -12.511 7.198 -8.257 1.00 0.00 4 MET A O 18
ATOM 19112 N N . PRO A 1 5 ? -12.120 6.737 -6.084 1.00 0.00 5 PRO A N 18
ATOM 19113 C CA . PRO A 1 5 ? -11.760 5.334 -6.287 1.00 0.00 5 PRO A CA 18
ATOM 19114 C C . PRO A 1 5 ? -12.993 4.469 -6.603 1.00 0.00 5 PRO A C 18
ATOM 19115 O O . PRO A 1 5 ? -13.620 3.874 -5.726 1.00 0.00 5 PRO A O 18
ATOM 19126 N N . GLU A 1 6 ? -13.350 4.407 -7.884 1.00 0.00 6 GLU A N 18
ATOM 19127 C CA . GLU A 1 6 ? -14.451 3.603 -8.430 1.00 0.00 6 GLU A CA 18
ATOM 19128 C C . GLU A 1 6 ? -13.959 2.282 -9.062 1.00 0.00 6 GLU A C 18
ATOM 19129 O O . GLU A 1 6 ? -12.756 2.003 -9.120 1.00 0.00 6 GLU A O 18
ATOM 19141 N N . GLY A 1 7 ? -14.893 1.460 -9.545 1.00 0.00 7 GLY A N 18
ATOM 19142 C CA . GLY A 1 7 ? -14.611 0.195 -10.225 1.00 0.00 7 GLY A CA 18
ATOM 19143 C C . GLY A 1 7 ? -15.891 -0.599 -10.493 1.00 0.00 7 GLY A C 18
ATOM 19144 O O . GLY A 1 7 ? -16.824 -0.088 -11.117 1.00 0.00 7 GLY A O 18
ATOM 19148 N N . SER A 1 8 ? -15.930 -1.845 -10.018 1.00 0.00 8 SER A N 18
ATOM 19149 C CA . SER A 1 8 ? -17.064 -2.770 -10.164 1.00 0.00 8 SER A CA 18
ATOM 19150 C C . SER A 1 8 ? -16.963 -3.925 -9.158 1.00 0.00 8 SER A C 18
ATOM 19151 O O . SER A 1 8 ? -17.671 -3.930 -8.146 1.00 0.00 8 SER A O 18
ATOM 19159 N N . ALA A 1 9 ? -16.073 -4.890 -9.415 1.00 0.00 9 ALA A N 18
ATOM 19160 C CA . ALA A 1 9 ? -15.799 -6.059 -8.576 1.00 0.00 9 ALA A CA 18
ATOM 19161 C C . ALA A 1 9 ? -14.394 -6.639 -8.870 1.00 0.00 9 ALA A C 18
ATOM 19162 O O . ALA A 1 9 ? -14.186 -7.284 -9.905 1.00 0.00 9 ALA A O 18
ATOM 19169 N N . SER A 1 10 ? -13.431 -6.410 -7.970 1.00 0.00 10 SER A N 18
ATOM 19170 C CA . SER A 1 10 ? -12.056 -6.948 -8.035 1.00 0.00 10 SER A CA 18
ATOM 19171 C C . SER A 1 10 ? -11.543 -7.360 -6.646 1.00 0.00 10 SER A C 18
ATOM 19172 O O . SER A 1 10 ? -11.978 -6.814 -5.628 1.00 0.00 10 SER A O 18
ATOM 19180 N N . LEU A 1 11 ? -10.594 -8.305 -6.606 1.00 0.00 11 LEU A N 18
ATOM 19181 C CA . LEU A 1 11 ? -9.948 -8.826 -5.389 1.00 0.0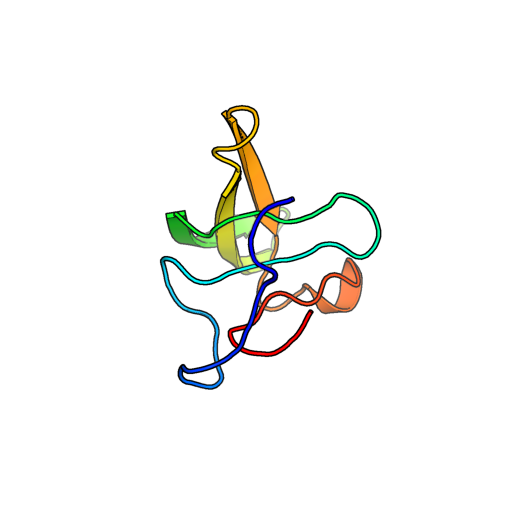0 11 LEU A CA 18
ATOM 19182 C C . LEU A 1 11 ? -8.473 -8.400 -5.342 1.00 0.00 11 LEU A C 18
ATOM 19183 O O . LEU A 1 11 ? -8.108 -7.498 -4.585 1.00 0.00 11 LEU A O 18
ATOM 19199 N N . GLN A 1 12 ? -7.625 -9.047 -6.149 1.00 0.00 12 GLN A N 18
ATOM 19200 C CA . GLN A 1 12 ? -6.212 -8.693 -6.301 1.00 0.00 12 GLN A CA 18
ATOM 19201 C C . GLN A 1 12 ? -6.059 -7.308 -6.940 1.00 0.00 12 GLN A C 18
ATOM 19202 O O . GLN A 1 12 ? -6.903 -6.857 -7.722 1.00 0.00 12 GLN A O 18
ATOM 19216 N N . LEU A 1 13 ? -4.945 -6.653 -6.618 1.00 0.00 13 LEU A N 18
ATOM 19217 C CA . LEU A 1 13 ? -4.582 -5.327 -7.111 1.00 0.00 13 LEU A CA 18
ATOM 19218 C C . LEU A 1 13 ? -3.398 -5.411 -8.092 1.00 0.00 13 LEU A C 18
ATOM 19219 O O . LEU A 1 13 ? -2.666 -6.405 -8.115 1.00 0.00 13 LEU A O 18
ATOM 19235 N N . ALA A 1 14 ? -3.189 -4.355 -8.879 1.00 0.00 14 ALA A N 18
ATOM 19236 C CA . ALA A 1 14 ? -2.084 -4.240 -9.831 1.00 0.00 14 ALA A CA 18
ATOM 19237 C C . ALA A 1 14 ? -1.568 -2.793 -9.935 1.00 0.00 14 ALA A C 18
ATOM 19238 O O . ALA A 1 14 ? -2.191 -1.851 -9.436 1.00 0.00 14 ALA A O 18
ATOM 19245 N N . VAL A 1 15 ? -0.425 -2.607 -10.602 1.00 0.00 15 VAL A N 18
ATOM 19246 C CA . VAL A 1 15 ? 0.161 -1.280 -10.861 1.00 0.00 15 VAL A CA 18
ATOM 19247 C C . VAL A 1 15 ? -0.794 -0.424 -11.702 1.00 0.00 15 VAL A C 18
ATOM 19248 O O . VAL A 1 15 ? -1.319 -0.877 -12.723 1.00 0.00 15 VAL A O 18
ATOM 19261 N N . GLY A 1 16 ? -1.040 0.808 -11.253 1.00 0.00 16 GLY A N 18
ATOM 19262 C CA . GLY A 1 16 ? -1.983 1.752 -11.861 1.00 0.00 16 GLY A CA 18
ATOM 19263 C C . GLY A 1 16 ? -3.423 1.658 -11.333 1.00 0.00 16 GLY A C 18
ATOM 19264 O O . GLY A 1 16 ? -4.240 2.520 -11.664 1.00 0.00 16 GLY A O 18
ATOM 19268 N N . ASP A 1 17 ? -3.759 0.647 -10.524 1.00 0.00 17 ASP A N 18
ATOM 19269 C CA . ASP A 1 17 ? -5.081 0.541 -9.890 1.00 0.00 17 ASP A CA 18
ATOM 19270 C C . ASP A 1 17 ? -5.250 1.580 -8.751 1.00 0.00 17 ASP A C 18
ATOM 19271 O O . ASP A 1 17 ? -4.270 2.182 -8.284 1.00 0.00 17 ASP A O 18
ATOM 19280 N N . ARG A 1 18 ? -6.486 1.801 -8.299 1.00 0.00 18 ARG A N 18
ATOM 19281 C CA . ARG A 1 18 ? -6.794 2.725 -7.203 1.00 0.00 18 ARG A CA 18
ATOM 19282 C C . ARG A 1 18 ? -6.664 2.063 -5.834 1.00 0.00 18 ARG A C 18
ATOM 19283 O O . ARG A 1 18 ? -6.826 0.855 -5.684 1.00 0.00 18 ARG A O 18
ATOM 19304 N N . VAL A 1 19 ? -6.411 2.890 -4.823 1.00 0.00 19 VAL A N 18
ATOM 19305 C CA . VAL A 1 19 ? -6.348 2.503 -3.409 1.00 0.00 19 VAL A CA 18
ATOM 19306 C C . VAL A 1 19 ? -6.917 3.629 -2.542 1.00 0.00 19 VAL A C 18
ATOM 19307 O O . VAL A 1 19 ? -6.773 4.815 -2.854 1.00 0.00 19 VAL A O 18
ATOM 19320 N N . VAL A 1 20 ? -7.535 3.244 -1.428 1.00 0.00 20 VAL A N 18
ATOM 19321 C CA . VAL A 1 20 ? -8.090 4.118 -0.396 1.00 0.00 20 VAL A CA 18
ATOM 19322 C C . VAL A 1 20 ? -7.622 3.626 0.979 1.00 0.00 20 VAL A C 18
ATOM 19323 O O . VAL A 1 20 ? -7.272 2.457 1.144 1.00 0.00 20 VAL A O 18
ATOM 19336 N N . TYR A 1 21 ? -7.594 4.524 1.960 1.00 0.00 21 TYR A N 18
ATOM 19337 C CA . TYR A 1 21 ? -7.170 4.263 3.337 1.00 0.00 21 TYR A CA 18
ATOM 19338 C C . TYR A 1 21 ? -8.244 4.699 4.348 1.00 0.00 21 TYR A C 18
ATOM 19339 O O . TYR A 1 21 ? -9.086 5.543 4.023 1.00 0.00 21 TYR A O 18
ATOM 19357 N N . PRO A 1 22 ? -8.181 4.205 5.599 1.00 0.00 22 PRO A N 18
ATOM 19358 C CA . PRO A 1 22 ? -9.172 4.512 6.631 1.00 0.00 22 PRO A CA 18
ATOM 19359 C C . PRO A 1 22 ? -9.036 5.941 7.191 1.00 0.00 22 PRO A C 18
ATOM 19360 O O . PRO A 1 22 ? -9.970 6.459 7.807 1.00 0.00 22 PRO A O 18
ATOM 19371 N N . ASN A 1 23 ? -7.880 6.583 6.977 1.00 0.00 23 ASN A N 18
ATOM 19372 C CA . ASN A 1 23 ? -7.583 7.965 7.375 1.00 0.00 23 ASN A CA 18
ATOM 19373 C C . ASN A 1 23 ? -6.539 8.636 6.453 1.00 0.00 23 ASN A C 18
ATOM 19374 O O . ASN A 1 23 ? -6.704 9.797 6.077 1.00 0.00 23 ASN A O 18
ATOM 19385 N N . GLN A 1 24 ? -5.497 7.893 6.041 1.00 0.00 24 GLN A N 18
ATOM 19386 C CA . GLN A 1 24 ? -4.409 8.351 5.152 1.00 0.00 24 GLN A CA 18
ATOM 19387 C C . GLN A 1 24 ? -4.881 8.963 3.812 1.00 0.00 24 GLN A C 18
ATOM 19388 O O . GLN A 1 24 ? -4.180 9.804 3.254 1.00 0.00 24 GLN A O 18
ATOM 19402 N N . GLY A 1 25 ? -6.059 8.583 3.300 1.00 0.00 25 GLY A N 18
ATOM 19403 C CA . GLY A 1 25 ? -6.638 9.091 2.046 1.00 0.00 25 GLY A CA 18
ATOM 19404 C C . GLY A 1 25 ? -6.379 8.201 0.822 1.00 0.00 25 GLY A C 18
ATOM 19405 O O . GLY A 1 25 ? -5.833 7.102 0.922 1.00 0.00 25 GLY A O 18
ATOM 19409 N N . VAL A 1 26 ? -6.814 8.653 -0.356 1.00 0.00 26 VAL A N 18
ATOM 19410 C CA . VAL A 1 26 ? -6.593 7.926 -1.621 1.00 0.00 26 VAL A CA 18
ATOM 19411 C C . VAL A 1 26 ? -5.144 8.048 -2.101 1.00 0.00 26 VAL A C 18
ATOM 19412 O O . VAL A 1 26 ? -4.512 9.097 -1.949 1.00 0.00 26 VAL A O 18
ATOM 19425 N N . CYS A 1 27 ? -4.622 6.975 -2.700 1.00 0.00 27 CYS A N 18
ATOM 19426 C CA . CYS A 1 27 ? -3.269 6.899 -3.273 1.00 0.00 27 CYS A CA 18
ATOM 19427 C C . CYS A 1 27 ? -3.295 6.200 -4.653 1.00 0.00 27 CYS A C 18
ATOM 19428 O O . CYS A 1 27 ? -4.364 5.848 -5.163 1.00 0.00 27 CYS A O 18
ATOM 19436 N N . ARG A 1 28 ? -2.121 6.004 -5.274 1.00 0.00 28 ARG A N 18
ATOM 19437 C CA . ARG A 1 28 ? -1.968 5.487 -6.649 1.00 0.00 28 ARG A CA 18
ATOM 19438 C C . ARG A 1 28 ? -0.824 4.472 -6.745 1.00 0.00 28 ARG A C 18
ATOM 19439 O O . ARG A 1 28 ? 0.322 4.806 -6.449 1.00 0.00 28 ARG A O 18
ATOM 19460 N N . VAL A 1 29 ? -1.124 3.212 -7.067 1.00 0.00 29 VAL A N 18
ATOM 19461 C CA . VAL A 1 29 ? -0.148 2.096 -7.038 1.00 0.00 29 VAL A CA 18
ATOM 19462 C C . VAL A 1 29 ? 0.983 2.312 -8.047 1.00 0.00 29 VAL A C 18
ATOM 19463 O O . VAL A 1 29 ? 0.732 2.535 -9.232 1.00 0.00 29 VAL A O 18
ATOM 19476 N N . SER A 1 30 ? 2.225 2.208 -7.568 1.00 0.00 30 SER A N 18
ATOM 19477 C CA . SER A 1 30 ? 3.458 2.480 -8.319 1.00 0.00 30 SER A CA 18
ATOM 19478 C C . SER A 1 30 ? 4.261 1.202 -8.589 1.00 0.00 30 SER A C 18
ATOM 19479 O O . SER A 1 30 ? 4.640 0.942 -9.731 1.00 0.00 30 SER A O 18
ATOM 19487 N N . ALA A 1 31 ? 4.497 0.386 -7.556 1.00 0.00 31 ALA A N 18
ATOM 19488 C CA . ALA A 1 31 ? 5.166 -0.914 -7.650 1.00 0.00 31 ALA A CA 18
ATOM 19489 C C . ALA A 1 31 ? 4.744 -1.843 -6.495 1.00 0.00 31 ALA A C 18
ATOM 19490 O O . ALA A 1 31 ? 4.223 -1.389 -5.475 1.00 0.00 31 ALA A O 18
ATOM 19497 N N . ILE A 1 32 ? 4.966 -3.152 -6.639 1.00 0.00 32 ILE A N 18
ATOM 19498 C CA . ILE A 1 32 ? 4.676 -4.170 -5.614 1.00 0.00 32 ILE A CA 18
ATOM 19499 C C . ILE A 1 32 ? 5.778 -5.236 -5.651 1.00 0.00 32 ILE A C 18
ATOM 19500 O O . ILE A 1 32 ? 6.076 -5.781 -6.717 1.00 0.00 32 ILE A O 18
ATOM 19516 N N . ASP A 1 33 ? 6.390 -5.541 -4.505 1.00 0.00 33 ASP A N 18
ATOM 19517 C CA . ASP A 1 33 ? 7.394 -6.609 -4.376 1.00 0.00 33 ASP A CA 18
ATOM 19518 C C . ASP A 1 33 ? 7.379 -7.262 -2.981 1.00 0.00 33 ASP A C 18
ATOM 19519 O O . ASP A 1 33 ? 6.741 -6.752 -2.060 1.00 0.00 33 ASP A O 18
ATOM 19528 N N . VAL A 1 34 ? 8.088 -8.380 -2.797 1.00 0.00 34 VAL A N 18
ATOM 19529 C CA . VAL A 1 34 ? 8.243 -9.038 -1.484 1.00 0.00 34 VAL A CA 18
ATOM 19530 C C . VAL A 1 34 ? 9.638 -8.786 -0.907 1.00 0.00 34 VAL A C 18
ATOM 19531 O O . VAL A 1 34 ? 10.624 -8.760 -1.650 1.00 0.00 34 VAL A O 18
ATOM 19544 N N . LYS A 1 35 ? 9.735 -8.595 0.414 1.00 0.00 35 LYS A N 18
ATOM 19545 C CA . LYS A 1 35 ? 11.015 -8.443 1.127 1.00 0.00 35 LYS A CA 18
ATOM 19546 C C . LYS A 1 35 ? 10.917 -8.829 2.604 1.00 0.00 35 LYS A C 18
ATOM 19547 O O . LYS A 1 35 ? 9.818 -9.045 3.113 1.00 0.00 35 LYS A O 18
ATOM 19566 N N . GLU A 1 36 ? 12.060 -8.897 3.268 1.00 0.00 36 GLU A N 18
ATOM 19567 C CA . GLU A 1 36 ? 12.188 -9.175 4.707 1.00 0.00 36 GLU A CA 18
ATOM 19568 C C . GLU A 1 36 ? 12.496 -7.868 5.467 1.00 0.00 36 GLU A C 18
ATOM 19569 O O . GLU A 1 36 ? 13.515 -7.210 5.202 1.00 0.00 36 GLU A O 18
ATOM 19581 N N . VAL A 1 37 ? 11.600 -7.445 6.372 1.00 0.00 37 VAL A N 18
ATOM 19582 C CA . VAL A 1 37 ? 11.767 -6.237 7.205 1.00 0.00 37 VAL A CA 18
ATOM 19583 C C . VAL A 1 37 ? 11.506 -6.625 8.653 1.00 0.00 37 VAL A C 18
ATOM 19584 O O . VAL A 1 37 ? 10.580 -7.375 8.948 1.00 0.00 37 VAL A O 18
ATOM 19597 N N . ALA A 1 38 ? 12.354 -6.154 9.595 1.00 0.00 38 ALA A N 18
ATOM 19598 C CA . ALA A 1 38 ? 12.290 -6.458 11.035 1.00 0.00 38 ALA A CA 18
ATOM 19599 C C . ALA A 1 38 ? 12.138 -7.968 11.373 1.00 0.00 38 ALA A C 18
ATOM 19600 O O . ALA A 1 38 ? 11.540 -8.331 12.396 1.00 0.00 38 ALA A O 18
ATOM 19607 N N . GLY A 1 39 ? 12.644 -8.860 10.514 1.00 0.00 39 GLY A N 18
ATOM 19608 C CA . GLY A 1 39 ? 12.533 -10.324 10.638 1.00 0.00 39 GLY A CA 18
ATOM 19609 C C . GLY A 1 39 ? 11.231 -10.933 10.090 1.00 0.00 39 GLY A C 18
ATOM 19610 O O . GLY A 1 39 ? 10.835 -12.013 10.534 1.00 0.00 39 GLY A O 18
ATOM 19614 N N . GLN A 1 40 ? 10.546 -10.262 9.155 1.00 0.00 40 GLN A N 18
ATOM 19615 C CA . GLN A 1 40 ? 9.233 -10.637 8.603 1.00 0.00 40 GLN A CA 18
ATOM 19616 C C . GLN A 1 40 ? 9.222 -10.519 7.076 1.00 0.00 40 GLN A C 18
ATOM 19617 O O . GLN A 1 40 ? 9.342 -9.419 6.531 1.00 0.00 40 GLN A O 18
ATOM 19631 N N . LYS A 1 41 ? 9.090 -11.660 6.386 1.00 0.00 41 LYS A N 18
ATOM 19632 C CA . LYS A 1 41 ? 9.065 -11.759 4.920 1.00 0.00 41 LYS A CA 18
ATOM 19633 C C . LYS A 1 41 ? 7.636 -11.798 4.384 1.00 0.00 41 LYS A C 18
ATOM 19634 O O . LYS A 1 41 ? 6.915 -12.765 4.635 1.00 0.00 41 LYS A O 18
ATOM 19653 N N . LEU A 1 42 ? 7.215 -10.751 3.671 1.00 0.00 42 LEU A N 18
ATOM 19654 C CA . LEU A 1 42 ? 5.874 -10.663 3.078 1.00 0.00 42 LEU A CA 18
ATOM 19655 C C . LEU A 1 42 ? 5.833 -9.699 1.867 1.00 0.00 42 LEU A C 18
ATOM 19656 O O . LEU A 1 42 ? 6.825 -9.014 1.584 1.00 0.00 42 LEU A O 18
ATOM 19672 N N . THR A 1 43 ? 4.718 -9.646 1.146 1.00 0.00 43 THR A N 18
ATOM 19673 C CA . THR A 1 43 ? 4.488 -8.718 0.031 1.00 0.00 43 THR A CA 18
ATOM 19674 C C . THR A 1 43 ? 4.266 -7.294 0.552 1.00 0.00 43 THR A C 18
ATOM 19675 O O . THR A 1 43 ? 3.249 -7.037 1.191 1.00 0.00 43 THR A O 18
ATOM 19686 N N . PHE A 1 44 ? 5.106 -6.334 0.181 1.00 0.00 44 PHE A N 18
ATOM 19687 C CA . PHE A 1 44 ? 4.927 -4.922 0.531 1.00 0.00 44 PHE A CA 18
ATOM 19688 C C . PHE A 1 44 ? 4.565 -4.149 -0.749 1.00 0.00 44 PHE A C 18
ATOM 19689 O O . PHE A 1 44 ? 5.362 -4.018 -1.683 1.00 0.00 44 PHE A O 18
ATOM 19706 N N . VAL A 1 45 ? 3.357 -3.576 -0.765 1.00 0.00 45 VAL A N 18
ATOM 19707 C CA . VAL A 1 45 ? 2.866 -2.726 -1.860 1.00 0.00 45 VAL A CA 18
ATOM 19708 C C . VAL A 1 45 ? 3.425 -1.317 -1.685 1.00 0.00 45 VAL A C 18
ATOM 19709 O O . VAL A 1 45 ? 3.539 -0.841 -0.555 1.00 0.00 45 VAL A O 18
ATOM 19722 N N . THR A 1 46 ? 3.758 -0.634 -2.782 1.00 0.00 46 THR A N 18
ATOM 19723 C CA . THR A 1 46 ? 4.301 0.735 -2.806 1.00 0.00 46 THR A CA 18
ATOM 19724 C C . THR A 1 46 ? 3.458 1.617 -3.726 1.00 0.00 46 THR A C 18
ATOM 19725 O O . THR A 1 46 ? 3.363 1.391 -4.935 1.00 0.00 46 THR A O 18
ATOM 19736 N N . MET A 1 47 ? 2.836 2.645 -3.157 1.00 0.00 47 MET A N 18
ATOM 19737 C CA . MET A 1 47 ? 1.979 3.601 -3.852 1.00 0.00 47 MET A CA 18
ATOM 19738 C C . MET A 1 47 ? 2.535 5.023 -3.695 1.00 0.00 47 MET A C 18
ATOM 19739 O O . MET A 1 47 ? 3.334 5.299 -2.796 1.00 0.00 47 MET A O 18
ATOM 19753 N N . ARG A 1 48 ? 2.125 5.938 -4.576 1.00 0.00 48 ARG A N 18
ATOM 19754 C CA . ARG A 1 48 ? 2.561 7.342 -4.596 1.00 0.00 48 ARG A CA 18
ATOM 19755 C C . ARG A 1 48 ? 1.382 8.261 -4.932 1.00 0.00 48 ARG A C 18
ATOM 19756 O O . ARG A 1 48 ? 0.747 8.083 -5.981 1.00 0.00 48 ARG A O 18
ATOM 19777 N N . ARG A 1 49 ? 1.055 9.194 -4.060 1.00 0.00 49 ARG A N 18
ATOM 19778 C CA . ARG A 1 49 ? 0.010 10.196 -4.267 1.00 0.00 49 ARG A CA 18
ATOM 19779 C C . ARG A 1 49 ? 0.548 11.398 -5.044 1.00 0.00 49 ARG A C 18
ATOM 19780 O O . ARG A 1 49 ? 1.284 12.230 -4.498 1.00 0.00 49 ARG A O 18
ATOM 19801 N N . GLU A 1 50 ? 0.132 11.539 -6.291 1.00 0.00 50 GLU A N 18
ATOM 19802 C CA . GLU A 1 50 ? 0.473 12.689 -7.150 1.00 0.00 50 GLU A CA 18
ATOM 19803 C C . GLU A 1 50 ? -0.222 13.994 -6.687 1.00 0.00 50 GLU A C 18
ATOM 19804 O O . GLU A 1 50 ? 0.191 15.086 -7.080 1.00 0.00 50 GLU A O 18
ATOM 19816 N N . GLU A 1 51 ? -1.246 13.895 -5.825 1.00 0.00 51 GLU A N 18
ATOM 19817 C CA . GLU A 1 51 ? -1.979 15.033 -5.255 1.00 0.00 51 GLU A CA 18
ATOM 19818 C C . GLU A 1 51 ? -1.087 15.994 -4.449 1.00 0.00 51 GLU A C 18
ATOM 19819 O O . GLU A 1 51 ? -1.274 17.212 -4.511 1.00 0.00 51 GLU A O 18
ATOM 19831 N N . ASP A 1 52 ? -0.111 15.454 -3.709 1.00 0.00 52 ASP A N 18
ATOM 19832 C CA . ASP A 1 52 ? 0.855 16.219 -2.899 1.00 0.00 52 ASP A CA 18
ATOM 19833 C C . ASP A 1 52 ? 2.327 15.843 -3.171 1.00 0.00 52 ASP A C 18
ATOM 19834 O O . ASP A 1 52 ? 3.240 16.572 -2.775 1.00 0.00 52 ASP A O 18
ATOM 19843 N N . GLY A 1 53 ? 2.573 14.730 -3.875 1.00 0.00 53 GLY A N 18
ATOM 19844 C CA . GLY A 1 53 ? 3.902 14.218 -4.224 1.00 0.00 53 GLY A CA 18
ATOM 19845 C C . GLY A 1 53 ? 4.580 13.468 -3.074 1.00 0.00 53 GLY A C 18
ATOM 19846 O O . GLY A 1 53 ? 5.734 13.757 -2.745 1.00 0.00 53 GLY A O 18
ATOM 19850 N N . ALA A 1 54 ? 3.877 12.505 -2.467 1.00 0.00 54 ALA A N 18
ATOM 19851 C CA . ALA A 1 54 ? 4.379 11.667 -1.371 1.00 0.00 54 ALA A CA 18
ATOM 19852 C C . ALA A 1 54 ? 4.268 10.163 -1.688 1.00 0.00 54 ALA A C 18
ATOM 19853 O O . ALA A 1 54 ? 3.512 9.748 -2.568 1.00 0.00 54 ALA A O 18
ATOM 19860 N N . VAL A 1 55 ? 5.007 9.341 -0.939 1.00 0.00 55 VAL A N 18
ATOM 19861 C CA . VAL A 1 55 ? 5.016 7.872 -1.051 1.00 0.00 55 VAL A CA 18
ATOM 19862 C C . VAL A 1 55 ? 4.333 7.232 0.160 1.00 0.00 55 VAL A C 18
ATOM 19863 O O . VAL A 1 55 ? 4.313 7.800 1.255 1.00 0.00 55 VAL A O 18
ATOM 19876 N N . VAL A 1 56 ? 3.776 6.039 -0.030 1.00 0.00 56 VAL A N 18
ATOM 19877 C CA . VAL A 1 56 ? 3.097 5.247 1.004 1.00 0.00 56 VAL A CA 18
ATOM 19878 C C . VAL A 1 56 ? 3.223 3.765 0.666 1.00 0.00 56 VAL A C 18
ATOM 19879 O O . VAL A 1 56 ? 2.844 3.333 -0.420 1.00 0.00 56 VAL A O 18
ATOM 19892 N N . MET A 1 57 ? 3.799 2.982 1.578 1.00 0.00 57 MET A N 18
ATOM 19893 C CA . MET A 1 57 ? 3.952 1.538 1.424 1.00 0.00 57 MET A CA 18
ATOM 19894 C C . MET A 1 57 ? 3.384 0.798 2.634 1.00 0.00 57 MET A C 18
ATOM 19895 O O . MET A 1 57 ? 3.569 1.236 3.775 1.00 0.00 57 MET A O 18
ATOM 19909 N N . VAL A 1 58 ? 2.697 -0.320 2.392 1.00 0.00 58 VAL A N 18
ATOM 19910 C CA . VAL A 1 58 ? 2.112 -1.168 3.445 1.00 0.00 58 VAL A CA 18
ATOM 19911 C C . VAL A 1 58 ? 2.246 -2.661 3.123 1.00 0.00 58 VAL A C 18
ATOM 19912 O O . VAL A 1 58 ? 2.407 -3.041 1.962 1.00 0.00 58 VAL A O 18
ATOM 19925 N N . PRO A 1 59 ? 2.178 -3.527 4.142 1.00 0.00 59 PRO A N 18
ATOM 19926 C CA . PRO A 1 59 ? 2.209 -4.976 3.971 1.00 0.00 59 PRO A CA 18
ATOM 19927 C C . PRO A 1 59 ? 0.889 -5.588 3.472 1.00 0.00 59 PRO A C 18
ATOM 19928 O O . PRO A 1 59 ? -0.089 -5.630 4.210 1.00 0.00 59 PRO A O 18
ATOM 19939 N N . GLU A 1 60 ? 0.853 -6.170 2.274 1.00 0.00 60 GLU A N 18
ATOM 19940 C CA . GLU A 1 60 ? -0.347 -6.816 1.704 1.00 0.00 60 GLU A CA 18
ATOM 19941 C C . GLU A 1 60 ? -0.842 -8.039 2.498 1.00 0.00 60 GLU A C 18
ATOM 19942 O O . GLU A 1 60 ? -2.045 -8.270 2.604 1.00 0.00 60 GLU A O 18
ATOM 19954 N N . GLY A 1 61 ? 0.073 -8.814 3.089 1.00 0.00 61 GLY A N 18
ATOM 19955 C CA . GLY A 1 61 ? -0.253 -9.971 3.941 1.00 0.00 61 GLY A CA 18
ATOM 19956 C C . GLY A 1 61 ? -0.366 -9.649 5.433 1.00 0.00 61 GLY A C 18
ATOM 19957 O O . GLY A 1 61 ? -0.525 -10.562 6.246 1.00 0.00 61 GLY A O 18
ATOM 19961 N N . LYS A 1 62 ? -0.285 -8.362 5.799 1.00 0.00 62 LYS A N 18
ATOM 19962 C CA . LYS A 1 62 ? -0.340 -7.867 7.183 1.00 0.00 62 LYS A CA 18
ATOM 19963 C C . LYS A 1 62 ? -1.229 -6.628 7.351 1.00 0.00 62 LYS A C 18
ATOM 19964 O O . LYS A 1 62 ? -1.362 -6.149 8.472 1.00 0.00 62 LYS A O 18
ATOM 19983 N N . VAL A 1 63 ? -1.892 -6.142 6.291 1.00 0.00 63 VAL A N 18
ATOM 19984 C CA . VAL A 1 63 ? -2.846 -5.013 6.316 1.00 0.00 63 VAL A CA 18
ATOM 19985 C C . VAL A 1 63 ? -3.895 -5.137 7.424 1.00 0.00 63 VAL A C 18
ATOM 19986 O O . VAL A 1 63 ? -4.332 -4.131 7.977 1.00 0.00 63 VAL A O 18
ATOM 19999 N N . LEU A 1 64 ? -4.248 -6.374 7.787 1.00 0.00 64 LEU A N 18
ATOM 20000 C CA . LEU A 1 64 ? -5.180 -6.733 8.855 1.00 0.00 64 LEU A CA 18
ATOM 20001 C C . LEU A 1 64 ? -4.757 -6.161 10.229 1.00 0.00 64 LEU A C 18
ATOM 20002 O O . LEU A 1 64 ? -5.612 -5.873 11.068 1.00 0.00 64 LEU A O 18
ATOM 20018 N N . ALA A 1 65 ? -3.450 -5.969 10.448 1.00 0.00 65 ALA A N 18
ATOM 20019 C CA . ALA A 1 65 ? -2.858 -5.356 11.639 1.00 0.00 65 ALA A CA 18
ATOM 20020 C C . ALA A 1 65 ? -3.020 -3.821 11.661 1.00 0.00 65 ALA A C 18
ATOM 20021 O O . ALA A 1 65 ? -3.473 -3.260 12.662 1.00 0.00 65 ALA A O 18
ATOM 20028 N N . ILE A 1 66 ? -2.654 -3.135 10.567 1.00 0.00 66 ILE A N 18
ATOM 20029 C CA . ILE A 1 66 ? -2.783 -1.669 10.425 1.00 0.00 66 ILE A CA 18
ATOM 20030 C C . ILE A 1 66 ? -4.266 -1.243 10.346 1.00 0.00 66 ILE A C 18
ATOM 20031 O O . ILE A 1 66 ? -4.637 -0.164 10.810 1.00 0.00 66 ILE A O 18
ATOM 20047 N N . GLY A 1 67 ? -5.127 -2.102 9.789 1.00 0.00 67 GLY A N 18
ATOM 20048 C CA . GLY A 1 67 ? -6.562 -1.867 9.580 1.00 0.00 67 GLY A CA 18
ATOM 20049 C C . GLY A 1 67 ? -6.900 -1.186 8.247 1.00 0.00 67 GLY A C 18
ATOM 20050 O O . GLY A 1 67 ? -8.041 -0.772 8.041 1.00 0.00 67 GLY A O 18
ATOM 20054 N N . VAL A 1 68 ? -5.917 -1.044 7.352 1.00 0.00 68 VAL A N 18
ATOM 20055 C CA . VAL A 1 68 ? -6.035 -0.372 6.044 1.00 0.00 68 VAL A CA 18
ATOM 20056 C C . VAL A 1 68 ? -6.505 -1.361 4.979 1.00 0.00 68 VAL A C 18
ATOM 20057 O O . VAL A 1 68 ? -6.014 -2.486 4.941 1.00 0.00 68 VAL A O 18
ATOM 20070 N N . ARG A 1 69 ? -7.427 -0.988 4.095 1.00 0.00 69 ARG A N 18
ATOM 20071 C CA . ARG A 1 69 ? -7.870 -1.849 2.990 1.00 0.00 69 ARG A CA 18
ATOM 20072 C C . ARG A 1 69 ? -7.664 -1.153 1.646 1.00 0.00 69 ARG A C 18
ATOM 20073 O O . ARG A 1 69 ? -8.450 -0.291 1.249 1.00 0.00 69 ARG A O 18
ATOM 20094 N N . LYS A 1 70 ? -6.691 -1.642 0.882 1.00 0.00 70 LYS A N 18
ATOM 20095 C CA . LYS A 1 70 ? -6.396 -1.177 -0.475 1.00 0.00 70 LYS A CA 18
ATOM 20096 C C . LYS A 1 70 ? -7.203 -2.001 -1.478 1.00 0.00 70 LYS A C 18
ATOM 20097 O O . LYS A 1 70 ? -6.834 -3.135 -1.774 1.00 0.00 70 LYS A O 18
ATOM 20116 N N . VAL A 1 71 ? -8.238 -1.390 -2.056 1.00 0.00 71 VAL A N 18
ATOM 20117 C CA . VAL A 1 71 ? -9.105 -1.991 -3.101 1.00 0.00 71 VAL A CA 18
ATOM 20118 C C . VAL A 1 71 ? -9.694 -0.916 -4.027 1.00 0.00 71 VAL A C 18
ATOM 20119 O O . VAL A 1 71 ? -9.336 -0.853 -5.198 1.00 0.00 71 VAL A O 18
ATOM 20132 N N . ALA A 1 72 ? -10.619 -0.103 -3.500 1.00 0.00 72 ALA A N 18
ATOM 20133 C CA . ALA A 1 72 ? -11.395 0.959 -4.165 1.00 0.00 72 ALA A CA 18
ATOM 20134 C C . ALA A 1 72 ? -12.428 1.553 -3.182 1.00 0.00 72 ALA A C 18
ATOM 20135 O O . ALA A 1 72 ? -12.395 2.743 -2.881 1.00 0.00 72 ALA A O 18
ATOM 20142 N N . SER A 1 73 ? -13.295 0.698 -2.623 1.00 0.00 73 SER A N 18
ATOM 20143 C CA . SER A 1 73 ? -14.371 1.061 -1.674 1.00 0.00 73 SER A CA 18
ATOM 20144 C C . SER A 1 73 ? -14.288 0.344 -0.310 1.00 0.00 73 SER A C 18
ATOM 20145 O O . SER A 1 73 ? -15.138 0.563 0.555 1.00 0.00 73 SER A O 18
ATOM 20153 N N . ALA A 1 74 ? -13.273 -0.502 -0.096 1.00 0.00 74 ALA A N 18
ATOM 20154 C CA . ALA A 1 74 ? -13.066 -1.261 1.141 1.00 0.00 74 ALA A CA 18
ATOM 20155 C C . ALA A 1 74 ? -12.618 -0.381 2.333 1.00 0.00 74 ALA A C 18
ATOM 20156 O O . ALA A 1 74 ? -13.242 -0.445 3.393 1.00 0.00 74 ALA A O 18
ATOM 20163 N N . GLU A 1 75 ? -11.578 0.442 2.119 1.00 0.00 75 GLU A N 18
ATOM 20164 C CA . GLU A 1 75 ? -10.859 1.384 3.014 1.00 0.00 75 GLU A CA 18
ATOM 20165 C C . GLU A 1 75 ? -10.386 0.905 4.406 1.00 0.00 75 GLU A C 18
ATOM 20166 O O . GLU A 1 75 ? -9.181 1.101 4.663 1.00 0.00 75 GLU A O 18
ATOM 20179 N N . ALA A 1 1 ? -10.062 16.398 -9.843 1.00 0.00 1 ALA A N 19
ATOM 20180 C CA . ALA A 1 1 ? -11.297 15.577 -9.856 1.00 0.00 1 ALA A CA 19
ATOM 20181 C C . ALA A 1 1 ? -11.653 15.120 -8.436 1.00 0.00 1 ALA A C 19
ATOM 20182 O O . ALA A 1 1 ? -10.799 14.583 -7.729 1.00 0.00 1 ALA A O 19
ATOM 20191 N N . GLY A 1 2 ? -12.910 15.298 -8.011 1.00 0.00 2 GLY A N 19
ATOM 20192 C CA . GLY A 1 2 ? -13.414 14.886 -6.685 1.00 0.00 2 GLY A CA 19
ATOM 20193 C C . GLY A 1 2 ? -14.020 13.474 -6.628 1.00 0.00 2 GLY A C 19
ATOM 20194 O O . GLY A 1 2 ? -14.584 13.090 -5.599 1.00 0.00 2 GLY A O 19
ATOM 20198 N N . HIS A 1 3 ? -13.937 12.699 -7.719 1.00 0.00 3 HIS A N 19
ATOM 20199 C CA . HIS A 1 3 ? -14.472 11.332 -7.833 1.00 0.00 3 HIS A CA 19
ATOM 20200 C C . HIS A 1 3 ? -13.832 10.373 -6.818 1.00 0.00 3 HIS A C 19
ATOM 20201 O O . HIS A 1 3 ? -12.605 10.268 -6.738 1.00 0.00 3 HIS A O 19
ATOM 20216 N N . MET A 1 4 ? -14.667 9.662 -6.058 1.00 0.00 4 MET A N 19
ATOM 20217 C CA . MET A 1 4 ? -14.234 8.626 -5.113 1.00 0.00 4 MET A CA 19
ATOM 20218 C C . MET A 1 4 ? -13.580 7.417 -5.822 1.00 0.00 4 MET A C 19
ATOM 20219 O O . MET A 1 4 ? -13.799 7.202 -7.021 1.00 0.00 4 MET A O 19
ATOM 20233 N N . PRO A 1 5 ? -12.791 6.608 -5.089 1.00 0.00 5 PRO A N 19
ATOM 20234 C CA . PRO A 1 5 ? -12.184 5.385 -5.610 1.00 0.00 5 PRO A CA 19
ATOM 20235 C C . PRO A 1 5 ? -13.261 4.317 -5.857 1.00 0.00 5 PRO A C 19
ATOM 20236 O O . PRO A 1 5 ? -14.122 4.071 -5.011 1.00 0.00 5 PRO A O 19
ATOM 20247 N N . GLU A 1 6 ? -13.236 3.695 -7.037 1.00 0.00 6 GLU A N 19
ATOM 20248 C CA . GLU A 1 6 ? -14.145 2.611 -7.444 1.00 0.00 6 GLU A CA 19
ATOM 20249 C C . GLU A 1 6 ? -13.583 1.827 -8.650 1.00 0.00 6 GLU A C 19
ATOM 20250 O O . GLU A 1 6 ? -12.544 2.196 -9.208 1.00 0.00 6 GLU A O 19
ATOM 20262 N N . GLY A 1 7 ? -14.277 0.759 -9.066 1.00 0.00 7 GLY A N 19
ATOM 20263 C CA . GLY A 1 7 ? -13.950 -0.046 -10.250 1.00 0.00 7 GLY A CA 19
ATOM 20264 C C . GLY A 1 7 ? -13.159 -1.315 -9.920 1.00 0.00 7 GLY A C 19
ATOM 20265 O O . GLY A 1 7 ? -12.000 -1.442 -10.320 1.00 0.00 7 GLY A O 19
ATOM 20269 N N . SER A 1 8 ? -13.786 -2.259 -9.209 1.00 0.00 8 SER A N 19
ATOM 20270 C CA . SER A 1 8 ? -13.203 -3.563 -8.839 1.00 0.00 8 SER A CA 19
ATOM 20271 C C . SER A 1 8 ? -13.887 -4.737 -9.558 1.00 0.00 8 SER A C 19
ATOM 20272 O O . SER A 1 8 ? -15.008 -4.605 -10.059 1.00 0.00 8 SER A O 19
ATOM 20280 N N . ALA A 1 9 ? -13.221 -5.894 -9.596 1.00 0.00 9 ALA A N 19
ATOM 20281 C CA . ALA A 1 9 ? -13.725 -7.147 -10.175 1.00 0.00 9 ALA A CA 19
ATOM 20282 C C . ALA A 1 9 ? -12.927 -8.367 -9.672 1.00 0.00 9 ALA A C 19
ATOM 20283 O O . ALA A 1 9 ? -13.486 -9.248 -9.012 1.00 0.00 9 ALA A O 19
ATOM 20290 N N . SER A 1 10 ? -11.625 -8.423 -9.979 1.00 0.00 10 SER A N 19
ATOM 20291 C CA . SER A 1 10 ? -10.712 -9.487 -9.527 1.00 0.00 10 SER A CA 19
ATOM 20292 C C . SER A 1 10 ? -10.485 -9.464 -8.005 1.00 0.00 10 SER A C 19
ATOM 20293 O O . SER A 1 10 ? -10.583 -8.419 -7.358 1.00 0.00 10 SER A O 19
ATOM 20301 N N . LEU A 1 11 ? -10.111 -10.615 -7.435 1.00 0.00 11 LEU A N 19
ATOM 20302 C CA . LEU A 1 11 ? -9.835 -10.817 -6.000 1.00 0.00 11 LEU A CA 19
ATOM 20303 C C . LEU A 1 11 ? -8.378 -10.482 -5.602 1.00 0.00 11 LEU A C 19
ATOM 20304 O O . LEU A 1 11 ? -7.880 -10.956 -4.578 1.00 0.00 11 LEU A O 19
ATOM 20320 N N . GLN A 1 12 ? -7.677 -9.676 -6.407 1.00 0.00 12 GLN A N 19
ATOM 20321 C CA . GLN A 1 12 ? -6.303 -9.228 -6.163 1.00 0.00 12 GLN A CA 19
ATOM 20322 C C . GLN A 1 12 ? -6.070 -7.818 -6.729 1.00 0.00 12 GLN A C 19
ATOM 20323 O O . GLN A 1 12 ? -6.614 -7.467 -7.781 1.00 0.00 12 GLN A O 19
ATOM 20337 N N . LEU A 1 13 ? -5.245 -7.015 -6.051 1.00 0.00 13 LEU A N 19
ATOM 20338 C CA . LEU A 1 13 ? -4.836 -5.683 -6.505 1.00 0.00 13 LEU A CA 19
ATOM 20339 C C . LEU A 1 13 ? -3.656 -5.795 -7.491 1.00 0.00 13 LEU A C 19
ATOM 20340 O O . LEU A 1 13 ? -2.681 -6.498 -7.215 1.00 0.00 13 LEU A O 19
ATOM 20356 N N . ALA A 1 14 ? -3.736 -5.099 -8.627 1.00 0.00 14 ALA A N 19
ATOM 20357 C CA . ALA A 1 14 ? -2.693 -5.029 -9.654 1.00 0.00 14 ALA A CA 19
ATOM 20358 C C . ALA A 1 14 ? -2.239 -3.580 -9.935 1.00 0.00 14 ALA A C 19
ATOM 20359 O O . ALA A 1 14 ? -2.914 -2.609 -9.585 1.00 0.00 14 ALA A O 19
ATOM 20366 N N . VAL A 1 15 ? -1.084 -3.424 -10.590 1.00 0.00 15 VAL A N 19
ATOM 20367 C CA . VAL A 1 15 ? -0.519 -2.114 -10.964 1.00 0.00 15 VAL A CA 19
ATOM 20368 C C . VAL A 1 15 ? -1.486 -1.364 -11.890 1.00 0.00 15 VAL A C 19
ATOM 20369 O O . VAL A 1 15 ? -1.975 -1.917 -12.879 1.00 0.00 15 VAL A O 19
ATOM 20382 N N . GLY A 1 16 ? -1.777 -0.106 -11.551 1.00 0.00 16 GLY A N 19
ATOM 20383 C CA . GLY A 1 16 ? -2.725 0.759 -12.261 1.00 0.00 16 GLY A CA 19
ATOM 20384 C C . GLY A 1 16 ? -4.131 0.810 -11.649 1.00 0.00 16 GLY A C 19
ATOM 20385 O O . GLY A 1 16 ? -4.919 1.675 -12.038 1.00 0.00 16 GLY A O 19
ATOM 20389 N N . ASP A 1 17 ? -4.471 -0.078 -10.704 1.00 0.00 17 ASP A N 19
ATOM 20390 C CA . ASP A 1 17 ? -5.760 -0.019 -10.001 1.00 0.00 17 ASP A CA 19
ATOM 20391 C C . ASP A 1 17 ? -5.771 1.123 -8.962 1.00 0.00 17 ASP A C 19
ATOM 20392 O O . ASP A 1 17 ? -4.731 1.715 -8.640 1.00 0.00 17 ASP A O 19
ATOM 20401 N N . ARG A 1 18 ? -6.952 1.437 -8.424 1.00 0.00 18 ARG A N 19
ATOM 20402 C CA . ARG A 1 18 ? -7.128 2.422 -7.351 1.00 0.00 18 ARG A CA 19
ATOM 20403 C C . ARG A 1 18 ? -6.853 1.809 -5.981 1.00 0.00 18 ARG A C 19
ATOM 20404 O O . ARG A 1 18 ? -6.866 0.594 -5.811 1.00 0.00 18 ARG A O 19
ATOM 20425 N N . VAL A 1 19 ? -6.658 2.676 -4.991 1.00 0.00 19 VAL A N 19
ATOM 20426 C CA . VAL A 1 19 ? -6.481 2.328 -3.576 1.00 0.00 19 VAL A CA 19
ATOM 20427 C C . VAL A 1 19 ? -7.017 3.459 -2.696 1.00 0.00 19 VAL A C 19
ATOM 20428 O O . VAL A 1 19 ? -6.995 4.634 -3.073 1.00 0.00 19 VAL A O 19
ATOM 20441 N N . VAL A 1 20 ? -7.487 3.094 -1.508 1.00 0.00 20 VAL A N 19
ATOM 20442 C CA . VAL A 1 20 ? -8.044 3.985 -0.485 1.00 0.00 20 VAL A CA 19
ATOM 20443 C C . VAL A 1 20 ? -7.518 3.589 0.899 1.00 0.00 20 VAL A C 19
ATOM 20444 O O . VAL A 1 20 ? -7.098 2.451 1.109 1.00 0.00 20 VAL A O 19
ATOM 20457 N N . TYR A 1 21 ? -7.519 4.539 1.832 1.00 0.00 21 TYR A N 19
ATOM 20458 C CA . TYR A 1 21 ? -7.024 4.386 3.199 1.00 0.00 21 TYR A CA 19
ATOM 20459 C C . TYR A 1 21 ? -8.048 4.891 4.234 1.00 0.00 21 TYR A C 19
ATOM 20460 O O . TYR A 1 21 ? -8.860 5.766 3.913 1.00 0.00 21 TYR A O 19
ATOM 20478 N N . PRO A 1 22 ? -7.968 4.423 5.494 1.00 0.00 22 PRO A N 19
ATOM 20479 C CA . PRO A 1 22 ? -8.911 4.773 6.556 1.00 0.00 22 PRO A CA 19
ATOM 20480 C C . PRO A 1 22 ? -8.781 6.240 6.991 1.00 0.00 22 PRO A C 19
ATOM 20481 O O . PRO A 1 22 ? -9.791 6.912 7.203 1.00 0.00 22 PRO A O 19
ATOM 20492 N N . ASN A 1 23 ? -7.546 6.751 7.093 1.00 0.00 23 ASN A N 19
ATOM 20493 C CA . ASN A 1 23 ? -7.208 8.124 7.497 1.00 0.00 23 ASN A CA 19
ATOM 20494 C C . ASN A 1 23 ? -5.907 8.630 6.819 1.00 0.00 23 ASN A C 19
ATOM 20495 O O . ASN A 1 23 ? -5.051 9.238 7.465 1.00 0.00 23 ASN A O 19
ATOM 20506 N N . GLN A 1 24 ? -5.748 8.376 5.512 1.00 0.00 24 GLN A N 19
ATOM 20507 C CA . GLN A 1 24 ? -4.597 8.838 4.705 1.00 0.00 24 GLN A CA 19
ATOM 20508 C C . GLN A 1 24 ? -5.048 9.568 3.422 1.00 0.00 24 GLN A C 19
ATOM 20509 O O . GLN A 1 24 ? -4.613 10.694 3.176 1.00 0.00 24 GLN A O 19
ATOM 20523 N N . GLY A 1 25 ? -5.937 8.951 2.634 1.00 0.00 25 GLY A N 19
ATOM 20524 C CA . GLY A 1 25 ? -6.487 9.464 1.368 1.00 0.00 25 GLY A CA 19
ATOM 20525 C C . GLY A 1 25 ? -6.377 8.458 0.214 1.00 0.00 25 GLY A C 19
ATOM 20526 O O . GLY A 1 25 ? -5.923 7.325 0.402 1.00 0.00 25 GLY A O 19
ATOM 20530 N N . VAL A 1 26 ? -6.833 8.844 -0.982 1.00 0.00 26 VAL A N 19
ATOM 20531 C CA . VAL A 1 26 ? -6.690 8.019 -2.197 1.00 0.00 26 VAL A CA 19
ATOM 20532 C C . VAL A 1 26 ? -5.267 8.100 -2.760 1.00 0.00 26 VAL A C 19
ATOM 20533 O O . VAL A 1 26 ? -4.645 9.166 -2.752 1.00 0.00 26 VAL A O 19
ATOM 20546 N N . CYS A 1 27 ? -4.777 6.980 -3.294 1.00 0.00 27 CYS A N 19
ATOM 20547 C CA . CYS A 1 27 ? -3.472 6.861 -3.958 1.00 0.00 27 CYS A CA 19
ATOM 20548 C C . CYS A 1 27 ? -3.593 6.041 -5.262 1.00 0.00 27 CYS A C 19
ATOM 20549 O O . CYS A 1 27 ? -4.691 5.636 -5.659 1.00 0.00 27 CYS A O 19
ATOM 20557 N N . ARG A 1 28 ? -2.464 5.798 -5.943 1.00 0.00 28 ARG A N 19
ATOM 20558 C CA . ARG A 1 28 ? -2.387 5.061 -7.219 1.00 0.00 28 ARG A CA 19
ATOM 20559 C C . ARG A 1 28 ? -1.155 4.155 -7.253 1.00 0.00 28 ARG A C 19
ATOM 20560 O O . ARG A 1 28 ? -0.041 4.621 -7.006 1.00 0.00 28 ARG A O 19
ATOM 20581 N N . VAL A 1 29 ? -1.355 2.858 -7.495 1.00 0.00 29 VAL A N 19
ATOM 20582 C CA . VAL A 1 29 ? -0.275 1.846 -7.465 1.00 0.00 29 VAL A CA 19
ATOM 20583 C C . VAL A 1 29 ? 0.796 2.126 -8.520 1.00 0.00 29 VAL A C 19
ATOM 20584 O O . VAL A 1 29 ? 0.495 2.133 -9.715 1.00 0.00 29 VAL A O 19
ATOM 20597 N N . SER A 1 30 ? 2.040 2.346 -8.078 1.00 0.00 30 SER A N 19
ATOM 20598 C CA . SER A 1 30 ? 3.181 2.656 -8.952 1.00 0.00 30 SER A CA 19
ATOM 20599 C C . SER A 1 30 ? 4.065 1.424 -9.199 1.00 0.00 30 SER A C 19
ATOM 20600 O O . SER A 1 30 ? 4.401 1.124 -10.347 1.00 0.00 30 SER A O 19
ATOM 20608 N N . ALA A 1 31 ? 4.394 0.679 -8.137 1.00 0.00 31 ALA A N 19
ATOM 20609 C CA . ALA A 1 31 ? 5.154 -0.569 -8.156 1.00 0.00 31 ALA A CA 19
ATOM 20610 C C . ALA A 1 31 ? 4.802 -1.453 -6.942 1.00 0.00 31 ALA A C 19
ATOM 20611 O O . ALA A 1 31 ? 4.086 -1.034 -6.031 1.00 0.00 31 ALA A O 19
ATOM 20618 N N . ILE A 1 32 ? 5.296 -2.691 -6.911 1.00 0.00 32 ILE A N 19
ATOM 20619 C CA . ILE A 1 32 ? 5.147 -3.626 -5.784 1.00 0.00 32 ILE A CA 19
ATOM 20620 C C . ILE A 1 32 ? 6.420 -4.484 -5.695 1.00 0.00 32 ILE A C 19
ATOM 20621 O O . ILE A 1 32 ? 6.920 -4.949 -6.721 1.00 0.00 32 ILE A O 19
ATOM 20637 N N . ASP A 1 33 ? 6.941 -4.713 -4.485 1.00 0.00 33 ASP A N 19
ATOM 20638 C CA . ASP A 1 33 ? 8.107 -5.579 -4.237 1.00 0.00 33 ASP A CA 19
ATOM 20639 C C . ASP A 1 33 ? 7.949 -6.394 -2.934 1.00 0.00 33 ASP A C 19
ATOM 20640 O O . ASP A 1 33 ? 7.051 -6.130 -2.131 1.00 0.00 33 ASP A O 19
ATOM 20649 N N . VAL A 1 34 ? 8.818 -7.383 -2.695 1.00 0.00 34 VAL A N 19
ATOM 20650 C CA . VAL A 1 34 ? 8.837 -8.171 -1.444 1.00 0.00 34 VAL A CA 19
ATOM 20651 C C . VAL A 1 34 ? 10.148 -7.956 -0.682 1.00 0.00 34 VAL A C 19
ATOM 20652 O O . VAL A 1 34 ? 11.209 -7.796 -1.295 1.00 0.00 34 VAL A O 19
ATOM 20665 N N . LYS A 1 35 ? 10.093 -7.958 0.655 1.00 0.00 35 LYS A N 19
ATOM 20666 C CA . LYS A 1 35 ? 11.274 -7.871 1.533 1.00 0.00 35 LYS A CA 19
ATOM 20667 C C . LYS A 1 35 ? 11.023 -8.519 2.894 1.00 0.00 35 LYS A C 19
ATOM 20668 O O . LYS A 1 35 ? 9.906 -8.935 3.193 1.00 0.00 35 LYS A O 19
ATOM 20687 N N . GLU A 1 36 ? 12.069 -8.584 3.713 1.00 0.00 36 GLU A N 19
ATOM 20688 C CA . GLU A 1 36 ? 12.048 -9.063 5.095 1.00 0.00 36 GLU A CA 19
ATOM 20689 C C . GLU A 1 36 ? 12.210 -7.863 6.040 1.00 0.00 36 GLU A C 19
ATOM 20690 O O . GLU A 1 36 ? 13.190 -7.118 5.943 1.00 0.00 36 GLU A O 19
ATOM 20702 N N . VAL A 1 37 ? 11.241 -7.651 6.932 1.00 0.00 37 VAL A N 19
ATOM 20703 C CA . VAL A 1 37 ? 11.270 -6.618 7.986 1.00 0.00 37 VAL A CA 19
ATOM 20704 C C . VAL A 1 37 ? 11.041 -7.280 9.343 1.00 0.00 37 VAL A C 19
ATOM 20705 O O . VAL A 1 37 ? 10.113 -8.073 9.486 1.00 0.00 37 VAL A O 19
ATOM 20718 N N . ALA A 1 38 ? 11.902 -7.010 10.328 1.00 0.00 38 ALA A N 19
ATOM 20719 C CA . ALA A 1 38 ? 11.841 -7.588 11.680 1.00 0.00 38 ALA A CA 19
ATOM 20720 C C . ALA A 1 38 ? 11.676 -9.135 11.720 1.00 0.00 38 ALA A C 19
ATOM 20721 O O . ALA A 1 38 ? 11.088 -9.684 12.657 1.00 0.00 38 ALA A O 19
ATOM 20728 N N . GLY A 1 39 ? 12.177 -9.847 10.700 1.00 0.00 39 GLY A N 19
ATOM 20729 C CA . GLY A 1 39 ? 12.043 -11.304 10.547 1.00 0.00 39 GLY A CA 19
ATOM 20730 C C . GLY A 1 39 ? 10.750 -11.777 9.859 1.00 0.00 39 GLY A C 19
ATOM 20731 O O . GLY A 1 39 ? 10.348 -12.927 10.050 1.00 0.00 39 GLY A O 19
ATOM 20735 N N . GLN A 1 40 ? 10.076 -10.912 9.090 1.00 0.00 40 GLN A N 19
ATOM 20736 C CA . GLN A 1 40 ? 8.793 -11.169 8.426 1.00 0.00 40 GLN A CA 19
ATOM 20737 C C . GLN A 1 40 ? 8.902 -10.871 6.926 1.00 0.00 40 GLN A C 19
ATOM 20738 O O . GLN A 1 40 ? 9.090 -9.716 6.535 1.00 0.00 40 GLN A O 19
ATOM 20752 N N . LYS A 1 41 ? 8.792 -11.910 6.087 1.00 0.00 41 LYS A N 19
ATOM 20753 C CA . LYS A 1 41 ? 8.874 -11.816 4.621 1.00 0.00 41 LYS A CA 19
ATOM 20754 C C . LYS A 1 41 ? 7.485 -11.746 3.998 1.00 0.00 41 LYS A C 19
ATOM 20755 O O . LYS A 1 41 ? 6.705 -12.690 4.144 1.00 0.00 41 LYS A O 19
ATOM 20774 N N . LEU A 1 42 ? 7.170 -10.645 3.312 1.00 0.00 42 LEU A N 19
ATOM 20775 C CA . LEU A 1 42 ? 5.876 -10.462 2.646 1.00 0.00 42 LEU A CA 19
ATOM 20776 C C . LEU A 1 42 ? 5.954 -9.402 1.525 1.00 0.00 42 LEU A C 19
ATOM 20777 O O . LEU A 1 42 ? 6.972 -8.724 1.360 1.00 0.00 42 LEU A O 19
ATOM 20793 N N . THR A 1 43 ? 4.879 -9.263 0.749 1.00 0.00 43 THR A N 19
ATOM 20794 C CA . THR A 1 43 ? 4.732 -8.257 -0.316 1.00 0.00 43 THR A CA 19
ATOM 20795 C C . THR A 1 43 ? 4.349 -6.877 0.229 1.00 0.00 43 THR A C 19
ATOM 20796 O O . THR A 1 43 ? 3.260 -6.701 0.772 1.00 0.00 43 THR A O 19
ATOM 20807 N N . PHE A 1 44 ? 5.211 -5.876 0.055 1.00 0.00 44 PHE A N 19
ATOM 20808 C CA . PHE A 1 44 ? 4.948 -4.481 0.421 1.00 0.00 44 PHE A CA 19
ATOM 20809 C C . PHE A 1 44 ? 4.617 -3.683 -0.847 1.00 0.00 44 PHE A C 19
ATOM 20810 O O . PHE A 1 44 ? 5.459 -3.517 -1.735 1.00 0.00 44 PHE A O 19
ATOM 20827 N N . VAL A 1 45 ? 3.371 -3.213 -0.960 1.00 0.00 45 VAL A N 19
ATOM 20828 C CA . VAL A 1 45 ? 2.947 -2.344 -2.073 1.00 0.00 45 VAL A CA 19
ATOM 20829 C C . VAL A 1 45 ? 3.698 -1.008 -2.051 1.00 0.00 45 VAL A C 19
ATOM 20830 O O . VAL A 1 45 ? 4.064 -0.523 -0.980 1.00 0.00 45 VAL A O 19
ATOM 20843 N N . THR A 1 46 ? 3.931 -0.408 -3.220 1.00 0.00 46 THR A N 19
ATOM 20844 C CA . THR A 1 46 ? 4.607 0.891 -3.369 1.00 0.00 46 THR A CA 19
ATOM 20845 C C . THR A 1 46 ? 3.758 1.857 -4.194 1.00 0.00 46 THR A C 19
ATOM 20846 O O . THR A 1 46 ? 3.573 1.684 -5.401 1.00 0.00 46 THR A O 19
ATOM 20857 N N . MET A 1 47 ? 3.215 2.887 -3.547 1.00 0.00 47 MET A N 19
ATOM 20858 C CA . MET A 1 47 ? 2.377 3.900 -4.196 1.00 0.00 47 MET A CA 19
ATOM 20859 C C . MET A 1 47 ? 2.870 5.311 -3.869 1.00 0.00 47 MET A C 19
ATOM 20860 O O . MET A 1 47 ? 3.653 5.521 -2.938 1.00 0.00 47 MET A O 19
ATOM 20874 N N . ARG A 1 48 ? 2.384 6.294 -4.632 1.00 0.00 48 ARG A N 19
ATOM 20875 C CA . ARG A 1 48 ? 2.700 7.718 -4.453 1.00 0.00 48 ARG A CA 19
ATOM 20876 C C . ARG A 1 48 ? 1.463 8.596 -4.665 1.00 0.00 48 ARG A C 19
ATOM 20877 O O . ARG A 1 48 ? 0.834 8.548 -5.723 1.00 0.00 48 ARG A O 19
ATOM 20898 N N . ARG A 1 49 ? 1.078 9.353 -3.633 1.00 0.00 49 ARG A N 19
ATOM 20899 C CA . ARG A 1 49 ? -0.020 10.335 -3.666 1.00 0.00 49 ARG A CA 19
ATOM 20900 C C . ARG A 1 49 ? 0.391 11.583 -4.438 1.00 0.00 49 ARG A C 19
ATOM 20901 O O . ARG A 1 49 ? 1.209 12.368 -3.965 1.00 0.00 49 ARG A O 19
ATOM 20922 N N . GLU A 1 50 ? -0.187 11.792 -5.617 1.00 0.00 50 GLU A N 19
ATOM 20923 C CA . GLU A 1 50 ? 0.087 12.990 -6.430 1.00 0.00 50 GLU A CA 19
ATOM 20924 C C . GLU A 1 50 ? -0.379 14.297 -5.750 1.00 0.00 50 GLU A C 19
ATOM 20925 O O . GLU A 1 50 ? 0.087 15.380 -6.104 1.00 0.00 50 GLU A O 19
ATOM 20937 N N . GLU A 1 51 ? -1.256 14.204 -4.738 1.00 0.00 51 GLU A N 19
ATOM 20938 C CA . GLU A 1 51 ? -1.772 15.335 -3.948 1.00 0.00 51 GLU A CA 19
ATOM 20939 C C . GLU A 1 51 ? -0.678 16.138 -3.220 1.00 0.00 51 GLU A C 19
ATOM 20940 O O . GLU A 1 51 ? -0.767 17.365 -3.132 1.00 0.00 51 GLU A O 19
ATOM 20952 N N . ASP A 1 52 ? 0.351 15.458 -2.703 1.00 0.00 52 ASP A N 19
ATOM 20953 C CA . ASP A 1 52 ? 1.503 16.069 -2.011 1.00 0.00 52 ASP A CA 19
ATOM 20954 C C . ASP A 1 52 ? 2.864 15.591 -2.570 1.00 0.00 52 ASP A C 19
ATOM 20955 O O . ASP A 1 52 ? 3.925 16.008 -2.101 1.00 0.00 52 ASP A O 19
ATOM 20964 N N . GLY A 1 53 ? 2.846 14.705 -3.574 1.00 0.00 53 GLY A N 19
ATOM 20965 C CA . GLY A 1 53 ? 4.019 14.001 -4.103 1.00 0.00 53 GLY A CA 19
ATOM 20966 C C . GLY A 1 53 ? 4.663 13.028 -3.103 1.00 0.00 53 GLY A C 19
ATOM 20967 O O . GLY A 1 53 ? 5.848 12.712 -3.242 1.00 0.00 53 GLY A O 19
ATOM 20971 N N . ALA A 1 54 ? 3.925 12.584 -2.077 1.00 0.00 54 ALA A N 19
ATOM 20972 C CA . ALA A 1 54 ? 4.446 11.720 -1.013 1.00 0.00 54 ALA A CA 19
ATOM 20973 C C . ALA A 1 54 ? 4.332 10.232 -1.387 1.00 0.00 54 ALA A C 19
ATOM 20974 O O . ALA A 1 54 ? 3.570 9.861 -2.281 1.00 0.00 54 ALA A O 19
ATOM 20981 N N . VAL A 1 55 ? 5.061 9.369 -0.677 1.00 0.00 55 VAL A N 19
ATOM 20982 C CA . VAL A 1 55 ? 5.091 7.911 -0.889 1.00 0.00 55 VAL A CA 19
ATOM 20983 C C . VAL A 1 55 ? 4.379 7.180 0.250 1.00 0.00 55 VAL A C 19
ATOM 20984 O O . VAL A 1 55 ? 4.459 7.594 1.410 1.00 0.00 55 VAL A O 19
ATOM 20997 N N . VAL A 1 56 ? 3.682 6.089 -0.075 1.00 0.00 56 VAL A N 19
ATOM 20998 C CA . VAL A 1 56 ? 2.966 5.233 0.884 1.00 0.00 56 VAL A CA 19
ATOM 20999 C C . VAL A 1 56 ? 3.245 3.765 0.564 1.00 0.00 56 VAL A C 19
ATOM 21000 O O . VAL A 1 56 ? 3.179 3.344 -0.594 1.00 0.00 56 VAL A O 19
ATOM 21013 N N . MET A 1 57 ? 3.625 2.993 1.584 1.00 0.00 57 MET A N 19
ATOM 21014 C CA . MET A 1 57 ? 3.969 1.574 1.463 1.00 0.00 57 MET A CA 19
ATOM 21015 C C . MET A 1 57 ? 3.456 0.800 2.676 1.00 0.00 57 MET A C 19
ATOM 21016 O O . MET A 1 57 ? 3.788 1.146 3.814 1.00 0.00 57 MET A O 19
ATOM 21030 N N . VAL A 1 58 ? 2.645 -0.236 2.445 1.00 0.00 58 VAL A N 19
ATOM 21031 C CA . VAL A 1 58 ? 2.081 -1.092 3.504 1.00 0.00 58 VAL A CA 19
ATOM 21032 C C . VAL A 1 58 ? 2.179 -2.583 3.155 1.00 0.00 58 VAL A C 19
ATOM 21033 O O . VAL A 1 58 ? 2.290 -2.945 1.981 1.00 0.00 58 VAL A O 19
ATOM 21046 N N . PRO A 1 59 ? 2.151 -3.467 4.162 1.00 0.00 59 PRO A N 19
ATOM 21047 C CA . PRO A 1 59 ? 2.230 -4.912 3.965 1.00 0.00 59 PRO A CA 19
ATOM 21048 C C . PRO A 1 59 ? 0.932 -5.571 3.471 1.00 0.00 59 PRO A C 19
ATOM 21049 O O . PRO A 1 59 ? -0.042 -5.626 4.216 1.00 0.00 59 PRO A O 19
ATOM 21060 N N . GLU A 1 60 ? 0.912 -6.183 2.284 1.00 0.00 60 GLU A N 19
ATOM 21061 C CA . GLU A 1 60 ? -0.293 -6.846 1.744 1.00 0.00 60 GLU A CA 19
ATOM 21062 C C . GLU A 1 60 ? -0.824 -8.001 2.615 1.00 0.00 60 GLU A C 19
ATOM 21063 O O . GLU A 1 60 ? -2.035 -8.160 2.761 1.00 0.00 60 GLU A O 19
ATOM 21075 N N . GLY A 1 61 ? 0.067 -8.809 3.202 1.00 0.00 61 GLY A N 19
ATOM 21076 C CA . GLY A 1 61 ? -0.282 -9.942 4.079 1.00 0.00 61 GLY A CA 19
ATOM 21077 C C . GLY A 1 61 ? -0.346 -9.606 5.572 1.00 0.00 61 GLY A C 19
ATOM 21078 O O . GLY A 1 61 ? -0.521 -10.505 6.397 1.00 0.00 61 GLY A O 19
ATOM 21082 N N . LYS A 1 62 ? -0.201 -8.322 5.923 1.00 0.00 62 LYS A N 19
ATOM 21083 C CA . LYS A 1 62 ? -0.199 -7.804 7.301 1.00 0.00 62 LYS A CA 19
ATOM 21084 C C . LYS A 1 62 ? -1.080 -6.557 7.465 1.00 0.00 62 LYS A C 19
ATOM 21085 O O . LYS A 1 62 ? -1.166 -6.036 8.573 1.00 0.00 62 LYS A O 19
ATOM 21104 N N . VAL A 1 63 ? -1.784 -6.106 6.413 1.00 0.00 63 VAL A N 19
ATOM 21105 C CA . VAL A 1 63 ? -2.751 -4.986 6.445 1.00 0.00 63 VAL A CA 19
ATOM 21106 C C . VAL A 1 63 ? -3.756 -5.089 7.594 1.00 0.00 63 VAL A C 19
ATOM 21107 O O . VAL A 1 63 ? -4.183 -4.067 8.128 1.00 0.00 63 VAL A O 19
ATOM 21120 N N . LEU A 1 64 ? -4.089 -6.314 8.010 1.00 0.00 64 LEU A N 19
ATOM 21121 C CA . LEU A 1 64 ? -4.988 -6.629 9.121 1.00 0.00 64 LEU A CA 19
ATOM 21122 C C . LEU A 1 64 ? -4.530 -5.996 10.455 1.00 0.00 64 LEU A C 19
ATOM 21123 O O . LEU A 1 64 ? -5.361 -5.678 11.306 1.00 0.00 64 LEU A O 19
ATOM 21139 N N . ALA A 1 65 ? -3.217 -5.787 10.628 1.00 0.00 65 ALA A N 19
ATOM 21140 C CA . ALA A 1 65 ? -2.605 -5.121 11.778 1.00 0.00 65 ALA A CA 19
ATOM 21141 C C . ALA A 1 65 ? -2.784 -3.590 11.744 1.00 0.00 65 ALA A C 19
ATOM 21142 O O . ALA A 1 65 ? -3.224 -2.994 12.730 1.00 0.00 65 ALA A O 19
ATOM 21149 N N . ILE A 1 66 ? -2.443 -2.944 10.618 1.00 0.00 66 ILE A N 19
ATOM 21150 C CA . ILE A 1 66 ? -2.574 -1.485 10.431 1.00 0.00 66 ILE A CA 19
ATOM 21151 C C . ILE A 1 66 ? -4.058 -1.060 10.361 1.00 0.00 66 ILE A C 19
ATOM 21152 O O . ILE A 1 66 ? -4.426 0.017 10.833 1.00 0.00 66 ILE A O 19
ATOM 21168 N N . GLY A 1 67 ? -4.922 -1.913 9.799 1.00 0.00 67 GLY A N 19
ATOM 21169 C CA . GLY A 1 67 ? -6.355 -1.670 9.583 1.00 0.00 67 GLY A CA 19
ATOM 21170 C C . GLY A 1 67 ? -6.688 -0.992 8.245 1.00 0.00 67 GLY A C 19
ATOM 21171 O O . GLY A 1 67 ? -7.846 -0.652 8.001 1.00 0.00 67 GLY A O 19
ATOM 21175 N N . VAL A 1 68 ? -5.687 -0.774 7.385 1.00 0.00 68 VAL A N 19
ATOM 21176 C CA . VAL A 1 68 ? -5.808 -0.143 6.057 1.00 0.00 68 VAL A CA 19
ATOM 21177 C C . VAL A 1 68 ? -6.235 -1.185 5.025 1.00 0.00 68 VAL A C 19
ATOM 21178 O O . VAL A 1 68 ? -5.658 -2.269 4.990 1.00 0.00 68 VAL A O 19
ATOM 21191 N N . ARG A 1 69 ? -7.220 -0.908 4.165 1.00 0.00 69 ARG A N 19
ATOM 21192 C CA . ARG A 1 69 ? -7.594 -1.844 3.092 1.00 0.00 69 ARG A CA 19
ATOM 21193 C C . ARG A 1 69 ? -7.480 -1.160 1.733 1.00 0.00 69 ARG A C 19
ATOM 21194 O O . ARG A 1 69 ? -8.343 -0.378 1.330 1.00 0.00 69 ARG A O 19
ATOM 21215 N N . LYS A 1 70 ? -6.471 -1.577 0.963 1.00 0.00 70 LYS A N 19
ATOM 21216 C CA . LYS A 1 70 ? -6.221 -1.068 -0.390 1.00 0.00 70 LYS A CA 19
ATOM 21217 C C . LYS A 1 70 ? -6.924 -1.971 -1.402 1.00 0.00 70 LYS A C 19
ATOM 21218 O O . LYS A 1 70 ? -6.436 -3.056 -1.711 1.00 0.00 70 LYS A O 19
ATOM 21237 N N . VAL A 1 71 ? -8.022 -1.472 -1.979 1.00 0.00 71 VAL A N 19
ATOM 21238 C CA . VAL A 1 71 ? -8.811 -2.183 -3.014 1.00 0.00 71 VAL A CA 19
ATOM 21239 C C . VAL A 1 71 ? -9.485 -1.224 -4.003 1.00 0.00 71 VAL A C 19
ATOM 21240 O O . VAL A 1 71 ? -9.169 -1.247 -5.187 1.00 0.00 71 VAL A O 19
ATOM 21253 N N . ALA A 1 72 ? -10.440 -0.424 -3.511 1.00 0.00 72 ALA A N 19
ATOM 21254 C CA . ALA A 1 72 ? -11.336 0.493 -4.235 1.00 0.00 72 ALA A CA 19
ATOM 21255 C C . ALA A 1 72 ? -12.425 1.005 -3.272 1.00 0.00 72 ALA A C 19
ATOM 21256 O O . ALA A 1 72 ? -12.500 2.200 -3.002 1.00 0.00 72 ALA A O 19
ATOM 21263 N N . SER A 1 73 ? -13.213 0.084 -2.699 1.00 0.00 73 SER A N 19
ATOM 21264 C CA . SER A 1 73 ? -14.316 0.361 -1.755 1.00 0.00 73 SER A CA 19
ATOM 21265 C C . SER A 1 73 ? -14.120 -0.236 -0.348 1.00 0.00 73 SER A C 19
ATOM 21266 O O . SER A 1 73 ? -14.955 -0.013 0.531 1.00 0.00 73 SER A O 19
ATOM 21274 N N . ALA A 1 74 ? -13.034 -0.983 -0.108 1.00 0.00 74 ALA A N 19
ATOM 21275 C CA . ALA A 1 74 ? -12.735 -1.617 1.180 1.00 0.00 74 ALA A CA 19
ATOM 21276 C C . ALA A 1 74 ? -12.428 -0.591 2.294 1.00 0.00 74 ALA A C 19
ATOM 21277 O O . ALA A 1 74 ? -13.161 -0.542 3.283 1.00 0.00 74 ALA A O 19
ATOM 21284 N N . GLU A 1 75 ? -11.384 0.232 2.095 1.00 0.00 75 GLU A N 19
ATOM 21285 C CA . GLU A 1 75 ? -10.851 1.300 2.976 1.00 0.00 75 GLU A CA 19
ATOM 21286 C C . GLU A 1 75 ? -10.320 0.855 4.361 1.00 0.00 75 GLU A C 19
ATOM 21287 O O . GLU A 1 75 ? -11.066 0.290 5.192 1.00 0.00 75 GLU A O 19
ATOM 21300 N N . ALA A 1 1 ? -19.055 15.469 -10.300 1.00 0.00 1 ALA A N 20
ATOM 21301 C CA . ALA A 1 1 ? -17.789 16.231 -10.152 1.00 0.00 1 ALA A CA 20
ATOM 21302 C C . ALA A 1 1 ? -16.949 15.691 -8.976 1.00 0.00 1 ALA A C 20
ATOM 21303 O O . ALA A 1 1 ? -16.772 16.367 -7.957 1.00 0.00 1 ALA A O 20
ATOM 21312 N N . GLY A 1 2 ? -16.430 14.460 -9.087 1.00 0.00 2 GLY A N 20
ATOM 21313 C CA . GLY A 1 2 ? -15.682 13.784 -8.014 1.00 0.00 2 GLY A CA 20
ATOM 21314 C C . GLY A 1 2 ? -15.641 12.266 -8.194 1.00 0.00 2 GLY A C 20
ATOM 21315 O O . GLY A 1 2 ? -16.587 11.574 -7.809 1.00 0.00 2 GLY A O 20
ATOM 21319 N N . HIS A 1 3 ? -14.574 11.738 -8.808 1.00 0.00 3 HIS A N 20
ATOM 21320 C CA . HIS A 1 3 ? -14.401 10.293 -9.028 1.00 0.00 3 HIS A CA 20
ATOM 21321 C C . HIS A 1 3 ? -13.725 9.628 -7.814 1.00 0.00 3 HIS A C 20
ATOM 21322 O O . HIS A 1 3 ? -12.519 9.779 -7.598 1.00 0.00 3 HIS A O 20
ATOM 21337 N N . MET A 1 4 ? -14.500 8.885 -7.021 1.00 0.00 4 MET A N 20
ATOM 21338 C CA . MET A 1 4 ? -14.029 8.149 -5.836 1.00 0.00 4 MET A CA 20
ATOM 21339 C C . MET A 1 4 ? -13.314 6.830 -6.216 1.00 0.00 4 MET A C 20
ATOM 21340 O O . MET A 1 4 ? -13.528 6.306 -7.314 1.00 0.00 4 MET A O 20
ATOM 21354 N N . PRO A 1 5 ? -12.507 6.241 -5.306 1.00 0.00 5 PRO A N 20
ATOM 21355 C CA . PRO A 1 5 ? -11.827 4.958 -5.530 1.00 0.00 5 PRO A CA 20
ATOM 21356 C C . PRO A 1 5 ? -12.781 3.752 -5.597 1.00 0.00 5 PRO A C 20
ATOM 21357 O O . PRO A 1 5 ? -12.426 2.735 -6.190 1.00 0.00 5 PRO A O 20
ATOM 21368 N N . GLU A 1 6 ? -13.991 3.875 -5.037 1.00 0.00 6 GLU A N 20
ATOM 21369 C CA . GLU A 1 6 ? -15.025 2.828 -4.947 1.00 0.00 6 GLU A CA 20
ATOM 21370 C C . GLU A 1 6 ? -15.367 2.138 -6.282 1.00 0.00 6 GLU A C 20
ATOM 21371 O O . GLU A 1 6 ? -15.644 0.934 -6.294 1.00 0.00 6 GLU A O 20
ATOM 21383 N N . GLY A 1 7 ? -15.327 2.884 -7.396 1.00 0.00 7 GLY A N 20
ATOM 21384 C CA . GLY A 1 7 ? -15.679 2.441 -8.752 1.00 0.00 7 GLY A CA 20
ATOM 21385 C C . GLY A 1 7 ? -16.921 1.536 -8.807 1.00 0.00 7 GLY A C 20
ATOM 21386 O O . GLY A 1 7 ? -17.966 1.856 -8.232 1.00 0.00 7 GLY A O 20
ATOM 21390 N N . SER A 1 8 ? -16.813 0.422 -9.536 1.00 0.00 8 SER A N 20
ATOM 21391 C CA . SER A 1 8 ? -17.834 -0.637 -9.646 1.00 0.00 8 SER A CA 20
ATOM 21392 C C . SER A 1 8 ? -17.249 -1.923 -10.259 1.00 0.00 8 SER A C 20
ATOM 21393 O O . SER A 1 8 ? -17.481 -2.254 -11.425 1.00 0.00 8 SER A O 20
ATOM 21401 N N . ALA A 1 9 ? -16.459 -2.649 -9.461 1.00 0.00 9 ALA A N 20
ATOM 21402 C CA . ALA A 1 9 ? -15.854 -3.946 -9.808 1.00 0.00 9 ALA A CA 20
ATOM 21403 C C . ALA A 1 9 ? -15.488 -4.794 -8.563 1.00 0.00 9 ALA A C 20
ATOM 21404 O O . ALA A 1 9 ? -15.647 -4.346 -7.423 1.00 0.00 9 ALA A O 20
ATOM 21411 N N . SER A 1 10 ? -14.974 -6.012 -8.780 1.00 0.00 10 SER A N 20
ATOM 21412 C CA . SER A 1 10 ? -14.471 -6.933 -7.739 1.00 0.00 10 SER A CA 20
ATOM 21413 C C . SER A 1 10 ? -13.298 -7.801 -8.241 1.00 0.00 10 SER A C 20
ATOM 21414 O O . SER A 1 10 ? -13.443 -8.993 -8.523 1.00 0.00 10 SER A O 20
ATOM 21422 N N . LEU A 1 11 ? -12.110 -7.190 -8.359 1.00 0.00 11 LEU A N 20
ATOM 21423 C CA . LEU A 1 11 ? -10.853 -7.811 -8.823 1.00 0.00 11 LEU A CA 20
ATOM 21424 C C . LEU A 1 11 ? -9.737 -7.718 -7.760 1.00 0.00 11 LEU A C 20
ATOM 21425 O O . LEU A 1 11 ? -9.832 -6.945 -6.802 1.00 0.00 11 LEU A O 20
ATOM 21441 N N . GLN A 1 12 ? -8.662 -8.496 -7.937 1.00 0.00 12 GLN A N 20
ATOM 21442 C CA . GLN A 1 12 ? -7.465 -8.457 -7.084 1.00 0.00 12 GLN A CA 20
ATOM 21443 C C . GLN A 1 12 ? -6.628 -7.181 -7.318 1.00 0.00 12 GLN A C 20
ATOM 21444 O O . GLN A 1 12 ? -6.594 -6.645 -8.429 1.00 0.00 12 GLN A O 20
ATOM 21458 N N . LEU A 1 13 ? -5.896 -6.737 -6.290 1.00 0.00 13 LEU A N 20
ATOM 21459 C CA . LEU A 1 13 ? -4.980 -5.590 -6.358 1.00 0.00 13 LEU A CA 20
ATOM 21460 C C . LEU A 1 13 ? -3.764 -5.893 -7.260 1.00 0.00 13 LEU A C 20
ATOM 21461 O O . LEU A 1 13 ? -3.101 -6.920 -7.095 1.00 0.00 13 LEU A O 20
ATOM 21477 N N . ALA A 1 14 ? -3.471 -4.996 -8.205 1.00 0.00 14 ALA A N 20
ATOM 21478 C CA . ALA A 1 14 ? -2.328 -5.054 -9.122 1.00 0.00 14 ALA A CA 20
ATOM 21479 C C . ALA A 1 14 ? -1.735 -3.654 -9.406 1.00 0.00 14 ALA A C 20
ATOM 21480 O O . ALA A 1 14 ? -2.227 -2.636 -8.910 1.00 0.00 14 ALA A O 20
ATOM 21487 N N . VAL A 1 15 ? -0.673 -3.583 -10.215 1.00 0.00 15 VAL A N 20
ATOM 21488 C CA . VAL A 1 15 ? -0.063 -2.311 -10.647 1.00 0.00 15 VAL A CA 20
ATOM 21489 C C . VAL A 1 15 ? -1.083 -1.445 -11.403 1.00 0.00 15 VAL A C 20
ATOM 21490 O O . VAL A 1 15 ? -1.752 -1.916 -12.326 1.00 0.00 15 VAL A O 20
ATOM 21503 N N . GLY A 1 16 ? -1.212 -0.178 -10.999 1.00 0.00 16 GLY A N 20
ATOM 21504 C CA . GLY A 1 16 ? -2.150 0.797 -11.566 1.00 0.00 16 GLY A CA 20
ATOM 21505 C C . GLY A 1 16 ? -3.554 0.798 -10.944 1.00 0.00 16 GLY A C 20
ATOM 21506 O O . GLY A 1 16 ? -4.381 1.623 -11.336 1.00 0.00 16 GLY A O 20
ATOM 21510 N N . ASP A 1 17 ? -3.850 -0.096 -9.991 1.00 0.00 17 ASP A N 20
ATOM 21511 C CA . ASP A 1 17 ? -5.130 -0.097 -9.267 1.00 0.00 17 ASP A CA 20
ATOM 21512 C C . ASP A 1 17 ? -5.252 1.098 -8.287 1.00 0.00 17 ASP A C 20
ATOM 21513 O O . ASP A 1 17 ? -4.280 1.820 -8.028 1.00 0.00 17 ASP A O 20
ATOM 21522 N N . ARG A 1 18 ? -6.449 1.311 -7.727 1.00 0.00 18 ARG A N 20
ATOM 21523 C CA . ARG A 1 18 ? -6.742 2.371 -6.749 1.00 0.00 18 ARG A CA 20
ATOM 21524 C C . ARG A 1 18 ? -6.700 1.842 -5.317 1.00 0.00 18 ARG A C 20
ATOM 21525 O O . ARG A 1 18 ? -7.167 0.738 -5.039 1.00 0.00 18 ARG A O 20
ATOM 21546 N N . VAL A 1 19 ? -6.195 2.665 -4.396 1.00 0.00 19 VAL A N 20
ATOM 21547 C CA . VAL A 1 19 ? -6.169 2.372 -2.955 1.00 0.00 19 VAL A CA 20
ATOM 21548 C C . VAL A 1 19 ? -6.520 3.625 -2.153 1.00 0.00 19 VAL A C 20
ATOM 21549 O O . VAL A 1 19 ? -6.223 4.750 -2.562 1.00 0.00 19 VAL A O 20
ATOM 21562 N N . VAL A 1 20 ? -7.189 3.438 -1.020 1.00 0.00 20 VAL A N 20
ATOM 21563 C CA . VAL A 1 20 ? -7.522 4.501 -0.065 1.00 0.00 20 VAL A CA 20
ATOM 21564 C C . VAL A 1 20 ? -7.282 4.030 1.368 1.00 0.00 20 VAL A C 20
ATOM 21565 O O . VAL A 1 20 ? -7.383 2.840 1.667 1.00 0.00 20 VAL A O 20
ATOM 21578 N N . TYR A 1 21 ? -6.930 4.958 2.251 1.00 0.00 21 TYR A N 20
ATOM 21579 C CA . TYR A 1 21 ? -6.763 4.705 3.682 1.00 0.00 21 TYR A CA 20
ATOM 21580 C C . TYR A 1 21 ? -8.100 4.835 4.445 1.00 0.00 21 TYR A C 20
ATOM 21581 O O . TYR A 1 21 ? -9.032 5.483 3.960 1.00 0.00 21 TYR A O 20
ATOM 21599 N N . PRO A 1 22 ? -8.186 4.297 5.675 1.00 0.00 22 PRO A N 20
ATOM 21600 C CA . PRO A 1 22 ? -9.421 4.304 6.461 1.00 0.00 22 PRO A CA 20
ATOM 21601 C C . PRO A 1 22 ? -9.781 5.709 6.977 1.00 0.00 22 PRO A C 20
ATOM 21602 O O . PRO A 1 22 ? -10.953 5.996 7.229 1.00 0.00 22 PRO A O 20
ATOM 21613 N N . ASN A 1 23 ? -8.776 6.585 7.123 1.00 0.00 23 ASN A N 20
ATOM 21614 C CA . ASN A 1 23 ? -8.869 7.946 7.664 1.00 0.00 23 ASN A CA 20
ATOM 21615 C C . ASN A 1 23 ? -7.595 8.776 7.360 1.00 0.00 23 ASN A C 20
ATOM 21616 O O . ASN A 1 23 ? -6.941 9.282 8.276 1.00 0.00 23 ASN A O 20
ATOM 21627 N N . GLN A 1 24 ? -7.197 8.889 6.083 1.00 0.00 24 GLN A N 20
ATOM 21628 C CA . GLN A 1 24 ? -6.012 9.669 5.669 1.00 0.00 24 GLN A CA 20
ATOM 21629 C C . GLN A 1 24 ? -6.167 10.301 4.271 1.00 0.00 24 GLN A C 20
ATOM 21630 O O . GLN A 1 24 ? -6.180 11.527 4.147 1.00 0.00 24 GLN A O 20
ATOM 21644 N N . GLY A 1 25 ? -6.294 9.484 3.217 1.00 0.00 25 GLY A N 20
ATOM 21645 C CA . GLY A 1 25 ? -6.432 9.934 1.825 1.00 0.00 25 GLY A CA 20
ATOM 21646 C C . GLY A 1 25 ? -6.343 8.799 0.797 1.00 0.00 25 GLY A C 20
ATOM 21647 O O . GLY A 1 25 ? -6.158 7.632 1.153 1.00 0.00 25 GLY A O 20
ATOM 21651 N N . VAL A 1 26 ? -6.497 9.144 -0.485 1.00 0.00 26 VAL A N 20
ATOM 21652 C CA . VAL A 1 26 ? -6.344 8.231 -1.636 1.00 0.00 26 VAL A CA 20
ATOM 21653 C C . VAL A 1 26 ? -4.887 8.194 -2.111 1.00 0.00 26 VAL A C 20
ATOM 21654 O O . VAL A 1 26 ? -4.163 9.181 -1.958 1.00 0.00 26 VAL A O 20
ATOM 21667 N N . CYS A 1 27 ? -4.465 7.088 -2.722 1.00 0.00 27 CYS A N 20
ATOM 21668 C CA . CYS A 1 27 ? -3.132 6.901 -3.313 1.00 0.00 27 CYS A CA 20
ATOM 21669 C C . CYS A 1 27 ? -3.232 6.133 -4.650 1.00 0.00 27 CYS A C 20
ATOM 21670 O O . CYS A 1 27 ? -4.294 5.605 -4.998 1.00 0.00 27 CYS A O 20
ATOM 21678 N N . ARG A 1 28 ? -2.115 6.021 -5.385 1.00 0.00 28 ARG A N 20
ATOM 21679 C CA . ARG A 1 28 ? -2.048 5.334 -6.688 1.00 0.00 28 ARG A CA 20
ATOM 21680 C C . ARG A 1 28 ? -0.847 4.395 -6.800 1.00 0.00 28 ARG A C 20
ATOM 21681 O O . ARG A 1 28 ? 0.289 4.820 -6.593 1.00 0.00 28 ARG A O 20
ATOM 21702 N N . VAL A 1 29 ? -1.109 3.120 -7.099 1.00 0.00 29 VAL A N 20
ATOM 21703 C CA . VAL A 1 29 ? -0.108 2.044 -7.241 1.00 0.00 29 VAL A CA 20
ATOM 21704 C C . VAL A 1 29 ? 0.748 2.251 -8.489 1.00 0.00 29 VAL A C 20
ATOM 21705 O O . VAL A 1 29 ? 0.226 2.303 -9.602 1.00 0.00 29 VAL A O 20
ATOM 21718 N N . SER A 1 30 ? 2.066 2.331 -8.296 1.00 0.00 30 SER A N 20
ATOM 21719 C CA . SER A 1 30 ? 3.060 2.494 -9.372 1.00 0.00 30 SER A CA 20
ATOM 21720 C C . SER A 1 30 ? 3.892 1.221 -9.602 1.00 0.00 30 SER A C 20
ATOM 21721 O O . SER A 1 30 ? 4.228 0.895 -10.742 1.00 0.00 30 SER A O 20
ATOM 21729 N N . ALA A 1 31 ? 4.185 0.473 -8.532 1.00 0.00 31 ALA A N 20
ATOM 21730 C CA . ALA A 1 31 ? 4.873 -0.821 -8.542 1.00 0.00 31 ALA A CA 20
ATOM 21731 C C . ALA A 1 31 ? 4.576 -1.600 -7.245 1.00 0.00 31 ALA A C 20
ATOM 21732 O O . ALA A 1 31 ? 4.060 -1.039 -6.277 1.00 0.00 31 ALA A O 20
ATOM 21739 N N . ILE A 1 32 ? 4.908 -2.893 -7.201 1.00 0.00 32 ILE A N 20
ATOM 21740 C CA . ILE A 1 32 ? 4.786 -3.761 -6.017 1.00 0.00 32 ILE A CA 20
ATOM 21741 C C . ILE A 1 32 ? 5.954 -4.765 -6.009 1.00 0.00 32 ILE A C 20
ATOM 21742 O O . ILE A 1 32 ? 6.321 -5.285 -7.066 1.00 0.00 32 ILE A O 20
ATOM 21758 N N . ASP A 1 33 ? 6.531 -5.061 -4.839 1.00 0.00 33 ASP A N 20
ATOM 21759 C CA . ASP A 1 33 ? 7.591 -6.073 -4.682 1.00 0.00 33 ASP A CA 20
ATOM 21760 C C . ASP A 1 33 ? 7.540 -6.777 -3.307 1.00 0.00 33 ASP A C 20
ATOM 21761 O O . ASP A 1 33 ? 6.829 -6.343 -2.398 1.00 0.00 33 ASP A O 20
ATOM 21770 N N . VAL A 1 34 ? 8.303 -7.863 -3.132 1.00 0.00 34 VAL A N 20
ATOM 21771 C CA . VAL A 1 34 ? 8.445 -8.598 -1.858 1.00 0.00 34 VAL A CA 20
ATOM 21772 C C . VAL A 1 34 ? 9.789 -8.310 -1.182 1.00 0.00 34 VAL A C 20
ATOM 21773 O O . VAL A 1 34 ? 10.816 -8.181 -1.856 1.00 0.00 34 VAL A O 20
ATOM 21786 N N . LYS A 1 35 ? 9.797 -8.229 0.155 1.00 0.00 35 LYS A N 20
ATOM 21787 C CA . LYS A 1 35 ? 11.013 -8.066 0.974 1.00 0.00 35 LYS A CA 20
ATOM 21788 C C . LYS A 1 35 ? 10.818 -8.563 2.410 1.00 0.00 35 LYS A C 20
ATOM 21789 O O . LYS A 1 35 ? 9.705 -8.891 2.810 1.00 0.00 35 LYS A O 20
ATOM 21808 N N . GLU A 1 36 ? 11.906 -8.592 3.176 1.00 0.00 36 GLU A N 20
ATOM 21809 C CA . GLU A 1 36 ? 11.951 -8.932 4.603 1.00 0.00 36 GLU A CA 20
ATOM 21810 C C . GLU A 1 36 ? 12.210 -7.655 5.422 1.00 0.00 36 GLU A C 20
ATOM 21811 O O . GLU A 1 36 ? 13.206 -6.962 5.200 1.00 0.00 36 GLU A O 20
ATOM 21823 N N . VAL A 1 37 ? 11.305 -7.323 6.345 1.00 0.00 37 VAL A N 20
ATOM 21824 C CA . VAL A 1 37 ? 11.448 -6.195 7.287 1.00 0.00 37 VAL A CA 20
ATOM 21825 C C . VAL A 1 37 ? 11.101 -6.669 8.697 1.00 0.00 37 VAL A C 20
ATOM 21826 O O . VAL A 1 37 ? 10.149 -7.427 8.872 1.00 0.00 37 VAL A O 20
ATOM 21839 N N . ALA A 1 38 ? 11.890 -6.272 9.700 1.00 0.00 38 ALA A N 20
ATOM 21840 C CA . ALA A 1 38 ? 11.743 -6.680 11.107 1.00 0.00 38 ALA A CA 20
ATOM 21841 C C . ALA A 1 38 ? 11.558 -8.209 11.331 1.00 0.00 38 ALA A C 20
ATOM 21842 O O . ALA A 1 38 ? 10.918 -8.632 12.299 1.00 0.00 38 ALA A O 20
ATOM 21849 N N . GLY A 1 39 ? 12.110 -9.047 10.441 1.00 0.00 39 GLY A N 20
ATOM 21850 C CA . GLY A 1 39 ? 11.979 -10.512 10.475 1.00 0.00 39 GLY A CA 20
ATOM 21851 C C . GLY A 1 39 ? 10.677 -11.072 9.871 1.00 0.00 39 GLY A C 20
ATOM 21852 O O . GLY A 1 39 ? 10.229 -12.145 10.284 1.00 0.00 39 GLY A O 20
ATOM 21856 N N . GLN A 1 40 ? 10.044 -10.358 8.932 1.00 0.00 40 GLN A N 20
ATOM 21857 C CA . GLN A 1 40 ? 8.752 -10.691 8.317 1.00 0.00 40 GLN A CA 20
ATOM 21858 C C . GLN A 1 40 ? 8.841 -10.508 6.792 1.00 0.00 40 GLN A C 20
ATOM 21859 O O . GLN A 1 40 ? 9.013 -9.382 6.315 1.00 0.00 40 GLN A O 20
ATOM 21873 N N . LYS A 1 41 ? 8.743 -11.606 6.026 1.00 0.00 41 LYS A N 20
ATOM 21874 C CA . LYS A 1 41 ? 8.814 -11.611 4.552 1.00 0.00 41 LYS A CA 20
ATOM 21875 C C . LYS A 1 41 ? 7.423 -11.609 3.920 1.00 0.00 41 LYS A C 20
ATOM 21876 O O . LYS A 1 41 ? 6.667 -12.565 4.116 1.00 0.00 41 LYS A O 20
ATOM 21895 N N . LEU A 1 42 ? 7.076 -10.553 3.181 1.00 0.00 42 LEU A N 20
ATOM 21896 C CA . LEU A 1 42 ? 5.770 -10.415 2.521 1.00 0.00 42 LEU A CA 20
ATOM 21897 C C . LEU A 1 42 ? 5.806 -9.391 1.362 1.00 0.00 42 LEU A C 20
ATOM 21898 O O . LEU A 1 42 ? 6.823 -8.733 1.129 1.00 0.00 42 LEU A O 20
ATOM 21914 N N . THR A 1 43 ? 4.702 -9.269 0.621 1.00 0.00 43 THR A N 20
ATOM 21915 C CA . THR A 1 43 ? 4.504 -8.297 -0.471 1.00 0.00 43 THR A CA 20
ATOM 21916 C C . THR A 1 43 ? 4.164 -6.899 0.056 1.00 0.00 43 THR A C 20
ATOM 21917 O O . THR A 1 43 ? 3.112 -6.699 0.660 1.00 0.00 43 THR A O 20
ATOM 21928 N N . PHE A 1 44 ? 5.020 -5.910 -0.191 1.00 0.00 44 PHE A N 20
ATOM 21929 C CA . PHE A 1 44 ? 4.793 -4.507 0.172 1.00 0.00 44 PHE A CA 20
ATOM 21930 C C . PHE A 1 44 ? 4.426 -3.695 -1.082 1.00 0.00 44 PHE A C 20
ATOM 21931 O O . PHE A 1 44 ? 5.237 -3.553 -2.002 1.00 0.00 44 PHE A O 20
ATOM 21948 N N . VAL A 1 45 ? 3.184 -3.195 -1.154 1.00 0.00 45 VAL A N 20
ATOM 21949 C CA . VAL A 1 45 ? 2.731 -2.326 -2.262 1.00 0.00 45 VAL A CA 20
ATOM 21950 C C . VAL A 1 45 ? 3.508 -1.006 -2.294 1.00 0.00 45 VAL A C 20
ATOM 21951 O O . VAL A 1 45 ? 3.939 -0.529 -1.246 1.00 0.00 45 VAL A O 20
ATOM 21964 N N . THR A 1 46 ? 3.659 -0.384 -3.468 1.00 0.00 46 THR A N 20
ATOM 21965 C CA . THR A 1 46 ? 4.332 0.922 -3.599 1.00 0.00 46 THR A CA 20
ATOM 21966 C C . THR A 1 46 ? 3.434 1.915 -4.333 1.00 0.00 46 THR A C 20
ATOM 21967 O O . THR A 1 46 ? 3.211 1.817 -5.546 1.00 0.00 46 THR A O 20
ATOM 21978 N N . MET A 1 47 ? 2.936 2.906 -3.594 1.00 0.00 47 MET A N 20
ATOM 21979 C CA . MET A 1 47 ? 2.112 3.998 -4.109 1.00 0.00 47 MET A CA 20
ATOM 21980 C C . MET A 1 47 ? 2.832 5.341 -4.010 1.00 0.00 47 MET A C 20
ATOM 21981 O O . MET A 1 47 ? 3.707 5.539 -3.166 1.00 0.00 47 MET A O 20
ATOM 21995 N N . ARG A 1 48 ? 2.399 6.291 -4.843 1.00 0.00 48 ARG A N 20
ATOM 21996 C CA . ARG A 1 48 ? 2.917 7.663 -4.939 1.00 0.00 48 ARG A CA 20
ATOM 21997 C C . ARG A 1 48 ? 1.755 8.657 -4.985 1.00 0.00 48 ARG A C 20
ATOM 21998 O O . ARG A 1 48 ? 1.049 8.740 -5.991 1.00 0.00 48 ARG A O 20
ATOM 22019 N N . ARG A 1 49 ? 1.513 9.372 -3.879 1.00 0.00 49 ARG A N 20
ATOM 22020 C CA . ARG A 1 49 ? 0.500 10.441 -3.802 1.00 0.00 49 ARG A CA 20
ATOM 22021 C C . ARG A 1 49 ? 1.015 11.683 -4.529 1.00 0.00 49 ARG A C 20
ATOM 22022 O O . ARG A 1 49 ? 1.877 12.397 -4.021 1.00 0.00 49 ARG A O 20
ATOM 22043 N N . GLU A 1 50 ? 0.429 11.990 -5.682 1.00 0.00 50 GLU A N 20
ATOM 22044 C CA . GLU A 1 50 ? 0.748 13.189 -6.477 1.00 0.00 50 GLU A CA 20
ATOM 22045 C C . GLU A 1 50 ? 0.283 14.507 -5.821 1.00 0.00 50 GLU A C 20
ATOM 22046 O O . GLU A 1 50 ? 0.735 15.589 -6.197 1.00 0.00 50 GLU A O 20
ATOM 22058 N N . GLU A 1 51 ? -0.588 14.415 -4.809 1.00 0.00 51 GLU A N 20
ATOM 22059 C CA . GLU A 1 51 ? -1.078 15.529 -3.985 1.00 0.00 51 GLU A CA 20
ATOM 22060 C C . GLU A 1 51 ? 0.054 16.296 -3.277 1.00 0.00 51 GLU A C 20
ATOM 22061 O O . GLU A 1 51 ? 0.036 17.528 -3.241 1.00 0.00 51 GLU A O 20
ATOM 22073 N N . ASP A 1 52 ? 1.030 15.573 -2.713 1.00 0.00 52 ASP A N 20
ATOM 22074 C CA . ASP A 1 52 ? 2.167 16.130 -1.957 1.00 0.00 52 ASP A CA 20
ATOM 22075 C C . ASP A 1 52 ? 3.548 15.622 -2.428 1.00 0.00 52 ASP A C 20
ATOM 22076 O O . ASP A 1 52 ? 4.577 16.185 -2.049 1.00 0.00 52 ASP A O 20
ATOM 22085 N N . GLY A 1 53 ? 3.588 14.568 -3.253 1.00 0.00 53 GLY A N 20
ATOM 22086 C CA . GLY A 1 53 ? 4.803 13.901 -3.742 1.00 0.00 53 GLY A CA 20
ATOM 22087 C C . GLY A 1 53 ? 5.334 12.781 -2.833 1.00 0.00 53 GLY A C 20
ATOM 22088 O O . GLY A 1 53 ? 6.406 12.235 -3.102 1.00 0.00 53 GLY A O 20
ATOM 22092 N N . ALA A 1 54 ? 4.619 12.440 -1.755 1.00 0.00 54 ALA A N 20
ATOM 22093 C CA . ALA A 1 54 ? 4.999 11.387 -0.812 1.00 0.00 54 ALA A CA 20
ATOM 22094 C C . ALA A 1 54 ? 4.769 9.965 -1.365 1.00 0.00 54 ALA A C 20
ATOM 22095 O O . ALA A 1 54 ? 3.974 9.743 -2.285 1.00 0.00 54 ALA A O 20
ATOM 22102 N N . VAL A 1 55 ? 5.431 8.984 -0.745 1.00 0.00 55 VAL A N 20
ATOM 22103 C CA . VAL A 1 55 ? 5.287 7.547 -1.028 1.00 0.00 55 VAL A CA 20
ATOM 22104 C C . VAL A 1 55 ? 4.494 6.874 0.092 1.00 0.00 55 VAL A C 20
ATOM 22105 O O . VAL A 1 55 ? 4.691 7.171 1.273 1.00 0.00 55 VAL A O 20
ATOM 22118 N N . VAL A 1 56 ? 3.597 5.959 -0.276 1.00 0.00 56 VAL A N 20
ATOM 22119 C CA . VAL A 1 56 ? 2.781 5.161 0.653 1.00 0.00 56 VAL A CA 20
ATOM 22120 C C . VAL A 1 56 ? 3.027 3.687 0.365 1.00 0.00 56 VAL A C 20
ATOM 22121 O O . VAL A 1 56 ? 2.741 3.196 -0.726 1.00 0.00 56 VAL A O 20
ATOM 22134 N N . MET A 1 57 ? 3.615 2.990 1.334 1.00 0.00 57 MET A N 20
ATOM 22135 C CA . MET A 1 57 ? 3.918 1.563 1.272 1.00 0.00 57 MET A CA 20
ATOM 22136 C C . MET A 1 57 ? 3.357 0.867 2.511 1.00 0.00 57 MET A C 20
ATOM 22137 O O . MET A 1 57 ? 3.655 1.259 3.642 1.00 0.00 57 MET A O 20
ATOM 22151 N N . VAL A 1 58 ? 2.518 -0.148 2.284 1.00 0.00 58 VAL A N 20
ATOM 22152 C CA . VAL A 1 58 ? 1.922 -0.988 3.332 1.00 0.00 58 VAL A CA 20
ATOM 22153 C C . VAL A 1 58 ? 2.067 -2.481 3.003 1.00 0.00 58 VAL A C 20
ATOM 22154 O O . VAL A 1 58 ? 2.183 -2.855 1.833 1.00 0.00 58 VAL A O 20
ATOM 22167 N N . PRO A 1 59 ? 2.057 -3.351 4.023 1.00 0.00 59 PRO A N 20
ATOM 22168 C CA . PRO A 1 59 ? 2.135 -4.799 3.848 1.00 0.00 59 PRO A CA 20
ATOM 22169 C C . PRO A 1 59 ? 0.830 -5.462 3.384 1.00 0.00 59 PRO A C 20
ATOM 22170 O O . PRO A 1 59 ? -0.143 -5.485 4.131 1.00 0.00 59 PRO A O 20
ATOM 22181 N N . GLU A 1 60 ? 0.802 -6.108 2.216 1.00 0.00 60 GLU A N 20
ATOM 22182 C CA . GLU A 1 60 ? -0.402 -6.788 1.704 1.00 0.00 60 GLU A CA 20
ATOM 22183 C C . GLU A 1 60 ? -0.946 -7.909 2.605 1.00 0.00 60 GLU A C 20
ATOM 22184 O O . GLU A 1 60 ? -2.159 -8.016 2.779 1.00 0.00 60 GLU A O 20
ATOM 22196 N N . GLY A 1 61 ? -0.076 -8.735 3.192 1.00 0.00 61 GLY A N 20
ATOM 22197 C CA . GLY A 1 61 ? -0.455 -9.837 4.097 1.00 0.00 61 GLY A CA 20
ATOM 22198 C C . GLY A 1 61 ? -0.489 -9.463 5.580 1.00 0.00 61 GLY A C 20
ATOM 22199 O O . GLY A 1 61 ? -0.678 -10.338 6.428 1.00 0.00 61 GLY A O 20
ATOM 22203 N N . LYS A 1 62 ? -0.307 -8.176 5.899 1.00 0.00 62 LYS A N 20
ATOM 22204 C CA . LYS A 1 62 ? -0.275 -7.626 7.265 1.00 0.00 62 LYS A CA 20
ATOM 22205 C C . LYS A 1 62 ? -1.140 -6.365 7.419 1.00 0.00 62 LYS A C 20
ATOM 22206 O O . LYS A 1 62 ? -1.190 -5.819 8.518 1.00 0.00 62 LYS A O 20
ATOM 22225 N N . VAL A 1 63 ? -1.876 -5.931 6.380 1.00 0.00 63 VAL A N 20
ATOM 22226 C CA . VAL A 1 63 ? -2.827 -4.795 6.424 1.00 0.00 63 VAL A CA 20
ATOM 22227 C C . VAL A 1 63 ? -3.791 -4.853 7.612 1.00 0.00 63 VAL A C 20
ATOM 22228 O O . VAL A 1 63 ? -4.180 -3.812 8.139 1.00 0.00 63 VAL A O 20
ATOM 22241 N N . LEU A 1 64 ? -4.124 -6.064 8.070 1.00 0.00 64 LEU A N 20
ATOM 22242 C CA . LEU A 1 64 ? -4.985 -6.347 9.219 1.00 0.00 64 LEU A CA 20
ATOM 22243 C C . LEU A 1 64 ? -4.488 -5.669 10.517 1.00 0.00 64 LEU A C 20
ATOM 22244 O O . LEU A 1 64 ? -5.294 -5.315 11.378 1.00 0.00 64 LEU A O 20
ATOM 22260 N N . ALA A 1 65 ? -3.170 -5.460 10.645 1.00 0.00 65 ALA A N 20
ATOM 22261 C CA . ALA A 1 65 ? -2.520 -4.758 11.753 1.00 0.00 65 ALA A CA 20
ATOM 22262 C C . ALA A 1 65 ? -2.708 -3.227 11.685 1.00 0.00 65 ALA A C 20
ATOM 22263 O O . ALA A 1 65 ? -3.090 -2.606 12.679 1.00 0.00 65 ALA A O 20
ATOM 22270 N N . ILE A 1 66 ? -2.447 -2.612 10.521 1.00 0.00 66 ILE A N 20
ATOM 22271 C CA . ILE A 1 66 ? -2.614 -1.161 10.292 1.00 0.00 66 ILE A CA 20
ATOM 22272 C C . ILE A 1 66 ? -4.103 -0.759 10.294 1.00 0.00 66 ILE A C 20
ATOM 22273 O O . ILE A 1 66 ? -4.459 0.334 10.739 1.00 0.00 66 ILE A O 20
ATOM 22289 N N . GLY A 1 67 ? -4.981 -1.645 9.812 1.00 0.00 67 GLY A N 20
ATOM 22290 C CA . GLY A 1 67 ? -6.422 -1.422 9.651 1.00 0.00 67 GLY A CA 20
ATOM 22291 C C . GLY A 1 67 ? -6.821 -0.803 8.302 1.00 0.00 67 GLY A C 20
ATOM 22292 O O . GLY A 1 67 ? -7.999 -0.512 8.088 1.00 0.00 67 GLY A O 20
ATOM 22296 N N . VAL A 1 68 ? -5.863 -0.585 7.391 1.00 0.00 68 VAL A N 20
ATOM 22297 C CA . VAL A 1 68 ? -6.110 -0.098 6.021 1.00 0.00 68 VAL A CA 20
ATOM 22298 C C . VAL A 1 68 ? -6.668 -1.224 5.151 1.00 0.00 68 VAL A C 20
ATOM 22299 O O . VAL A 1 68 ? -6.323 -2.390 5.342 1.00 0.00 68 VAL A O 20
ATOM 22312 N N . ARG A 1 69 ? -7.513 -0.888 4.170 1.00 0.00 69 ARG A N 20
ATOM 22313 C CA . ARG A 1 69 ? -8.042 -1.847 3.194 1.00 0.00 69 ARG A CA 20
ATOM 22314 C C . ARG A 1 69 ? -7.828 -1.285 1.791 1.00 0.00 69 ARG A C 20
ATOM 22315 O O . ARG A 1 69 ? -8.511 -0.365 1.346 1.00 0.00 69 ARG A O 20
ATOM 22336 N N . LYS A 1 70 ? -6.902 -1.916 1.071 1.00 0.00 70 LYS A N 20
ATOM 22337 C CA . LYS A 1 70 ? -6.518 -1.581 -0.304 1.00 0.00 70 LYS A CA 20
ATOM 22338 C C . LYS A 1 70 ? -6.951 -2.718 -1.230 1.00 0.00 70 LYS A C 20
ATOM 22339 O O . LYS A 1 70 ? -6.313 -3.769 -1.258 1.00 0.00 70 LYS A O 20
ATOM 22358 N N . VAL A 1 71 ? -8.005 -2.475 -2.015 1.00 0.00 71 VAL A N 20
ATOM 22359 C CA . VAL A 1 71 ? -8.558 -3.420 -3.019 1.00 0.00 71 VAL A CA 20
ATOM 22360 C C . VAL A 1 71 ? -9.176 -2.665 -4.207 1.00 0.00 71 VAL A C 20
ATOM 22361 O O . VAL A 1 71 ? -8.623 -2.683 -5.302 1.00 0.00 71 VAL A O 20
ATOM 22374 N N . ALA A 1 72 ? -10.334 -2.034 -3.980 1.00 0.00 72 ALA A N 20
ATOM 22375 C CA . ALA A 1 72 ? -11.184 -1.299 -4.929 1.00 0.00 72 ALA A CA 20
ATOM 22376 C C . ALA A 1 72 ? -12.430 -0.768 -4.189 1.00 0.00 72 ALA A C 20
ATOM 22377 O O . ALA A 1 72 ? -12.658 0.438 -4.125 1.00 0.00 72 ALA A O 20
ATOM 22384 N N . SER A 1 73 ? -13.196 -1.680 -3.575 1.00 0.00 73 SER A N 20
ATOM 22385 C CA . SER A 1 73 ? -14.466 -1.433 -2.864 1.00 0.00 73 SER A CA 20
ATOM 22386 C C . SER A 1 73 ? -14.407 -1.695 -1.344 1.00 0.00 73 SER A C 20
ATOM 22387 O O . SER A 1 73 ? -15.427 -1.628 -0.650 1.00 0.00 73 SER A O 20
ATOM 22395 N N . ALA A 1 74 ? -13.225 -2.036 -0.817 1.00 0.00 74 ALA A N 20
ATOM 22396 C CA . ALA A 1 74 ? -12.985 -2.330 0.596 1.00 0.00 74 ALA A CA 20
ATOM 22397 C C . ALA A 1 74 ? -12.915 -1.043 1.451 1.00 0.00 74 ALA A C 20
ATOM 22398 O O . ALA A 1 74 ? -13.802 -0.807 2.273 1.00 0.00 74 ALA A O 20
ATOM 22405 N N . GLU A 1 75 ? -11.890 -0.213 1.201 1.00 0.00 75 GLU A N 20
ATOM 22406 C CA . GLU A 1 75 ? -11.549 1.096 1.809 1.00 0.00 75 GLU A CA 20
ATOM 22407 C C . GLU A 1 75 ? -11.148 1.082 3.307 1.00 0.00 75 GLU A C 20
ATOM 22408 O O . GLU A 1 75 ? -10.096 1.673 3.640 1.00 0.00 75 GLU A O 20
#

Nearest PDB structures (foldseek):
  2lt1-assembly1_A  TM=9.314E-01  e=1.072E-12  Myxococcus xanthus
  8jke-assembly1_H  TM=7.835E-01  e=1.677E-03  Streptomyces coelicolor A3(2)
  2lt4-assembly1_A  TM=6.897E-01  e=2.768E-04  Myxococcus xanthus DK 1622
  4l5g-assembly2_B  TM=7.090E-01  e=3.487E-03  Thermus thermophilus HB8
  2lqk-assembly1_A  TM=6.175E-01  e=4.368E-03  Thermus thermophilus HB27

CATH classification: 2.40.10.170

Foldseek 3Di:
DDDDLQPDDADFDDAQHWFAFPPDGTWGFHHKDWDADPRDTAIWTWTADPVVRDIDIDGPVCCVVVVGDTGRNPD

Organism: Myxococcus xanthus (NCBI:txid34)

GO terms:
  GO:0005515 protein binding (F, IPI)

Sequence (75 aa):
AGHMPEGSASLQLAVGDRVVYPNQGVCRVSAIDVKEVAGQKLTFVTMRREEDGAVVMVPEGKVLAIGVRKVASAEAGHMPEGSASLQLAVGDRVVYPNQGVCRVSAIDVKEVAGQKLTFVTMRREEDGAVVMVPEGKVLAIGVRKVASAEAGHMPEGSASLQLAVGDRVVYPNQGVCRVSAIDVKEVAGQKLTFVTMRREEDGAVVMVPEGKVLAIGVRKVASAEAGHMPEGSASLQLAVGDRVVYPNQGVCRVSAIDVKEVAGQKLTFVTMRREEDGAVVMVPEGKVLAIGVRKVASAEAGHMPEGSASLQLAVGDRVVYPNQGVCRVSAIDVKEVAGQKLTFVTMRREEDGAVVMVPEGKVLAIGVRKVASAEAGHMPEGSASLQLAVGDRVVYPNQGVCRVSAIDVKEVAGQKLTFVTMRREEDGAVVMVPEGKVLAIGVRKVASAEAGHMPEGSASLQLAVGDRVVYPNQGVCRVSAIDVKEVAGQKLTFVTMRREEDGAVVMVPEGKVLAIGVRKVASAEAGHMPEGSASLQLAVGDRVVYPNQGVCRVSAIDVKEVAGQKLTFVTMRREEDGAVVMVPEGKVLAIGVRKVASAEAGHMPEGSASLQLAVGDRVVYPNQGVCRVSAIDVKEVAGQKLTFVTMRREEDGAVVMVPEGKVLAIGVRKVASAEAGHMPEGSASLQLAVGDRVVYPNQGVCRVSAIDVKEVAGQKLTFVTMRREEDGAVVMVPEGKVLAIGVRKVASAEAGHMPEGSASLQLAVGDRVVYPNQGVCRVSAIDVKEVAGQKLTFVTMRREEDGAVVMVPEGKVLAIGVRKVASAEAGHMPEGSASLQLAVGDRVVYPNQGVCRVSAIDVKEVAGQKLTFVTMRREEDGAVVMVPEGKVLAIGVRKVASAEAGHMPEGSASLQLAVGDRVVYPNQGVCRVSAIDVKEVAGQKLTFVTMRREEDGAVVMVPEGKVLAIGVRKVASAEAGHMPEGSASLQLAVGDRVVYPNQGVCRVSAIDVKEVAGQKLTFVTMRREEDGAVVMVPEGKVLAIGVRKVASAEAGHMPEGSASLQLAVGDRVVYPNQGVCRVSAIDVKEVAGQKLTFVTMRREEDGAVVMVPEGKVLAIGVRKVASAEAGHMPEGSASLQLAVGDRVVYPNQGVCRVSAIDVKEVAGQKLTFVTMRREEDGAVVMVPEGKVLAIGVRKVASAEAGHMPEGSASLQLAVGDRVVYPNQGVCRVSAIDVKEVAGQKLTFVTMRREEDGAVVMVPEGKVLAIGVRKVASAEAGHMPEGSASLQLAVGDRVVYPNQGVCRVSAIDVKEVAGQKLTFVTMRREEDGAVVMVPEGKVLAIGVRKVASAEAGHMPEGSASLQLAVGDRVVYPNQGVCRVSAIDVKEVAGQKLTFVTMRREEDGAVVMVPEGKVLAIGVRKVASAEAGHMPEGSASLQLAVGDRVVYPNQGVCRVSAIDVKEVAGQKLTFVTMRREEDGAVVMVPEGKVLAIGVRKVASAE

Radius of gyration: 12.11 Å; Cα contacts (8 Å, |Δi|>4): 142; chains: 1; bounding box: 26×29×24 Å

InterPro domains:
  IPR003711 CarD-like/TRCF, RNAP-interacting domain [PF02559] (10-67)
  IPR003711 CarD-like/TRCF, RNAP-interacting domain [SM01058] (9-119)
  IPR017956 AT hook, DNA-binding motif [PR00929] (233-243)
  IPR017956 AT hook, DNA-binding motif [PR00929] (253-264)
  IPR017956 AT hook, DNA-binding motif [PR00929] (276-286)
  IPR017956 AT hook, DNA-binding motif [SM00384] (233-245)
  IPR017956 AT hook, DNA-binding motif [SM00384] (255-267)
  IPR017956 AT hook, DNA-binding motif [SM00384] (278-290)
  IPR017956 AT hook, DNA-binding motif [SM00384] (300-312)
  IPR036101 CarD-like/TRCF, RNAP-interacting domain superfamily [SSF141259] (8-74)
  IPR042215 CarD-like, C-terminal domain [G3DSA:1.20.58.1290] (71-166)
  IPR048792 CarD, C-terminal domain [PF21095] (77-162)
  IPR052531 CarD-like transcription regulator [PTHR38447] (11-188)

Secondary structure (DSSP, 8-state):
--------S-SS--TT-EEE-SSS-EEEEEEEEEEEETTEEEEEEEEEETTTTEEEEEETTTHHHHT---SSS--

Solvent-accessible surface area: 5445 Å² total; per-residue (Å²): 162,72,187,157,8,155,36,122,81,87,159,158,20,58,101,28,24,101,1,23,57,92,149,98,27,57,7,100,0,43,56,48,108,84,107,109,69,112,68,84,151,26,53,13,0,49,0,142,56,142,136,127,62,50,99,30,96,5,15,48,62,78,11,148,87,80,50,2,126,1,34,8,89,34,113